Protein AF-0000000067804866 (afdb_homodimer)

Organism: Spodoptera frugiperda (NCBI:txid7108)

Structure (mmCIF, N/CA/C/O backbone):
data_AF-0000000067804866-model_v1
#
loop_
_entity.id
_entity.type
_entity.pdbx_description
1 polymer UDP-glucuronosyltransferase
#
loop_
_atom_site.group_PDB
_atom_site.id
_atom_site.type_symbol
_atom_site.label_atom_id
_atom_site.label_alt_id
_atom_site.label_comp_id
_atom_site.label_asym_id
_atom_site.label_entity_id
_atom_site.label_seq_id
_atom_site.pdbx_PDB_ins_code
_atom_site.Cartn_x
_atom_site.Cartn_y
_atom_site.Cartn_z
_atom_site.occupancy
_atom_site.B_iso_or_equiv
_atom_site.auth_seq_id
_atom_site.auth_comp_id
_atom_site.auth_asym_id
_atom_site.auth_atom_id
_atom_site.pdbx_PDB_model_num
ATOM 1 N N . MET A 1 1 ? -26.297 20.875 -35.125 1 50.03 1 MET A N 1
ATOM 2 C CA . MET A 1 1 ? -25.672 21.422 -33.938 1 50.03 1 MET A CA 1
ATOM 3 C C . MET A 1 1 ? -25.562 20.344 -32.844 1 50.03 1 MET A C 1
ATOM 5 O O . MET A 1 1 ? -24.578 20.297 -32.094 1 50.03 1 MET A O 1
ATOM 9 N N . ASP A 1 2 ? -26.469 19.391 -32.906 1 53.97 2 ASP A N 1
ATOM 10 C CA . ASP A 1 2 ? -26.484 18.359 -31.875 1 53.97 2 ASP A CA 1
ATOM 11 C C . ASP A 1 2 ? -25.516 17.219 -32.219 1 53.97 2 ASP A C 1
ATOM 13 O O . ASP A 1 2 ? -24.859 16.656 -31.344 1 53.97 2 ASP A O 1
ATOM 17 N N . ALA A 1 3 ? -25.375 16.906 -33.5 1 57.53 3 ALA A N 1
ATOM 18 C CA . ALA A 1 3 ? -24.438 15.867 -33.906 1 57.53 3 ALA A CA 1
ATOM 19 C C . ALA A 1 3 ? -23 16.281 -33.656 1 57.53 3 ALA A C 1
ATOM 21 O O . ALA A 1 3 ? -22.172 15.469 -33.219 1 57.53 3 ALA A O 1
ATOM 22 N N . LEU A 1 4 ? -22.75 17.578 -33.656 1 51.56 4 LEU A N 1
ATOM 23 C CA . LEU A 1 4 ? -21.406 18.078 -33.406 1 51.56 4 LEU A CA 1
ATOM 24 C C . LEU A 1 4 ? -21.078 18.031 -31.938 1 51.56 4 LEU A C 1
ATOM 26 O O . LEU A 1 4 ? -19.953 17.703 -31.547 1 51.56 4 LEU A O 1
ATOM 30 N N . LYS A 1 5 ? -22.047 18.234 -31.062 1 51.12 5 LYS A N 1
ATOM 31 C CA . LYS A 1 5 ? -21.812 18.141 -29.625 1 51.12 5 LYS A CA 1
ATOM 32 C C . LYS A 1 5 ? -21.578 16.688 -29.203 1 51.12 5 LYS A C 1
ATOM 34 O O . LYS A 1 5 ? -20.719 16.438 -28.344 1 51.12 5 LYS A O 1
ATOM 39 N N . ILE A 1 6 ? -22.312 15.828 -29.938 1 52.06 6 ILE A N 1
ATOM 40 C CA . ILE A 1 6 ? -22.109 14.422 -29.641 1 52.06 6 ILE A CA 1
ATOM 41 C C . ILE A 1 6 ? -20.719 13.992 -30.125 1 52.06 6 ILE A C 1
ATOM 43 O O . ILE A 1 6 ? -20 13.297 -29.406 1 52.06 6 ILE A O 1
ATOM 47 N N . ILE A 1 7 ? -20.328 14.508 -31.297 1 51.59 7 ILE A N 1
ATOM 48 C CA . ILE A 1 7 ? -19 14.172 -31.797 1 51.59 7 ILE A CA 1
ATOM 49 C C . ILE A 1 7 ? -17.938 14.836 -30.922 1 51.59 7 ILE A C 1
ATOM 51 O O . ILE A 1 7 ? -16.953 14.203 -30.562 1 51.59 7 ILE A O 1
ATOM 55 N N . LEU A 1 8 ? -18.25 16.062 -30.469 1 48.75 8 LEU A N 1
ATOM 56 C CA . LEU A 1 8 ? -17.297 16.75 -29.609 1 48.75 8 LEU A CA 1
ATOM 57 C C . LEU A 1 8 ? -17.281 16.141 -28.219 1 48.75 8 LEU A C 1
ATOM 59 O O . LEU A 1 8 ? -16.234 16.031 -27.578 1 48.75 8 LEU A O 1
ATOM 63 N N . SER A 1 9 ? -18.469 15.719 -27.719 1 47.56 9 SER A N 1
ATOM 64 C CA . SER A 1 9 ? -18.5 15 -26.453 1 47.56 9 SER A CA 1
ATOM 65 C C . SER A 1 9 ? -17.828 13.633 -26.578 1 47.56 9 SER A C 1
ATOM 67 O O . SER A 1 9 ? -17.188 13.164 -25.625 1 47.56 9 SER A O 1
ATOM 69 N N . PHE A 1 10 ? -18.062 12.953 -27.688 1 46.62 10 PHE A N 1
ATOM 70 C CA . PHE A 1 10 ? -17.328 11.719 -27.938 1 46.62 10 PHE A CA 1
ATOM 71 C C . PHE A 1 10 ? -15.836 12 -28.047 1 46.62 10 PHE A C 1
ATOM 73 O O . PHE A 1 10 ? -15.008 11.188 -27.625 1 46.62 10 PHE A O 1
ATOM 80 N N . LEU A 1 11 ? -15.477 13.102 -28.688 1 43.47 11 LEU A N 1
ATOM 81 C CA . LEU A 1 11 ? -14.055 13.438 -28.75 1 43.47 11 LEU A CA 1
ATOM 82 C C . LEU A 1 11 ? -13.523 13.797 -27.375 1 43.47 11 LEU A C 1
ATOM 84 O O . LEU A 1 11 ? -12.352 13.539 -27.062 1 43.47 11 LEU A O 1
ATOM 88 N N . ALA A 1 12 ? -14.266 14.453 -26.516 1 43.38 12 ALA A N 1
ATOM 89 C CA . ALA A 1 12 ? -13.805 14.859 -25.203 1 43.38 12 ALA A CA 1
ATOM 90 C C . ALA A 1 12 ? -13.625 13.656 -24.281 1 43.38 12 ALA A C 1
ATOM 92 O O . ALA A 1 12 ? -12.781 13.672 -23.391 1 43.38 12 ALA A O 1
ATOM 93 N N . LEU A 1 13 ? -14.539 12.734 -24.297 1 41.59 13 LEU A N 1
ATOM 94 C CA . LEU A 1 13 ? -14.383 11.57 -23.438 1 41.59 13 LEU A CA 1
ATOM 95 C C . LEU A 1 13 ? -13.242 10.68 -23.938 1 41.59 13 LEU A C 1
ATOM 97 O O . LEU A 1 13 ? -12.984 9.617 -23.359 1 41.59 13 LEU A O 1
ATOM 101 N N . PHE A 1 14 ? -12.914 10.758 -25.234 1 40.66 14 PHE A N 1
ATOM 102 C CA . PHE A 1 14 ? -11.688 10.039 -25.562 1 40.66 14 PHE A CA 1
ATOM 103 C C . PHE A 1 14 ? -10.516 10.586 -24.766 1 40.66 14 PHE A C 1
ATOM 105 O O . PHE A 1 14 ? -10.016 11.672 -25.047 1 40.66 14 PHE A O 1
ATOM 112 N N . GLN A 1 15 ? -10.484 10.516 -23.578 1 45.09 15 GLN A N 1
ATOM 113 C CA . GLN A 1 15 ? -9.148 10.617 -23.016 1 45.09 15 GLN A CA 1
ATOM 114 C C . GLN A 1 15 ? -8.086 10.172 -24.016 1 45.09 15 GLN A C 1
ATOM 116 O O . GLN A 1 15 ? -8.023 8.992 -24.375 1 45.09 15 GLN A O 1
ATOM 121 N N . CYS A 1 16 ? -7.852 10.859 -25.062 1 46.59 16 CYS A N 1
ATOM 122 C CA . CYS A 1 16 ? -6.785 10.648 -26.031 1 46.59 16 CYS A CA 1
ATOM 123 C C . CYS A 1 16 ? -5.582 9.977 -25.391 1 46.59 16 CYS A C 1
ATOM 125 O O . CYS A 1 16 ? -4.789 10.625 -24.703 1 46.59 16 CYS A O 1
ATOM 127 N N . CYS A 1 17 ? -5.797 8.906 -24.844 1 57.88 17 CYS A N 1
ATOM 128 C CA . CYS A 1 17 ? -4.578 8.18 -24.484 1 57.88 17 CYS A CA 1
ATOM 129 C C . CYS A 1 17 ? -3.574 8.203 -25.641 1 57.88 17 CYS A C 1
ATOM 131 O O . CYS A 1 17 ? -3.902 7.828 -26.766 1 57.88 17 CYS A O 1
ATOM 133 N N . GLU A 1 18 ? -2.676 9.102 -25.656 1 72.81 18 GLU A N 1
ATOM 134 C CA . GLU A 1 18 ? -1.567 9.086 -26.594 1 72.81 18 GLU A CA 1
ATOM 135 C C . GLU A 1 18 ? -1.063 7.668 -26.844 1 72.81 18 GLU A C 1
ATOM 137 O O . GLU A 1 18 ? -0.822 6.918 -25.891 1 72.81 18 GLU A O 1
ATOM 142 N N . SER A 1 19 ? -1.268 7.145 -27.969 1 92.31 19 SER A N 1
ATOM 143 C CA . SER A 1 19 ? -0.822 5.828 -28.406 1 92.31 19 SER A CA 1
ATOM 144 C C . SER A 1 19 ? 0.674 5.645 -28.172 1 92.31 19 SER A C 1
ATOM 146 O O . SER A 1 19 ? 1.481 6.465 -28.625 1 92.31 19 SER A O 1
ATOM 148 N N . ALA A 1 20 ? 1.005 4.75 -27.312 1 98 20 ALA A N 1
ATOM 149 C CA . ALA A 1 20 ? 2.404 4.449 -27.016 1 98 20 ALA A CA 1
ATOM 150 C C . ALA A 1 20 ? 2.861 3.195 -27.766 1 98 20 ALA A C 1
ATOM 152 O O . ALA A 1 20 ? 2.045 2.348 -28.125 1 98 20 ALA A O 1
ATOM 153 N N . ASN A 1 21 ? 4.152 3.129 -28.125 1 98.56 21 ASN A N 1
ATOM 154 C CA . ASN A 1 21 ? 4.793 1.896 -28.578 1 98.56 21 ASN A CA 1
ATOM 155 C C . ASN A 1 21 ? 5.301 1.073 -27.391 1 98.56 21 ASN A C 1
ATOM 157 O O . ASN A 1 21 ? 6.215 1.495 -26.688 1 98.56 21 ASN A O 1
ATOM 161 N N . ILE A 1 22 ? 4.723 -0.1 -27.203 1 98.88 22 ILE A N 1
ATOM 162 C CA . ILE A 1 22 ? 5.004 -0.895 -26.016 1 98.88 22 ILE A CA 1
ATOM 163 C C . ILE A 1 22 ? 5.633 -2.227 -26.422 1 98.88 22 ILE A C 1
ATOM 165 O O . ILE A 1 22 ? 5.133 -2.906 -27.312 1 98.88 22 ILE A O 1
ATOM 169 N N . LEU A 1 23 ? 6.781 -2.574 -25.875 1 98.88 23 LEU A N 1
ATOM 170 C CA . LEU A 1 23 ? 7.332 -3.92 -25.969 1 98.88 23 LEU A CA 1
ATOM 171 C C . LEU A 1 23 ? 6.852 -4.797 -24.828 1 98.88 23 LEU A C 1
ATOM 173 O O . LEU A 1 23 ? 7.121 -4.5 -23.656 1 98.88 23 LEU A O 1
ATOM 177 N N . TYR A 1 24 ? 6.074 -5.781 -25.109 1 98.81 24 TYR A N 1
ATOM 178 C CA . TYR A 1 24 ? 5.504 -6.707 -24.141 1 98.81 24 TYR A CA 1
ATOM 179 C C . TYR A 1 24 ? 6.219 -8.055 -24.203 1 98.81 24 TYR A C 1
ATOM 181 O O . TYR A 1 24 ? 6.059 -8.812 -25.156 1 98.81 24 TYR A O 1
ATOM 189 N N . VAL A 1 25 ? 7.023 -8.383 -23.125 1 98.75 25 VAL A N 1
ATOM 190 C CA . VAL A 1 25 ? 7.949 -9.508 -23.156 1 98.75 25 VAL A CA 1
ATOM 191 C C . VAL A 1 25 ? 7.434 -10.633 -22.266 1 98.75 25 VAL A C 1
ATOM 193 O O . VAL A 1 25 ? 7.754 -10.672 -21.078 1 98.75 25 VAL A O 1
ATOM 196 N N . VAL A 1 26 ? 6.754 -11.594 -22.828 1 97.69 26 VAL A N 1
ATOM 197 C CA . VAL A 1 26 ? 6.191 -12.727 -22.094 1 97.69 26 VAL A CA 1
ATOM 198 C C . VAL A 1 26 ? 6.523 -14.031 -22.812 1 97.69 26 VAL A C 1
ATOM 200 O O . VAL A 1 26 ? 5.625 -14.773 -23.203 1 97.69 26 VAL A O 1
ATOM 203 N N . PRO A 1 27 ? 7.797 -14.422 -22.812 1 95.19 27 PRO A N 1
ATOM 204 C CA . PRO A 1 27 ? 8.258 -15.516 -23.688 1 95.19 27 PRO A CA 1
ATOM 205 C C . PRO A 1 27 ? 7.984 -16.891 -23.078 1 95.19 27 PRO A C 1
ATOM 207 O O . PRO A 1 27 ? 8.031 -17.891 -23.797 1 95.19 27 PRO A O 1
ATOM 210 N N . PHE A 1 28 ? 7.766 -17 -21.766 1 90.88 28 PHE A N 1
ATOM 211 C CA . PHE A 1 28 ? 7.648 -18.297 -21.125 1 90.88 28 PHE A CA 1
ATOM 212 C C . PHE A 1 28 ? 6.434 -19.047 -21.641 1 90.88 28 PHE A C 1
ATOM 214 O O . PHE A 1 28 ? 5.363 -18.469 -21.828 1 90.88 28 PHE A O 1
ATOM 221 N N . THR A 1 29 ? 6.551 -20.328 -21.891 1 85.5 29 THR A N 1
ATOM 222 C CA . THR A 1 29 ? 5.57 -21.047 -22.703 1 85.5 29 THR A CA 1
ATOM 223 C C . THR A 1 29 ? 4.559 -21.766 -21.812 1 85.5 29 THR A C 1
ATOM 225 O O . THR A 1 29 ? 3.658 -22.438 -22.312 1 85.5 29 THR A O 1
ATOM 228 N N . SER A 1 30 ? 4.688 -21.641 -20.531 1 86 30 SER A N 1
ATOM 229 C CA . SER A 1 30 ? 3.646 -22.234 -19.703 1 86 30 SER A CA 1
ATOM 230 C C . SER A 1 30 ? 2.285 -21.609 -19.984 1 86 30 SER A C 1
ATOM 232 O O . SER A 1 30 ? 2.139 -20.391 -19.938 1 86 30 SER A O 1
ATOM 234 N N . LYS A 1 31 ? 1.347 -22.453 -20.234 1 86.56 31 LYS A N 1
ATOM 235 C CA . LYS A 1 31 ? 0.019 -21.984 -20.625 1 86.56 31 LYS A CA 1
ATOM 236 C C . LYS A 1 31 ? -0.627 -21.156 -19.516 1 86.56 31 LYS A C 1
ATOM 238 O O . LYS A 1 31 ? -1.309 -20.172 -19.781 1 86.56 31 LYS A O 1
ATOM 243 N N . SER A 1 32 ? -0.448 -21.609 -18.297 1 88.69 32 SER A N 1
ATOM 244 C CA . SER A 1 32 ? -1.047 -20.906 -17.172 1 88.69 32 SER A CA 1
ATOM 245 C C . SER A 1 32 ? -0.534 -19.469 -17.094 1 88.69 32 SER A C 1
ATOM 247 O O . SER A 1 32 ? -1.306 -18.531 -16.828 1 88.69 32 SER A O 1
ATOM 249 N N . HIS A 1 33 ? 0.78 -19.266 -17.344 1 92.75 33 HIS A N 1
ATOM 250 C CA . HIS A 1 33 ? 1.334 -17.906 -17.359 1 92.75 33 HIS A CA 1
ATOM 251 C C . HIS A 1 33 ? 0.7 -17.062 -18.453 1 92.75 33 HIS A C 1
ATOM 253 O O . HIS A 1 33 ? 0.312 -15.922 -18.219 1 92.75 33 HIS A O 1
ATOM 259 N N . TYR A 1 34 ? 0.607 -17.75 -19.578 1 92.69 34 TYR A N 1
ATOM 260 C CA . TYR A 1 34 ? 0.095 -17.031 -20.734 1 92.69 34 TYR A CA 1
ATOM 261 C C . TYR A 1 34 ? -1.355 -16.625 -20.531 1 92.69 34 TYR A C 1
ATOM 263 O O . TYR A 1 34 ? -1.754 -15.516 -20.906 1 92.69 34 TYR A O 1
ATOM 271 N N . ILE A 1 35 ? -2.154 -17.5 -19.922 1 92.12 35 ILE A N 1
ATOM 272 C CA . ILE A 1 35 ? -3.559 -17.203 -19.656 1 92.12 35 ILE A CA 1
ATOM 273 C C . ILE A 1 35 ? -3.67 -15.914 -18.844 1 92.12 35 ILE A C 1
ATOM 275 O O . ILE A 1 35 ? -4.527 -15.07 -19.109 1 92.12 35 ILE A O 1
ATOM 279 N N . MET A 1 36 ? -2.846 -15.75 -17.938 1 94.62 36 MET A N 1
ATOM 280 C CA . MET A 1 36 ? -2.871 -14.586 -17.047 1 94.62 36 MET A CA 1
ATOM 281 C C . MET A 1 36 ? -2.342 -13.352 -17.766 1 94.62 36 MET A C 1
ATOM 283 O O . MET A 1 36 ? -2.859 -12.25 -17.562 1 94.62 36 MET A O 1
ATOM 287 N N . LEU A 1 37 ? -1.343 -13.461 -18.594 1 97.19 37 LEU A N 1
ATOM 288 C CA . LEU A 1 37 ? -0.61 -12.344 -19.172 1 97.19 37 LEU A CA 1
ATOM 289 C C . LEU A 1 37 ? -1.307 -11.836 -20.438 1 97.19 37 LEU A C 1
ATOM 291 O O . LEU A 1 37 ? -1.255 -10.641 -20.734 1 97.19 37 LEU A O 1
ATOM 295 N N . LYS A 1 38 ? -1.968 -12.703 -21.109 1 96.31 38 LYS A N 1
ATOM 296 C CA . LYS A 1 38 ? -2.545 -12.438 -22.422 1 96.31 38 LYS A CA 1
ATOM 297 C C . LYS A 1 38 ? -3.482 -11.234 -22.375 1 96.31 38 LYS A C 1
ATOM 299 O O . LYS A 1 38 ? -3.379 -10.328 -23.203 1 96.31 38 LYS A O 1
ATOM 304 N N . PRO A 1 39 ? -4.367 -11.125 -21.391 1 96.44 39 PRO A N 1
ATOM 305 C CA . PRO A 1 39 ? -5.316 -10.016 -21.391 1 96.44 39 PRO A CA 1
ATOM 306 C C . PRO A 1 39 ? -4.633 -8.656 -21.297 1 96.44 39 PRO A C 1
ATOM 308 O O . PRO A 1 39 ? -5.141 -7.664 -21.828 1 96.44 39 PRO A O 1
ATOM 311 N N . ILE A 1 40 ? -3.494 -8.531 -20.688 1 98.12 40 ILE A N 1
ATOM 312 C CA . ILE A 1 40 ? -2.799 -7.262 -20.516 1 98.12 40 ILE A CA 1
ATOM 313 C C . ILE A 1 40 ? -2.354 -6.723 -21.859 1 98.12 40 ILE A C 1
ATOM 315 O O . ILE A 1 40 ? -2.674 -5.586 -22.219 1 98.12 40 ILE A O 1
ATOM 319 N N . GLY A 1 41 ? -1.673 -7.562 -22.641 1 98.25 41 GLY A N 1
ATOM 320 C CA . GLY A 1 41 ? -1.209 -7.133 -23.953 1 98.25 41 GLY A CA 1
ATOM 321 C C . GLY A 1 41 ? -2.342 -6.785 -24.891 1 98.25 41 GLY A C 1
ATOM 322 O O . GLY A 1 41 ? -2.287 -5.77 -25.594 1 98.25 41 GLY A O 1
ATOM 323 N N . LEU A 1 42 ? -3.332 -7.617 -24.891 1 97.19 42 LEU A N 1
ATOM 324 C CA . LEU A 1 42 ? -4.445 -7.418 -25.812 1 97.19 42 LEU A CA 1
ATOM 325 C C . LEU A 1 42 ? -5.227 -6.16 -25.453 1 97.19 42 LEU A C 1
ATOM 327 O O . LEU A 1 42 ? -5.648 -5.41 -26.344 1 97.19 42 LEU A O 1
ATOM 331 N N . GLU A 1 43 ? -5.449 -5.934 -24.141 1 97.06 43 GLU A N 1
ATOM 332 C CA . GLU A 1 43 ? -6.191 -4.742 -23.734 1 97.06 43 GLU A CA 1
ATOM 333 C C . GLU A 1 43 ? -5.414 -3.471 -24.062 1 97.06 43 GLU A C 1
ATOM 335 O O . GLU A 1 43 ? -6.004 -2.453 -24.422 1 97.06 43 GLU A O 1
ATOM 340 N N . LEU A 1 44 ? -4.094 -3.488 -23.906 1 98.38 44 LEU A N 1
ATOM 341 C CA . LEU A 1 44 ? -3.277 -2.348 -24.312 1 98.38 44 LEU A CA 1
ATOM 342 C C . LEU A 1 44 ? -3.461 -2.033 -25.781 1 98.38 44 LEU A C 1
ATOM 344 O O . LEU A 1 44 ? -3.592 -0.868 -26.172 1 98.38 44 LEU A O 1
ATOM 348 N N . ALA A 1 45 ? -3.488 -3.086 -26.609 1 98.25 45 ALA A N 1
ATOM 349 C CA . ALA A 1 45 ? -3.707 -2.898 -28.031 1 98.25 45 ALA A CA 1
ATOM 350 C C . ALA A 1 45 ? -5.102 -2.34 -28.312 1 98.25 45 ALA A C 1
ATOM 352 O O . ALA A 1 45 ? -5.266 -1.442 -29.141 1 98.25 45 ALA A O 1
ATOM 353 N N . ARG A 1 46 ? -6.086 -2.861 -27.641 1 96.94 46 ARG A N 1
ATOM 354 C CA . ARG A 1 46 ? -7.461 -2.4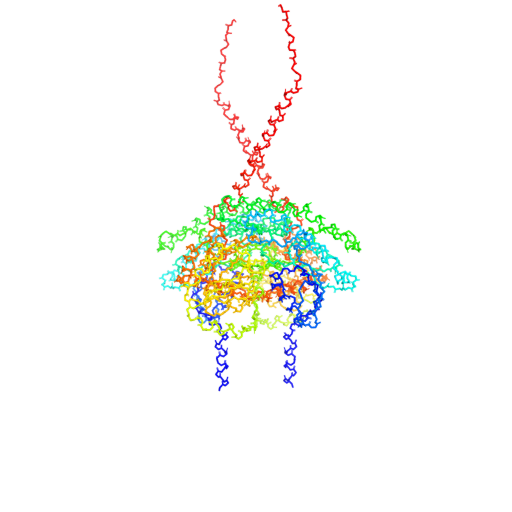16 -27.828 1 96.94 46 ARG A CA 1
ATOM 355 C C . ARG A 1 46 ? -7.621 -0.947 -27.453 1 96.94 46 ARG A C 1
ATOM 357 O O . ARG A 1 46 ? -8.445 -0.238 -28.031 1 96.94 46 ARG A O 1
ATOM 364 N N . ARG A 1 47 ? -6.84 -0.498 -26.547 1 96.88 47 ARG A N 1
ATOM 365 C CA . ARG A 1 47 ? -6.887 0.888 -26.094 1 96.88 47 ARG A CA 1
ATOM 366 C C . ARG A 1 47 ? -6.125 1.804 -27.047 1 96.88 47 ARG A C 1
ATOM 368 O O . ARG A 1 47 ? -5.98 3 -26.781 1 96.88 47 ARG A O 1
ATOM 375 N N . GLY A 1 48 ? -5.523 1.222 -28.062 1 97.44 48 GLY A N 1
ATOM 376 C CA . GLY A 1 48 ? -4.953 2.041 -29.109 1 97.44 48 GLY A CA 1
ATOM 377 C C . GLY A 1 48 ? -3.436 2.045 -29.109 1 97.44 48 GLY A C 1
ATOM 378 O O . GLY A 1 48 ? -2.811 2.645 -29.984 1 97.44 48 GLY A O 1
ATOM 379 N N . HIS A 1 49 ? -2.787 1.357 -28.203 1 98.5 49 HIS A N 1
ATOM 380 C CA . HIS A 1 49 ? -1.33 1.288 -28.188 1 98.5 49 HIS A CA 1
ATOM 381 C C . HIS A 1 49 ? -0.805 0.329 -29.25 1 98.5 49 HIS A C 1
ATOM 383 O O . HIS A 1 49 ? -1.523 -0.572 -29.688 1 98.5 49 HIS A O 1
ATOM 389 N N . ASN A 1 50 ? 0.39 0.602 -29.734 1 98.44 50 ASN A N 1
ATOM 390 C CA . ASN A 1 50 ? 1.123 -0.357 -30.562 1 98.44 50 ASN A CA 1
ATOM 391 C C . ASN A 1 50 ? 1.903 -1.348 -29.703 1 98.44 50 ASN A C 1
ATOM 393 O O . ASN A 1 50 ? 2.879 -0.974 -29.047 1 98.44 50 ASN A O 1
ATOM 397 N N . VAL A 1 51 ? 1.466 -2.555 -29.719 1 98.75 51 VAL A N 1
ATOM 398 C CA . VAL A 1 51 ? 2.053 -3.541 -28.828 1 98.75 51 VAL A CA 1
ATOM 399 C C . VAL A 1 51 ? 2.863 -4.559 -29.625 1 98.75 51 VAL A C 1
ATOM 401 O O . VAL A 1 51 ? 2.318 -5.262 -30.484 1 98.75 51 VAL A O 1
ATOM 404 N N . THR A 1 52 ? 4.137 -4.555 -29.469 1 98.75 52 THR A N 1
ATOM 405 C CA . THR A 1 52 ? 5.016 -5.609 -29.953 1 98.75 52 THR A CA 1
ATOM 406 C C . THR A 1 52 ? 5.254 -6.66 -28.859 1 98.75 52 THR A C 1
ATOM 408 O O . THR A 1 52 ? 5.797 -6.348 -27.797 1 98.75 52 THR A O 1
ATOM 411 N N . VAL A 1 53 ? 4.887 -7.906 -29.156 1 98.62 53 VAL A N 1
ATOM 412 C CA . VAL A 1 53 ? 4.879 -8.898 -28.094 1 98.62 53 VAL A CA 1
ATOM 413 C C . VAL A 1 53 ? 5.832 -10.039 -28.438 1 98.62 53 VAL A C 1
ATOM 415 O O . VAL A 1 53 ? 5.816 -10.555 -29.562 1 98.62 53 VAL A O 1
ATOM 418 N N . ILE A 1 54 ? 6.762 -10.344 -27.531 1 98.38 54 ILE A N 1
ATOM 419 C CA . ILE A 1 54 ? 7.543 -11.578 -27.562 1 98.38 54 ILE A CA 1
ATOM 420 C C . ILE A 1 54 ? 6.805 -12.672 -26.781 1 98.38 54 ILE A C 1
ATOM 422 O O . ILE A 1 54 ? 6.574 -12.539 -25.578 1 98.38 54 ILE A O 1
ATOM 426 N N . THR A 1 55 ? 6.414 -13.766 -27.422 1 96.94 55 THR A N 1
ATOM 427 C CA . THR A 1 55 ? 5.559 -14.734 -26.75 1 96.94 55 THR A CA 1
ATOM 428 C C . THR A 1 55 ? 5.773 -16.125 -27.328 1 96.94 55 THR A C 1
ATOM 430 O O . THR A 1 55 ? 6.324 -16.281 -28.422 1 96.94 55 THR A O 1
ATOM 433 N N . GLY A 1 56 ? 5.48 -17.094 -26.484 1 93.44 56 GLY A N 1
ATOM 434 C CA . GLY A 1 56 ? 5.496 -18.469 -26.938 1 93.44 56 GLY A CA 1
ATOM 435 C C . GLY A 1 56 ? 4.141 -18.969 -27.406 1 93.44 56 GLY A C 1
ATOM 436 O O . GLY A 1 56 ? 4.023 -20.078 -27.922 1 93.44 56 GLY A O 1
ATOM 437 N N . HIS A 1 57 ? 3.096 -18.188 -27.266 1 93.56 57 HIS A N 1
ATOM 438 C CA . HIS A 1 57 ? 1.735 -18.562 -27.641 1 93.56 57 HIS A CA 1
ATOM 439 C C . HIS A 1 57 ? 1.142 -17.531 -28.609 1 93.56 57 HIS A C 1
ATOM 441 O O . HIS A 1 57 ? 1.126 -16.328 -28.312 1 93.56 57 HIS A O 1
ATOM 447 N N . ARG A 1 58 ? 0.633 -18 -29.703 1 94.5 58 ARG A N 1
ATOM 448 C CA . ARG A 1 58 ? 0.073 -17.109 -30.719 1 94.5 58 ARG A CA 1
ATOM 449 C C . ARG A 1 58 ? -1.404 -16.844 -30.453 1 94.5 58 ARG A C 1
ATOM 451 O O . ARG A 1 58 ? -2.158 -17.766 -30.109 1 94.5 58 ARG A O 1
ATOM 458 N N . VAL A 1 59 ? -1.786 -15.609 -30.453 1 94.75 59 VAL A N 1
ATOM 459 C CA . VAL A 1 59 ? -3.191 -15.219 -30.438 1 94.75 59 VAL A CA 1
ATOM 460 C C . VAL A 1 59 ? -3.734 -15.172 -31.859 1 94.75 59 VAL A C 1
ATOM 462 O O . VAL A 1 59 ? -3.125 -14.562 -32.75 1 94.75 59 VAL A O 1
ATOM 465 N N . GLU A 1 60 ? -4.91 -15.812 -31.984 1 93.19 60 GLU A N 1
ATOM 466 C CA . GLU A 1 60 ? -5.562 -15.766 -33.281 1 93.19 60 GLU A CA 1
ATOM 467 C C . GLU A 1 60 ? -6.379 -14.492 -33.469 1 93.19 60 GLU A C 1
ATOM 469 O O . GLU A 1 60 ? -7.105 -14.094 -32.531 1 93.19 60 GLU A O 1
ATOM 474 N N . ASN A 1 61 ? -6.25 -13.766 -34.469 1 93.44 61 ASN A N 1
ATOM 475 C CA . ASN A 1 61 ? -6.992 -12.562 -34.812 1 93.44 61 ASN A CA 1
ATOM 476 C C . ASN A 1 61 ? -6.793 -11.445 -33.812 1 93.44 61 ASN A C 1
ATOM 478 O O . ASN A 1 61 ? -7.762 -10.922 -33.25 1 93.44 61 ASN A O 1
ATOM 482 N N . PRO A 1 62 ? -5.629 -11.141 -33.531 1 96.06 62 PRO A N 1
ATOM 483 C CA . PRO A 1 62 ? -5.367 -10.031 -32.625 1 96.06 62 PRO A CA 1
ATOM 484 C C . PRO A 1 62 ? -5.715 -8.672 -33.219 1 96.06 62 PRO A C 1
ATOM 486 O O . PRO A 1 62 ? -5.938 -8.57 -34.438 1 96.06 62 PRO A O 1
ATOM 489 N N . PRO A 1 63 ? -5.879 -7.629 -32.344 1 96.88 63 PRO A N 1
ATOM 490 C CA . PRO A 1 63 ? -5.953 -6.285 -32.906 1 96.88 63 PRO A CA 1
ATOM 491 C C . PRO A 1 63 ? -4.801 -5.984 -33.875 1 96.88 63 PRO A C 1
ATOM 493 O O . PRO A 1 63 ? -3.703 -6.527 -33.688 1 96.88 63 PRO A O 1
ATOM 496 N N . PRO A 1 64 ? -4.992 -5.164 -34.938 1 97.38 64 PRO A N 1
ATOM 497 C CA . PRO A 1 64 ? -3.971 -4.914 -35.938 1 97.38 64 PRO A CA 1
ATOM 498 C C . PRO A 1 64 ? -2.686 -4.332 -35.375 1 97.38 64 PRO A C 1
ATOM 500 O O . PRO A 1 64 ? -1.604 -4.52 -35.938 1 97.38 64 PRO A O 1
ATOM 503 N N . ASN A 1 65 ? -2.85 -3.633 -34.25 1 98.12 65 ASN A N 1
ATOM 504 C CA . ASN A 1 65 ? -1.683 -3.004 -33.625 1 98.12 65 ASN A CA 1
ATOM 505 C C . ASN A 1 65 ? -1.038 -3.914 -32.594 1 98.12 65 ASN A C 1
ATOM 507 O O . ASN A 1 65 ? -0.312 -3.441 -31.719 1 98.12 65 ASN A O 1
ATOM 511 N N . TYR A 1 66 ? -1.355 -5.195 -32.562 1 98.38 66 TYR A N 1
ATOM 512 C CA . TYR A 1 66 ? -0.737 -6.223 -31.75 1 98.38 66 TYR A CA 1
ATOM 513 C C . TYR A 1 66 ? 0.182 -7.113 -32.562 1 98.38 66 TYR A C 1
ATOM 515 O O . TYR A 1 66 ? -0.279 -8.047 -33.219 1 98.38 66 TYR A O 1
ATOM 523 N N . HIS A 1 67 ? 1.507 -6.891 -32.5 1 98.06 67 HIS A N 1
ATOM 524 C CA . HIS A 1 67 ? 2.498 -7.555 -33.344 1 98.06 67 HIS A CA 1
ATOM 525 C C . HIS A 1 67 ? 3.219 -8.656 -32.562 1 98.06 67 HIS A C 1
ATOM 527 O O . HIS A 1 67 ? 3.984 -8.383 -31.656 1 98.06 67 HIS A O 1
ATOM 533 N N . GLN A 1 68 ? 3.062 -9.883 -33.062 1 98.06 68 GLN A N 1
ATOM 534 C CA . GLN A 1 68 ? 3.564 -11.023 -32.281 1 98.06 68 GLN A CA 1
ATOM 535 C C . GLN A 1 68 ? 4.871 -11.547 -32.875 1 98.06 68 GLN A C 1
ATOM 537 O O . GLN A 1 68 ? 4.953 -11.805 -34.094 1 98.06 68 GLN A O 1
ATOM 542 N N . TYR A 1 69 ? 5.914 -11.547 -32.094 1 97.94 69 TYR A N 1
ATOM 543 C CA . TYR A 1 69 ? 7.176 -12.227 -32.375 1 97.94 69 TYR A CA 1
ATOM 544 C C . TYR A 1 69 ? 7.285 -13.516 -31.562 1 97.94 69 TYR A C 1
ATOM 546 O O . TYR A 1 69 ? 7.363 -13.484 -30.328 1 97.94 69 TYR A O 1
ATOM 554 N N . MET A 1 70 ? 7.387 -14.664 -32.219 1 97.06 70 MET A N 1
ATOM 555 C CA . MET A 1 70 ? 7.215 -15.961 -31.578 1 97.06 70 MET A CA 1
ATOM 556 C C . MET A 1 70 ? 8.555 -16.531 -31.125 1 97.06 70 MET A C 1
ATOM 558 O O . MET A 1 70 ? 9.531 -16.5 -31.891 1 97.06 70 MET A O 1
ATOM 562 N N . VAL A 1 71 ? 8.586 -16.984 -29.891 1 95.56 71 VAL A N 1
ATOM 563 C CA . VAL A 1 71 ? 9.695 -17.812 -29.422 1 95.56 71 VAL A CA 1
ATOM 564 C C . VAL A 1 71 ? 9.609 -19.188 -30.078 1 95.56 71 VAL A C 1
ATOM 566 O O . VAL A 1 71 ? 8.516 -19.734 -30.234 1 95.56 71 VAL A O 1
ATOM 569 N N . ASP A 1 72 ? 10.781 -19.734 -30.328 1 91.06 72 ASP A N 1
ATOM 570 C CA . ASP A 1 72 ? 10.797 -21.062 -30.938 1 91.06 72 ASP A CA 1
ATOM 571 C C . ASP A 1 72 ? 10.109 -22.078 -30.031 1 91.06 72 ASP A C 1
ATOM 573 O O . ASP A 1 72 ? 10.266 -22.031 -28.797 1 91.06 72 ASP A O 1
ATOM 577 N N . GLU A 1 73 ? 9.289 -22.859 -30.625 1 83.25 73 GLU A N 1
ATOM 578 C CA . GLU A 1 73 ? 8.477 -23.812 -29.875 1 83.25 73 GLU A CA 1
ATOM 579 C C . GLU A 1 73 ? 9.336 -24.938 -29.281 1 83.25 73 GLU A C 1
ATOM 581 O O . GLU A 1 73 ? 9.828 -25.797 -30.016 1 83.25 73 GLU A O 1
ATOM 586 N N . LYS A 1 74 ? 9.641 -24.781 -27.984 1 78.31 74 LYS A N 1
ATOM 587 C CA . LYS A 1 74 ? 10.297 -25.859 -27.234 1 78.31 74 LYS A CA 1
ATOM 588 C C . LYS A 1 74 ? 9.734 -25.953 -25.812 1 78.31 74 LYS A C 1
ATOM 590 O O . LYS A 1 74 ? 9.398 -24.938 -25.203 1 78.31 74 LYS A O 1
ATOM 595 N N . GLU A 1 75 ? 9.461 -27.172 -25.453 1 71.06 75 GLU A N 1
ATOM 596 C CA . GLU A 1 75 ? 9.023 -27.344 -24.078 1 71.06 75 GLU A CA 1
ATOM 597 C C . GLU A 1 75 ? 10.203 -27.219 -23.109 1 71.06 75 GLU A C 1
ATOM 599 O O . GLU A 1 75 ? 11.344 -27.5 -23.469 1 71.06 75 GLU A O 1
ATOM 604 N N . ILE A 1 76 ? 9.898 -26.781 -21.922 1 69.62 76 ILE A N 1
ATOM 605 C CA . ILE A 1 76 ? 10.938 -26.547 -20.922 1 69.62 76 ILE A CA 1
ATOM 606 C C . ILE A 1 76 ? 11.742 -27.828 -20.719 1 69.62 76 ILE A C 1
ATOM 608 O O . ILE A 1 76 ? 12.969 -27.781 -20.594 1 69.62 76 ILE A O 1
ATOM 612 N N . TRP A 1 77 ? 11.047 -28.922 -20.688 1 75.56 77 TRP A N 1
ATOM 613 C CA . TRP A 1 77 ? 11.711 -30.188 -20.391 1 75.56 77 TRP A CA 1
ATOM 614 C C . TRP A 1 77 ? 12.695 -30.562 -21.5 1 75.56 77 TRP A C 1
ATOM 616 O O . TRP A 1 77 ? 13.742 -31.156 -21.234 1 75.56 77 TRP A O 1
ATOM 626 N N . ASP A 1 78 ? 12.328 -30.078 -22.641 1 75.69 78 ASP A N 1
ATOM 627 C CA . ASP A 1 78 ? 13.219 -30.328 -23.781 1 75.69 78 ASP A CA 1
ATOM 628 C C . ASP A 1 78 ? 14.484 -29.469 -23.672 1 75.69 78 ASP A C 1
ATOM 630 O O . ASP A 1 78 ? 15.57 -29.938 -24.016 1 75.69 78 ASP A O 1
ATOM 634 N N . VAL A 1 79 ? 14.273 -28.406 -23.125 1 76.62 79 VAL A N 1
ATOM 635 C CA . VAL A 1 79 ? 15.367 -27.438 -23.125 1 76.62 79 VAL A CA 1
ATOM 636 C C . VAL A 1 79 ? 16.359 -27.781 -22.016 1 76.62 79 VAL A C 1
ATOM 638 O O . VAL A 1 79 ? 17.562 -27.547 -22.141 1 76.62 79 VAL A O 1
ATOM 641 N N . ILE A 1 80 ? 15.805 -28.422 -20.984 1 76.12 80 ILE A N 1
ATOM 642 C CA . ILE A 1 80 ? 16.719 -28.703 -19.891 1 76.12 80 ILE A CA 1
ATOM 643 C C . ILE A 1 80 ? 17.25 -30.141 -20.016 1 76.12 80 ILE A C 1
ATOM 645 O O . ILE A 1 80 ? 17.859 -30.656 -19.078 1 76.12 80 ILE A O 1
ATOM 649 N N . GLY A 1 81 ? 17.094 -30.797 -21.141 1 69.19 81 GLY A N 1
ATOM 650 C CA . GLY A 1 81 ? 17.734 -32.062 -21.5 1 69.19 81 GLY A CA 1
ATOM 651 C C . GLY A 1 81 ? 17.016 -33.281 -20.953 1 69.19 81 GLY A C 1
ATOM 652 O O . GLY A 1 81 ? 17.609 -34.344 -20.828 1 69.19 81 GLY A O 1
ATOM 653 N N . GLY A 1 82 ? 15.859 -33.094 -20.578 1 68.62 82 GLY A N 1
ATOM 654 C CA . GLY A 1 82 ? 15.18 -34.281 -20.078 1 68.62 82 GLY A CA 1
ATOM 655 C C . GLY A 1 82 ? 13.781 -34.438 -20.641 1 68.62 82 GLY A C 1
ATOM 656 O O . GLY A 1 82 ? 13.375 -33.688 -21.531 1 68.62 82 GLY A O 1
ATOM 657 N N . SER A 1 83 ? 13.297 -35.656 -20.391 1 75.81 83 SER A N 1
ATOM 658 C CA . SER A 1 83 ? 11.898 -35.906 -20.734 1 75.81 83 SER A CA 1
ATOM 659 C C . SER A 1 83 ? 10.961 -35.406 -19.641 1 75.81 83 SER A C 1
ATOM 661 O O . SER A 1 83 ? 11.375 -35.219 -18.5 1 75.81 83 SER A O 1
ATOM 663 N N . ARG A 1 84 ? 9.844 -35.094 -20.094 1 79.38 84 ARG A N 1
ATOM 664 C CA . ARG A 1 84 ? 8.828 -34.656 -19.125 1 79.38 84 ARG A CA 1
ATOM 665 C C . ARG A 1 84 ? 8.656 -35.688 -18.016 1 79.38 84 ARG A C 1
ATOM 667 O O . ARG A 1 84 ? 8.383 -36.844 -18.266 1 79.38 84 ARG A O 1
ATOM 674 N N . PRO A 1 85 ? 8.891 -35.219 -16.844 1 82.12 85 PRO A N 1
ATOM 675 C CA . PRO A 1 85 ? 8.672 -36.156 -15.734 1 82.12 85 PRO A CA 1
ATOM 676 C C . PRO A 1 85 ? 7.199 -36.281 -15.352 1 82.12 85 PRO A C 1
ATOM 678 O O . PRO A 1 85 ? 6.367 -35.5 -15.797 1 82.12 85 PRO A O 1
ATOM 681 N N . ASN A 1 86 ? 6.949 -37.438 -14.656 1 88.62 86 ASN A N 1
ATOM 682 C CA . ASN A 1 86 ? 5.672 -37.469 -13.953 1 88.62 86 ASN A CA 1
ATOM 683 C C . ASN A 1 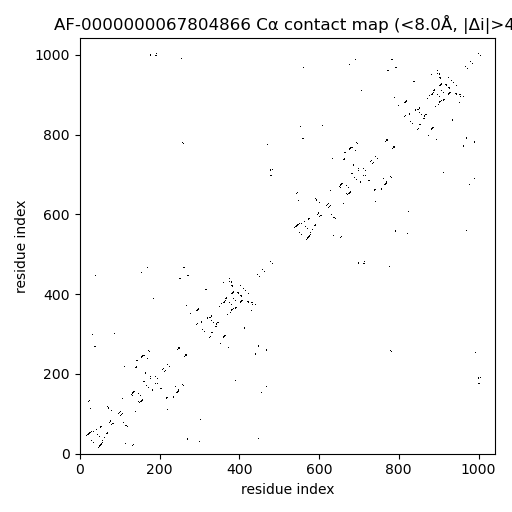86 ? 5.594 -36.406 -12.867 1 88.62 86 ASN A C 1
ATOM 685 O O . ASN A 1 86 ? 6.238 -36.531 -11.828 1 88.62 86 ASN A O 1
ATOM 689 N N . VAL A 1 87 ? 4.785 -35.406 -13.086 1 88.5 87 VAL A N 1
ATOM 690 C CA . VAL A 1 87 ? 4.762 -34.219 -12.25 1 88.5 87 VAL A CA 1
ATOM 691 C C . VAL A 1 87 ? 4.25 -34.562 -10.859 1 88.5 87 VAL A C 1
ATOM 693 O O . VAL A 1 87 ? 4.559 -33.875 -9.883 1 88.5 87 VAL A O 1
ATOM 696 N N . PHE A 1 88 ? 3.52 -35.688 -10.719 1 91.94 88 PHE A N 1
ATOM 697 C CA . PHE A 1 88 ? 3.045 -36.125 -9.398 1 91.94 88 PHE A CA 1
ATOM 698 C C . PHE A 1 88 ? 4.215 -36.5 -8.5 1 91.94 88 PHE A C 1
ATOM 700 O O . PHE A 1 88 ? 4.121 -36.406 -7.277 1 91.94 88 PHE A O 1
ATOM 707 N N . GLN A 1 89 ? 5.293 -36.844 -9.117 1 90 89 GLN A N 1
ATOM 708 C CA . GLN A 1 89 ? 6.465 -37.281 -8.359 1 90 89 GLN A CA 1
ATOM 709 C C . GLN A 1 89 ? 7.172 -36.094 -7.727 1 90 89 GLN A C 1
ATOM 711 O O . GLN A 1 89 ? 8 -36.25 -6.828 1 90 89 GLN A O 1
ATOM 716 N N . MET A 1 90 ? 6.848 -34.969 -8.141 1 90.12 90 MET A N 1
ATOM 717 C CA . MET A 1 90 ? 7.488 -33.75 -7.633 1 90.12 90 MET A CA 1
ATOM 718 C C . MET A 1 90 ? 7.055 -33.469 -6.199 1 90.12 90 MET A C 1
ATOM 720 O O . MET A 1 90 ? 7.668 -32.656 -5.512 1 90.12 90 MET A O 1
ATOM 724 N N . VAL A 1 91 ? 6.047 -34.156 -5.75 1 92.12 91 VAL A N 1
ATOM 725 C CA . VAL A 1 91 ? 5.586 -34 -4.375 1 92.12 91 VAL A CA 1
ATOM 726 C C . VAL A 1 91 ? 6.723 -34.344 -3.408 1 92.12 91 VAL A C 1
ATOM 728 O O . VAL A 1 91 ? 6.746 -33.844 -2.277 1 92.12 91 VAL A O 1
ATOM 731 N N . GLU A 1 92 ? 7.68 -35.094 -3.949 1 90.75 92 GLU A N 1
ATOM 732 C CA . GLU A 1 92 ? 8.766 -35.562 -3.104 1 90.75 92 GLU A CA 1
ATOM 733 C C . GLU A 1 92 ? 9.945 -34.594 -3.113 1 90.75 92 GLU A C 1
ATOM 735 O O . GLU A 1 92 ? 10.883 -34.75 -2.324 1 90.75 92 GLU A O 1
ATOM 740 N N . ILE A 1 93 ? 9.867 -33.594 -3.893 1 91.62 93 ILE A N 1
ATOM 741 C CA . ILE A 1 93 ? 11.023 -32.75 -4.09 1 91.62 93 ILE A CA 1
ATOM 742 C C . ILE A 1 93 ? 10.945 -31.547 -3.146 1 91.62 93 ILE A C 1
ATOM 744 O O . ILE A 1 93 ? 9.875 -30.953 -2.973 1 91.62 93 ILE A O 1
ATOM 748 N N . SER A 1 94 ? 12.039 -31.234 -2.486 1 93.31 94 SER A N 1
ATOM 749 C CA . SER A 1 9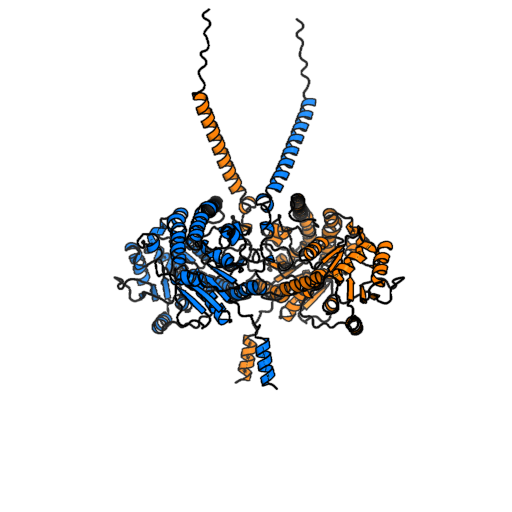4 ? 12.094 -30.062 -1.631 1 93.31 94 SER A CA 1
ATOM 750 C C . SER A 1 94 ? 12.023 -28.781 -2.455 1 93.31 94 SER A C 1
ATOM 752 O O . SER A 1 94 ? 12.234 -28.797 -3.668 1 93.31 94 SER A O 1
ATOM 754 N N . ALA A 1 95 ? 11.734 -27.672 -1.814 1 94.69 95 ALA A N 1
ATOM 755 C CA . ALA A 1 95 ? 11.672 -26.375 -2.492 1 94.69 95 ALA A CA 1
ATOM 756 C C . ALA A 1 95 ? 13.023 -26.016 -3.109 1 94.69 95 ALA A C 1
ATOM 758 O O . ALA A 1 95 ? 13.086 -25.484 -4.223 1 94.69 95 ALA A O 1
ATOM 759 N N . GLU A 1 96 ? 14.133 -26.328 -2.434 1 96 96 GLU A N 1
ATOM 760 C CA . GLU A 1 96 ? 15.477 -26.047 -2.922 1 96 96 GLU A CA 1
ATOM 761 C C . GLU A 1 96 ? 15.789 -26.844 -4.18 1 96 96 GLU A C 1
ATOM 763 O O . GLU A 1 96 ? 16.328 -26.312 -5.145 1 96 96 GLU A O 1
ATOM 768 N N . LYS A 1 97 ? 15.414 -28.094 -4.109 1 94.56 97 LYS A N 1
ATOM 769 C CA . LYS A 1 97 ? 15.664 -28.953 -5.262 1 94.56 97 LYS A CA 1
ATOM 770 C C . LYS A 1 97 ? 14.797 -28.547 -6.449 1 94.56 97 LYS A C 1
ATOM 772 O O . LYS A 1 97 ? 15.219 -28.656 -7.602 1 94.56 97 LYS A O 1
ATOM 777 N N . PHE A 1 98 ? 13.609 -28.188 -6.176 1 93 98 PHE A N 1
ATOM 778 C CA . PHE A 1 98 ? 12.742 -27.656 -7.227 1 93 98 PHE A CA 1
ATOM 779 C C . PHE A 1 98 ? 13.367 -26.422 -7.875 1 93 98 PHE A C 1
ATOM 781 O O . PHE A 1 98 ? 13.367 -26.297 -9.102 1 93 98 PHE A O 1
ATOM 788 N N . HIS A 1 99 ? 13.914 -25.484 -7.062 1 94.31 99 HIS A N 1
ATOM 789 C CA . HIS A 1 99 ? 14.578 -24.297 -7.578 1 94.31 99 HIS A CA 1
ATOM 790 C C . HIS A 1 99 ? 15.773 -24.672 -8.453 1 94.31 99 HIS A C 1
ATOM 792 O O . HIS A 1 99 ? 15.914 -24.172 -9.57 1 94.31 99 HIS A O 1
ATOM 798 N N . GLU A 1 100 ? 16.531 -25.578 -7.977 1 92.75 100 GLU A N 1
ATOM 799 C CA . GLU A 1 100 ? 17.75 -25.969 -8.664 1 92.75 100 GLU A CA 1
ATOM 800 C C . GLU A 1 100 ? 17.438 -26.641 -10 1 92.75 100 GLU A C 1
ATOM 802 O O . GLU A 1 100 ? 18 -26.281 -11.031 1 92.75 100 GLU A O 1
ATOM 807 N N . ASN A 1 101 ? 16.484 -27.594 -9.922 1 88.19 101 ASN A N 1
ATOM 808 C CA . ASN A 1 101 ? 16.281 -28.484 -11.062 1 88.19 101 ASN A CA 1
ATOM 809 C C . ASN A 1 101 ? 15.32 -27.859 -12.078 1 88.19 101 ASN A C 1
ATOM 811 O O . ASN A 1 101 ? 15.383 -28.172 -13.273 1 88.19 101 ASN A O 1
ATOM 815 N N . VAL A 1 102 ? 14.5 -26.969 -11.602 1 89.12 102 VAL A N 1
ATOM 816 C CA . VAL A 1 102 ? 13.445 -26.5 -12.492 1 89.12 102 VAL A CA 1
ATOM 817 C C . VAL A 1 102 ? 13.586 -25 -12.727 1 89.12 102 VAL A C 1
ATOM 819 O O . VAL A 1 102 ? 13.75 -24.562 -13.867 1 89.12 102 VAL A O 1
ATOM 822 N N . LEU A 1 103 ? 13.664 -24.234 -11.703 1 92.94 103 LEU A N 1
ATOM 823 C CA . LEU A 1 103 ? 13.555 -22.797 -11.859 1 92.94 103 LEU A CA 1
ATOM 824 C C . LEU A 1 103 ? 14.867 -22.188 -12.352 1 92.94 103 LEU A C 1
ATOM 826 O O . LEU A 1 103 ? 14.891 -21.453 -13.336 1 92.94 103 LEU A O 1
ATOM 830 N N . TRP A 1 104 ? 15.977 -22.562 -11.688 1 95 104 TRP A N 1
ATOM 831 C CA . TRP A 1 104 ? 17.266 -22 -12.086 1 95 104 TRP A CA 1
ATOM 832 C C . TRP A 1 104 ? 17.688 -22.531 -13.453 1 95 104 TRP A C 1
ATOM 834 O O . TRP A 1 104 ? 17.938 -21.75 -14.375 1 95 104 TRP A O 1
ATOM 844 N N . LYS A 1 105 ? 17.703 -23.828 -13.594 1 92.75 105 LYS A N 1
ATOM 845 C CA . LYS A 1 105 ? 18.125 -24.453 -14.852 1 92.75 105 LYS A CA 1
ATOM 846 C C . LYS A 1 105 ? 17.141 -24.125 -15.977 1 92.75 105 LYS A C 1
ATOM 848 O O . LYS A 1 105 ? 17.547 -23.797 -17.094 1 92.75 105 LYS A O 1
ATOM 853 N N . GLY A 1 106 ? 15.875 -24.266 -15.641 1 91.62 106 GLY A N 1
ATOM 854 C CA . GLY A 1 106 ? 14.859 -23.953 -16.625 1 91.62 106 GLY A CA 1
ATOM 855 C C . GLY A 1 106 ? 14.859 -22.5 -17.047 1 91.62 106 GLY A C 1
ATOM 856 O O . GLY A 1 106 ? 14.672 -22.188 -18.234 1 91.62 106 GLY A O 1
ATOM 857 N N . GLY A 1 107 ? 15.078 -21.594 -16.078 1 94.44 107 GLY A N 1
ATOM 858 C CA . GLY A 1 107 ? 15.148 -20.172 -16.375 1 94.44 107 GLY A CA 1
ATOM 859 C C . GLY A 1 107 ? 16.281 -19.812 -17.328 1 94.44 107 GLY A C 1
ATOM 860 O O . GLY A 1 107 ? 16.078 -19.062 -18.281 1 94.44 107 GLY A O 1
ATOM 861 N N . LEU A 1 108 ? 17.438 -20.375 -17.094 1 95.75 108 LEU A N 1
ATOM 862 C CA . LEU A 1 108 ? 18.578 -20.125 -17.953 1 95.75 108 LEU A CA 1
ATOM 863 C C . LEU A 1 108 ? 18.344 -20.688 -19.344 1 95.75 108 LEU A C 1
ATOM 865 O O . LEU A 1 108 ? 18.609 -20 -20.344 1 95.75 108 LEU A O 1
ATOM 869 N N . ALA A 1 109 ? 17.844 -21.891 -19.391 1 93.75 109 ALA A N 1
ATOM 870 C CA . ALA A 1 109 ? 17.625 -22.562 -20.672 1 93.75 109 ALA A CA 1
ATOM 871 C C . ALA A 1 109 ? 16.594 -21.812 -21.5 1 93.75 109 ALA A C 1
ATOM 873 O O . ALA A 1 109 ? 16.781 -21.625 -22.703 1 93.75 109 ALA A O 1
ATOM 874 N N . PHE A 1 110 ? 15.578 -21.422 -20.875 1 93.31 110 PHE A N 1
ATOM 875 C CA . PHE A 1 110 ? 14.508 -20.766 -21.609 1 93.31 110 PHE A CA 1
ATOM 876 C C . PHE A 1 110 ? 14.93 -19.359 -22.031 1 93.31 110 PHE A C 1
ATOM 878 O O . PHE A 1 110 ? 14.508 -18.859 -23.078 1 93.31 110 PHE A O 1
ATOM 885 N N . THR A 1 111 ? 15.695 -18.656 -21.172 1 96.5 111 THR A N 1
ATOM 886 C CA . THR A 1 111 ? 16.25 -17.375 -21.547 1 96.5 111 THR A CA 1
ATOM 887 C C . THR A 1 111 ? 17.094 -17.484 -22.828 1 96.5 111 THR A C 1
ATOM 889 O O . THR A 1 111 ? 16.938 -16.672 -23.734 1 96.5 111 THR A O 1
ATOM 892 N N . GLU A 1 112 ? 17.906 -18.5 -22.828 1 95.94 112 GLU A N 1
ATOM 893 C CA . GLU A 1 112 ? 18.75 -18.703 -24 1 95.94 112 GLU A CA 1
ATOM 894 C C . GLU A 1 112 ? 17.906 -19.047 -25.234 1 95.94 112 GLU A C 1
ATOM 896 O O . GLU A 1 112 ? 18.156 -18.531 -26.328 1 95.94 112 GLU A O 1
ATOM 901 N N . LEU A 1 113 ? 16.922 -19.891 -25.016 1 95.31 113 LEU A N 1
ATOM 902 C CA . LEU A 1 113 ? 16.016 -20.219 -26.094 1 95.31 113 LEU A CA 1
ATOM 903 C C . LEU A 1 113 ? 15.367 -18.953 -26.672 1 95.31 113 LEU A C 1
ATOM 905 O O . LEU A 1 113 ? 15.32 -18.781 -27.891 1 95.31 113 LEU A O 1
ATOM 909 N N . THR A 1 114 ? 14.914 -18.078 -25.812 1 96.75 114 THR A N 1
ATOM 910 C CA . THR A 1 114 ? 14.234 -16.844 -26.219 1 96.75 114 THR A CA 1
ATOM 911 C C . THR A 1 114 ? 15.18 -15.945 -27.016 1 96.75 114 THR A C 1
ATOM 913 O O . THR A 1 114 ? 14.859 -15.523 -28.125 1 96.75 114 THR A O 1
ATOM 916 N N . LEU A 1 115 ? 16.375 -15.688 -26.484 1 97.19 115 LEU A N 1
ATOM 917 C CA . LEU A 1 115 ? 17.328 -14.773 -27.094 1 97.19 115 LEU A CA 1
ATOM 918 C C . LEU A 1 115 ? 17.859 -15.336 -28.406 1 97.19 115 LEU A C 1
ATOM 920 O O . LEU A 1 115 ? 18.234 -14.578 -29.312 1 97.19 115 LEU A O 1
ATOM 924 N N . ASN A 1 116 ? 17.812 -16.641 -28.516 1 95.75 116 ASN A N 1
ATOM 925 C CA . ASN A 1 116 ? 18.359 -17.297 -29.703 1 95.75 116 ASN A CA 1
ATOM 926 C C . ASN A 1 116 ? 17.266 -17.531 -30.734 1 95.75 116 ASN A C 1
ATOM 928 O O . ASN A 1 116 ? 17.562 -18 -31.844 1 95.75 116 ASN A O 1
ATOM 932 N N . SER A 1 117 ? 16.047 -17.328 -30.453 1 96.75 117 SER A N 1
ATOM 933 C CA . SER A 1 117 ? 14.945 -17.562 -31.375 1 96.75 117 SER A CA 1
ATOM 934 C C . SER A 1 117 ? 15.039 -16.625 -32.594 1 96.75 117 SER A C 1
ATOM 936 O O . SER A 1 117 ? 15.383 -15.453 -32.438 1 96.75 117 SER A O 1
ATOM 938 N N . THR A 1 118 ? 14.68 -17.094 -33.75 1 96.5 118 THR A N 1
ATOM 939 C CA . THR A 1 118 ? 14.867 -16.438 -35.031 1 96.5 118 THR A CA 1
ATOM 940 C C . THR A 1 118 ? 14.117 -15.102 -35.062 1 96.5 118 THR A C 1
ATOM 942 O O . THR A 1 118 ? 14.703 -14.062 -35.406 1 96.5 118 THR A O 1
ATOM 945 N N . GLN A 1 119 ? 12.875 -15.109 -34.688 1 97.38 119 GLN A N 1
ATOM 946 C CA . GLN A 1 119 ? 12.07 -13.898 -34.781 1 97.38 119 GLN A CA 1
ATOM 947 C C . GLN A 1 119 ? 12.523 -12.859 -33.75 1 97.38 119 GLN A C 1
ATOM 949 O O . GLN A 1 119 ? 12.438 -11.656 -34 1 97.38 119 GLN A O 1
ATOM 954 N N . ILE A 1 120 ? 13 -13.32 -32.656 1 97.81 120 ILE A N 1
ATOM 955 C CA . ILE A 1 120 ? 13.445 -12.406 -31.594 1 97.81 120 ILE A CA 1
ATOM 956 C C . ILE A 1 120 ? 14.758 -11.742 -32 1 97.81 120 ILE A C 1
ATOM 958 O O . ILE A 1 120 ? 14.938 -10.539 -31.828 1 97.81 120 ILE A O 1
ATOM 962 N N . ARG A 1 121 ? 15.648 -12.539 -32.594 1 96.88 121 ARG A N 1
ATOM 963 C CA . ARG A 1 121 ? 16.891 -11.961 -33.125 1 96.88 121 ARG A CA 1
ATOM 964 C C . ARG A 1 121 ? 16.594 -10.891 -34.156 1 96.88 121 ARG A C 1
ATOM 966 O O . ARG A 1 121 ? 17.25 -9.852 -34.188 1 96.88 121 ARG A O 1
ATOM 973 N N . ARG A 1 122 ? 15.664 -11.164 -34.938 1 96.69 122 ARG A N 1
ATOM 974 C CA . ARG A 1 122 ? 15.273 -10.188 -35.969 1 96.69 122 ARG A CA 1
ATOM 975 C C . ARG A 1 122 ? 14.75 -8.906 -35.312 1 96.69 122 ARG A C 1
ATOM 977 O O . ARG A 1 122 ? 15.133 -7.805 -35.719 1 96.69 122 ARG A O 1
ATOM 984 N N . LEU A 1 123 ? 13.844 -9.07 -34.344 1 97.25 123 LEU A N 1
ATOM 985 C CA . LEU A 1 123 ? 13.273 -7.934 -33.625 1 97.25 123 LEU A CA 1
ATOM 986 C C . LEU A 1 123 ? 14.375 -7.082 -33 1 97.25 123 LEU A C 1
ATOM 988 O O . LEU A 1 123 ? 14.336 -5.852 -33.094 1 97.25 123 LEU A O 1
ATOM 992 N N . LEU A 1 124 ? 15.367 -7.73 -32.438 1 96 124 LEU A N 1
ATOM 993 C CA . LEU A 1 124 ? 16.422 -7.047 -31.672 1 96 124 LEU A CA 1
ATOM 994 C C . LEU A 1 124 ? 17.344 -6.293 -32.625 1 96 124 LEU A C 1
ATOM 996 O O . LEU A 1 124 ? 18.078 -5.398 -32.188 1 96 124 LEU A O 1
ATOM 1000 N N . GLN A 1 125 ? 17.312 -6.645 -33.906 1 94.44 125 GLN A N 1
ATOM 1001 C CA . GLN A 1 125 ? 18.156 -5.969 -34.906 1 94.44 125 GLN A CA 1
ATOM 1002 C C . GLN A 1 125 ? 17.422 -4.77 -35.5 1 94.44 125 GLN A C 1
ATOM 1004 O O . GLN A 1 125 ? 18.047 -3.898 -36.094 1 94.44 125 GLN A O 1
ATOM 1009 N N . GLU A 1 126 ? 16.156 -4.773 -35.25 1 93.19 126 GLU A N 1
ATOM 1010 C CA . GLU A 1 126 ? 15.375 -3.664 -35.781 1 93.19 126 GLU A CA 1
ATOM 1011 C C . GLU A 1 126 ? 15.578 -2.396 -34.969 1 93.19 126 GLU A C 1
ATOM 1013 O O . GLU A 1 126 ? 15.836 -2.467 -33.75 1 93.19 126 GLU A O 1
ATOM 1018 N N . ASP A 1 127 ? 15.516 -1.305 -35.656 1 88.69 127 ASP A N 1
ATOM 1019 C CA . ASP A 1 127 ? 15.594 -0.016 -34.969 1 88.69 127 ASP A CA 1
ATOM 1020 C C . ASP A 1 127 ? 14.203 0.472 -34.562 1 88.69 127 ASP A C 1
ATOM 1022 O O . ASP A 1 127 ? 13.586 1.275 -35.281 1 88.69 127 ASP A O 1
ATOM 1026 N N . THR A 1 128 ? 13.727 -0.031 -33.594 1 92.69 128 THR A N 1
ATOM 1027 C CA . THR A 1 128 ? 12.406 0.325 -33.094 1 92.69 128 THR A CA 1
ATOM 1028 C C . THR A 1 128 ? 12.516 1.1 -31.781 1 92.69 128 THR A C 1
ATOM 1030 O O . THR A 1 128 ? 13.438 0.878 -31 1 92.69 128 THR A O 1
ATOM 1033 N N . LYS A 1 129 ? 11.664 2.037 -31.672 1 96 129 LYS A N 1
ATOM 1034 C CA . LYS A 1 129 ? 11.586 2.805 -30.438 1 96 129 LYS A CA 1
ATOM 1035 C C . LYS A 1 129 ? 10.375 2.395 -29.609 1 96 129 LYS A C 1
ATOM 1037 O O . LYS A 1 129 ? 9.281 2.201 -30.141 1 96 129 LYS A O 1
ATOM 1042 N N . PHE A 1 130 ? 10.633 2.191 -28.344 1 98.31 130 PHE A N 1
ATOM 1043 C CA . PHE A 1 130 ? 9.547 1.851 -27.438 1 98.31 130 PHE A CA 1
ATOM 1044 C C . PHE A 1 130 ? 9.43 2.889 -26.328 1 98.31 130 PHE A C 1
ATOM 1046 O O . PHE A 1 130 ? 10.438 3.41 -25.844 1 98.31 130 PHE A O 1
ATOM 1053 N N . ASP A 1 131 ? 8.18 3.152 -25.922 1 98.38 131 ASP A N 1
ATOM 1054 C CA . ASP A 1 131 ? 7.891 4.082 -24.828 1 98.38 131 ASP A CA 1
ATOM 1055 C C . ASP A 1 131 ? 7.848 3.357 -23.484 1 98.38 131 ASP A C 1
ATOM 1057 O O . ASP A 1 131 ? 7.91 3.992 -22.438 1 98.38 131 ASP A O 1
ATOM 1061 N N . LEU A 1 132 ? 7.742 2.059 -23.562 1 98.75 132 LEU A N 1
ATOM 1062 C CA . LEU A 1 132 ? 7.613 1.225 -22.375 1 98.75 132 LEU A CA 1
ATOM 1063 C C . LEU A 1 132 ? 7.992 -0.221 -22.672 1 98.75 132 LEU A C 1
ATOM 1065 O O . LEU A 1 132 ? 7.699 -0.726 -23.766 1 98.75 132 LEU A O 1
ATOM 1069 N N . VAL A 1 133 ? 8.656 -0.857 -21.75 1 98.88 133 VAL A N 1
ATOM 1070 C CA . VAL A 1 133 ? 8.93 -2.291 -21.797 1 98.88 133 VAL A CA 1
ATOM 1071 C C . VAL A 1 133 ? 8.25 -2.984 -20.609 1 98.88 133 VAL A C 1
ATOM 1073 O O . VAL A 1 133 ? 8.438 -2.582 -19.453 1 98.88 133 VAL A O 1
ATOM 1076 N N . ILE A 1 134 ? 7.422 -3.967 -20.875 1 98.94 134 ILE A N 1
ATOM 1077 C CA . ILE A 1 134 ? 6.785 -4.781 -19.844 1 98.94 134 ILE A CA 1
ATOM 1078 C C . ILE A 1 134 ? 7.344 -6.203 -19.891 1 98.94 134 ILE A C 1
ATOM 1080 O O . ILE A 1 134 ? 7.273 -6.871 -20.922 1 98.94 134 ILE A O 1
ATOM 1084 N N . ASN A 1 135 ? 7.879 -6.637 -18.781 1 98.75 135 ASN A N 1
ATOM 1085 C CA . ASN A 1 135 ? 8.469 -7.969 -18.703 1 98.75 135 ASN A CA 1
ATOM 1086 C C . ASN A 1 135 ? 7.738 -8.844 -17.688 1 98.75 135 ASN A C 1
ATOM 1088 O O . ASN A 1 135 ? 7.348 -8.367 -16.625 1 98.75 135 ASN A O 1
ATOM 1092 N N . GLU A 1 136 ? 7.516 -10.094 -18.062 1 98.12 136 GLU A N 1
ATOM 1093 C CA . GLU A 1 136 ? 7.148 -11.07 -17.031 1 98.12 136 GLU A CA 1
ATOM 1094 C C . GLU A 1 136 ? 8.258 -11.234 -16.016 1 98.12 136 GLU A C 1
ATOM 1096 O O . GLU A 1 136 ? 9.43 -11.414 -16.375 1 98.12 136 GLU A O 1
ATOM 1101 N N . GLN A 1 137 ? 7.953 -10.984 -14.75 1 96.81 137 GLN A N 1
ATOM 1102 C CA . GLN A 1 137 ? 8.867 -11.281 -13.656 1 96.81 137 GLN A CA 1
ATOM 1103 C C . GLN A 1 137 ? 8.797 -12.758 -13.266 1 96.81 137 GLN A C 1
ATOM 1105 O O . GLN A 1 137 ? 8 -13.141 -12.406 1 96.81 137 GLN A O 1
ATOM 1110 N N . PHE A 1 138 ? 9.711 -13.422 -13.781 1 93.88 138 PHE A N 1
ATOM 1111 C CA . PHE A 1 138 ? 9.875 -14.844 -13.484 1 93.88 138 PHE A CA 1
ATOM 1112 C C . PHE A 1 138 ? 11.344 -15.234 -13.523 1 93.88 138 PHE A C 1
ATOM 1114 O O . PHE A 1 138 ? 12.188 -14.57 -12.922 1 93.88 138 PHE A O 1
ATOM 1121 N N . TYR A 1 139 ? 11.922 -16.016 -14.047 1 95.19 139 TYR A N 1
ATOM 1122 C CA . TYR A 1 139 ? 13.305 -16.469 -14.07 1 95.19 139 TYR A CA 1
ATOM 1123 C C . TYR A 1 139 ? 13.93 -16.281 -15.445 1 95.19 139 TYR A C 1
ATOM 1125 O O . TYR A 1 139 ? 14.555 -17.188 -15.984 1 95.19 139 TYR A O 1
ATOM 1133 N N . GLN A 1 140 ? 13.688 -15.047 -15.969 1 96.75 140 GLN A N 1
ATOM 1134 C CA . GLN A 1 140 ? 14.273 -14.617 -17.234 1 96.75 140 GLN A CA 1
ATOM 1135 C C . GLN A 1 140 ? 14.789 -13.18 -17.141 1 96.75 140 GLN A C 1
ATOM 1137 O O . GLN A 1 140 ? 14.469 -12.344 -17.984 1 96.75 140 GLN A O 1
ATOM 1142 N N . GLU A 1 141 ? 15.633 -12.906 -16.203 1 98.12 141 GLU A N 1
ATOM 1143 C CA . GLU A 1 141 ? 16.047 -11.555 -15.844 1 98.12 141 GLU A CA 1
ATOM 1144 C C . GLU A 1 141 ? 16.828 -10.898 -16.984 1 98.12 141 GLU A C 1
ATOM 1146 O O . GLU A 1 141 ? 16.875 -9.664 -17.078 1 98.12 141 GLU A O 1
ATOM 1151 N N . ALA A 1 142 ? 17.422 -11.719 -17.875 1 98.62 142 ALA A N 1
ATOM 1152 C CA . ALA A 1 142 ? 18.156 -11.156 -19.016 1 98.62 142 ALA A CA 1
ATOM 1153 C C . ALA A 1 142 ? 17.25 -10.258 -19.844 1 98.62 142 ALA A C 1
ATOM 1155 O O . ALA A 1 142 ? 17.719 -9.281 -20.453 1 98.62 142 ALA A O 1
ATOM 1156 N N . MET A 1 143 ? 15.977 -10.547 -19.875 1 98.5 143 MET A N 1
ATOM 1157 C CA . MET A 1 143 ? 15.023 -9.781 -20.672 1 98.5 143 MET A CA 1
ATOM 1158 C C . MET A 1 143 ? 14.891 -8.359 -20.141 1 98.5 143 MET A C 1
ATOM 1160 O O . MET A 1 143 ? 14.469 -7.453 -20.859 1 98.5 143 MET A O 1
ATOM 1164 N N . ASN A 1 144 ? 15.25 -8.094 -18.859 1 98.56 144 ASN A N 1
ATOM 1165 C CA . ASN A 1 144 ? 15.156 -6.762 -18.266 1 98.56 144 ASN A CA 1
ATOM 1166 C C . ASN A 1 144 ? 16.094 -5.777 -18.969 1 98.56 144 ASN A C 1
ATOM 1168 O O . ASN A 1 144 ? 15.875 -4.566 -18.906 1 98.56 144 ASN A O 1
ATOM 1172 N N . VAL A 1 145 ? 17.125 -6.293 -19.672 1 98.5 145 VAL A N 1
ATOM 1173 C CA . VAL A 1 145 ? 18.125 -5.438 -20.328 1 98.5 145 VAL A CA 1
ATOM 1174 C C . VAL A 1 145 ? 17.469 -4.691 -21.484 1 98.5 145 VAL A C 1
ATOM 1176 O O . VAL A 1 145 ? 17.984 -3.66 -21.938 1 98.5 145 VAL A O 1
ATOM 1179 N N . LEU A 1 146 ? 16.328 -5.176 -21.938 1 98.44 146 LEU A N 1
ATOM 1180 C CA . LEU A 1 146 ? 15.641 -4.555 -23.078 1 98.44 146 LEU A CA 1
ATOM 1181 C C . LEU A 1 146 ? 15.156 -3.158 -22.703 1 98.44 146 LEU A C 1
ATOM 1183 O O . LEU A 1 146 ? 15.062 -2.283 -23.578 1 98.44 146 LEU A O 1
ATOM 1187 N N . ALA A 1 147 ? 14.836 -2.947 -21.453 1 98.44 147 ALA A N 1
ATOM 1188 C CA . ALA A 1 147 ? 14.5 -1.595 -21.016 1 98.44 147 ALA A CA 1
ATOM 1189 C C . ALA A 1 147 ? 15.672 -0.64 -21.234 1 98.44 147 ALA A C 1
ATOM 1191 O O . ALA A 1 147 ? 15.477 0.521 -21.594 1 98.44 147 ALA A O 1
ATOM 1192 N N . TYR A 1 148 ? 16.859 -1.145 -20.953 1 98.06 148 TYR A N 1
ATOM 1193 C CA . TYR A 1 148 ? 18.078 -0.365 -21.188 1 98.06 148 TYR A CA 1
ATOM 1194 C C . TYR A 1 148 ? 18.328 -0.195 -22.672 1 98.06 148 TYR A C 1
ATOM 1196 O O . TYR A 1 148 ? 18.609 0.914 -23.141 1 98.06 148 TYR A O 1
ATOM 1204 N N . LYS A 1 149 ? 18.234 -1.307 -23.453 1 97.75 149 LYS A N 1
ATOM 1205 C CA . LYS A 1 149 ? 18.469 -1.263 -24.891 1 97.75 149 LYS A CA 1
ATOM 1206 C C . LYS A 1 149 ? 17.625 -0.184 -25.547 1 97.75 149 LYS A C 1
ATOM 1208 O O . LYS A 1 149 ? 18.094 0.545 -26.422 1 97.75 149 LYS A O 1
ATOM 1213 N N . TYR A 1 150 ? 16.422 -0.066 -25.141 1 97.56 150 TYR A N 1
ATOM 1214 C CA . TYR A 1 150 ? 15.484 0.812 -25.828 1 97.56 150 TYR A CA 1
ATOM 1215 C C . TYR A 1 150 ? 15.273 2.105 -25.047 1 97.56 150 TYR A C 1
ATOM 1217 O O . TYR A 1 150 ? 14.422 2.922 -25.422 1 97.56 150 TYR A O 1
ATOM 1225 N N . ASN A 1 151 ? 15.969 2.305 -23.953 1 97.19 151 ASN A N 1
ATOM 1226 C CA . ASN A 1 151 ? 15.891 3.502 -23.125 1 97.19 151 ASN A CA 1
ATOM 1227 C C . ASN A 1 151 ? 14.453 3.83 -22.734 1 97.19 151 ASN A C 1
ATOM 1229 O O . ASN A 1 151 ? 13.977 4.941 -22.984 1 97.19 151 ASN A O 1
ATOM 1233 N N . ALA A 1 152 ? 13.805 2.838 -22.172 1 98.19 152 ALA A N 1
ATOM 1234 C CA . ALA A 1 152 ? 12.398 2.959 -21.812 1 98.19 152 ALA A CA 1
ATOM 1235 C C . ALA A 1 152 ? 12.164 2.496 -20.375 1 98.19 152 ALA A C 1
ATOM 1237 O O . ALA A 1 152 ? 12.898 1.646 -19.859 1 98.19 152 ALA A O 1
ATOM 1238 N N . PRO A 1 153 ? 11.109 3.102 -19.656 1 98.5 153 PRO A N 1
ATOM 1239 C CA . PRO A 1 153 ? 10.75 2.568 -18.344 1 98.5 153 PRO A CA 1
ATOM 1240 C C . PRO A 1 153 ? 10.344 1.099 -18.391 1 98.5 153 PRO A C 1
ATOM 1242 O O . PRO A 1 153 ? 9.906 0.611 -19.438 1 98.5 153 PRO A O 1
ATOM 1245 N N . MET A 1 154 ? 10.523 0.44 -17.297 1 98.75 154 MET A N 1
ATOM 1246 C CA . MET A 1 154 ? 10.242 -0.993 -17.234 1 98.75 154 MET A CA 1
ATOM 1247 C C . MET A 1 154 ? 9.125 -1.29 -16.25 1 98.75 154 MET A C 1
ATOM 1249 O O . MET A 1 154 ? 9.078 -0.717 -15.156 1 98.75 154 MET A O 1
ATOM 1253 N N . VAL A 1 155 ? 8.195 -2.072 -16.641 1 98.88 155 VAL A N 1
ATOM 1254 C CA . VAL A 1 155 ? 7.152 -2.641 -15.797 1 98.88 155 VAL A CA 1
ATOM 1255 C C . VAL A 1 155 ? 7.344 -4.152 -15.688 1 98.88 155 VAL A C 1
ATOM 1257 O O . VAL A 1 155 ? 7.633 -4.82 -16.688 1 98.88 155 VAL A O 1
ATOM 1260 N N . LEU A 1 156 ? 7.293 -4.652 -14.5 1 98.75 156 LEU A N 1
ATOM 1261 C CA . LEU A 1 156 ? 7.367 -6.09 -14.258 1 98.75 156 LEU A CA 1
ATOM 1262 C C . LEU A 1 156 ? 6.004 -6.645 -13.859 1 98.75 156 LEU A C 1
ATOM 1264 O O . LEU A 1 156 ? 5.254 -5.996 -13.125 1 98.75 156 LEU A O 1
ATOM 1268 N N . VAL A 1 157 ? 5.664 -7.816 -14.352 1 98.69 157 VAL A N 1
ATOM 1269 C CA . VAL A 1 157 ? 4.418 -8.492 -14 1 98.69 157 VAL A CA 1
ATOM 1270 C C . VAL A 1 157 ? 4.715 -9.898 -13.484 1 98.69 157 VAL A C 1
ATOM 1272 O O . VAL A 1 157 ? 5.32 -10.711 -14.188 1 98.69 157 VAL A O 1
ATOM 1275 N N . THR A 1 158 ? 4.305 -10.172 -12.273 1 97.69 158 THR A N 1
ATOM 1276 C CA . THR A 1 158 ? 4.504 -11.523 -11.75 1 97.69 158 THR A CA 1
ATOM 1277 C C . THR A 1 158 ? 3.355 -12.438 -12.172 1 97.69 158 THR A C 1
ATOM 1279 O O . THR A 1 158 ? 2.205 -12 -12.25 1 97.69 158 THR A O 1
ATOM 1282 N N . THR A 1 159 ? 3.652 -13.695 -12.32 1 96.19 159 THR A N 1
ATOM 1283 C CA . THR A 1 159 ? 2.633 -14.695 -12.617 1 96.19 159 THR A CA 1
ATOM 1284 C C . THR A 1 159 ? 2.395 -15.602 -11.414 1 96.19 159 THR A C 1
ATOM 1286 O O . THR A 1 159 ? 1.6 -16.547 -11.484 1 96.19 159 THR A O 1
ATOM 1289 N N . PHE A 1 160 ? 3.051 -15.461 -10.227 1 93.19 160 PHE A N 1
ATOM 1290 C CA . PHE A 1 160 ? 2.953 -16.297 -9.039 1 93.19 160 PHE A CA 1
ATOM 1291 C C . PHE A 1 160 ? 2.615 -15.469 -7.812 1 93.19 160 PHE A C 1
ATOM 1293 O O . PHE A 1 160 ? 2.686 -15.961 -6.684 1 93.19 160 PHE A O 1
ATOM 1300 N N . GLY A 1 161 ? 2.377 -14.289 -7.797 1 91.69 161 GLY A N 1
ATOM 1301 C CA . GLY A 1 161 ? 2.062 -13.422 -6.672 1 91.69 161 GLY A CA 1
ATOM 1302 C C . GLY A 1 161 ? 3.227 -12.547 -6.246 1 91.69 161 GLY A C 1
ATOM 1303 O O . GLY A 1 161 ? 3.9 -11.953 -7.082 1 91.69 161 GLY A O 1
ATOM 1304 N N . ASN A 1 162 ? 3.455 -12.453 -4.914 1 93.81 162 ASN A N 1
ATOM 1305 C CA . ASN A 1 162 ? 4.539 -11.633 -4.379 1 93.81 162 ASN A CA 1
ATOM 1306 C C . ASN A 1 162 ? 5.906 -12.195 -4.754 1 93.81 162 ASN A C 1
ATOM 1308 O O . ASN A 1 162 ? 6.094 -13.414 -4.773 1 93.81 162 ASN A O 1
ATOM 1312 N N . CYS A 1 163 ? 6.816 -11.383 -5.07 1 96.12 163 CYS A N 1
ATOM 1313 C CA . CYS A 1 163 ? 8.195 -11.742 -5.379 1 96.12 163 CYS A CA 1
ATOM 1314 C C . CYS A 1 163 ? 9.148 -11.195 -4.316 1 96.12 163 CYS A C 1
ATOM 1316 O O . CYS A 1 163 ? 9.523 -10.023 -4.355 1 96.12 163 CYS A O 1
ATOM 1318 N N . MET A 1 164 ? 9.602 -12.078 -3.434 1 96.81 164 MET A N 1
ATOM 1319 C CA . MET A 1 164 ? 10.445 -11.672 -2.318 1 96.81 164 MET A CA 1
ATOM 1320 C C . MET A 1 164 ? 11.758 -11.078 -2.82 1 96.81 164 MET A C 1
ATOM 1322 O O . MET A 1 164 ? 12.273 -10.117 -2.248 1 96.81 164 MET A O 1
ATOM 1326 N N . ARG A 1 165 ? 12.312 -11.602 -3.895 1 95.81 165 ARG A N 1
ATOM 1327 C CA . ARG A 1 165 ? 13.539 -11.07 -4.469 1 95.81 165 ARG A CA 1
ATOM 1328 C C . ARG A 1 165 ? 13.359 -9.609 -4.883 1 95.81 165 ARG A C 1
ATOM 1330 O O . ARG A 1 165 ? 14.25 -8.789 -4.668 1 95.81 165 ARG A O 1
ATOM 1337 N N . HIS A 1 166 ? 12.219 -9.367 -5.508 1 96 166 HIS A N 1
ATOM 1338 C CA . HIS A 1 166 ? 11.969 -7.984 -5.902 1 96 166 HIS A CA 1
ATOM 1339 C C . HIS A 1 166 ? 11.789 -7.09 -4.684 1 96 166 HIS A C 1
ATOM 1341 O O . HIS A 1 166 ? 12.203 -5.926 -4.695 1 96 166 HIS A O 1
ATOM 1347 N N . ASN A 1 167 ? 11.109 -7.59 -3.625 1 97.69 167 ASN A N 1
ATOM 1348 C CA . ASN A 1 167 ? 10.984 -6.816 -2.395 1 97.69 167 ASN A CA 1
ATOM 1349 C C . ASN A 1 167 ? 12.352 -6.41 -1.851 1 97.69 167 ASN A C 1
ATOM 1351 O O . ASN A 1 167 ? 12.547 -5.273 -1.421 1 97.69 167 ASN A O 1
ATOM 1355 N N . ILE A 1 168 ? 13.234 -7.355 -1.907 1 97.44 168 ILE A N 1
ATOM 1356 C CA . ILE A 1 168 ? 14.586 -7.078 -1.416 1 97.44 168 ILE A CA 1
ATOM 1357 C C . ILE A 1 168 ? 15.227 -5.988 -2.268 1 97.44 168 ILE A C 1
ATOM 1359 O O . ILE A 1 168 ? 15.734 -4.996 -1.738 1 97.44 168 ILE A O 1
ATOM 1363 N N . VAL A 1 169 ? 15.133 -6.16 -3.602 1 97 169 VAL A N 1
ATOM 1364 C CA . VAL A 1 169 ? 15.828 -5.277 -4.535 1 97 169 VAL A CA 1
ATOM 1365 C C . VAL A 1 169 ? 15.211 -3.885 -4.488 1 97 169 VAL A C 1
ATOM 1367 O O . VAL A 1 169 ? 15.922 -2.879 -4.527 1 97 169 VAL A O 1
ATOM 1370 N N . ALA A 1 170 ? 13.93 -3.781 -4.352 1 96.88 170 ALA A N 1
ATOM 1371 C CA . ALA A 1 170 ? 13.195 -2.516 -4.359 1 96.88 170 ALA A CA 1
ATOM 1372 C C . ALA A 1 170 ? 13.141 -1.906 -2.961 1 96.88 170 ALA A C 1
ATOM 1374 O O . ALA A 1 170 ? 12.633 -0.799 -2.781 1 96.88 170 ALA A O 1
ATOM 1375 N N . ARG A 1 171 ? 13.641 -2.645 -1.992 1 97.44 171 ARG A N 1
ATOM 1376 C CA . ARG A 1 171 ? 13.617 -2.248 -0.587 1 97.44 171 ARG A CA 1
ATOM 1377 C C . ARG A 1 171 ? 12.188 -2.045 -0.095 1 97.44 171 ARG A C 1
ATOM 1379 O O . ARG A 1 171 ? 11.898 -1.064 0.591 1 97.44 171 ARG A O 1
ATOM 1386 N N . ASN A 1 172 ? 11.289 -2.836 -0.604 1 97.88 172 ASN A N 1
ATOM 1387 C CA . ASN A 1 172 ? 9.984 -3.016 0.025 1 97.88 172 ASN A CA 1
ATOM 1388 C C . ASN A 1 172 ? 10.086 -3.812 1.321 1 97.88 172 ASN A C 1
ATOM 1390 O O . ASN A 1 172 ? 10.836 -4.793 1.393 1 97.88 172 ASN A O 1
ATOM 1394 N N . PRO A 1 173 ? 9.375 -3.398 2.377 1 97.12 173 PRO A N 1
ATOM 1395 C CA . PRO A 1 173 ? 9.445 -4.203 3.6 1 97.12 173 PRO A CA 1
ATOM 1396 C C . PRO A 1 173 ? 9.148 -5.68 3.354 1 97.12 173 PRO A C 1
ATOM 1398 O O . PRO A 1 173 ? 8.195 -6.008 2.639 1 97.12 173 PRO A O 1
ATOM 1401 N N . LEU A 1 174 ? 9.922 -6.547 3.947 1 97.25 174 LEU A N 1
ATOM 1402 C CA . LEU A 1 174 ? 9.844 -7.969 3.621 1 97.25 174 LEU A CA 1
ATOM 1403 C C . LEU A 1 174 ? 8.703 -8.641 4.383 1 97.25 174 LEU A C 1
ATOM 1405 O O . LEU A 1 174 ? 8.039 -9.531 3.857 1 97.25 174 LEU A O 1
ATOM 1409 N N . GLN A 1 175 ? 8.508 -8.258 5.688 1 97.25 175 GLN A N 1
ATOM 1410 C CA . GLN A 1 175 ? 7.422 -8.773 6.508 1 97.25 175 GLN A CA 1
ATOM 1411 C C . GLN A 1 175 ? 7.488 -10.289 6.617 1 97.25 175 GLN A C 1
ATOM 1413 O O . GLN A 1 175 ? 6.484 -10.977 6.414 1 97.25 175 GLN A O 1
ATOM 1418 N N . LEU A 1 176 ? 8.625 -10.805 6.98 1 96.94 176 LEU A N 1
ATOM 1419 C CA . LEU A 1 176 ? 8.938 -12.227 6.902 1 96.94 176 LEU A CA 1
ATOM 1420 C C . LEU A 1 176 ? 8.133 -13.016 7.934 1 96.94 176 LEU A C 1
ATOM 1422 O O . LEU A 1 176 ? 8.039 -14.242 7.848 1 96.94 176 LEU A O 1
ATOM 1426 N N . ALA A 1 177 ? 7.551 -12.312 8.898 1 97.19 177 ALA A N 1
ATOM 1427 C CA . ALA A 1 177 ? 6.754 -13.008 9.906 1 97.19 177 ALA A CA 1
ATOM 1428 C C . ALA A 1 177 ? 5.469 -13.562 9.305 1 97.19 177 ALA A C 1
ATOM 1430 O O . ALA A 1 177 ? 4.922 -14.555 9.797 1 97.19 177 ALA A O 1
ATOM 1431 N N . THR A 1 178 ? 5.023 -12.906 8.219 1 95.94 178 THR A N 1
ATOM 1432 C CA . THR A 1 178 ? 3.703 -13.297 7.738 1 95.94 178 THR A CA 1
ATOM 1433 C C . THR A 1 178 ? 3.713 -13.469 6.223 1 95.94 178 THR A C 1
ATOM 1435 O O . THR A 1 178 ? 2.807 -14.086 5.656 1 95.94 178 THR A O 1
ATOM 1438 N N . VAL A 1 179 ? 4.648 -12.898 5.52 1 96.12 179 VAL A N 1
ATOM 1439 C CA . VAL A 1 179 ? 4.734 -13 4.066 1 96.12 179 VAL A CA 1
ATOM 1440 C C . VAL A 1 179 ? 5.742 -14.086 3.688 1 96.12 179 VAL A C 1
ATOM 1442 O O . VAL A 1 179 ? 6.914 -14.016 4.059 1 96.12 179 VAL A O 1
ATOM 1445 N N . LEU A 1 180 ? 5.293 -15.008 2.957 1 95.25 180 LEU A N 1
ATOM 1446 C CA . LEU A 1 180 ? 6.117 -16.156 2.613 1 95.25 180 LEU A CA 1
ATOM 1447 C C . LEU A 1 180 ? 6.836 -15.945 1.287 1 95.25 180 LEU A C 1
ATOM 1449 O O . LEU A 1 180 ? 6.309 -15.273 0.394 1 95.25 180 LEU A O 1
ATOM 1453 N N . SER A 1 181 ? 8.031 -16.516 1.258 1 94.56 181 SER A N 1
ATOM 1454 C CA . SER A 1 181 ? 8.75 -16.547 -0.013 1 94.56 181 SER A CA 1
ATOM 1455 C C . SER A 1 181 ? 7.969 -17.297 -1.077 1 94.56 181 SER A C 1
ATOM 1457 O O . SER A 1 181 ? 7.281 -18.281 -0.769 1 94.56 181 SER A O 1
ATOM 1459 N N . GLU A 1 182 ? 8.219 -16.828 -2.266 1 90.88 182 GLU A N 1
ATOM 1460 C CA . GLU A 1 182 ? 7.516 -17.484 -3.369 1 90.88 182 GLU A CA 1
ATOM 1461 C C . GLU A 1 182 ? 7.941 -18.938 -3.512 1 90.88 182 GLU A C 1
ATOM 1463 O O . GLU A 1 182 ? 9.102 -19.281 -3.277 1 90.88 182 GLU A O 1
ATOM 1468 N N . PHE A 1 183 ? 7.102 -19.859 -3.689 1 92.12 183 PHE A N 1
ATOM 1469 C CA . PHE A 1 183 ? 7.285 -21.266 -4.02 1 92.12 183 PHE A CA 1
ATOM 1470 C C . PHE A 1 183 ? 7.75 -22.047 -2.797 1 92.12 183 PHE A C 1
ATOM 1472 O O . PHE A 1 183 ? 8.328 -23.125 -2.928 1 92.12 183 PHE A O 1
ATOM 1479 N N . LEU A 1 184 ? 7.652 -21.438 -1.599 1 94.12 184 LEU A N 1
ATOM 1480 C CA . LEU A 1 184 ? 7.973 -22.156 -0.37 1 94.12 184 LEU A CA 1
ATOM 1481 C C . LEU A 1 184 ? 6.707 -22.641 0.32 1 94.12 184 LEU A C 1
ATOM 1483 O O . LEU A 1 184 ? 5.953 -21.844 0.888 1 94.12 184 LEU A O 1
ATOM 1487 N N . PRO A 1 185 ? 6.5 -23.906 0.217 1 92.38 185 PRO A N 1
ATOM 1488 C CA . PRO A 1 185 ? 5.383 -24.422 1.016 1 92.38 185 PRO A CA 1
ATOM 1489 C C . PRO A 1 185 ? 5.684 -24.438 2.512 1 92.38 185 PRO A C 1
ATOM 1491 O O . PRO A 1 185 ? 6.738 -24.938 2.928 1 92.38 185 PRO A O 1
ATOM 1494 N N . VAL A 1 186 ? 4.867 -23.812 3.279 1 90.31 186 VAL A N 1
ATOM 1495 C CA . VAL A 1 186 ? 5.062 -23.766 4.727 1 90.31 186 VAL A CA 1
ATOM 1496 C C . VAL A 1 186 ? 3.77 -24.156 5.434 1 90.31 186 VAL A C 1
ATOM 1498 O O . VAL A 1 186 ? 2.713 -23.578 5.188 1 90.31 186 VAL A O 1
ATOM 1501 N N . ARG A 1 187 ? 3.961 -25.156 6.254 1 87.88 187 ARG A N 1
ATOM 1502 C CA . ARG A 1 187 ? 2.846 -25.562 7.105 1 87.88 187 ARG A CA 1
ATOM 1503 C C . ARG A 1 187 ? 2.773 -24.703 8.359 1 87.88 187 ARG A C 1
ATOM 1505 O O . ARG A 1 187 ? 3.807 -24.344 8.93 1 87.88 187 ARG A O 1
ATOM 1512 N N . ASN A 1 188 ? 1.646 -24.281 8.93 1 88.25 188 ASN A N 1
ATOM 1513 C CA . ASN A 1 188 ? 1.414 -23.484 10.133 1 88.25 188 ASN A CA 1
ATOM 1514 C C . ASN A 1 188 ? 2.236 -22.203 10.125 1 88.25 188 ASN A C 1
ATOM 1516 O O . ASN A 1 188 ? 3.092 -22 10.984 1 88.25 188 ASN A O 1
ATOM 1520 N N . PRO A 1 189 ? 1.803 -21.484 9.25 1 87.38 189 PRO A N 1
ATOM 1521 C CA . PRO A 1 189 ? 2.605 -20.281 9.094 1 87.38 189 PRO A CA 1
ATOM 1522 C C . PRO A 1 189 ? 2.635 -19.422 10.359 1 87.38 189 PRO A C 1
ATOM 1524 O O . PRO A 1 189 ? 1.748 -19.547 11.203 1 87.38 189 PRO A O 1
ATOM 1527 N N . THR A 1 190 ? 3.498 -18.953 10.969 1 88.12 190 THR A N 1
ATOM 1528 C CA . THR A 1 190 ? 3.715 -17.969 12.023 1 88.12 190 THR A CA 1
ATOM 1529 C C . THR A 1 190 ? 4.434 -18.609 13.211 1 88.12 190 THR A C 1
ATOM 1531 O O . THR A 1 190 ? 4.82 -17.906 14.148 1 88.12 190 THR A O 1
ATOM 1534 N N . THR A 1 191 ? 4.453 -20.062 13.203 1 94.88 191 THR A N 1
ATOM 1535 C CA . THR A 1 191 ? 5.262 -20.703 14.234 1 94.88 191 THR A CA 1
ATOM 1536 C C . THR A 1 191 ? 6.73 -20.297 14.094 1 94.88 191 THR A C 1
ATOM 1538 O O . THR A 1 191 ? 7.148 -19.812 13.039 1 94.88 191 THR A O 1
ATOM 1541 N N . PHE A 1 192 ? 7.477 -20.578 15.164 1 96.62 192 PHE A N 1
ATOM 1542 C CA . PHE A 1 192 ? 8.891 -20.219 15.156 1 96.62 192 PHE A CA 1
ATOM 1543 C C . PHE A 1 192 ? 9.617 -20.938 14.023 1 96.62 192 PHE A C 1
ATOM 1545 O O . PHE A 1 192 ? 10.359 -20.312 13.258 1 96.62 192 PHE A O 1
ATOM 1552 N N . TRP A 1 193 ? 9.352 -22.188 13.828 1 96.44 193 TRP A N 1
ATOM 1553 C CA . TRP A 1 193 ? 10.062 -22.984 12.844 1 96.44 193 TRP A CA 1
ATOM 1554 C C . TRP A 1 193 ? 9.656 -22.609 11.422 1 96.44 193 TRP A C 1
ATOM 1556 O O . TRP A 1 193 ? 10.477 -22.656 10.5 1 96.44 193 TRP A O 1
ATOM 1566 N N . ALA A 1 194 ? 8.391 -22.266 11.25 1 96.31 194 ALA A N 1
ATOM 1567 C CA . ALA A 1 194 ? 7.926 -21.828 9.945 1 96.31 194 ALA A CA 1
ATOM 1568 C C . ALA A 1 194 ? 8.57 -20.5 9.555 1 96.31 194 ALA A C 1
ATOM 1570 O O . ALA A 1 194 ? 8.992 -20.312 8.414 1 96.31 194 ALA A O 1
ATOM 1571 N N . ARG A 1 195 ? 8.633 -19.562 10.547 1 97.31 195 ARG A N 1
ATOM 1572 C CA . ARG A 1 195 ? 9.266 -18.281 10.305 1 97.31 195 ARG A CA 1
ATOM 1573 C C . ARG A 1 195 ? 10.758 -18.438 10.031 1 97.31 195 ARG A C 1
ATOM 1575 O O . ARG A 1 195 ? 11.312 -17.766 9.156 1 97.31 195 ARG A O 1
ATOM 1582 N N . MET A 1 196 ? 11.352 -19.391 10.758 1 96.88 196 MET A N 1
ATOM 1583 C CA . MET A 1 196 ? 12.766 -19.703 10.531 1 96.88 196 MET A CA 1
ATOM 1584 C C . MET A 1 196 ? 12.977 -20.266 9.125 1 96.88 196 MET A C 1
ATOM 1586 O O . MET A 1 196 ? 13.906 -19.859 8.43 1 96.88 196 MET A O 1
ATOM 1590 N N . ARG A 1 197 ? 12.109 -21.188 8.727 1 96.88 197 ARG A N 1
ATOM 1591 C CA . ARG A 1 197 ? 12.188 -21.781 7.391 1 96.88 197 ARG A CA 1
ATOM 1592 C C . ARG A 1 197 ? 12.008 -20.719 6.309 1 96.88 197 ARG A C 1
ATOM 1594 O O . ARG A 1 197 ? 12.719 -20.734 5.305 1 96.88 197 ARG A O 1
ATOM 1601 N N . ASN A 1 198 ? 11.078 -19.859 6.547 1 97.12 198 ASN A N 1
ATOM 1602 C CA . ASN A 1 198 ? 10.836 -18.75 5.621 1 97.12 198 ASN A CA 1
ATOM 1603 C C . ASN A 1 198 ? 12.047 -17.844 5.5 1 97.12 198 ASN A C 1
ATOM 1605 O O . ASN A 1 198 ? 12.438 -17.453 4.395 1 97.12 198 ASN A O 1
ATOM 1609 N N . TRP A 1 199 ? 12.625 -17.484 6.629 1 97.25 199 TRP A N 1
ATOM 1610 C CA . TRP A 1 199 ? 13.82 -16.656 6.652 1 97.25 199 TRP A CA 1
ATOM 1611 C C . TRP A 1 199 ? 14.969 -17.328 5.914 1 97.25 199 TRP A C 1
ATOM 1613 O O . TRP A 1 199 ? 15.617 -16.703 5.062 1 97.25 199 TRP A O 1
ATOM 1623 N N . TYR A 1 200 ? 15.227 -18.594 6.242 1 97.19 200 TYR A N 1
ATOM 1624 C CA . TYR A 1 200 ? 16.297 -19.359 5.613 1 97.19 200 TYR A CA 1
ATOM 1625 C C . TYR A 1 200 ? 16.141 -19.391 4.098 1 97.19 200 TYR A C 1
ATOM 1627 O O . TYR A 1 200 ? 17.078 -19.094 3.359 1 97.19 200 TYR A O 1
ATOM 1635 N N . PHE A 1 201 ? 14.922 -19.766 3.656 1 97.62 201 PHE A N 1
ATOM 1636 C CA . PHE A 1 201 ? 14.688 -19.938 2.227 1 97.62 201 PHE A CA 1
ATOM 1637 C C . PHE A 1 201 ? 14.828 -18.594 1.498 1 97.62 201 PHE A C 1
ATOM 1639 O O . PHE A 1 201 ? 15.328 -18.547 0.375 1 97.62 201 PHE A O 1
ATOM 1646 N N . THR A 1 202 ? 14.367 -17.531 2.145 1 97.5 202 THR A N 1
ATOM 1647 C CA . THR A 1 202 ? 14.5 -16.188 1.569 1 97.5 202 THR A CA 1
ATOM 1648 C C . THR A 1 202 ? 15.961 -15.836 1.34 1 97.5 202 THR A C 1
ATOM 1650 O O . THR A 1 202 ? 16.328 -15.344 0.27 1 97.5 202 THR A O 1
ATOM 1653 N N . ILE A 1 203 ? 16.781 -16.109 2.295 1 96.81 203 ILE A N 1
ATOM 1654 C CA . ILE A 1 203 ? 18.203 -15.82 2.197 1 96.81 203 ILE A CA 1
ATOM 1655 C C . ILE A 1 203 ? 18.859 -16.719 1.148 1 96.81 203 ILE A C 1
ATOM 1657 O O . ILE A 1 203 ? 19.625 -16.25 0.307 1 96.81 203 ILE A O 1
ATOM 1661 N N . TYR A 1 204 ? 18.5 -17.984 1.226 1 97.19 204 TYR A N 1
ATOM 1662 C CA . TYR A 1 204 ? 19.016 -18.938 0.259 1 97.19 204 TYR A CA 1
ATOM 1663 C C . TYR A 1 204 ? 18.719 -18.5 -1.167 1 97.19 204 TYR A C 1
ATOM 1665 O O . TYR A 1 204 ? 19.625 -18.406 -1.999 1 97.19 204 TYR A O 1
ATOM 1673 N N . GLU A 1 205 ? 17.469 -18.25 -1.413 1 97.56 205 GLU A N 1
ATOM 1674 C CA . GLU A 1 205 ? 17.062 -17.875 -2.764 1 97.56 205 GLU A CA 1
ATOM 1675 C C . GLU A 1 205 ? 17.75 -16.594 -3.205 1 97.56 205 GLU A C 1
ATOM 1677 O O . GLU A 1 205 ? 18.219 -16.484 -4.336 1 97.56 205 GLU A O 1
ATOM 1682 N N . TYR A 1 206 ? 17.812 -15.617 -2.297 1 97.12 206 TYR A N 1
ATOM 1683 C CA . TYR A 1 206 ? 18.406 -14.336 -2.641 1 97.12 206 TYR A CA 1
ATOM 1684 C C . TYR A 1 206 ? 19.875 -14.492 -2.996 1 97.12 206 TYR A C 1
ATOM 1686 O O . TYR A 1 206 ? 20.359 -13.922 -3.982 1 97.12 206 TYR A O 1
ATOM 1694 N N . VAL A 1 207 ? 20.578 -15.234 -2.25 1 97.5 207 VAL A N 1
ATOM 1695 C CA . VAL A 1 207 ? 22.016 -15.391 -2.438 1 97.5 207 VAL A CA 1
ATOM 1696 C C . VAL A 1 207 ? 22.281 -16.109 -3.758 1 97.5 207 VAL A C 1
ATOM 1698 O O . VAL A 1 207 ? 23.125 -15.672 -4.547 1 97.5 207 VAL A O 1
ATOM 1701 N N . TYR A 1 208 ? 21.562 -17.172 -3.996 1 97.69 208 TYR A N 1
ATOM 1702 C CA . TYR A 1 208 ? 21.734 -17.922 -5.238 1 97.69 208 TYR A CA 1
ATOM 1703 C C . TYR A 1 208 ? 21.359 -17.062 -6.445 1 97.69 208 TYR A C 1
ATOM 1705 O O . TYR A 1 208 ? 22.047 -17.062 -7.461 1 97.69 208 TYR A O 1
ATOM 1713 N N . TRP A 1 209 ? 20.266 -16.344 -6.297 1 98 209 TRP A N 1
ATOM 1714 C CA . TRP A 1 209 ? 19.75 -15.484 -7.363 1 98 209 TRP A CA 1
ATOM 1715 C C . TRP A 1 209 ? 20.734 -14.359 -7.664 1 98 209 TRP A C 1
ATOM 1717 O O . TRP A 1 209 ? 21.094 -14.141 -8.82 1 98 209 TRP A O 1
ATOM 1727 N N . ARG A 1 210 ? 21.266 -13.656 -6.641 1 97.75 210 ARG A N 1
ATOM 1728 C CA . ARG A 1 210 ? 22.078 -12.453 -6.762 1 97.75 210 ARG A CA 1
ATOM 1729 C C . ARG A 1 210 ? 23.484 -12.773 -7.262 1 97.75 210 ARG A C 1
ATOM 1731 O O . ARG A 1 210 ? 24.031 -12.055 -8.094 1 97.75 210 ARG A O 1
ATOM 1738 N N . PHE A 1 211 ? 24.062 -13.891 -6.812 1 97.56 211 PHE A N 1
ATOM 1739 C CA . PHE A 1 211 ? 25.5 -14.039 -6.992 1 97.56 211 PHE A CA 1
ATOM 1740 C C . PHE A 1 211 ? 25.812 -15.148 -7.988 1 97.56 211 PHE A C 1
ATOM 1742 O O . PHE A 1 211 ? 26.953 -15.289 -8.438 1 97.56 211 PHE A O 1
ATOM 1749 N N . TRP A 1 212 ? 24.844 -15.898 -8.297 1 98.12 212 TRP A N 1
ATOM 1750 C CA . TRP A 1 212 ? 25.094 -16.906 -9.328 1 98.12 212 TRP A CA 1
ATOM 1751 C C . TRP A 1 212 ? 24.125 -16.719 -10.5 1 98.12 212 TRP A C 1
ATOM 1753 O O . TRP A 1 212 ? 24.562 -16.578 -11.648 1 98.12 212 TRP A O 1
ATOM 1763 N N . PHE A 1 213 ? 22.844 -16.781 -10.305 1 98.38 213 PHE A N 1
ATOM 1764 C CA . PHE A 1 213 ? 21.828 -16.797 -11.359 1 98.38 213 PHE A CA 1
ATOM 1765 C C . PHE A 1 213 ? 21.922 -15.547 -12.211 1 98.38 213 PHE A C 1
ATOM 1767 O O . PHE A 1 213 ? 21.875 -15.617 -13.438 1 98.38 213 PHE A O 1
ATOM 1774 N N . LEU A 1 214 ? 21.953 -14.32 -11.562 1 98.5 214 LEU A N 1
ATOM 1775 C CA . LEU A 1 214 ? 22.062 -13.07 -12.312 1 98.5 214 LEU A CA 1
ATOM 1776 C C . LEU A 1 214 ? 23.344 -13.023 -13.133 1 98.5 214 LEU A C 1
ATOM 1778 O O . LEU A 1 214 ? 23.359 -12.477 -14.234 1 98.5 214 LEU A O 1
ATOM 1782 N N . GLU A 1 215 ? 24.406 -13.57 -12.609 1 98.31 215 GLU A N 1
ATOM 1783 C CA . GLU A 1 215 ? 25.656 -13.633 -13.367 1 98.31 215 GLU A CA 1
ATOM 1784 C C . GLU A 1 215 ? 25.5 -14.477 -14.633 1 98.31 215 GLU A C 1
ATOM 1786 O O . GLU A 1 215 ? 25.984 -14.094 -15.703 1 98.31 215 GLU A O 1
ATOM 1791 N N . GLU A 1 216 ? 24.875 -15.625 -14.445 1 98.62 216 GLU A N 1
ATOM 1792 C CA . GLU A 1 216 ? 24.641 -16.484 -15.594 1 98.62 216 GLU A CA 1
ATOM 1793 C C . GLU A 1 216 ? 23.734 -15.805 -16.625 1 98.62 216 GLU A C 1
ATOM 1795 O O . GLU A 1 216 ? 23.938 -15.945 -17.828 1 98.62 216 GLU A O 1
ATOM 1800 N N . GLN A 1 217 ? 22.75 -15.086 -16.188 1 98.69 217 GLN A N 1
ATOM 1801 C CA . GLN A 1 217 ? 21.859 -14.328 -17.062 1 98.69 217 GLN A CA 1
ATOM 1802 C C . GLN A 1 217 ? 22.641 -13.227 -17.797 1 98.69 217 GLN A C 1
ATOM 1804 O O . GLN A 1 217 ? 22.375 -12.953 -18.969 1 98.69 217 GLN A O 1
ATOM 1809 N N . GLU A 1 218 ? 23.516 -12.57 -17.125 1 98.56 218 GLU A N 1
ATOM 1810 C CA . GLU A 1 218 ? 24.312 -11.508 -17.719 1 98.56 218 GLU A CA 1
ATOM 1811 C C . GLU A 1 218 ? 25.25 -12.055 -18.797 1 98.56 218 GLU A C 1
ATOM 1813 O O . GLU A 1 218 ? 25.516 -11.383 -19.797 1 98.56 218 GLU A O 1
ATOM 1818 N N . LYS A 1 219 ? 25.766 -13.305 -18.609 1 98.5 219 LYS A N 1
ATOM 1819 C CA . LYS A 1 219 ? 26.547 -13.953 -19.656 1 98.5 219 LYS A CA 1
ATOM 1820 C C . LYS A 1 219 ? 25.734 -14.109 -20.938 1 98.5 219 LYS A C 1
ATOM 1822 O O . LYS A 1 219 ? 26.25 -13.914 -22.031 1 98.5 219 LYS A O 1
ATOM 1827 N N . LEU A 1 220 ? 24.453 -14.5 -20.75 1 98.5 220 LEU A N 1
ATOM 1828 C CA . LEU A 1 220 ? 23.562 -14.625 -21.906 1 98.5 220 LEU A CA 1
ATOM 1829 C C . LEU A 1 220 ? 23.359 -13.273 -22.578 1 98.5 220 LEU A C 1
ATOM 1831 O O . LEU A 1 220 ? 23.297 -13.195 -23.812 1 98.5 220 LEU A O 1
ATOM 1835 N N . VAL A 1 221 ? 23.234 -12.195 -21.766 1 98.5 221 VAL A N 1
ATOM 1836 C CA . VAL A 1 221 ? 23.094 -10.844 -22.328 1 98.5 221 VAL A CA 1
ATOM 1837 C C . VAL A 1 221 ? 24.312 -10.508 -23.172 1 98.5 221 VAL A C 1
ATOM 1839 O O . VAL A 1 221 ? 24.188 -10.023 -24.297 1 98.5 221 VAL A O 1
ATOM 1842 N N . ARG A 1 222 ? 25.5 -10.797 -22.672 1 98 222 ARG A N 1
ATOM 1843 C CA . ARG A 1 222 ? 26.734 -10.516 -23.391 1 98 222 ARG A CA 1
ATOM 1844 C C . ARG A 1 222 ? 26.828 -11.328 -24.672 1 98 222 ARG A C 1
ATOM 1846 O O . ARG A 1 222 ? 27.297 -10.836 -25.703 1 98 222 ARG A O 1
ATOM 1853 N N . LYS A 1 223 ? 26.375 -12.484 -24.578 1 98 223 LYS A N 1
ATOM 1854 C CA . LYS A 1 223 ? 26.453 -13.398 -25.719 1 98 223 LYS A CA 1
ATOM 1855 C C . LYS A 1 223 ? 25.516 -12.969 -26.828 1 98 223 LYS A C 1
ATOM 1857 O O . LYS A 1 223 ? 25.891 -12.984 -28 1 98 223 LYS A O 1
ATOM 1862 N N . TYR A 1 224 ? 24.297 -12.57 -26.5 1 97.19 224 TYR A N 1
ATOM 1863 C CA . TYR A 1 224 ? 23.266 -12.43 -27.516 1 97.19 224 TYR A CA 1
ATOM 1864 C C . TYR A 1 224 ? 23 -10.961 -27.844 1 97.19 224 TYR A C 1
ATOM 1866 O O . TYR A 1 224 ? 22.391 -10.641 -28.859 1 97.19 224 TYR A O 1
ATOM 1874 N N . LEU A 1 225 ? 23.406 -10.055 -26.953 1 96.94 225 LEU A N 1
ATOM 1875 C CA . LEU A 1 225 ? 23.281 -8.617 -27.172 1 96.94 225 LEU A CA 1
ATOM 1876 C C . LEU A 1 225 ? 24.625 -7.926 -26.969 1 96.94 225 LEU A C 1
ATOM 1878 O O . LEU A 1 225 ? 24.734 -7.016 -26.141 1 96.94 225 LEU A O 1
ATOM 1882 N N . PRO A 1 226 ? 25.578 -8.25 -27.781 1 95.31 226 PRO A N 1
ATOM 1883 C CA . PRO A 1 226 ? 26.938 -7.715 -27.594 1 95.31 226 PRO A CA 1
ATOM 1884 C C . PRO A 1 226 ? 27.031 -6.227 -27.922 1 95.31 226 PRO A C 1
ATOM 1886 O O . PRO A 1 226 ? 27.953 -5.547 -27.453 1 95.31 226 PRO A O 1
ATOM 1889 N N . ASP A 1 227 ? 26.109 -5.629 -28.594 1 94.44 227 ASP A N 1
ATOM 1890 C CA . ASP A 1 227 ? 26.234 -4.273 -29.125 1 94.44 227 ASP A CA 1
ATOM 1891 C C . ASP A 1 227 ? 25.547 -3.262 -28.203 1 94.44 227 ASP A C 1
ATOM 1893 O O . ASP A 1 227 ? 25.359 -2.105 -28.594 1 94.44 227 ASP A O 1
ATOM 1897 N N . LEU A 1 228 ? 25.156 -3.631 -27.031 1 96.12 228 LEU A N 1
ATOM 1898 C CA . LEU A 1 228 ? 24.547 -2.688 -26.109 1 96.12 228 LEU A CA 1
ATOM 1899 C C . LEU A 1 228 ? 25.531 -1.569 -25.75 1 96.12 228 LEU A C 1
ATOM 1901 O O . LEU A 1 228 ? 26.719 -1.81 -25.609 1 96.12 228 LEU A O 1
ATOM 1905 N N . PRO A 1 229 ? 25 -0.34 -25.609 1 94 229 PRO A N 1
ATOM 1906 C CA . PRO A 1 229 ? 25.875 0.736 -25.156 1 94 229 PRO A CA 1
ATOM 1907 C C . PRO A 1 229 ? 26.5 0.444 -23.797 1 94 229 PRO A C 1
ATOM 1909 O O . PRO A 1 229 ? 25.828 -0.017 -22.875 1 94 229 PRO A O 1
ATOM 1912 N N . LYS A 1 230 ? 27.812 0.729 -23.734 1 94.56 230 LYS A N 1
ATOM 1913 C CA . LYS A 1 230 ? 28.531 0.444 -22.5 1 94.56 230 LYS A CA 1
ATOM 1914 C C . LYS A 1 230 ? 28.703 1.705 -21.656 1 94.56 230 LYS A C 1
ATOM 1916 O O . LYS A 1 230 ? 28.812 2.807 -22.203 1 94.56 230 LYS A O 1
ATOM 1921 N N . PRO A 1 231 ? 28.75 1.666 -20.328 1 96 231 PRO A N 1
ATOM 1922 C CA . PRO A 1 231 ? 28.656 0.443 -19.516 1 96 231 PRO A CA 1
ATOM 1923 C C . PRO A 1 231 ? 27.234 -0.05 -19.359 1 96 231 PRO A C 1
ATOM 1925 O O . PRO A 1 231 ? 26.328 0.741 -19.047 1 96 231 PRO A O 1
ATOM 1928 N N . VAL A 1 232 ? 27.031 -1.383 -19.516 1 97.19 232 VAL A N 1
ATOM 1929 C CA . VAL A 1 232 ? 25.719 -1.995 -19.344 1 97.19 232 VAL A CA 1
ATOM 1930 C C . VAL A 1 232 ? 25.406 -2.131 -17.859 1 97.19 232 VAL A C 1
ATOM 1932 O O . VAL A 1 232 ? 26.203 -2.699 -17.094 1 97.19 232 VAL A O 1
ATOM 1935 N N . PRO A 1 233 ? 24.281 -1.572 -17.391 1 97.81 233 PRO A N 1
ATOM 1936 C CA . PRO A 1 233 ? 23.938 -1.771 -15.977 1 97.81 233 PRO A CA 1
ATOM 1937 C C . PRO A 1 233 ? 23.75 -3.242 -15.617 1 97.81 233 PRO A C 1
ATOM 1939 O O . PRO A 1 233 ? 23.406 -4.055 -16.484 1 97.81 233 PRO A O 1
ATOM 1942 N N . SER A 1 234 ? 24.047 -3.553 -14.344 1 98.12 234 SER A N 1
ATOM 1943 C CA . SER A 1 234 ? 23.781 -4.914 -13.891 1 98.12 234 SER A CA 1
ATOM 1944 C C . SER A 1 234 ? 22.281 -5.219 -13.93 1 98.12 234 SER A C 1
ATOM 1946 O O . SER A 1 234 ? 21.453 -4.309 -13.867 1 98.12 234 SER A O 1
ATOM 1948 N N . LEU A 1 235 ? 21.984 -6.473 -14.102 1 98.44 235 LEU A N 1
ATOM 1949 C CA . LEU A 1 235 ? 20.578 -6.875 -14.07 1 98.44 235 LEU A CA 1
ATOM 1950 C C . LEU A 1 235 ? 19.953 -6.539 -12.719 1 98.44 235 LEU A C 1
ATOM 1952 O O . LEU A 1 235 ? 18.766 -6.219 -12.641 1 98.44 235 LEU A O 1
ATOM 1956 N N . TYR A 1 236 ? 20.75 -6.594 -11.664 1 97.94 236 TYR A N 1
ATOM 1957 C CA . TYR A 1 236 ? 20.297 -6.188 -10.336 1 97.94 236 TYR A CA 1
ATOM 1958 C C . TYR A 1 236 ? 19.875 -4.727 -10.328 1 97.94 236 TYR A C 1
ATOM 1960 O O . TYR A 1 236 ? 18.797 -4.395 -9.82 1 97.94 236 TYR A O 1
ATOM 1968 N N . ASP A 1 237 ? 20.703 -3.867 -10.914 1 97.38 237 ASP A N 1
ATOM 1969 C CA . ASP A 1 237 ? 20.406 -2.439 -10.953 1 97.38 237 ASP A CA 1
ATOM 1970 C C . ASP A 1 237 ? 19.188 -2.152 -11.828 1 97.38 237 ASP A C 1
ATOM 1972 O O . ASP A 1 237 ? 18.406 -1.248 -11.531 1 97.38 237 ASP A O 1
ATOM 1976 N N . LEU A 1 238 ? 19.047 -2.92 -12.875 1 97.94 238 LEU A N 1
ATOM 1977 C CA . LEU A 1 238 ? 17.891 -2.742 -13.75 1 97.94 238 LEU A CA 1
ATOM 1978 C C . LEU A 1 238 ? 16.609 -3.082 -13.016 1 97.94 238 LEU A C 1
ATOM 1980 O O . LEU A 1 238 ? 15.609 -2.359 -13.133 1 97.94 238 LEU A O 1
ATOM 1984 N N . GLN A 1 239 ? 16.594 -4.195 -12.32 1 97.31 239 GLN A N 1
ATOM 1985 C CA . GLN A 1 239 ? 15.391 -4.566 -11.578 1 97.31 239 GLN A CA 1
ATOM 1986 C C . GLN A 1 239 ? 15.102 -3.559 -10.469 1 97.31 239 GLN A C 1
ATOM 1988 O O . GLN A 1 239 ? 13.938 -3.254 -10.195 1 97.31 239 GLN A O 1
ATOM 1993 N N . LYS A 1 240 ? 16.156 -3.096 -9.852 1 96.31 240 LYS A N 1
ATOM 1994 C CA . LYS A 1 240 ? 16.062 -2.07 -8.812 1 96.31 240 LYS A CA 1
ATOM 1995 C C . LYS A 1 240 ? 15.352 -0.826 -9.344 1 96.31 240 LYS A C 1
ATOM 1997 O O . LYS A 1 240 ? 14.617 -0.16 -8.609 1 96.31 240 LYS A O 1
ATOM 2002 N N . ASN A 1 241 ? 15.477 -0.574 -10.57 1 95.19 241 ASN A N 1
ATOM 2003 C CA . ASN A 1 241 ? 14.977 0.66 -11.172 1 95.19 241 ASN A CA 1
ATOM 2004 C C . ASN A 1 241 ? 13.641 0.448 -11.867 1 95.19 241 ASN A C 1
ATOM 2006 O O . ASN A 1 241 ? 13.18 1.312 -12.609 1 95.19 241 ASN A O 1
ATOM 2010 N N . ALA A 1 242 ? 13.023 -0.696 -11.656 1 98.25 242 ALA A N 1
ATOM 2011 C CA . ALA A 1 242 ? 11.711 -0.922 -12.25 1 98.25 242 ALA A CA 1
ATOM 2012 C C . ALA A 1 242 ? 10.719 0.151 -11.805 1 98.25 242 ALA A C 1
ATOM 2014 O O . ALA A 1 242 ? 10.703 0.548 -10.641 1 98.25 242 ALA A O 1
ATOM 2015 N N . SER A 1 243 ? 9.891 0.636 -12.75 1 98.62 243 SER A N 1
ATOM 2016 C CA . SER A 1 243 ? 8.93 1.704 -12.492 1 98.62 243 SER A CA 1
ATOM 2017 C C . SER A 1 243 ? 7.699 1.176 -11.773 1 98.62 243 SER A C 1
ATOM 2019 O O . SER A 1 243 ? 7.055 1.906 -11.016 1 98.62 243 SER A O 1
ATOM 2021 N N . LEU A 1 244 ? 7.371 -0.019 -12.055 1 98.62 244 LEU A N 1
ATOM 2022 C CA . LEU A 1 244 ? 6.121 -0.612 -11.586 1 98.62 244 LEU A CA 1
ATOM 2023 C C . LEU A 1 244 ? 6.227 -2.133 -11.539 1 98.62 244 LEU A C 1
ATOM 2025 O O . LEU A 1 244 ? 6.836 -2.746 -12.422 1 98.62 244 LEU A O 1
ATOM 2029 N N . ILE A 1 245 ? 5.73 -2.672 -10.523 1 98.38 245 ILE A N 1
ATOM 2030 C CA . ILE A 1 245 ? 5.551 -4.117 -10.453 1 98.38 245 ILE A CA 1
ATOM 2031 C C . ILE A 1 245 ? 4.07 -4.445 -10.266 1 98.38 245 ILE A C 1
ATOM 2033 O O . ILE A 1 245 ? 3.43 -3.945 -9.336 1 98.38 245 ILE A O 1
ATOM 2037 N N . LEU A 1 246 ? 3.557 -5.211 -11.133 1 98.69 246 LEU A N 1
ATOM 2038 C CA . LEU A 1 246 ? 2.197 -5.73 -11.047 1 98.69 246 LEU A CA 1
ATOM 2039 C C . LEU A 1 246 ? 2.195 -7.148 -10.484 1 98.69 246 LEU A C 1
ATOM 2041 O O . LEU A 1 246 ? 2.764 -8.062 -11.094 1 98.69 246 LEU A O 1
ATOM 2045 N N . LEU A 1 247 ? 1.535 -7.309 -9.344 1 98.06 247 LEU A N 1
ATOM 2046 C CA . LEU A 1 247 ? 1.553 -8.586 -8.648 1 98.06 247 LEU A CA 1
ATOM 2047 C C . LEU A 1 247 ? 0.279 -9.383 -8.93 1 98.06 247 LEU A C 1
ATOM 2049 O O . LEU A 1 247 ? -0.827 -8.852 -8.781 1 98.06 247 LEU A O 1
ATOM 2053 N N . ASN A 1 248 ? 0.486 -10.617 -9.289 1 97.69 248 ASN A N 1
ATOM 2054 C CA . ASN A 1 248 ? -0.661 -11.508 -9.453 1 97.69 248 ASN A CA 1
ATOM 2055 C C . ASN A 1 248 ? -1.208 -11.977 -8.109 1 97.69 248 ASN A C 1
ATOM 2057 O O . ASN A 1 248 ? -1.153 -13.164 -7.793 1 97.69 248 ASN A O 1
ATOM 2061 N N . GLY A 1 249 ? -1.765 -11.125 -7.383 1 96.81 249 GLY A N 1
ATOM 2062 C CA . GLY A 1 249 ? -2.367 -11.336 -6.074 1 96.81 249 GLY A CA 1
ATOM 2063 C C . GLY A 1 249 ? -3.258 -10.195 -5.637 1 96.81 249 GLY A C 1
ATOM 2064 O O . GLY A 1 249 ? -3.344 -9.172 -6.316 1 96.81 249 GLY A O 1
ATOM 2065 N N . HIS A 1 250 ? -3.967 -10.391 -4.629 1 97.62 250 HIS A N 1
ATOM 2066 C CA . HIS A 1 250 ? -4.828 -9.367 -4.043 1 97.62 250 HIS A CA 1
ATOM 2067 C C . HIS A 1 250 ? -5.113 -9.664 -2.576 1 97.62 250 HIS A C 1
ATOM 2069 O O . HIS A 1 250 ? -5.32 -10.82 -2.199 1 97.62 250 HIS A O 1
ATOM 2075 N N . PHE A 1 251 ? -5.238 -8.664 -1.805 1 97.31 251 PHE A N 1
ATOM 2076 C CA . PHE A 1 251 ? -5.344 -8.82 -0.359 1 97.31 251 PHE A CA 1
ATOM 2077 C C . PHE A 1 251 ? -6.656 -9.492 0.018 1 97.31 251 PHE A C 1
ATOM 2079 O O . PHE A 1 251 ? -6.805 -10 1.132 1 97.31 251 PHE A O 1
ATOM 2086 N N . SER A 1 252 ? -7.652 -9.508 -0.879 1 95.94 252 SER A N 1
ATOM 2087 C CA . SER A 1 252 ? -8.953 -10.086 -0.576 1 95.94 252 SER A CA 1
ATOM 2088 C C . SER A 1 252 ? -8.852 -11.594 -0.358 1 95.94 252 SER A C 1
ATOM 2090 O O . SER A 1 252 ? -9.758 -12.203 0.217 1 95.94 252 SER A O 1
ATOM 2092 N N . PHE A 1 253 ? -7.797 -12.172 -0.826 1 94.81 253 PHE A N 1
ATOM 2093 C CA . PHE A 1 253 ? -7.613 -13.609 -0.617 1 94.81 253 PHE A CA 1
ATOM 2094 C C . PHE A 1 253 ? -6.199 -13.906 -0.139 1 94.81 253 PHE A C 1
ATOM 2096 O O . PHE A 1 253 ? -5.996 -14.781 0.71 1 94.81 253 PHE A O 1
ATOM 2103 N N . ASP A 1 254 ? -5.223 -13.148 -0.603 1 95.38 254 ASP A N 1
ATOM 2104 C CA . ASP A 1 254 ? -3.836 -13.336 -0.189 1 95.38 254 ASP A CA 1
ATOM 2105 C C . ASP A 1 254 ? -3.574 -12.688 1.168 1 95.38 254 ASP A C 1
ATOM 2107 O O . ASP A 1 254 ? -4.359 -11.859 1.627 1 95.38 254 ASP A O 1
ATOM 2111 N N . THR A 1 255 ? -2.482 -13.133 1.782 1 94.38 255 THR A N 1
ATOM 2112 C CA . THR A 1 255 ? -2.057 -12.477 3.016 1 94.38 255 THR A CA 1
ATOM 2113 C C . THR A 1 255 ? -1.836 -10.984 2.787 1 94.38 255 THR A C 1
ATOM 2115 O O . THR A 1 255 ? -1.07 -10.594 1.904 1 94.38 255 THR A O 1
ATOM 2118 N N . PRO A 1 256 ? -2.574 -10.203 3.576 1 96.94 256 PRO A N 1
ATOM 2119 C CA . PRO A 1 256 ? -2.357 -8.766 3.4 1 96.94 256 PRO A CA 1
ATOM 2120 C C . PRO A 1 256 ? -0.923 -8.344 3.709 1 96.94 256 PRO A C 1
ATOM 2122 O O . PRO A 1 256 ? -0.323 -8.836 4.668 1 96.94 256 PRO A O 1
ATOM 2125 N N . ALA A 1 257 ? -0.378 -7.531 2.881 1 97.12 257 ALA A N 1
ATOM 2126 C CA . ALA A 1 257 ? 0.996 -7.055 3.014 1 97.12 257 ALA A CA 1
ATOM 2127 C C . ALA A 1 257 ? 1.101 -5.574 2.664 1 97.12 257 ALA A C 1
ATOM 2129 O O . ALA A 1 257 ? 0.253 -5.039 1.945 1 97.12 257 ALA A O 1
ATOM 2130 N N . ALA A 1 258 ? 2.088 -4.93 3.254 1 98.25 258 ALA A N 1
ATOM 2131 C CA . ALA A 1 258 ? 2.365 -3.535 2.926 1 98.25 258 ALA A CA 1
ATOM 2132 C C . ALA A 1 258 ? 3.225 -3.43 1.668 1 98.25 258 ALA A C 1
ATOM 2134 O O . ALA A 1 258 ? 4.277 -4.066 1.57 1 98.25 258 ALA A O 1
ATOM 2135 N N . TYR A 1 259 ? 2.723 -2.623 0.72 1 98.19 259 TYR A N 1
ATOM 2136 C CA . TYR A 1 259 ? 3.457 -2.447 -0.528 1 98.19 259 TYR A CA 1
ATOM 2137 C C . TYR A 1 259 ? 3.699 -0.97 -0.815 1 98.19 259 TYR A C 1
ATOM 2139 O O . TYR A 1 259 ? 2.902 -0.116 -0.42 1 98.19 259 TYR A O 1
ATOM 2147 N N . LEU A 1 260 ? 4.82 -0.734 -1.451 1 98.25 260 LEU A N 1
ATOM 2148 C CA . LEU A 1 260 ? 5.098 0.589 -2 1 98.25 260 LEU A CA 1
ATOM 2149 C C . LEU A 1 260 ? 4.082 0.955 -3.078 1 98.25 260 LEU A C 1
ATOM 2151 O O . LEU A 1 260 ? 3.42 0.077 -3.635 1 98.25 260 LEU A O 1
ATOM 2155 N N . PRO A 1 261 ? 3.984 2.262 -3.383 1 97.69 261 PRO A N 1
ATOM 2156 C CA . PRO A 1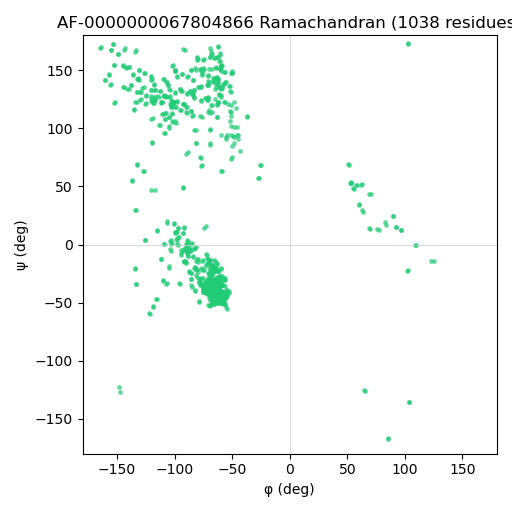 261 ? 2.98 2.689 -4.363 1 97.69 261 PRO A CA 1
ATOM 2157 C C . PRO A 1 261 ? 3.188 2.053 -5.734 1 97.69 261 PRO A C 1
ATOM 2159 O O . PRO A 1 261 ? 2.23 1.894 -6.496 1 97.69 261 PRO A O 1
ATOM 2162 N N . ASN A 1 262 ? 4.43 1.698 -6.066 1 98.25 262 ASN A N 1
ATOM 2163 C CA . ASN A 1 262 ? 4.684 1.158 -7.398 1 98.25 262 ASN A CA 1
ATOM 2164 C C . ASN A 1 262 ? 4.605 -0.365 -7.41 1 98.25 262 ASN A C 1
ATOM 2166 O O . ASN A 1 262 ? 5.094 -1.01 -8.336 1 98.25 262 ASN A O 1
ATOM 2170 N N . VAL A 1 263 ? 4.141 -0.993 -6.344 1 98.25 263 VAL A N 1
ATOM 2171 C CA . VAL A 1 263 ? 3.789 -2.408 -6.281 1 98.25 263 VAL A CA 1
ATOM 2172 C C . VAL A 1 263 ? 2.271 -2.562 -6.211 1 98.25 263 VAL A C 1
ATOM 2174 O O . VAL A 1 263 ? 1.659 -2.279 -5.18 1 98.25 263 VAL A O 1
ATOM 2177 N N . VAL A 1 264 ? 1.679 -3.02 -7.309 1 98.38 264 VAL A N 1
ATOM 2178 C CA . VAL A 1 264 ? 0.227 -2.975 -7.441 1 98.38 264 VAL A CA 1
ATOM 2179 C C . VAL A 1 264 ? -0.319 -4.387 -7.633 1 98.38 264 VAL A C 1
ATOM 2181 O O . VAL A 1 264 ? 0.198 -5.156 -8.445 1 98.38 264 VAL A O 1
ATOM 2184 N N . GLU A 1 265 ? -1.354 -4.672 -6.879 1 98.19 265 GLU A N 1
ATOM 2185 C CA . GLU A 1 265 ? -1.98 -5.992 -6.945 1 98.19 265 GLU A CA 1
ATOM 2186 C C . GLU A 1 265 ? -2.998 -6.059 -8.078 1 98.19 265 GLU A C 1
ATOM 2188 O O . GLU A 1 265 ? -3.895 -5.219 -8.172 1 98.19 265 GLU A O 1
ATOM 2193 N N . ILE A 1 266 ? -2.867 -7.105 -8.906 1 98.19 266 ILE A N 1
ATOM 2194 C CA . ILE A 1 266 ? -3.789 -7.227 -10.031 1 98.19 266 ILE A CA 1
ATOM 2195 C C . ILE A 1 266 ? -4.309 -8.656 -10.125 1 98.19 266 ILE A C 1
ATOM 2197 O O . ILE A 1 266 ? -4.555 -9.172 -11.219 1 98.19 266 ILE A O 1
ATOM 2201 N N . GLY A 1 267 ? -4.387 -9.312 -8.93 1 97.44 267 GLY A N 1
ATOM 2202 C CA . GLY A 1 267 ? -4.941 -10.656 -8.922 1 97.44 267 GLY A CA 1
ATOM 2203 C C . GLY A 1 267 ? -6.285 -10.758 -9.617 1 97.44 267 GLY A C 1
ATOM 2204 O O . GLY A 1 267 ? -7.168 -9.922 -9.391 1 97.44 267 GLY A O 1
ATOM 2205 N N . GLY A 1 268 ? -6.438 -11.781 -10.539 1 96.56 268 GLY A N 1
ATOM 2206 C CA . GLY A 1 268 ? -7.684 -11.969 -11.266 1 96.56 268 GLY A CA 1
ATOM 2207 C C . GLY A 1 268 ? -7.711 -11.25 -12.602 1 96.56 268 GLY A C 1
ATOM 2208 O O . GLY A 1 268 ? -8.766 -11.117 -13.219 1 96.56 268 GLY A O 1
ATOM 2209 N N . VAL A 1 269 ? -6.57 -10.82 -13.086 1 96.25 269 VAL A N 1
ATOM 2210 C CA . VAL A 1 269 ? -6.488 -10.039 -14.32 1 96.25 269 VAL A CA 1
ATOM 2211 C C . VAL A 1 269 ? -7.004 -10.867 -15.492 1 96.25 269 VAL A C 1
ATOM 2213 O O . VAL A 1 269 ? -7.531 -10.32 -16.469 1 96.25 269 VAL A O 1
ATOM 2216 N N . HIS A 1 270 ? -6.973 -12.203 -15.344 1 94.44 270 HIS A N 1
ATOM 2217 C CA . HIS A 1 270 ? -7.438 -13.094 -16.406 1 94.44 270 HIS A CA 1
ATOM 2218 C C . HIS A 1 270 ? -8.953 -13.281 -16.344 1 94.44 270 HIS A C 1
ATOM 2220 O O . HIS A 1 270 ? -9.547 -13.867 -17.25 1 94.44 270 HIS A O 1
ATOM 2226 N N . LEU A 1 271 ? -9.602 -12.797 -15.227 1 92.19 271 LEU A N 1
ATOM 2227 C CA . LEU A 1 271 ? -11.031 -13.008 -15.008 1 92.19 271 LEU A CA 1
ATOM 2228 C C . LEU A 1 271 ? -11.844 -11.836 -15.555 1 92.19 271 LEU A C 1
ATOM 2230 O O . LEU A 1 271 ? -12.227 -10.945 -14.797 1 92.19 271 LEU A O 1
ATOM 2234 N N . THR A 1 272 ? -11.555 -11.484 -16.75 1 72.31 272 THR A N 1
ATOM 2235 C CA . THR A 1 272 ? -12.312 -10.422 -17.406 1 72.31 272 THR A CA 1
ATOM 2236 C C . THR A 1 272 ? -13.664 -10.945 -17.875 1 72.31 272 THR A C 1
ATOM 2238 O O . THR A 1 272 ? -13.875 -12.156 -17.984 1 72.31 272 THR A O 1
ATOM 2241 N N . LYS A 1 273 ? -14.594 -10.023 -17.875 1 59.62 273 LYS A N 1
ATOM 2242 C CA . LYS A 1 273 ? -15.93 -10.398 -18.328 1 59.62 273 LYS A CA 1
ATOM 2243 C C . LYS A 1 273 ? -15.867 -11.109 -19.672 1 59.62 273 LYS A C 1
ATOM 2245 O O . LYS A 1 273 ? -15.312 -10.586 -20.641 1 59.62 273 LYS A O 1
ATOM 2250 N N . SER A 1 274 ? -15.453 -12.32 -19.594 1 58.25 274 SER A N 1
ATOM 2251 C CA . SER A 1 274 ? -15.43 -13.031 -20.875 1 58.25 274 SER A CA 1
ATOM 2252 C C . SER A 1 274 ? -16.844 -13.344 -21.359 1 58.25 274 SER A C 1
ATOM 2254 O O . SER A 1 274 ? -17.719 -13.656 -20.562 1 58.25 274 SER A O 1
ATOM 2256 N N . ASP A 1 275 ? -17.062 -12.93 -22.562 1 57.56 275 ASP A N 1
ATOM 2257 C CA . ASP A 1 275 ? -18.297 -13.242 -23.266 1 57.56 275 ASP A CA 1
ATOM 2258 C C . ASP A 1 275 ? -18.312 -14.703 -23.719 1 57.56 275 ASP A C 1
ATOM 2260 O O . ASP A 1 275 ? -19.172 -15.109 -24.5 1 57.56 275 ASP A O 1
ATOM 2264 N N . THR A 1 276 ? -17.328 -15.445 -23.109 1 68.06 276 THR A N 1
ATOM 2265 C CA . THR A 1 276 ? -17.297 -16.781 -23.688 1 68.06 276 THR A CA 1
ATOM 2266 C C . THR A 1 276 ? -18.344 -17.688 -23.047 1 68.06 276 THR A C 1
ATOM 2268 O O . THR A 1 276 ? -18.609 -17.594 -21.844 1 68.06 276 THR A O 1
ATOM 2271 N N . LYS A 1 277 ? -19.047 -18.375 -23.969 1 80.94 277 LYS A N 1
ATOM 2272 C CA . LYS A 1 277 ? -20.094 -19.312 -23.562 1 80.94 277 LYS A CA 1
ATOM 2273 C C . LYS A 1 277 ? -19.562 -20.75 -23.547 1 80.94 277 LYS A C 1
ATOM 2275 O O . LYS A 1 277 ? -18.625 -21.078 -24.281 1 80.94 277 LYS A O 1
ATOM 2280 N N . LEU A 1 278 ? -20.031 -21.547 -22.609 1 90.94 278 LEU A N 1
ATOM 2281 C CA . LEU A 1 278 ? -19.75 -22.969 -22.609 1 90.94 278 LEU A CA 1
ATOM 2282 C C . LEU A 1 278 ? -20.188 -23.625 -23.922 1 90.94 278 LEU A C 1
ATOM 2284 O O . LEU A 1 278 ? -21.219 -23.25 -24.484 1 90.94 278 LEU A O 1
ATOM 2288 N N . PRO A 1 279 ? -19.328 -24.547 -24.375 1 92.19 279 PRO A N 1
ATOM 2289 C CA . PRO A 1 279 ? -19.875 -25.359 -25.469 1 92.19 279 PRO A CA 1
ATOM 2290 C C . PRO A 1 279 ? -21.25 -25.938 -25.156 1 92.19 279 PRO A C 1
ATOM 2292 O O . PRO A 1 279 ? -21.531 -26.297 -24 1 92.19 279 PRO A O 1
ATOM 2295 N N . GLU A 1 280 ? -22.062 -26.109 -26.188 1 94.56 280 GLU A N 1
ATOM 2296 C CA . GLU A 1 280 ? -23.469 -26.484 -26.016 1 94.56 280 GLU A CA 1
ATOM 2297 C C . GLU A 1 280 ? -23.594 -27.797 -25.266 1 94.56 280 GLU A C 1
ATOM 2299 O O . GLU A 1 280 ? -24.484 -27.953 -24.406 1 94.56 280 GLU A O 1
ATOM 2304 N N . ASP A 1 281 ? -22.812 -28.703 -25.562 1 95.81 281 ASP A N 1
ATOM 2305 C CA . ASP A 1 281 ? -22.891 -30.016 -24.938 1 95.81 281 ASP A CA 1
ATOM 2306 C C . ASP A 1 281 ? -22.547 -29.922 -23.453 1 95.81 281 ASP A C 1
ATOM 2308 O O . ASP A 1 281 ? -23.25 -30.516 -22.609 1 95.81 281 ASP A O 1
ATOM 2312 N N . LEU A 1 282 ? -21.531 -29.172 -23.109 1 96.62 282 LEU A N 1
ATOM 2313 C CA . LEU A 1 282 ? -21.156 -29 -21.703 1 96.62 282 LEU A CA 1
ATOM 2314 C C . LEU A 1 282 ? -22.203 -28.203 -20.953 1 96.62 282 LEU A C 1
ATOM 2316 O O . LEU A 1 282 ? -22.469 -28.469 -19.766 1 96.62 282 LEU A O 1
ATOM 2320 N N . GLN A 1 283 ? -22.781 -27.219 -21.656 1 96.62 283 GLN A N 1
ATOM 2321 C CA . GLN A 1 283 ? -23.875 -26.469 -21.062 1 96.62 283 GLN A CA 1
ATOM 2322 C C . GLN A 1 283 ? -25.031 -27.391 -20.672 1 96.62 283 GLN A C 1
ATOM 2324 O O . GLN A 1 283 ? -25.562 -27.312 -19.562 1 96.62 283 GLN A O 1
ATOM 2329 N N . LYS A 1 284 ? -25.375 -28.25 -21.625 1 97.12 284 LYS A N 1
ATOM 2330 C CA . LYS A 1 284 ? -26.469 -29.172 -21.375 1 97.12 284 LYS A CA 1
ATOM 2331 C C . LYS A 1 284 ? -26.156 -30.125 -20.234 1 97.12 284 LYS A C 1
ATOM 2333 O O . LYS A 1 284 ? -27.016 -30.391 -19.391 1 97.12 284 LYS A O 1
ATOM 2338 N N . ILE A 1 285 ? -24.953 -30.562 -20.219 1 97.62 285 ILE A N 1
ATOM 2339 C CA . ILE A 1 285 ? -24.5 -31.5 -19.188 1 97.62 285 ILE A CA 1
ATOM 2340 C C . ILE A 1 285 ? -24.625 -30.828 -17.812 1 97.62 285 ILE A C 1
ATOM 2342 O O . ILE A 1 285 ? -25.188 -31.422 -16.891 1 97.62 285 ILE A O 1
ATOM 2346 N N . LEU A 1 286 ? -24.203 -29.641 -17.703 1 98.06 286 LEU A N 1
ATOM 2347 C CA . LEU A 1 286 ? -24.172 -28.953 -16.422 1 98.06 286 LEU A CA 1
ATOM 2348 C C . LEU A 1 286 ? -25.562 -28.484 -16.016 1 98.06 286 LEU A C 1
ATOM 2350 O O . LEU A 1 286 ? -25.922 -28.5 -14.836 1 98.06 286 LEU A O 1
ATOM 2354 N N . ASP A 1 287 ? -26.344 -28.094 -17.047 1 97.56 287 ASP A N 1
ATOM 2355 C CA . ASP A 1 287 ? -27.734 -27.734 -16.766 1 97.56 287 ASP A CA 1
ATOM 2356 C C . ASP A 1 287 ? -28.5 -28.906 -16.172 1 97.56 287 ASP A C 1
ATOM 2358 O O . ASP A 1 287 ? -29.391 -28.719 -15.328 1 97.56 287 ASP A O 1
ATOM 2362 N N . ASN A 1 288 ? -28.172 -30.047 -16.641 1 97.19 288 ASN A N 1
ATOM 2363 C CA . ASN A 1 288 ? -28.906 -31.25 -16.234 1 97.19 288 ASN A CA 1
ATOM 2364 C C . ASN A 1 288 ? -28.312 -31.859 -14.969 1 97.19 288 ASN A C 1
ATOM 2366 O O . ASN A 1 288 ? -28.844 -32.844 -14.461 1 97.19 288 ASN A O 1
ATOM 2370 N N . ALA A 1 289 ? -27.219 -31.297 -14.477 1 97.81 289 ALA A N 1
ATOM 2371 C CA . ALA A 1 289 ? -26.641 -31.766 -13.227 1 97.81 289 ALA A CA 1
ATOM 2372 C C . ALA A 1 289 ? -27.422 -31.25 -12.023 1 97.81 289 ALA A C 1
ATOM 2374 O O . ALA A 1 289 ? -26.906 -30.438 -11.242 1 97.81 289 ALA A O 1
ATOM 2375 N N . LYS A 1 290 ? -28.547 -31.797 -11.766 1 95.81 290 LYS A N 1
ATOM 2376 C CA . LYS A 1 290 ? -29.5 -31.281 -10.789 1 95.81 290 LYS A CA 1
ATOM 2377 C C . LYS A 1 290 ? -28.969 -31.469 -9.367 1 95.81 290 LYS A C 1
ATOM 2379 O O . LYS A 1 290 ? -29.266 -30.656 -8.484 1 95.81 290 LYS A O 1
ATOM 2384 N N . ASP A 1 291 ? -28.219 -32.531 -9.172 1 96.62 291 ASP A N 1
ATOM 2385 C CA . ASP A 1 291 ? -27.625 -32.781 -7.859 1 96.62 291 ASP A CA 1
ATOM 2386 C C . ASP A 1 291 ? -26.297 -32.031 -7.719 1 96.62 291 ASP A C 1
ATOM 2388 O O . ASP A 1 291 ? -25.609 -32.156 -6.695 1 96.62 291 ASP A O 1
ATOM 2392 N N . GLY A 1 292 ? -25.953 -31.328 -8.766 1 97.75 292 GLY A N 1
ATOM 2393 C CA . GLY A 1 292 ? -24.703 -30.594 -8.766 1 97.75 292 GLY A CA 1
ATOM 2394 C C . GLY A 1 292 ? -23.609 -31.297 -9.57 1 97.75 292 GLY A C 1
ATOM 2395 O O . GLY A 1 292 ? -23.812 -32.406 -10.078 1 97.75 292 GLY A O 1
ATOM 2396 N N . ALA A 1 293 ? -22.516 -30.594 -9.711 1 98.69 293 ALA A N 1
ATOM 2397 C CA . ALA A 1 293 ? -21.375 -31.125 -10.469 1 98.69 293 ALA A CA 1
ATOM 2398 C C . ALA A 1 293 ? -20.078 -30.953 -9.695 1 98.69 293 ALA A C 1
ATOM 2400 O O . ALA A 1 293 ? -19.906 -29.984 -8.961 1 98.69 293 ALA A O 1
ATOM 2401 N N . VAL A 1 294 ? -19.234 -31.922 -9.812 1 98.81 294 VAL A N 1
ATOM 2402 C CA . VAL A 1 294 ? -17.859 -31.891 -9.32 1 98.81 294 VAL A CA 1
ATOM 2403 C C . VAL A 1 294 ? -16.891 -31.781 -10.492 1 98.81 294 VAL A C 1
ATOM 2405 O O . VAL A 1 294 ? -16.984 -32.531 -11.469 1 98.81 294 VAL A O 1
ATOM 2408 N N . TYR A 1 295 ? -16.031 -30.812 -10.43 1 98.75 295 TYR A N 1
ATOM 2409 C CA . TYR A 1 295 ? -15.062 -30.578 -11.5 1 98.75 295 TYR A CA 1
ATOM 2410 C C . TYR A 1 295 ? -13.648 -30.875 -11.023 1 98.75 295 TYR A C 1
ATOM 2412 O O . TYR A 1 295 ? -13.18 -30.297 -10.039 1 98.75 295 TYR A O 1
ATOM 2420 N N . MET A 1 296 ? -12.969 -31.781 -11.703 1 98.5 296 MET A N 1
ATOM 2421 C CA . MET A 1 296 ? -11.602 -32.125 -11.352 1 98.5 296 MET A CA 1
ATOM 2422 C C . MET A 1 296 ? -10.648 -31.828 -12.5 1 98.5 296 MET A C 1
ATOM 2424 O O . MET A 1 296 ? -10.828 -32.312 -13.609 1 98.5 296 MET A O 1
ATOM 2428 N N . ASN A 1 297 ? -9.672 -31 -12.242 1 97.31 297 ASN A N 1
ATOM 2429 C CA . ASN A 1 297 ? -8.664 -30.578 -13.203 1 97.31 297 ASN A CA 1
ATOM 2430 C C . ASN A 1 297 ? -7.348 -30.219 -12.516 1 97.31 297 ASN A C 1
ATOM 2432 O O . ASN A 1 297 ? -7.316 -29.328 -11.656 1 97.31 297 ASN A O 1
ATOM 2436 N N . PHE A 1 298 ? -6.262 -30.844 -12.875 1 93.81 298 PHE A N 1
ATOM 2437 C CA . PHE A 1 298 ? -4.969 -30.609 -12.242 1 93.81 298 PHE A CA 1
ATOM 2438 C C . PHE A 1 298 ? -4.105 -29.688 -13.094 1 93.81 298 PHE A C 1
ATOM 2440 O O . PHE A 1 298 ? -2.879 -29.719 -13.008 1 93.81 298 PHE A O 1
ATOM 2447 N N . GLY A 1 299 ? -4.742 -28.984 -14.023 1 87.19 299 GLY A N 1
ATOM 2448 C CA . GLY A 1 299 ? -4.035 -27.984 -14.805 1 87.19 299 GLY A CA 1
ATOM 2449 C C . GLY A 1 299 ? -3.332 -28.562 -16.016 1 87.19 299 GLY A C 1
ATOM 2450 O O . GLY A 1 299 ? -3.584 -29.703 -16.391 1 87.19 299 GLY A O 1
ATOM 2451 N N . SER A 1 300 ? -2.426 -27.766 -16.656 1 78.56 300 SER A N 1
ATOM 2452 C CA . SER A 1 300 ? -1.797 -28.141 -17.922 1 78.56 300 SER A CA 1
ATOM 2453 C C . SER A 1 300 ? -0.542 -28.969 -17.703 1 78.56 300 SER A C 1
ATOM 2455 O O . SER A 1 300 ? -0.169 -29.797 -18.547 1 78.56 300 SER A O 1
ATOM 2457 N N . ASN A 1 301 ? 0.011 -28.812 -16.516 1 80.69 301 ASN A N 1
ATOM 2458 C CA . ASN A 1 301 ? 1.301 -29.453 -16.297 1 80.69 301 ASN A CA 1
ATOM 2459 C C . ASN A 1 301 ? 1.141 -30.812 -15.617 1 80.69 301 ASN A C 1
ATOM 2461 O O . ASN A 1 301 ? 1.895 -31.75 -15.898 1 80.69 301 ASN A O 1
ATOM 2465 N N . VAL A 1 302 ? 0.153 -30.906 -14.773 1 86.19 302 VAL A N 1
ATOM 2466 C CA . VAL A 1 302 ? -0.126 -32.156 -14.086 1 86.19 302 VAL A CA 1
ATOM 2467 C C . VAL A 1 302 ? -1.144 -32.969 -14.883 1 86.19 302 VAL A C 1
ATOM 2469 O O . VAL A 1 302 ? -2.281 -32.531 -15.078 1 86.19 302 VAL A O 1
ATOM 2472 N N . ARG A 1 303 ? -0.713 -34.156 -15.25 1 90.94 303 ARG A N 1
ATOM 2473 C CA . ARG A 1 303 ? -1.583 -35 -16.062 1 90.94 303 ARG A CA 1
ATOM 2474 C C . ARG A 1 303 ? -2.271 -36.062 -15.203 1 90.94 303 ARG A C 1
ATOM 2476 O O . ARG A 1 303 ? -1.608 -36.906 -14.609 1 90.94 303 ARG A O 1
ATOM 2483 N N . SER A 1 304 ? -3.535 -36.031 -15.266 1 94.38 304 SER A N 1
ATOM 2484 C CA . SER A 1 304 ? -4.32 -36.969 -14.484 1 94.38 304 SER A CA 1
ATOM 2485 C C . SER A 1 304 ? -4.039 -38.406 -14.914 1 94.38 304 SER A C 1
ATOM 2487 O O . SER A 1 304 ? -4.074 -39.312 -14.094 1 94.38 304 SER A O 1
ATOM 2489 N N . SER A 1 305 ? -3.689 -38.562 -16.141 1 93.75 305 SER A N 1
ATOM 2490 C CA . SER A 1 305 ? -3.451 -39.906 -16.688 1 93.75 305 SER A CA 1
ATOM 2491 C C . SER A 1 305 ? -2.197 -40.531 -16.094 1 93.75 305 SER A C 1
ATOM 2493 O O . SER A 1 305 ? -1.975 -41.719 -16.219 1 93.75 305 SER A O 1
ATOM 2495 N N . GLU A 1 306 ? -1.43 -39.656 -15.43 1 93.94 306 GLU A N 1
ATOM 2496 C CA . GLU A 1 306 ? -0.188 -40.156 -14.844 1 93.94 306 GLU A CA 1
ATOM 2497 C C . GLU A 1 306 ? -0.375 -40.5 -13.367 1 93.94 306 GLU A C 1
ATOM 2499 O O . GLU A 1 306 ? 0.575 -40.906 -12.695 1 93.94 306 GLU A O 1
ATOM 2504 N N . LEU A 1 307 ? -1.572 -40.438 -12.867 1 94.5 307 LEU A N 1
ATOM 2505 C CA . LEU A 1 307 ? -1.876 -40.844 -11.492 1 94.5 307 LEU A CA 1
ATOM 2506 C C . LEU A 1 307 ? -1.581 -42.312 -11.281 1 94.5 307 LEU A C 1
ATOM 2508 O O . LEU A 1 307 ? -1.895 -43.156 -12.141 1 94.5 307 LEU A O 1
ATOM 2512 N N . PRO A 1 308 ? -1.04 -42.594 -10.156 1 94.69 308 PRO A N 1
ATOM 2513 C CA . PRO A 1 308 ? -0.927 -44.031 -9.836 1 94.69 308 PRO A CA 1
ATOM 2514 C C . PRO A 1 308 ? -2.273 -44.75 -9.852 1 94.69 308 PRO A C 1
ATOM 2516 O O . PRO A 1 308 ? -3.291 -44.188 -9.453 1 94.69 308 PRO A O 1
ATOM 2519 N N . GLU A 1 309 ? -2.225 -45.969 -10.203 1 94.88 309 GLU A N 1
ATOM 2520 C CA . GLU A 1 309 ? -3.434 -46.781 -10.383 1 94.88 309 GLU A CA 1
ATOM 2521 C C . GLU A 1 309 ? -4.289 -46.781 -9.117 1 94.88 309 GLU A C 1
ATOM 2523 O O . GLU A 1 309 ? -5.512 -46.656 -9.188 1 94.88 309 GLU A O 1
ATOM 2528 N N . GLU A 1 310 ? -3.625 -46.938 -7.988 1 96.06 310 GLU A N 1
ATOM 2529 C CA . GLU A 1 310 ? -4.348 -47 -6.719 1 96.06 310 GLU A CA 1
ATOM 2530 C C . GLU A 1 310 ? -5.117 -45.719 -6.449 1 96.06 310 GLU A C 1
ATOM 2532 O O . GLU A 1 310 ? -6.258 -45.75 -5.98 1 96.06 310 GLU A O 1
ATOM 2537 N N . LYS A 1 311 ? -4.539 -44.625 -6.754 1 97 311 LYS A N 1
ATOM 2538 C CA . LYS A 1 311 ? -5.191 -43.344 -6.512 1 97 311 LYS A CA 1
ATOM 2539 C C . LYS A 1 311 ? -6.297 -43.062 -7.531 1 97 311 LYS A C 1
ATOM 2541 O O . LYS A 1 311 ? -7.344 -42.531 -7.195 1 97 311 LYS A O 1
ATOM 2546 N N . ARG A 1 312 ? -6.031 -43.438 -8.781 1 96.69 312 ARG A N 1
ATOM 2547 C CA . ARG A 1 312 ? -7.059 -43.344 -9.812 1 96.69 312 ARG A CA 1
ATOM 2548 C C . ARG A 1 312 ? -8.297 -44.125 -9.43 1 96.69 312 ARG A C 1
ATOM 2550 O O . ARG A 1 312 ? -9.422 -43.656 -9.555 1 96.69 312 ARG A O 1
ATOM 2557 N N . ARG A 1 313 ? -8.039 -45.344 -8.977 1 97.19 313 ARG A N 1
ATOM 2558 C CA . ARG A 1 313 ? -9.133 -46.219 -8.562 1 97.19 313 ARG A CA 1
ATOM 2559 C C . ARG A 1 313 ? -9.914 -45.594 -7.398 1 97.19 313 ARG A C 1
ATOM 2561 O O . ARG A 1 313 ? -11.141 -45.688 -7.348 1 97.19 313 ARG A O 1
ATOM 2568 N N . ALA A 1 314 ? -9.195 -45 -6.477 1 97.88 314 ALA A N 1
ATOM 2569 C CA . ALA A 1 314 ? -9.844 -44.375 -5.34 1 97.88 314 ALA A CA 1
ATOM 2570 C C . ALA A 1 314 ? -10.812 -43.281 -5.801 1 97.88 314 ALA A C 1
ATOM 2572 O O . ALA A 1 314 ? -11.953 -43.219 -5.336 1 97.88 314 ALA A O 1
ATOM 2573 N N . PHE A 1 315 ? -10.375 -42.438 -6.738 1 98.31 315 PHE A N 1
ATOM 2574 C CA . PHE A 1 315 ? -11.219 -41.375 -7.262 1 98.31 315 PHE A CA 1
ATOM 2575 C C . PHE A 1 315 ? -12.445 -41.938 -7.961 1 98.31 315 PHE A C 1
ATOM 2577 O O . PHE A 1 315 ? -13.57 -41.5 -7.703 1 98.31 315 PHE A O 1
ATOM 2584 N N . LEU A 1 316 ? -12.211 -42.969 -8.789 1 98.25 316 LEU A N 1
ATOM 2585 C CA . LEU A 1 316 ? -13.289 -43.562 -9.57 1 98.25 316 LEU A CA 1
ATOM 2586 C C . LEU A 1 316 ? -14.328 -44.219 -8.656 1 98.25 316 LEU A C 1
ATOM 2588 O O . LEU A 1 316 ? -15.531 -44.125 -8.906 1 98.25 316 LEU A O 1
ATOM 2592 N N . ASN A 1 317 ? -13.836 -44.906 -7.641 1 98.31 317 ASN A N 1
ATOM 2593 C CA . ASN A 1 317 ? -14.742 -45.562 -6.699 1 98.31 317 ASN A CA 1
ATOM 2594 C C . ASN A 1 317 ? -15.625 -44.531 -5.98 1 98.31 317 ASN A C 1
ATOM 2596 O O . ASN A 1 317 ? -16.812 -44.781 -5.773 1 98.31 317 ASN A O 1
ATOM 2600 N N . VAL A 1 318 ? -15.047 -43.438 -5.625 1 98.69 318 VAL A N 1
ATOM 2601 C CA . VAL A 1 318 ? -15.805 -42.406 -4.926 1 98.69 318 VAL A CA 1
ATOM 2602 C C . VAL A 1 318 ? -16.781 -41.75 -5.887 1 98.69 318 VAL A C 1
ATOM 2604 O O . VAL A 1 318 ? -17.953 -41.531 -5.547 1 98.69 318 VAL A O 1
ATOM 2607 N N . PHE A 1 319 ? -16.375 -41.469 -7.129 1 98.56 319 PHE A N 1
ATOM 2608 C CA . PHE A 1 319 ? -17.219 -40.812 -8.117 1 98.56 319 PHE A CA 1
ATOM 2609 C C . PHE A 1 319 ? -18.422 -41.688 -8.461 1 98.56 319 PHE A C 1
ATOM 2611 O O . PHE A 1 319 ? -19.531 -41.156 -8.656 1 98.56 319 PHE A O 1
ATOM 2618 N N . ARG A 1 320 ? -18.219 -42.938 -8.469 1 97.88 320 ARG A N 1
ATOM 2619 C CA . ARG A 1 320 ? -19.266 -43.906 -8.828 1 97.88 320 ARG A CA 1
ATOM 2620 C C . ARG A 1 320 ? -20.438 -43.812 -7.844 1 97.88 320 ARG A C 1
ATOM 2622 O O . ARG A 1 320 ? -21.578 -44.094 -8.219 1 97.88 320 ARG A O 1
ATOM 2629 N N . LYS A 1 321 ? -20.172 -43.438 -6.668 1 97.56 321 LYS A N 1
ATOM 2630 C CA . LYS A 1 321 ? -21.172 -43.406 -5.605 1 97.56 321 LYS A CA 1
ATOM 2631 C C . LYS A 1 321 ? -21.891 -42.062 -5.539 1 97.56 321 LYS A C 1
ATOM 2633 O O . LYS A 1 321 ? -22.859 -41.906 -4.789 1 97.56 321 LYS A O 1
ATOM 2638 N N . LEU A 1 322 ? -21.5 -41.125 -6.375 1 97.75 322 LEU A N 1
ATOM 2639 C CA . LEU A 1 322 ? -22.047 -39.781 -6.312 1 97.75 322 LEU A CA 1
ATOM 2640 C C . LEU A 1 322 ? -23.312 -39.688 -7.168 1 97.75 322 LEU A C 1
ATOM 2642 O O . LEU A 1 322 ? -23.391 -40.281 -8.242 1 97.75 322 LEU A O 1
ATOM 2646 N N . LYS A 1 323 ? -24.219 -38.906 -6.695 1 97.06 323 LYS A N 1
ATOM 2647 C CA . LYS A 1 323 ? -25.344 -38.5 -7.527 1 97.06 323 LYS A CA 1
ATOM 2648 C C . LYS A 1 323 ? -24.953 -37.344 -8.453 1 97.06 323 LYS A C 1
ATOM 2650 O O . LYS A 1 323 ? -25.594 -37.156 -9.492 1 97.06 323 LYS A O 1
ATOM 2655 N N . GLN A 1 324 ? -23.938 -36.656 -8.078 1 98.12 324 GLN A N 1
ATOM 2656 C CA . GLN A 1 324 ? -23.453 -35.5 -8.844 1 98.12 324 GLN A CA 1
ATOM 2657 C C . GLN A 1 324 ? -22.812 -35.969 -10.164 1 98.12 324 GLN A C 1
ATOM 2659 O O . GLN A 1 324 ? -22.281 -37.062 -10.242 1 98.12 324 GLN A O 1
ATOM 2664 N N . THR A 1 325 ? -22.906 -35.094 -11.125 1 98.56 325 THR A N 1
ATOM 2665 C CA . THR A 1 325 ? -22.125 -35.25 -12.344 1 98.56 325 THR A CA 1
ATOM 2666 C C . THR A 1 325 ? -20.672 -34.844 -12.102 1 98.56 325 THR A C 1
ATOM 2668 O O . THR A 1 325 ? -20.391 -33.875 -11.422 1 98.56 325 THR A O 1
ATOM 2671 N N . VAL A 1 326 ? -19.781 -35.688 -12.617 1 98.69 326 VAL A N 1
ATOM 2672 C CA . VAL A 1 326 ? -18.359 -35.375 -12.43 1 98.69 326 VAL A CA 1
ATOM 2673 C C . VAL A 1 326 ? -17.719 -35.062 -13.781 1 98.69 326 VAL A C 1
ATOM 2675 O O . VAL A 1 326 ? -17.906 -35.812 -14.75 1 98.69 326 VAL A O 1
ATOM 2678 N N . LEU A 1 327 ? -17.062 -33.938 -13.883 1 98.56 327 LEU A N 1
ATOM 2679 C CA . LEU A 1 327 ? -16.203 -33.594 -15.008 1 98.56 327 LEU A CA 1
ATOM 2680 C C . LEU A 1 327 ? -14.734 -33.719 -14.617 1 98.56 327 LEU A C 1
ATOM 2682 O O . LEU A 1 327 ? -14.312 -33.188 -13.586 1 98.56 327 LEU A O 1
ATOM 2686 N N . TRP A 1 328 ? -13.961 -34.469 -15.398 1 98.19 328 TRP A N 1
ATOM 2687 C CA . TRP A 1 328 ? -12.555 -34.719 -15.086 1 98.19 328 TRP A CA 1
ATOM 2688 C C . TRP A 1 328 ? -11.695 -34.562 -16.344 1 98.19 328 TRP A C 1
ATOM 2690 O O . TRP A 1 328 ? -11.875 -35.281 -17.328 1 98.19 328 TRP A O 1
ATOM 2700 N N . LYS A 1 329 ? -10.781 -33.562 -16.344 1 97.06 329 LYS A N 1
ATOM 2701 C CA . LYS A 1 329 ? -9.812 -33.469 -17.438 1 97.06 329 LYS A CA 1
ATOM 2702 C C . LYS A 1 329 ? -8.898 -34.688 -17.469 1 97.06 329 LYS A C 1
ATOM 2704 O O . LYS A 1 329 ? -8.203 -35 -16.5 1 97.06 329 LYS A O 1
ATOM 2709 N N . TRP A 1 330 ? -8.914 -35.406 -18.547 1 95.5 330 TRP A N 1
ATOM 2710 C CA . TRP A 1 330 ? -8.195 -36.656 -18.734 1 95.5 330 TRP A CA 1
ATOM 2711 C C . TRP A 1 330 ? -7.453 -36.656 -20.062 1 95.5 330 TRP A C 1
ATOM 2713 O O . TRP A 1 330 ? -8.07 -36.5 -21.125 1 95.5 330 TRP A O 1
ATOM 2723 N N . GLU A 1 331 ? -6.133 -36.844 -20.016 1 92.75 331 GLU A N 1
ATOM 2724 C CA . GLU A 1 331 ? -5.297 -36.625 -21.188 1 92.75 331 GLU A CA 1
ATOM 2725 C C . GLU A 1 331 ? -5.289 -37.812 -22.109 1 92.75 331 GLU A C 1
ATOM 2727 O O . GLU A 1 331 ? -5.012 -37.688 -23.312 1 92.75 331 GLU A O 1
ATOM 2732 N N . ASP A 1 332 ? -5.645 -39 -21.625 1 92.25 332 ASP A N 1
ATOM 2733 C CA . ASP A 1 332 ? -5.605 -40.188 -22.453 1 92.25 332 ASP A CA 1
ATOM 2734 C C . ASP A 1 332 ? -6.949 -40.438 -23.125 1 92.25 332 ASP A C 1
ATOM 2736 O O . ASP A 1 332 ? -7.957 -39.844 -22.766 1 92.25 332 ASP A O 1
ATOM 2740 N N . ASP A 1 333 ? -6.953 -41.344 -24.078 1 90.38 333 ASP A N 1
ATOM 2741 C CA . ASP A 1 333 ? -8.148 -41.625 -24.859 1 90.38 333 ASP A CA 1
ATOM 2742 C C . ASP A 1 333 ? -9.125 -42.5 -24.094 1 90.38 333 ASP A C 1
ATOM 2744 O O . ASP A 1 333 ? -10.336 -42.438 -24.312 1 90.38 333 ASP A O 1
ATOM 2748 N N . ASN A 1 334 ? -8.547 -43.281 -23.266 1 88.88 334 ASN A N 1
ATOM 2749 C CA . ASN A 1 334 ? -9.391 -44.25 -22.562 1 88.88 334 ASN A CA 1
ATOM 2750 C C . ASN A 1 334 ? -9.195 -44.156 -21.062 1 88.88 334 ASN A C 1
ATOM 2752 O O . ASN A 1 334 ? -8.078 -43.938 -20.578 1 88.88 334 ASN A O 1
ATOM 2756 N N . LEU A 1 335 ? -10.289 -44.188 -20.391 1 94.25 335 LEU A N 1
ATOM 2757 C CA . LEU A 1 335 ? -10.297 -44.344 -18.953 1 94.25 335 LEU A CA 1
ATOM 2758 C C . LEU A 1 335 ? -11.062 -45.594 -18.547 1 94.25 335 LEU A C 1
ATOM 2760 O O . LEU A 1 335 ? -12.297 -45.625 -18.641 1 94.25 335 LEU A O 1
ATOM 2764 N N . GLU A 1 336 ? -10.336 -46.531 -18.125 1 91.38 336 GLU A N 1
ATOM 2765 C CA . GLU A 1 336 ? -10.938 -47.812 -17.781 1 91.38 336 GLU A CA 1
ATOM 2766 C C . GLU A 1 336 ? -11.852 -47.688 -16.562 1 91.38 336 GLU A C 1
ATOM 2768 O O . GLU A 1 336 ? -11.539 -46.969 -15.625 1 91.38 336 GLU A O 1
ATOM 2773 N N . ASN A 1 337 ? -13 -48.438 -16.562 1 93.5 337 ASN A N 1
ATOM 2774 C CA . ASN A 1 337 ? -13.938 -48.531 -15.445 1 93.5 337 ASN A CA 1
ATOM 2775 C C . ASN A 1 337 ? -14.562 -47.188 -15.117 1 93.5 337 ASN A C 1
ATOM 2777 O O . ASN A 1 337 ? -14.781 -46.875 -13.945 1 93.5 337 ASN A O 1
ATOM 2781 N N . LYS A 1 338 ? -14.664 -46.438 -16.125 1 95.75 338 LYS A N 1
ATOM 2782 C CA . LYS A 1 338 ? -15.258 -45.094 -15.961 1 95.75 338 LYS A CA 1
ATOM 2783 C C . LYS A 1 338 ? -16.734 -45.219 -15.562 1 95.75 338 LYS A C 1
ATOM 2785 O O . LYS A 1 338 ? -17.516 -45.875 -16.25 1 95.75 338 LYS A O 1
ATOM 2790 N N . PRO A 1 339 ? -17.156 -44.625 -14.477 1 96.94 339 PRO A N 1
ATOM 2791 C CA . PRO A 1 339 ? -18.578 -44.656 -14.109 1 96.94 339 PRO A CA 1
ATOM 2792 C C . PRO A 1 339 ? -19.453 -43.844 -15.039 1 96.94 339 PRO A C 1
ATOM 2794 O O . PRO A 1 339 ? -18.938 -42.969 -15.75 1 96.94 339 PRO A O 1
ATOM 2797 N N . ASP A 1 340 ? -20.781 -43.906 -15.016 1 95.94 340 ASP A N 1
ATOM 2798 C CA . ASP A 1 340 ? -21.719 -43.312 -15.945 1 95.94 340 ASP A CA 1
ATOM 2799 C C . ASP A 1 340 ? -21.844 -41.812 -15.711 1 95.94 340 ASP A C 1
ATOM 2801 O O . ASP A 1 340 ? -22.094 -41.031 -16.641 1 95.94 340 ASP A O 1
ATOM 2805 N N . ASN A 1 341 ? -21.625 -41.469 -14.508 1 97.69 341 ASN A N 1
ATOM 2806 C CA . ASN A 1 341 ? -21.812 -40.031 -14.172 1 97.69 341 ASN A CA 1
ATOM 2807 C C . ASN A 1 341 ? -20.531 -39.25 -14.391 1 97.69 341 ASN A C 1
ATOM 2809 O O . ASN A 1 341 ? -20.484 -38.062 -14.039 1 97.69 341 ASN A O 1
ATOM 2813 N N . LEU A 1 342 ? -19.484 -39.875 -14.906 1 98.19 342 LEU A N 1
ATOM 2814 C CA . LEU A 1 342 ? -18.188 -39.219 -15.117 1 98.19 342 LEU A CA 1
ATOM 2815 C C . LEU A 1 342 ? -18 -38.875 -16.594 1 98.19 342 LEU A C 1
ATOM 2817 O O . LEU A 1 342 ? -18.094 -39.75 -17.453 1 98.19 342 LEU A O 1
ATOM 2821 N N . ILE A 1 343 ? -17.75 -37.594 -16.844 1 97.06 343 ILE A N 1
ATOM 2822 C CA . ILE A 1 343 ? -17.422 -37.125 -18.172 1 97.06 343 ILE A CA 1
ATOM 2823 C C . ILE A 1 343 ? -15.945 -36.719 -18.219 1 97.06 343 ILE A C 1
ATOM 2825 O O . ILE A 1 343 ? -15.492 -35.906 -17.391 1 97.06 343 ILE A O 1
ATOM 2829 N N . VAL A 1 344 ? -15.164 -37.219 -19.188 1 96.94 344 VAL A N 1
ATOM 2830 C CA . VAL A 1 344 ? -13.742 -36.906 -19.312 1 96.94 344 VAL A CA 1
ATOM 2831 C C . VAL A 1 344 ? -13.484 -36.25 -20.672 1 96.94 344 VAL A C 1
ATOM 2833 O O . VAL A 1 344 ? -14.125 -36.625 -21.672 1 96.94 344 VAL A O 1
ATOM 2836 N N . ARG A 1 345 ? -12.609 -35.281 -20.625 1 95.19 345 ARG A N 1
ATOM 2837 C CA . ARG A 1 345 ? -12.125 -34.656 -21.844 1 95.19 345 ARG A CA 1
ATOM 2838 C C . ARG A 1 345 ? -10.664 -34.25 -21.719 1 95.19 345 ARG A C 1
ATOM 2840 O O . ARG A 1 345 ? -10.172 -34.031 -20.609 1 95.19 345 ARG A O 1
ATOM 2847 N N . LYS A 1 346 ? -10.031 -34.188 -22.875 1 93.94 346 LYS A N 1
ATOM 2848 C CA . LYS A 1 346 ? -8.625 -33.812 -22.891 1 93.94 346 LYS A CA 1
ATOM 2849 C C . LYS A 1 346 ? -8.461 -32.344 -22.547 1 93.94 346 LYS A C 1
ATOM 2851 O O . LYS A 1 346 ? -7.426 -31.922 -22.016 1 93.94 346 LYS A O 1
ATOM 2856 N N . TRP A 1 347 ? -9.461 -31.594 -22.922 1 91.31 347 TRP A N 1
ATOM 2857 C CA . TRP A 1 347 ? -9.484 -30.172 -22.578 1 91.31 347 TRP A CA 1
ATOM 2858 C C . TRP A 1 347 ? -10.883 -29.75 -22.141 1 91.31 347 TRP A C 1
ATOM 2860 O O . TRP A 1 347 ? -11.883 -30.188 -22.703 1 91.31 347 TRP A O 1
ATOM 2870 N N . LEU A 1 348 ? -10.945 -28.953 -21.078 1 94.44 348 LEU A N 1
ATOM 2871 C CA . LEU A 1 348 ? -12.188 -28.406 -20.531 1 94.44 348 LEU A CA 1
ATOM 2872 C C . LEU A 1 348 ? -12.047 -26.906 -20.266 1 94.44 348 LEU A C 1
ATOM 2874 O O . LEU A 1 348 ? -11.031 -26.469 -19.734 1 94.44 348 LEU A O 1
ATOM 2878 N N . PRO A 1 349 ? -13.016 -26.094 -20.734 1 92.81 349 PRO A N 1
ATOM 2879 C CA . PRO A 1 349 ? -12.984 -24.672 -20.438 1 92.81 349 PRO A CA 1
ATOM 2880 C C . PRO A 1 349 ? -13.258 -24.359 -18.969 1 92.81 349 PRO A C 1
ATOM 2882 O O . PRO A 1 349 ? -14.383 -24.016 -18.609 1 92.81 349 PRO A O 1
ATOM 2885 N N . GLN A 1 350 ? -12.25 -24.375 -18.203 1 93.69 350 GLN A N 1
ATOM 2886 C CA . GLN A 1 350 ? -12.328 -24.344 -16.734 1 93.69 350 GLN A CA 1
ATOM 2887 C C . GLN A 1 350 ? -13.086 -23.094 -16.266 1 93.69 350 GLN A C 1
ATOM 2889 O O . GLN A 1 350 ? -13.984 -23.203 -15.43 1 93.69 350 GLN A O 1
ATOM 2894 N N . LYS A 1 351 ? -12.688 -21.922 -16.75 1 90.75 351 LYS A N 1
ATOM 2895 C CA . LYS A 1 351 ? -13.297 -20.672 -16.312 1 90.75 351 LYS A CA 1
ATOM 2896 C C . LYS A 1 351 ? -14.812 -20.703 -16.5 1 90.75 351 LYS A C 1
ATOM 2898 O O . LYS A 1 351 ? -15.562 -20.328 -15.602 1 90.75 351 LYS A O 1
ATOM 2903 N N . GLU A 1 352 ? -15.258 -21.203 -17.672 1 92.75 352 GLU A N 1
ATOM 2904 C CA . GLU A 1 352 ? -16.672 -21.281 -17.984 1 92.75 352 GLU A CA 1
ATOM 2905 C C . GLU A 1 352 ? -17.391 -22.344 -17.156 1 92.75 352 GLU A C 1
ATOM 2907 O O . GLU A 1 352 ? -18.531 -22.156 -16.734 1 92.75 352 GLU A O 1
ATOM 2912 N N . ILE A 1 353 ? -16.703 -23.422 -16.953 1 96.25 353 ILE A N 1
ATOM 2913 C CA . ILE A 1 353 ? -17.281 -24.484 -16.156 1 96.25 353 ILE A CA 1
ATOM 2914 C C . ILE A 1 353 ? -17.5 -24 -14.719 1 96.25 353 ILE A C 1
ATOM 2916 O O . ILE A 1 353 ? -18.594 -24.156 -14.164 1 96.25 353 ILE A O 1
ATOM 2920 N N . LEU A 1 354 ? -16.531 -23.328 -14.172 1 96.19 354 LEU A N 1
ATOM 2921 C CA . LEU A 1 354 ? -16.594 -22.875 -12.781 1 96.19 354 LEU A CA 1
ATOM 2922 C C . LEU A 1 354 ? -17.641 -21.781 -12.625 1 96.19 354 LEU A C 1
ATOM 2924 O O . LEU A 1 354 ? -18.125 -21.516 -11.516 1 96.19 354 LEU A O 1
ATOM 2928 N N . SER A 1 355 ? -18 -21.141 -13.719 1 93.69 355 SER A N 1
ATOM 2929 C CA . SER A 1 355 ? -18.984 -20.062 -13.648 1 93.69 355 SER A CA 1
ATOM 2930 C C . SER A 1 355 ? -20.406 -20.609 -13.609 1 93.69 355 SER A C 1
ATOM 2932 O O . SER A 1 355 ? -21.359 -19.891 -13.305 1 93.69 355 SER A O 1
ATOM 2934 N N . HIS A 1 356 ? -20.594 -21.906 -13.93 1 96 356 HIS A N 1
ATOM 2935 C CA . HIS A 1 356 ? -21.922 -22.484 -13.938 1 96 356 HIS A CA 1
ATOM 2936 C C . HIS A 1 356 ? -22.469 -22.656 -12.523 1 96 356 HIS A C 1
ATOM 2938 O O . HIS A 1 356 ? -21.75 -23.141 -11.641 1 96 356 HIS A O 1
ATOM 2944 N N . PRO A 1 357 ? -23.672 -22.359 -12.266 1 95.44 357 PRO A N 1
ATOM 2945 C CA . PRO A 1 357 ? -24.219 -22.359 -10.906 1 95.44 357 PRO A CA 1
ATOM 2946 C C . PRO A 1 357 ? -24.312 -23.75 -10.297 1 95.44 357 PRO A C 1
ATOM 2948 O O . PRO A 1 357 ? -24.375 -23.891 -9.078 1 95.44 357 PRO A O 1
ATOM 2951 N N . ASN A 1 358 ? -24.266 -24.797 -11.133 1 97.75 358 ASN A N 1
ATOM 2952 C CA . ASN A 1 358 ? -24.438 -26.141 -10.617 1 97.75 358 ASN A CA 1
ATOM 2953 C C . ASN A 1 358 ? -23.094 -26.75 -10.188 1 97.75 358 ASN A C 1
ATOM 2955 O O . ASN A 1 358 ? -23.062 -27.844 -9.609 1 97.75 358 ASN A O 1
ATOM 2959 N N . VAL A 1 359 ? -21.984 -26.094 -10.453 1 98.25 359 VAL A N 1
ATOM 2960 C CA . VAL A 1 359 ? -20.688 -26.609 -9.992 1 98.25 359 VAL A CA 1
ATOM 2961 C C . VAL A 1 359 ? -20.562 -26.391 -8.484 1 98.25 359 VAL A C 1
ATOM 2963 O O . VAL A 1 359 ? -20.672 -25.266 -7.992 1 98.25 359 VAL A O 1
ATOM 2966 N N . ARG A 1 360 ? -20.281 -27.516 -7.801 1 98.12 360 ARG A N 1
ATOM 2967 C CA . ARG A 1 360 ? -20.328 -27.469 -6.344 1 98.12 360 ARG A CA 1
ATOM 2968 C C . ARG A 1 360 ? -18.938 -27.578 -5.742 1 98.12 360 ARG A C 1
ATOM 2970 O O . ARG A 1 360 ? -18.688 -27.062 -4.645 1 98.12 360 ARG A O 1
ATOM 2977 N N . VAL A 1 361 ? -18.078 -28.266 -6.402 1 98.75 361 VAL A N 1
ATOM 2978 C CA . VAL A 1 361 ? -16.734 -28.484 -5.879 1 98.75 361 VAL A CA 1
ATOM 2979 C C . VAL A 1 361 ? -15.727 -28.5 -7.027 1 98.75 361 VAL A C 1
ATOM 2981 O O . VAL A 1 361 ? -15.992 -29.047 -8.094 1 98.75 361 VAL A O 1
ATOM 2984 N N . PHE A 1 362 ? -14.625 -27.828 -6.859 1 98.81 362 PHE A N 1
ATOM 2985 C CA . PHE A 1 362 ? -13.477 -27.844 -7.758 1 98.81 362 PHE A CA 1
ATOM 2986 C C . PHE A 1 362 ? -12.32 -28.609 -7.137 1 98.81 362 PHE A C 1
ATOM 2988 O O . PHE A 1 362 ? -11.781 -28.219 -6.102 1 98.81 362 PHE A O 1
ATOM 2995 N N . ILE A 1 363 ? -11.961 -29.719 -7.68 1 98.75 363 ILE A N 1
ATOM 2996 C CA . ILE A 1 363 ? -10.797 -30.484 -7.258 1 98.75 363 ILE A CA 1
ATOM 2997 C C . ILE A 1 363 ? -9.594 -30.109 -8.117 1 98.75 363 ILE A C 1
ATOM 2999 O O . ILE A 1 363 ? -9.602 -30.312 -9.336 1 98.75 363 ILE A O 1
ATOM 3003 N N . SER A 1 364 ? -8.586 -29.531 -7.508 1 97.44 364 SER A N 1
ATOM 3004 C CA . SER A 1 364 ? -7.465 -28.969 -8.258 1 97.44 364 SER A CA 1
ATOM 3005 C C . SER A 1 364 ? -6.148 -29.172 -7.516 1 97.44 364 SER A C 1
ATOM 3007 O O . SER A 1 364 ? -6.141 -29.609 -6.363 1 97.44 364 SER A O 1
ATOM 3009 N N . HIS A 1 365 ? -5.059 -28.938 -8.188 1 96.81 365 HIS A N 1
ATOM 3010 C CA . HIS A 1 365 ? -3.756 -29.016 -7.531 1 96.81 365 HIS A CA 1
ATOM 3011 C C . HIS A 1 365 ? -3.422 -27.719 -6.809 1 96.81 365 HIS A C 1
ATOM 3013 O O . HIS A 1 365 ? -2.355 -27.594 -6.203 1 96.81 365 HIS A O 1
ATOM 3019 N N . GLY A 1 366 ? -4.273 -26.703 -6.938 1 96.19 366 GLY A N 1
ATOM 3020 C CA . GLY A 1 366 ? -4.098 -25.484 -6.16 1 96.19 366 GLY A CA 1
ATOM 3021 C C . GLY A 1 366 ? -3.227 -24.453 -6.855 1 96.19 366 GLY A C 1
ATOM 3022 O O . GLY A 1 366 ? -2.607 -23.609 -6.199 1 96.19 366 GLY A O 1
ATOM 3023 N N . GLY A 1 367 ? -3.145 -24.5 -8.195 1 95.56 367 GLY A N 1
ATOM 3024 C CA . GLY A 1 367 ? -2.486 -23.422 -8.914 1 95.56 367 GLY A CA 1
ATOM 3025 C C . GLY A 1 367 ? -3.135 -22.062 -8.688 1 95.56 367 GLY A C 1
ATOM 3026 O O . GLY A 1 367 ? -4.336 -21.984 -8.43 1 95.56 367 GLY A O 1
ATOM 3027 N N . LEU A 1 368 ? -2.389 -21.031 -8.828 1 95.5 368 LEU A N 1
ATOM 3028 C CA . LEU A 1 368 ? -2.863 -19.688 -8.5 1 95.5 368 LEU A CA 1
ATOM 3029 C C . LEU A 1 368 ? -4.02 -19.281 -9.406 1 95.5 368 LEU A C 1
ATOM 3031 O O . LEU A 1 368 ? -5.051 -18.812 -8.93 1 95.5 368 LEU A O 1
ATOM 3035 N N . ILE A 1 369 ? -3.939 -19.5 -10.703 1 94.81 369 ILE A N 1
ATOM 3036 C CA . ILE A 1 369 ? -4.941 -19.062 -11.672 1 94.81 369 ILE A CA 1
ATOM 3037 C C . ILE A 1 369 ? -6.246 -19.828 -11.438 1 94.81 369 ILE A C 1
ATOM 3039 O O . ILE A 1 369 ? -7.32 -19.219 -11.391 1 94.81 369 ILE A O 1
ATOM 3043 N N . GLY A 1 370 ? -6.125 -21.156 -11.297 1 95.56 370 GLY A N 1
ATOM 3044 C CA . GLY A 1 370 ? -7.309 -21.953 -11.016 1 95.56 370 GLY A CA 1
ATOM 3045 C C . GLY A 1 370 ? -7.965 -21.594 -9.695 1 95.56 370 GLY A C 1
ATOM 3046 O O . GLY A 1 370 ? -9.195 -21.562 -9.594 1 95.56 370 GLY A O 1
ATOM 3047 N N . THR A 1 371 ? -7.16 -21.344 -8.703 1 97 371 THR A N 1
ATOM 3048 C CA . THR A 1 371 ? -7.684 -20.953 -7.395 1 97 371 THR A CA 1
ATOM 3049 C C . THR A 1 371 ? -8.414 -19.625 -7.488 1 97 371 THR A C 1
ATOM 3051 O O . THR A 1 371 ? -9.484 -19.453 -6.906 1 97 371 THR A O 1
ATOM 3054 N N . GLN A 1 372 ? -7.859 -18.672 -8.219 1 97.12 372 GLN A N 1
ATOM 3055 C CA . GLN A 1 372 ? -8.508 -17.375 -8.414 1 97.12 372 GLN A CA 1
ATOM 3056 C C . GLN A 1 372 ? -9.828 -17.531 -9.156 1 97.12 372 GLN A C 1
ATOM 3058 O O . GLN A 1 372 ? -10.797 -16.828 -8.883 1 97.12 372 GLN A O 1
ATOM 3063 N N . GLU A 1 373 ? -9.875 -18.469 -10.117 1 96.31 373 GLU A N 1
ATOM 3064 C CA . GLU A 1 373 ? -11.117 -18.75 -10.828 1 96.31 373 GLU A CA 1
ATOM 3065 C C . GLU A 1 373 ? -12.188 -19.297 -9.891 1 96.31 373 GLU A C 1
ATOM 3067 O O . GLU A 1 373 ? -13.344 -18.891 -9.953 1 96.31 373 GLU A O 1
ATOM 3072 N N . ALA A 1 374 ? -11.75 -20.203 -9.055 1 97.5 374 ALA A N 1
ATOM 3073 C CA . ALA A 1 374 ? -12.672 -20.75 -8.062 1 97.5 374 ALA A CA 1
ATOM 3074 C C . ALA A 1 374 ? -13.195 -19.656 -7.137 1 97.5 374 ALA A C 1
ATOM 3076 O O . ALA A 1 374 ? -14.391 -19.594 -6.855 1 97.5 374 ALA A O 1
ATOM 3077 N N . ILE A 1 375 ? -12.32 -18.766 -6.688 1 97.62 375 ILE A N 1
ATOM 3078 C CA . ILE A 1 375 ? -12.688 -17.656 -5.809 1 97.62 375 ILE A CA 1
ATOM 3079 C C . ILE A 1 375 ? -13.664 -16.719 -6.531 1 97.62 375 ILE A C 1
ATOM 3081 O O . ILE A 1 375 ? -14.711 -16.375 -5.988 1 97.62 375 ILE A O 1
ATOM 3085 N N . TYR A 1 376 ? -13.312 -16.375 -7.711 1 96.62 376 TYR A N 1
ATOM 3086 C CA . TYR A 1 376 ? -14.109 -15.422 -8.484 1 96.62 376 TYR A CA 1
ATOM 3087 C C . TYR A 1 376 ? -15.539 -15.93 -8.656 1 96.62 376 TYR A C 1
ATOM 3089 O O . TYR A 1 376 ? -16.484 -15.141 -8.602 1 96.62 376 TYR A O 1
ATOM 3097 N N . HIS A 1 377 ? -15.695 -17.219 -8.789 1 96.12 377 HIS A N 1
ATOM 3098 C CA . HIS A 1 377 ? -17.016 -17.766 -9.078 1 96.12 377 HIS A CA 1
ATOM 3099 C C . HIS A 1 377 ? -17.641 -18.375 -7.824 1 96.12 377 HIS A C 1
ATOM 3101 O O . HIS A 1 377 ? -18.75 -18.906 -7.879 1 96.12 377 HIS A O 1
ATOM 3107 N N . GLY A 1 378 ? -16.953 -18.328 -6.668 1 97.44 378 GLY A N 1
ATOM 3108 C CA . GLY A 1 378 ? -17.5 -18.766 -5.395 1 97.44 378 GLY A CA 1
ATOM 3109 C C . GLY A 1 378 ? -17.672 -20.266 -5.312 1 97.44 378 GLY A C 1
ATOM 3110 O O . GLY A 1 378 ? -18.703 -20.766 -4.859 1 97.44 378 GLY A O 1
ATOM 3111 N N . VAL A 1 379 ? -16.656 -21 -5.777 1 98.5 379 VAL A N 1
ATOM 3112 C CA . VAL A 1 379 ? -16.719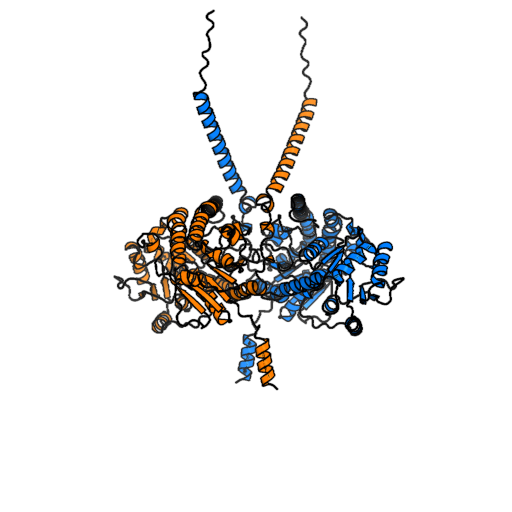 -22.469 -5.781 1 98.5 379 VAL A CA 1
ATOM 3113 C C . VAL A 1 379 ? -15.766 -23.031 -4.738 1 98.5 379 VAL A C 1
ATOM 3115 O O . VAL A 1 379 ? -14.578 -22.688 -4.73 1 98.5 379 VAL A O 1
ATOM 3118 N N . PRO A 1 380 ? -16.203 -23.906 -3.834 1 98.75 380 PRO A N 1
ATOM 3119 C CA . PRO A 1 380 ? -15.312 -24.562 -2.881 1 98.75 380 PRO A CA 1
ATOM 3120 C C . PRO A 1 380 ? -14.242 -25.422 -3.564 1 98.75 380 PRO A C 1
ATOM 3122 O O . PRO A 1 380 ? -14.461 -25.906 -4.672 1 98.75 380 PRO A O 1
ATOM 3125 N N . ILE A 1 381 ? -13.125 -25.672 -2.826 1 98.69 381 ILE A N 1
ATOM 3126 C CA . ILE A 1 381 ? -11.992 -26.344 -3.441 1 98.69 381 ILE A CA 1
ATOM 3127 C C . ILE A 1 381 ? -11.555 -27.516 -2.564 1 98.69 381 ILE A C 1
ATOM 3129 O O . ILE A 1 381 ? -11.531 -27.406 -1.337 1 98.69 381 ILE A O 1
ATOM 3133 N N . ILE A 1 382 ? -11.383 -28.625 -3.145 1 98.81 382 ILE A N 1
ATOM 3134 C CA . ILE A 1 382 ? -10.523 -29.672 -2.596 1 98.81 382 ILE A CA 1
ATOM 3135 C C . ILE A 1 382 ? -9.188 -29.688 -3.336 1 98.81 382 ILE A C 1
ATOM 3137 O O . ILE A 1 382 ? -9.141 -29.984 -4.535 1 98.81 382 ILE A O 1
ATOM 3141 N N . GLY A 1 383 ? -8.172 -29.328 -2.641 1 98.38 383 GLY A N 1
ATOM 3142 C CA . GLY A 1 383 ? -6.883 -29.125 -3.279 1 98.38 383 GLY A CA 1
ATOM 3143 C C . GLY A 1 383 ? -5.895 -30.234 -2.986 1 98.38 383 GLY A C 1
ATOM 3144 O O . GLY A 1 383 ? -5.801 -30.719 -1.852 1 98.38 383 GLY A O 1
ATOM 3145 N N . ILE A 1 384 ? -5.188 -30.656 -3.99 1 98 384 ILE A N 1
ATOM 3146 C CA . ILE A 1 384 ? -4.113 -31.625 -3.902 1 98 384 ILE A CA 1
ATOM 3147 C C . ILE A 1 384 ? -2.803 -31 -4.379 1 98 384 ILE A C 1
ATOM 3149 O O . ILE A 1 384 ? -2.43 -31.141 -5.547 1 98 384 ILE A O 1
ATOM 3153 N N . PRO A 1 385 ? -2.086 -30.359 -3.455 1 96.62 385 PRO A N 1
ATOM 3154 C CA . PRO A 1 385 ? -0.86 -29.672 -3.879 1 96.62 385 PRO A CA 1
ATOM 3155 C C . PRO A 1 385 ? 0.253 -30.656 -4.258 1 96.62 385 PRO A C 1
ATOM 3157 O O . PRO A 1 385 ? 0.414 -31.688 -3.613 1 96.62 385 PRO A O 1
ATOM 3160 N N . ILE A 1 386 ? 0.949 -30.281 -5.293 1 94.62 386 ILE A N 1
ATOM 3161 C CA . ILE A 1 386 ? 2.006 -31.156 -5.797 1 94.62 386 ILE A CA 1
ATOM 3162 C C . ILE A 1 386 ? 3.359 -30.469 -5.645 1 94.62 386 ILE A C 1
ATOM 3164 O O . ILE A 1 386 ? 4.316 -31.062 -5.156 1 94.62 386 ILE A O 1
ATOM 3168 N N . TYR A 1 387 ? 3.484 -29.188 -6.039 1 90.31 387 TYR A N 1
ATOM 3169 C CA . TYR A 1 387 ? 4.766 -28.5 -5.953 1 90.31 387 TYR A CA 1
ATOM 3170 C C . TYR A 1 387 ? 4.566 -26.984 -5.863 1 90.31 387 TYR A C 1
ATOM 3172 O O . TYR A 1 387 ? 3.449 -26.5 -6.023 1 90.31 387 TYR A O 1
ATOM 3180 N N . ALA A 1 388 ? 5.574 -26.219 -5.523 1 91.19 388 ALA A N 1
ATOM 3181 C CA . ALA A 1 388 ? 5.699 -24.766 -5.613 1 91.19 388 ALA A CA 1
ATOM 3182 C C . ALA A 1 388 ? 4.703 -24.078 -4.691 1 91.19 388 ALA A C 1
ATOM 3184 O O . ALA A 1 388 ? 4.645 -24.359 -3.496 1 91.19 388 ALA A O 1
ATOM 3185 N N . ASP A 1 389 ? 3.889 -23.156 -5.281 1 91.88 389 ASP A N 1
ATOM 3186 C CA . ASP A 1 389 ? 3.057 -22.281 -4.465 1 91.88 389 ASP A CA 1
ATOM 3187 C C . ASP A 1 389 ? 1.696 -22.906 -4.184 1 91.88 389 ASP A C 1
ATOM 3189 O O . ASP A 1 389 ? 0.875 -22.344 -3.463 1 91.88 389 ASP A O 1
ATOM 3193 N N . GLN A 1 390 ? 1.458 -24.109 -4.656 1 95.75 390 GLN A N 1
ATOM 3194 C CA . GLN A 1 390 ? 0.142 -24.734 -4.629 1 95.75 390 GLN A CA 1
ATOM 3195 C C . GLN A 1 390 ? -0.342 -24.938 -3.193 1 95.75 390 GLN A C 1
ATOM 3197 O O . GLN A 1 390 ? -1.484 -24.609 -2.867 1 95.75 390 GLN A O 1
ATOM 3202 N N . TYR A 1 391 ? 0.564 -25.406 -2.395 1 95.81 391 TYR A N 1
ATOM 3203 C CA . TYR A 1 391 ? 0.178 -25.656 -1.011 1 95.81 391 TYR A CA 1
ATOM 3204 C C . TYR A 1 391 ? -0.254 -24.359 -0.327 1 95.81 391 TYR A C 1
ATOM 3206 O O . TYR A 1 391 ? -1.266 -24.328 0.378 1 95.81 391 TYR A O 1
ATOM 3214 N N . ASN A 1 392 ? 0.503 -23.297 -0.526 1 95 392 ASN A N 1
ATOM 3215 C CA . ASN A 1 392 ? 0.199 -22.031 0.12 1 95 392 ASN A CA 1
ATOM 3216 C C . ASN A 1 392 ? -1.145 -21.469 -0.344 1 95 392 ASN A C 1
ATOM 3218 O O . ASN A 1 392 ? -1.896 -20.906 0.452 1 95 392 ASN A O 1
ATOM 3222 N N . ASN A 1 393 ? -1.449 -21.578 -1.615 1 96.19 393 ASN A N 1
ATOM 3223 C CA . ASN A 1 393 ? -2.742 -21.156 -2.137 1 96.19 393 ASN A CA 1
ATOM 3224 C C . ASN A 1 393 ? -3.893 -21.891 -1.468 1 96.19 393 ASN A C 1
ATOM 3226 O O . ASN A 1 393 ? -4.887 -21.281 -1.074 1 96.19 393 ASN A O 1
ATOM 3230 N N . LEU A 1 394 ? -3.676 -23.203 -1.338 1 97.44 394 LEU A N 1
ATOM 3231 C CA . LEU A 1 394 ? -4.727 -24.047 -0.779 1 97.44 394 LEU A CA 1
ATOM 3232 C C . LEU A 1 394 ? -4.855 -23.828 0.725 1 97.44 394 LEU A C 1
ATOM 3234 O O . LEU A 1 394 ? -5.953 -23.922 1.28 1 97.44 394 LEU A O 1
ATOM 3238 N N . LEU A 1 395 ? -3.73 -23.547 1.323 1 96.19 395 LEU A N 1
ATOM 3239 C CA . LEU A 1 395 ? -3.77 -23.234 2.748 1 96.19 395 LEU A CA 1
ATOM 3240 C C . LEU A 1 395 ? -4.629 -22.016 3.012 1 96.19 395 LEU A C 1
ATOM 3242 O O . LEU A 1 395 ? -5.344 -21.953 4.016 1 96.19 395 LEU A O 1
ATOM 3246 N N . GLN A 1 396 ? -4.562 -21.031 2.178 1 94.75 396 GLN A N 1
ATOM 3247 C CA . GLN A 1 396 ? -5.41 -19.844 2.295 1 94.75 396 GLN A CA 1
ATOM 3248 C C . GLN A 1 396 ? -6.883 -20.203 2.139 1 94.75 396 GLN A C 1
ATOM 3250 O O . GLN A 1 396 ? -7.73 -19.719 2.893 1 94.75 396 GLN A O 1
ATOM 3255 N N . ALA A 1 397 ? -7.137 -21.062 1.168 1 97.19 397 ALA A N 1
ATOM 3256 C CA . ALA A 1 397 ? -8.516 -21.516 0.955 1 97.19 397 ALA A CA 1
ATOM 3257 C C . ALA A 1 397 ? -9.055 -22.219 2.195 1 97.19 397 ALA A C 1
ATOM 3259 O O . ALA A 1 397 ? -10.203 -21.984 2.594 1 97.19 397 ALA A O 1
ATOM 3260 N N . GLU A 1 398 ? -8.234 -23.031 2.734 1 97.38 398 GLU A N 1
ATOM 3261 C CA . GLU A 1 398 ? -8.648 -23.75 3.939 1 97.38 398 GLU A CA 1
ATOM 3262 C C . GLU A 1 398 ? -8.82 -22.781 5.117 1 97.38 398 GLU A C 1
ATOM 3264 O O . GLU A 1 398 ? -9.781 -22.906 5.883 1 97.38 398 GLU A O 1
ATOM 3269 N N . SER A 1 399 ? -7.965 -21.844 5.219 1 95 399 SER A N 1
ATOM 3270 C CA . SER A 1 399 ? -8.016 -20.891 6.316 1 95 399 SER A CA 1
ATOM 3271 C C . SER A 1 399 ? -9.281 -20.031 6.254 1 95 399 SER A C 1
ATOM 3273 O O . SER A 1 399 ? -9.836 -19.656 7.285 1 95 399 SER A O 1
ATOM 3275 N N . TYR A 1 400 ? -9.75 -19.75 5.062 1 96.12 400 TYR A N 1
ATOM 3276 C CA . TYR A 1 400 ? -10.945 -18.922 4.902 1 96.12 400 TYR A CA 1
ATOM 3277 C C . TYR A 1 400 ? -12.203 -19.781 4.926 1 96.12 400 TYR A C 1
ATOM 3279 O O . TYR A 1 400 ? -13.32 -19.266 4.91 1 96.12 400 TYR A O 1
ATOM 3287 N N . GLY A 1 401 ? -12.039 -21.078 4.875 1 97.38 401 GLY A N 1
ATOM 3288 C CA . GLY A 1 401 ? -13.148 -21.984 5.141 1 97.38 401 GLY A CA 1
ATOM 3289 C C . GLY A 1 401 ? -13.844 -22.469 3.883 1 97.38 401 GLY A C 1
ATOM 3290 O O . GLY A 1 401 ? -14.914 -23.078 3.953 1 97.38 401 GLY A O 1
ATOM 3291 N N . PHE A 1 402 ? -13.211 -22.234 2.705 1 97.44 402 PHE A N 1
ATOM 3292 C CA . PHE A 1 402 ? -13.906 -22.672 1.505 1 97.44 402 PHE A CA 1
ATOM 3293 C C . PHE A 1 402 ? -13.125 -23.781 0.803 1 97.44 402 PHE A C 1
ATOM 3295 O O . PHE A 1 402 ? -13.414 -24.125 -0.344 1 97.44 402 PHE A O 1
ATOM 3302 N N . GLY A 1 403 ? -12.125 -24.328 1.455 1 97.75 403 GLY A N 1
ATOM 3303 C CA . GLY A 1 403 ? -11.352 -25.406 0.846 1 97.75 403 GLY A CA 1
ATOM 3304 C C . GLY A 1 403 ? -10.797 -26.375 1.858 1 97.75 403 GLY A C 1
ATOM 3305 O O . GLY A 1 403 ? -10.812 -26.125 3.062 1 97.75 403 GLY A O 1
ATOM 3306 N N . LYS A 1 404 ? -10.391 -27.5 1.354 1 98.19 404 LYS A N 1
ATOM 3307 C CA . LYS A 1 404 ? -9.695 -28.531 2.113 1 98.19 404 LYS A CA 1
ATOM 3308 C C . LYS A 1 404 ? -8.508 -29.094 1.332 1 98.19 404 LYS A C 1
ATOM 3310 O O . LYS A 1 404 ? -8.562 -29.203 0.105 1 98.19 404 LYS A O 1
ATOM 3315 N N . ILE A 1 405 ? -7.504 -29.438 2.08 1 98.25 405 ILE A N 1
ATOM 3316 C CA . ILE A 1 405 ? -6.309 -29.984 1.443 1 98.25 405 ILE A CA 1
ATOM 3317 C C . ILE A 1 405 ? -6.285 -31.5 1.591 1 98.25 405 ILE A C 1
ATOM 3319 O O . ILE A 1 405 ? -6.402 -32.031 2.701 1 98.25 405 ILE A O 1
ATOM 3323 N N . LEU A 1 406 ? -6.242 -32.156 0.518 1 98.31 406 LEU A N 1
ATOM 3324 C CA . LEU A 1 406 ? -5.969 -33.594 0.456 1 98.31 406 LEU A CA 1
ATOM 3325 C C . LEU A 1 406 ? -4.527 -33.844 0.031 1 98.31 406 LEU A C 1
ATOM 3327 O O . LEU A 1 406 ? -4.195 -33.719 -1.15 1 98.31 406 LEU A O 1
ATOM 3331 N N . GLU A 1 407 ? -3.725 -34.25 1.006 1 96.88 407 GLU A N 1
ATOM 3332 C CA . GLU A 1 407 ? -2.328 -34.531 0.683 1 96.88 407 GLU A CA 1
ATOM 3333 C C . GLU A 1 407 ? -2.207 -35.688 -0.295 1 96.88 407 GLU A C 1
ATOM 3335 O O . GLU A 1 407 ? -2.947 -36.656 -0.193 1 96.88 407 GLU A O 1
ATOM 3340 N N . TYR A 1 408 ? -1.277 -35.562 -1.141 1 96.94 408 TYR A N 1
ATOM 3341 C CA . TYR A 1 408 ? -1.086 -36.562 -2.201 1 96.94 408 TYR A CA 1
ATOM 3342 C C . TYR A 1 408 ? -0.943 -37.969 -1.625 1 96.94 408 TYR A C 1
ATOM 3344 O O . TYR A 1 408 ? -1.554 -38.906 -2.125 1 96.94 408 TYR A O 1
ATOM 3352 N N . HIS A 1 409 ? -0.27 -38.094 -0.552 1 96.62 409 HIS A N 1
ATOM 3353 C CA . HIS A 1 409 ? 0.027 -39.406 0.025 1 96.62 409 HIS A CA 1
ATOM 3354 C C . HIS A 1 409 ? -1.165 -39.938 0.809 1 96.62 409 HIS A C 1
ATOM 3356 O O . HIS A 1 409 ? -1.206 -41.125 1.147 1 96.62 409 HIS A O 1
ATOM 3362 N N . ASP A 1 410 ? -2.115 -39.094 1.049 1 97.38 410 ASP A N 1
ATOM 3363 C CA . ASP A 1 410 ? -3.275 -39.5 1.834 1 97.38 410 ASP A CA 1
ATOM 3364 C C . ASP A 1 410 ? -4.445 -39.875 0.929 1 97.38 410 ASP A C 1
ATOM 3366 O O . ASP A 1 410 ? -5.52 -40.25 1.413 1 97.38 410 ASP A O 1
ATOM 3370 N N . ILE A 1 411 ? -4.258 -39.875 -0.363 1 97.88 411 ILE A N 1
ATOM 3371 C CA . ILE A 1 411 ? -5.336 -40.156 -1.301 1 97.88 411 ILE A CA 1
ATOM 3372 C C . ILE A 1 411 ? -5.699 -41.656 -1.22 1 97.88 411 ILE A C 1
ATOM 3374 O O . ILE A 1 411 ? -4.871 -42.5 -1.517 1 97.88 411 ILE A O 1
ATOM 3378 N N . ASN A 1 412 ? -6.781 -41.906 -0.798 1 98.12 412 ASN A N 1
ATOM 3379 C CA . ASN A 1 412 ? -7.453 -43.188 -0.846 1 98.12 412 ASN A CA 1
ATOM 3380 C C . ASN A 1 412 ? -8.969 -43.031 -0.84 1 98.12 412 ASN A C 1
ATOM 3382 O O . ASN A 1 412 ? -9.484 -41.938 -0.702 1 98.12 412 ASN A O 1
ATOM 3386 N N . GLU A 1 413 ? -9.641 -44.156 -1.043 1 98.19 413 GLU A N 1
ATOM 3387 C CA . GLU A 1 413 ? -11.086 -44.094 -1.2 1 98.19 413 GLU A CA 1
ATOM 3388 C C . GLU A 1 413 ? -11.758 -43.469 0.03 1 98.19 413 GLU A C 1
ATOM 3390 O O . GLU A 1 413 ? -12.641 -42.625 -0.093 1 98.19 413 GLU A O 1
ATOM 3395 N N . ALA A 1 414 ? -11.328 -43.812 1.218 1 98.31 414 ALA A N 1
ATOM 3396 C CA . ALA A 1 414 ? -11.953 -43.375 2.465 1 98.31 414 ALA A CA 1
ATOM 3397 C C . ALA A 1 414 ? -11.734 -41.875 2.695 1 98.31 414 ALA A C 1
ATOM 3399 O O . ALA A 1 414 ? -12.688 -41.156 2.957 1 98.31 414 ALA A O 1
ATOM 3400 N N . THR A 1 415 ? -10.508 -41.469 2.621 1 98.31 415 THR A N 1
ATOM 3401 C CA . THR A 1 415 ? -10.172 -40.062 2.898 1 98.31 415 THR A CA 1
ATOM 3402 C C . THR A 1 415 ? -10.82 -39.125 1.874 1 98.31 415 THR A C 1
ATOM 3404 O O . THR A 1 415 ? -11.352 -38.094 2.23 1 98.31 415 THR A O 1
ATOM 3407 N N . PHE A 1 416 ? -10.742 -39.594 0.662 1 98.5 416 PHE A N 1
ATOM 3408 C CA . PHE A 1 416 ? -11.328 -38.781 -0.39 1 98.5 416 PHE A CA 1
ATOM 3409 C C . PHE A 1 416 ? -12.844 -38.719 -0.266 1 98.5 416 PHE A C 1
ATOM 3411 O O . PHE A 1 416 ? -13.453 -37.656 -0.403 1 98.5 416 PHE A O 1
ATOM 3418 N N . SER A 1 417 ? -13.398 -39.844 -0.028 1 98.44 417 SER A N 1
ATOM 3419 C CA . SER A 1 417 ? -14.852 -39.906 0.131 1 98.44 417 SER A CA 1
ATOM 3420 C C . SER A 1 417 ? -15.328 -39 1.259 1 98.44 417 SER A C 1
ATOM 3422 O O . SER A 1 417 ? -16.281 -38.25 1.085 1 98.44 417 SER A O 1
ATOM 3424 N N . ASP A 1 418 ? -14.672 -39.094 2.365 1 98.31 418 ASP A N 1
ATOM 3425 C CA . ASP A 1 418 ? -15.039 -38.281 3.531 1 98.31 418 ASP A CA 1
ATOM 3426 C C . ASP A 1 418 ? -14.922 -36.812 3.234 1 98.31 418 ASP A C 1
ATOM 3428 O O . ASP A 1 418 ? -15.82 -36.031 3.564 1 98.31 418 ASP A O 1
ATOM 3432 N N . MET A 1 419 ? -13.852 -36.438 2.611 1 98.25 419 MET A N 1
ATOM 3433 C CA . MET A 1 419 ? -13.594 -35.031 2.328 1 98.25 419 MET A CA 1
ATOM 3434 C C . MET A 1 419 ? -14.594 -34.469 1.313 1 98.25 419 MET A C 1
ATOM 3436 O O . MET A 1 419 ? -15.141 -33.375 1.493 1 98.25 419 MET A O 1
ATOM 3440 N N . LEU A 1 420 ? -14.789 -35.219 0.231 1 98.62 420 LEU A N 1
ATOM 3441 C CA . LEU A 1 420 ? -15.719 -34.781 -0.803 1 98.62 420 LEU A CA 1
ATOM 3442 C C . LEU A 1 420 ? -17.141 -34.688 -0.253 1 98.62 420 LEU A C 1
ATOM 3444 O O . LEU A 1 420 ? -17.859 -33.75 -0.542 1 98.62 420 LEU A O 1
ATOM 3448 N N . HIS A 1 421 ? -17.547 -35.656 0.545 1 98.06 421 HIS A N 1
ATOM 3449 C CA . HIS A 1 421 ? -18.875 -35.625 1.163 1 98.06 421 HIS A CA 1
ATOM 3450 C C . HIS A 1 421 ? -19.047 -34.406 2.064 1 98.06 421 HIS A C 1
ATOM 3452 O O . HIS A 1 421 ? -20.094 -33.781 2.045 1 98.06 421 HIS A O 1
ATOM 3458 N N . GLU A 1 422 ? -18.031 -34.125 2.82 1 98.19 422 GLU A N 1
ATOM 3459 C CA . GLU A 1 422 ? -18.078 -32.969 3.713 1 98.19 422 GLU A CA 1
ATOM 3460 C C . GLU A 1 422 ? -18.281 -31.672 2.93 1 98.19 422 GLU A C 1
ATOM 3462 O O . GLU A 1 422 ? -19.172 -30.875 3.246 1 98.19 422 GLU A O 1
ATOM 3467 N N . VAL A 1 423 ? -17.484 -31.453 1.896 1 98.38 423 VAL A N 1
ATOM 3468 C CA . VAL A 1 423 ? -17.516 -30.203 1.148 1 98.38 423 VAL A CA 1
ATOM 3469 C C . VAL A 1 423 ? -18.828 -30.094 0.388 1 98.38 423 VAL A C 1
ATOM 3471 O O . VAL A 1 423 ? -19.375 -29 0.239 1 98.38 423 VAL A O 1
ATOM 3474 N N . LEU A 1 424 ? -19.422 -31.25 -0.032 1 97.88 424 LEU A N 1
ATOM 3475 C CA . LEU A 1 424 ? -20.656 -31.266 -0.806 1 97.88 424 LEU A CA 1
ATOM 3476 C C . LEU A 1 424 ? -21.859 -31 0.093 1 97.88 424 LEU A C 1
ATOM 3478 O O . LEU A 1 424 ? -22.859 -30.438 -0.346 1 97.88 424 LEU A O 1
ATOM 3482 N N . THR A 1 425 ? -21.75 -31.375 1.376 1 97.06 425 THR A N 1
ATOM 3483 C CA . THR A 1 425 ? -22.953 -31.375 2.207 1 97.06 425 THR A CA 1
ATOM 3484 C C . THR A 1 425 ? -22.922 -30.219 3.201 1 97.06 425 THR A C 1
ATOM 3486 O O . THR A 1 425 ? -23.969 -29.75 3.631 1 97.06 425 THR A O 1
ATOM 3489 N N . ASN A 1 426 ? -21.75 -29.859 3.676 1 97.81 426 ASN A N 1
ATOM 3490 C CA . ASN A 1 426 ? -21.625 -28.734 4.598 1 97.81 426 ASN A CA 1
ATOM 3491 C C . ASN A 1 426 ? -21.734 -27.391 3.869 1 97.81 426 ASN A C 1
ATOM 3493 O O . ASN A 1 426 ? -20.766 -26.969 3.225 1 97.81 426 ASN A O 1
ATOM 3497 N N . GLU A 1 427 ? -22.75 -26.719 4.066 1 96.88 427 GLU A N 1
ATOM 3498 C CA . GLU A 1 427 ? -23.078 -25.5 3.34 1 96.88 427 GLU A CA 1
ATOM 3499 C C . GLU A 1 427 ? -22.094 -24.375 3.666 1 96.88 427 GLU A C 1
ATOM 3501 O O . GLU A 1 427 ? -21.984 -23.406 2.922 1 96.88 427 GLU A O 1
ATOM 3506 N N . SER A 1 428 ? -21.375 -24.531 4.746 1 98.12 428 SER A N 1
ATOM 3507 C CA . SER A 1 428 ? -20.453 -23.484 5.164 1 98.12 428 SER A CA 1
ATOM 3508 C C . SER A 1 428 ? -19.391 -23.234 4.109 1 98.12 428 SER A C 1
ATOM 3510 O O . SER A 1 428 ? -18.953 -22.094 3.924 1 98.12 428 SER A O 1
ATOM 3512 N N . TYR A 1 429 ? -18.984 -24.266 3.393 1 98.38 429 TYR A N 1
ATOM 3513 C CA . TYR A 1 429 ? -17.953 -24.109 2.363 1 98.38 429 TYR A CA 1
ATOM 3514 C C . TYR A 1 429 ? -18.469 -23.219 1.229 1 98.38 429 TYR A C 1
ATOM 3516 O O . TYR A 1 429 ? -17.75 -22.328 0.765 1 98.38 429 TYR A O 1
ATOM 3524 N N . ARG A 1 430 ? -19.641 -23.469 0.829 1 97.75 430 ARG A N 1
ATOM 3525 C CA . ARG A 1 430 ? -20.234 -22.688 -0.251 1 97.75 430 ARG A CA 1
ATOM 3526 C C . ARG A 1 430 ? -20.469 -21.25 0.182 1 97.75 430 ARG A C 1
ATOM 3528 O O . ARG A 1 430 ? -20.219 -20.312 -0.587 1 97.75 430 ARG A O 1
ATOM 3535 N N . VAL A 1 431 ? -20.969 -21.078 1.378 1 98 431 VAL A N 1
ATOM 3536 C CA . VAL A 1 431 ? -21.234 -19.75 1.915 1 98 431 VAL A CA 1
ATOM 3537 C C . VAL A 1 431 ? -19.938 -18.938 1.972 1 98 431 VAL A C 1
ATOM 3539 O O . VAL A 1 431 ? -19.906 -17.797 1.53 1 98 431 VAL A O 1
ATOM 3542 N N . LYS A 1 432 ? -18.859 -19.547 2.441 1 98.06 432 LYS A N 1
ATOM 3543 C CA . LYS A 1 432 ? -17.578 -18.875 2.551 1 98.06 432 LYS A CA 1
ATOM 3544 C C . LYS A 1 432 ? -16.984 -18.594 1.173 1 98.06 432 LYS A C 1
ATOM 3546 O O . LYS A 1 432 ? -16.359 -17.547 0.961 1 98.06 432 LYS A O 1
ATOM 3551 N N . ALA A 1 433 ? -17.156 -19.516 0.252 1 98.44 433 ALA A N 1
ATOM 3552 C CA . ALA A 1 433 ? -16.688 -19.297 -1.112 1 98.44 433 ALA A CA 1
ATOM 3553 C C . ALA A 1 433 ? -17.359 -18.078 -1.738 1 98.44 433 ALA A C 1
ATOM 3555 O O . ALA A 1 433 ? -16.719 -17.25 -2.387 1 98.44 433 ALA A O 1
ATOM 3556 N N . LYS A 1 434 ? -18.625 -17.969 -1.535 1 97.75 434 LYS A N 1
ATOM 3557 C CA . LYS A 1 434 ? -19.375 -16.844 -2.084 1 97.75 434 LYS A CA 1
ATOM 3558 C C . LYS A 1 434 ? -18.953 -15.523 -1.426 1 97.75 434 LYS A C 1
ATOM 3560 O O . LYS A 1 434 ? -18.891 -14.484 -2.088 1 97.75 434 LYS A O 1
ATOM 3565 N N . GLU A 1 435 ? -18.766 -15.617 -0.149 1 96.88 435 GLU A N 1
ATOM 3566 C CA . GLU A 1 435 ? -18.281 -14.438 0.563 1 96.88 435 GLU A CA 1
ATOM 3567 C C . GLU A 1 435 ? -16.938 -13.961 -0.014 1 96.88 435 GLU A C 1
ATOM 3569 O O . GLU A 1 435 ? -16.75 -12.766 -0.23 1 96.88 435 GLU A O 1
ATOM 3574 N N . LEU A 1 436 ? -16.047 -14.914 -0.286 1 97.31 436 LEU A N 1
ATOM 3575 C CA . LEU A 1 436 ? -14.742 -14.562 -0.842 1 97.31 436 LEU A CA 1
ATOM 3576 C C . LEU A 1 436 ? -14.891 -14.023 -2.262 1 97.31 436 LEU A C 1
ATOM 3578 O O . LEU A 1 436 ? -14.125 -13.148 -2.68 1 97.31 436 LEU A O 1
ATOM 3582 N N . SER A 1 437 ? -15.789 -14.625 -2.99 1 97 437 SER A N 1
ATOM 3583 C CA . SER A 1 437 ? -16.062 -14.148 -4.344 1 97 437 SER A CA 1
ATOM 3584 C C . SER A 1 437 ? -16.484 -12.68 -4.336 1 97 437 SER A C 1
ATOM 3586 O O . SER A 1 437 ? -15.961 -11.875 -5.109 1 97 437 SER A O 1
ATOM 3588 N N . THR A 1 438 ? -17.375 -12.336 -3.457 1 96.62 438 THR A N 1
ATOM 3589 C CA . THR A 1 438 ? -17.859 -10.969 -3.328 1 96.62 438 THR A CA 1
ATOM 3590 C C . THR A 1 438 ? -16.719 -10.023 -2.949 1 96.62 438 THR A C 1
ATOM 3592 O O . THR A 1 438 ? -16.578 -8.953 -3.539 1 96.62 438 THR A O 1
ATOM 3595 N N . ARG A 1 439 ? -15.977 -10.43 -2.018 1 95.88 439 ARG A N 1
ATOM 3596 C CA . ARG A 1 439 ? -14.828 -9.648 -1.558 1 95.88 439 ARG A CA 1
ATOM 3597 C C . ARG A 1 439 ? -13.82 -9.438 -2.684 1 95.88 439 ARG A C 1
ATOM 3599 O O . ARG A 1 439 ? -13.289 -8.336 -2.848 1 95.88 439 ARG A O 1
ATOM 3606 N N . PHE A 1 440 ? -13.57 -10.508 -3.42 1 96.69 440 PHE A N 1
ATOM 3607 C CA . PHE A 1 440 ? -12.586 -10.5 -4.492 1 96.69 440 PHE A CA 1
ATOM 3608 C C . PHE A 1 440 ? -13 -9.539 -5.598 1 96.69 440 PHE A C 1
ATOM 3610 O O . PHE A 1 440 ? -12.148 -8.891 -6.215 1 96.69 440 PHE A O 1
ATOM 3617 N N . LYS A 1 441 ? -14.242 -9.367 -5.801 1 95.88 441 LYS A N 1
ATOM 3618 C CA . LYS A 1 441 ? -14.781 -8.539 -6.883 1 95.88 441 LYS A CA 1
ATOM 3619 C C . LYS A 1 441 ? -15.016 -7.109 -6.414 1 95.88 441 LYS A C 1
ATOM 3621 O O . LYS A 1 441 ? -15.195 -6.203 -7.23 1 95.88 441 LYS A O 1
ATOM 3626 N N . ASP A 1 442 ? -14.992 -6.922 -5.074 1 96.75 442 ASP A N 1
ATOM 3627 C CA . ASP A 1 442 ? -15.227 -5.602 -4.504 1 96.75 442 ASP A CA 1
ATOM 3628 C C . ASP A 1 442 ? -13.969 -4.746 -4.543 1 96.75 442 ASP A C 1
ATOM 3630 O O . ASP A 1 442 ? -13.219 -4.691 -3.564 1 96.75 442 ASP A O 1
ATOM 3634 N N . ARG A 1 443 ? -13.742 -4.074 -5.59 1 95.31 443 ARG A N 1
ATOM 3635 C CA . ARG A 1 443 ? -12.562 -3.256 -5.844 1 95.31 443 ARG A CA 1
ATOM 3636 C C . ARG A 1 443 ? -12.93 -1.982 -6.598 1 95.31 443 ARG A C 1
ATOM 3638 O O . ARG A 1 443 ? -13.945 -1.938 -7.297 1 95.31 443 ARG A O 1
ATOM 3645 N N . PRO A 1 444 ? -12.125 -0.897 -6.406 1 95.06 444 PRO A N 1
ATOM 3646 C CA . PRO A 1 444 ? -12.422 0.337 -7.137 1 95.06 444 PRO A CA 1
ATOM 3647 C C . PRO A 1 444 ? -12.445 0.135 -8.648 1 95.06 444 PRO A C 1
ATOM 3649 O O . PRO A 1 444 ? -13.281 0.719 -9.344 1 95.06 444 PRO A O 1
ATOM 3652 N N . MET A 1 445 ? -11.469 -0.608 -9.141 1 95.5 445 MET A N 1
ATOM 3653 C CA . MET A 1 445 ? -11.344 -1.035 -10.531 1 95.5 445 MET A CA 1
ATOM 3654 C C . MET A 1 445 ? -11.07 -2.531 -10.617 1 95.5 445 MET A C 1
ATOM 3656 O O . MET A 1 445 ? -10.367 -3.088 -9.773 1 95.5 445 MET A O 1
ATOM 3660 N N . ASP A 1 446 ? -11.68 -3.148 -11.617 1 95 446 ASP A N 1
ATOM 3661 C CA . ASP A 1 446 ? -11.344 -4.562 -11.742 1 95 446 ASP A CA 1
ATOM 3662 C C . ASP A 1 446 ? -9.852 -4.75 -12.031 1 95 446 ASP A C 1
ATOM 3664 O O . ASP A 1 446 ? -9.133 -3.777 -12.242 1 95 446 ASP A O 1
ATOM 3668 N N . ALA A 1 447 ? -9.391 -5.918 -11.984 1 97.19 447 ALA A N 1
ATOM 3669 C CA . ALA A 1 447 ? -7.957 -6.219 -12.031 1 97.19 447 ALA A CA 1
ATOM 3670 C C . ALA A 1 447 ? -7.332 -5.727 -13.328 1 97.19 447 ALA A C 1
ATOM 3672 O O . ALA A 1 447 ? -6.258 -5.121 -13.32 1 97.19 447 ALA A O 1
ATOM 3673 N N . LEU A 1 448 ? -7.977 -5.98 -14.453 1 97.44 448 LEU A N 1
ATOM 3674 C CA . LEU A 1 448 ? -7.426 -5.578 -15.742 1 97.44 448 LEU A CA 1
ATOM 3675 C C . LEU A 1 448 ? -7.395 -4.059 -15.867 1 97.44 448 LEU A C 1
ATOM 3677 O O . LEU A 1 448 ? -6.398 -3.49 -16.328 1 97.44 448 LEU A O 1
ATOM 3681 N N . GLU A 1 449 ? -8.484 -3.396 -15.477 1 97.19 449 GLU A N 1
ATOM 3682 C CA . GLU A 1 449 ? -8.516 -1.937 -15.492 1 97.19 449 GLU A CA 1
ATOM 3683 C C . GLU A 1 449 ? -7.438 -1.35 -14.586 1 97.19 449 GLU A C 1
ATOM 3685 O O . GLU A 1 449 ? -6.855 -0.31 -14.898 1 97.19 449 GLU A O 1
ATOM 3690 N N . THR A 1 450 ? -7.242 -1.989 -13.461 1 98.12 450 THR A N 1
ATOM 3691 C CA . THR A 1 450 ? -6.184 -1.555 -12.555 1 98.12 450 THR A CA 1
ATOM 3692 C C . THR A 1 450 ? -4.824 -1.633 -13.242 1 98.12 450 THR A C 1
ATOM 3694 O O . THR A 1 450 ? -4.035 -0.686 -13.188 1 98.12 450 THR A O 1
ATOM 3697 N N . ALA A 1 451 ? -4.566 -2.742 -13.891 1 98.56 451 ALA A N 1
ATOM 3698 C CA . ALA A 1 451 ? -3.312 -2.891 -14.633 1 98.56 451 ALA A CA 1
ATOM 3699 C C . ALA A 1 451 ? -3.17 -1.802 -15.688 1 98.56 451 ALA A C 1
ATOM 3701 O O . ALA A 1 451 ? -2.113 -1.175 -15.805 1 98.56 451 ALA A O 1
ATOM 3702 N N . MET A 1 452 ? -4.273 -1.562 -16.453 1 98.25 452 MET A N 1
ATOM 3703 C CA . MET A 1 452 ? -4.242 -0.57 -17.516 1 98.25 452 MET A CA 1
ATOM 3704 C C . MET A 1 452 ? -3.945 0.819 -16.969 1 98.25 452 MET A C 1
ATOM 3706 O O . MET A 1 452 ? -3.1 1.537 -17.5 1 98.25 452 MET A O 1
ATOM 3710 N N . PHE A 1 453 ? -4.613 1.18 -15.906 1 98.44 453 PHE A N 1
ATOM 3711 C CA . PHE A 1 453 ? -4.426 2.512 -15.344 1 98.44 453 PHE A CA 1
ATOM 3712 C C . PHE A 1 453 ? -2.967 2.744 -14.977 1 98.44 453 PHE A C 1
ATOM 3714 O O . PHE A 1 453 ? -2.385 3.768 -15.336 1 98.44 453 PHE A O 1
ATOM 3721 N N . TRP A 1 454 ? -2.377 1.825 -14.289 1 98.69 454 TRP A N 1
ATOM 3722 C CA . TRP A 1 454 ? -1.048 2.055 -13.734 1 98.69 454 TRP A CA 1
ATOM 3723 C C . TRP A 1 454 ? 0.023 1.918 -14.812 1 98.69 454 TRP A C 1
ATOM 3725 O O . TRP A 1 454 ? 1.047 2.605 -14.766 1 98.69 454 TRP A O 1
ATOM 3735 N N . ILE A 1 455 ? -0.182 0.982 -15.781 1 98.81 455 ILE A N 1
ATOM 3736 C CA . ILE A 1 455 ? 0.733 0.927 -16.922 1 98.81 455 ILE A CA 1
ATOM 3737 C C . ILE A 1 455 ? 0.728 2.266 -17.656 1 98.81 455 ILE A C 1
ATOM 3739 O O . ILE A 1 455 ? 1.786 2.84 -17.922 1 98.81 455 ILE A O 1
ATOM 3743 N N . GLU A 1 456 ? -0.426 2.766 -17.953 1 98.5 456 GLU A N 1
ATOM 3744 C CA . GLU A 1 456 ? -0.549 4.051 -18.641 1 98.5 456 GLU A CA 1
ATOM 3745 C C . GLU A 1 456 ? -0.044 5.191 -17.766 1 98.5 456 GLU A C 1
ATOM 3747 O O . GLU A 1 456 ? 0.481 6.184 -18.266 1 98.5 456 GLU A O 1
ATOM 3752 N N . TYR A 1 457 ? -0.228 5.062 -16.438 1 98.19 457 TYR A N 1
ATOM 3753 C CA . TYR A 1 457 ? 0.319 6.027 -15.492 1 98.19 457 TYR A CA 1
ATOM 3754 C C . TYR A 1 457 ? 1.826 6.168 -15.664 1 98.19 457 TYR A C 1
ATOM 3756 O O . TYR A 1 457 ? 2.354 7.285 -15.664 1 98.19 457 TYR A O 1
ATOM 3764 N N . VAL A 1 458 ? 2.539 5.031 -15.797 1 98.38 458 VAL A N 1
ATOM 3765 C CA . VAL A 1 458 ? 3.986 5.027 -15.992 1 98.38 458 VAL A CA 1
ATOM 3766 C C . VAL A 1 458 ? 4.328 5.727 -17.312 1 98.38 458 VAL A C 1
ATOM 3768 O O . VAL A 1 458 ? 5.297 6.492 -17.375 1 98.38 458 VAL A O 1
ATOM 3771 N N . ILE A 1 459 ? 3.504 5.484 -18.328 1 97.75 459 ILE A N 1
ATOM 3772 C CA . ILE A 1 459 ? 3.74 6.09 -19.641 1 97.75 459 ILE A CA 1
ATOM 3773 C C . ILE A 1 459 ? 3.543 7.602 -19.547 1 97.75 459 ILE A C 1
ATOM 3775 O O . ILE A 1 459 ? 4.441 8.375 -19.891 1 97.75 459 ILE A O 1
ATOM 3779 N N . ARG A 1 460 ? 2.428 8.047 -18.984 1 95.25 460 ARG A N 1
ATOM 3780 C CA . ARG A 1 460 ? 2.078 9.461 -19.016 1 95.25 460 ARG A CA 1
ATOM 3781 C C . ARG A 1 460 ? 2.932 10.258 -18.031 1 95.25 460 ARG A C 1
ATOM 3783 O O . ARG A 1 460 ? 3.1 11.469 -18.172 1 95.25 460 ARG A O 1
ATOM 3790 N N . ASN A 1 461 ? 3.482 9.555 -17.016 1 96.06 461 ASN A N 1
ATOM 3791 C CA . ASN A 1 461 ? 4.328 10.234 -16.047 1 96.06 461 ASN A CA 1
ATOM 3792 C C . ASN A 1 461 ? 5.801 9.883 -16.234 1 96.06 461 ASN A C 1
ATOM 3794 O O . ASN A 1 461 ? 6.598 9.992 -15.305 1 96.06 461 ASN A O 1
ATOM 3798 N N . LYS A 1 462 ? 6.184 9.383 -17.422 1 94.62 462 LYS A N 1
ATOM 3799 C CA . LYS A 1 462 ? 7.559 9.203 -17.875 1 94.62 462 LYS A CA 1
ATOM 3800 C C . LYS A 1 462 ? 8.359 8.359 -16.875 1 94.62 462 LYS A C 1
ATOM 3802 O O . LYS A 1 462 ? 9.438 8.758 -16.453 1 94.62 462 LYS A O 1
ATOM 3807 N N . GLY A 1 463 ? 7.793 7.273 -16.484 1 97.19 463 GLY A N 1
ATOM 3808 C CA . GLY A 1 463 ? 8.484 6.32 -15.625 1 97.19 463 GLY A CA 1
ATOM 3809 C C . GLY A 1 463 ? 8.055 6.398 -14.172 1 97.19 463 GLY A C 1
ATOM 3810 O O . GLY A 1 463 ? 8.289 5.469 -13.398 1 97.19 463 GLY A O 1
ATOM 3811 N N . ALA A 1 464 ? 7.492 7.605 -13.742 1 97.06 464 ALA A N 1
ATOM 3812 C CA . ALA A 1 464 ? 6.949 7.816 -12.406 1 97.06 464 ALA A CA 1
ATOM 3813 C C . ALA A 1 464 ? 7.969 7.445 -11.328 1 97.06 464 ALA A C 1
ATOM 3815 O O . ALA A 1 464 ? 7.66 6.691 -10.406 1 97.06 464 ALA A O 1
ATOM 3816 N N . HIS A 1 465 ? 9.188 7.961 -11.359 1 95.69 465 HIS A N 1
ATOM 3817 C CA . HIS A 1 465 ? 10.297 7.578 -10.484 1 95.69 465 HIS A CA 1
ATOM 3818 C C . HIS A 1 465 ? 9.992 7.93 -9.031 1 95.69 465 HIS A C 1
ATOM 3820 O O . HIS A 1 465 ? 10.539 7.309 -8.117 1 95.69 465 HIS A O 1
ATOM 3826 N N . TYR A 1 466 ? 9.055 8.891 -8.805 1 95.44 466 TYR A N 1
ATOM 3827 C CA . TYR A 1 466 ? 8.727 9.383 -7.469 1 95.44 466 TYR A CA 1
ATOM 3828 C C . TYR A 1 466 ? 7.949 8.344 -6.676 1 95.44 466 TYR A C 1
ATOM 3830 O O . TYR A 1 466 ? 7.777 8.477 -5.461 1 95.44 466 TYR A O 1
ATOM 3838 N N . MET A 1 467 ? 7.512 7.23 -7.332 1 97.31 467 MET A N 1
ATOM 3839 C CA . MET A 1 467 ? 6.781 6.168 -6.641 1 97.31 467 MET A CA 1
ATOM 3840 C C . MET A 1 467 ? 7.738 5.223 -5.93 1 97.31 467 MET A C 1
ATOM 3842 O O . MET A 1 467 ? 7.324 4.445 -5.066 1 97.31 467 MET A O 1
ATOM 3846 N N . LYS A 1 468 ? 9 5.223 -6.355 1 97.06 468 LYS A N 1
ATOM 3847 C CA . LYS A 1 468 ? 9.977 4.266 -5.852 1 97.06 468 LYS A CA 1
ATOM 3848 C C . LYS A 1 468 ? 10.422 4.625 -4.434 1 97.06 468 LYS A C 1
ATOM 3850 O O . LYS A 1 468 ? 10.25 5.77 -3.998 1 97.06 468 LYS A O 1
ATOM 3855 N N . ASN A 1 469 ? 10.953 3.678 -3.725 1 95.88 469 ASN A N 1
ATOM 3856 C CA . ASN A 1 469 ? 11.445 3.873 -2.367 1 95.88 469 ASN A CA 1
ATOM 3857 C C . ASN A 1 469 ? 12.68 4.77 -2.344 1 95.88 469 ASN A C 1
ATOM 3859 O O . ASN A 1 469 ? 13.719 4.426 -2.918 1 95.88 469 ASN A O 1
ATOM 3863 N N . PRO A 1 470 ? 12.617 5.875 -1.667 1 94.56 470 PRO A N 1
ATOM 3864 C CA . PRO A 1 470 ? 13.812 6.727 -1.597 1 94.56 470 PRO A CA 1
ATOM 3865 C C . PRO A 1 470 ? 14.984 6.043 -0.902 1 94.56 470 PRO A C 1
ATOM 3867 O O . PRO A 1 470 ? 16.141 6.453 -1.077 1 94.56 470 PRO A O 1
ATOM 3870 N N . ALA A 1 471 ? 14.711 4.988 -0.198 1 96.19 471 ALA A N 1
ATOM 3871 C CA . ALA A 1 471 ? 15.766 4.246 0.49 1 96.19 471 ALA A CA 1
ATOM 3872 C C . ALA A 1 471 ? 16.719 3.604 -0.507 1 96.19 471 ALA A C 1
ATOM 3874 O O . ALA A 1 471 ? 17.812 3.17 -0.136 1 96.19 471 ALA A O 1
ATOM 3875 N N . LEU A 1 472 ? 16.344 3.557 -1.743 1 96.44 472 LEU A N 1
ATOM 3876 C CA . LEU A 1 472 ? 17.203 2.996 -2.781 1 96.44 472 LEU A CA 1
ATOM 3877 C C . LEU A 1 472 ? 18.5 3.795 -2.906 1 96.44 472 LEU A C 1
ATOM 3879 O O . LEU A 1 472 ? 19.5 3.275 -3.387 1 96.44 472 LEU A O 1
ATOM 3883 N N . ASP A 1 473 ? 18.453 5.043 -2.465 1 94 473 ASP A N 1
ATOM 3884 C CA . ASP A 1 473 ? 19.625 5.906 -2.553 1 94 473 ASP A CA 1
ATOM 3885 C C . ASP A 1 473 ? 20.516 5.758 -1.318 1 94 473 ASP A C 1
ATOM 3887 O O . ASP A 1 473 ? 21.578 6.387 -1.226 1 94 473 ASP A O 1
ATOM 3891 N N . LEU A 1 474 ? 20.125 4.949 -0.406 1 96.62 474 LEU A N 1
ATOM 3892 C CA . LEU A 1 474 ? 20.875 4.73 0.825 1 96.62 474 LEU A CA 1
ATOM 3893 C C . LEU A 1 474 ? 21.656 3.428 0.759 1 96.62 474 LEU A C 1
ATOM 3895 O O . LEU A 1 474 ? 21.297 2.512 0.019 1 96.62 474 LEU A O 1
ATOM 3899 N N . SER A 1 475 ? 22.734 3.4 1.543 1 95.88 475 SER A N 1
ATOM 3900 C CA . SER A 1 475 ? 23.406 2.121 1.723 1 95.88 475 SER A CA 1
ATOM 3901 C C . SER A 1 475 ? 22.531 1.122 2.455 1 95.88 475 SER A C 1
ATOM 3903 O O . SER A 1 475 ? 21.531 1.507 3.086 1 95.88 475 SER A O 1
ATOM 3905 N N . TRP A 1 476 ? 22.875 -0.1 2.305 1 93.12 476 TRP A N 1
ATOM 3906 C CA . TRP A 1 476 ? 22.094 -1.136 2.988 1 93.12 476 TRP A CA 1
ATOM 3907 C C . TRP A 1 476 ? 22.109 -0.916 4.496 1 93.12 476 TRP A C 1
ATOM 3909 O O . TRP A 1 476 ? 21.094 -1.117 5.168 1 93.12 476 TRP A O 1
ATOM 3919 N N . PHE A 1 477 ? 23.188 -0.427 5.09 1 93.94 477 PHE A N 1
ATOM 3920 C CA . PHE A 1 477 ? 23.328 -0.168 6.52 1 93.94 477 PHE A CA 1
ATOM 3921 C C . PHE A 1 477 ? 22.406 0.96 6.957 1 93.94 477 PHE A C 1
ATOM 3923 O O . PHE A 1 477 ? 21.781 0.882 8.016 1 93.94 477 PHE A O 1
ATOM 3930 N N . ALA A 1 478 ? 22.328 1.926 6.094 1 96.31 478 ALA A N 1
ATOM 3931 C CA . ALA A 1 478 ? 21.516 3.094 6.434 1 96.31 478 ALA A CA 1
ATOM 3932 C C . ALA A 1 478 ? 20.031 2.783 6.324 1 96.31 478 ALA A C 1
ATOM 3934 O O . ALA A 1 478 ? 19.25 3.127 7.215 1 96.31 478 ALA A O 1
ATOM 3935 N N . TYR A 1 479 ? 19.719 2.035 5.258 1 95.56 479 TYR A N 1
ATOM 3936 C CA . TYR A 1 479 ? 18.297 1.781 5.008 1 95.56 479 TYR A CA 1
ATOM 3937 C C . TYR A 1 479 ? 17.719 0.836 6.055 1 95.56 479 TYR A C 1
ATOM 3939 O O . TYR A 1 479 ? 16.562 0.968 6.441 1 95.56 479 TYR A O 1
ATOM 3947 N N . THR A 1 480 ? 18.516 -0.065 6.617 1 94.56 480 THR A N 1
ATOM 3948 C CA . THR A 1 480 ? 18.062 -1.017 7.625 1 94.56 480 THR A CA 1
ATOM 3949 C C . THR A 1 480 ? 18.203 -0.431 9.023 1 94.56 480 THR A C 1
ATOM 3951 O O . THR A 1 480 ? 17.797 -1.057 10.008 1 94.56 480 THR A O 1
ATOM 3954 N N . MET A 1 481 ? 18.781 0.722 9.18 1 96.5 481 MET A N 1
ATOM 3955 C CA . MET A 1 481 ? 18.969 1.442 10.438 1 96.5 481 MET A CA 1
ATOM 3956 C C . MET A 1 481 ? 19.969 0.727 11.336 1 96.5 481 MET A C 1
ATOM 3958 O O . MET A 1 481 ? 20.031 0.988 12.539 1 96.5 481 MET A O 1
ATOM 3962 N N . ILE A 1 482 ? 20.703 -0.203 10.805 1 95.06 482 ILE A N 1
ATOM 3963 C CA . ILE A 1 482 ? 21.625 -0.993 11.617 1 95.06 482 ILE A CA 1
ATOM 3964 C C . ILE A 1 482 ? 22.703 -0.085 12.211 1 95.06 482 ILE A C 1
ATOM 3966 O O . ILE A 1 482 ? 23.141 -0.299 13.344 1 95.06 482 ILE A O 1
ATOM 3970 N N . ASP A 1 483 ? 23.141 0.917 11.391 1 96.62 483 ASP A N 1
ATOM 3971 C CA . ASP A 1 483 ? 24.125 1.86 11.914 1 96.62 483 ASP A CA 1
ATOM 3972 C C . ASP A 1 483 ? 23.578 2.596 13.141 1 96.62 483 ASP A C 1
ATOM 3974 O O . ASP A 1 483 ? 24.281 2.73 14.148 1 96.62 483 ASP A O 1
ATOM 3978 N N . VAL A 1 484 ? 22.266 2.992 13.109 1 97.31 484 VAL A N 1
ATOM 3979 C CA . VAL A 1 484 ? 21.641 3.695 14.219 1 97.31 484 VAL A CA 1
ATOM 3980 C C . VAL A 1 484 ? 21.484 2.752 15.406 1 97.31 484 VAL A C 1
ATOM 3982 O O . VAL A 1 484 ? 21.828 3.104 16.547 1 97.31 484 VAL A O 1
ATOM 3985 N N . TYR A 1 485 ? 21.047 1.535 15.195 1 95.5 485 TYR A N 1
ATOM 3986 C CA . TYR A 1 485 ? 20.859 0.564 16.266 1 95.5 485 TYR A CA 1
ATOM 3987 C C . TYR A 1 485 ? 22.188 0.207 16.922 1 95.5 485 TYR A C 1
ATOM 3989 O O . TYR A 1 485 ? 22.266 0.084 18.156 1 95.5 485 TYR A O 1
ATOM 3997 N N . ALA A 1 486 ? 23.156 0.007 16.125 1 95.19 486 ALA A N 1
ATOM 3998 C CA . ALA A 1 486 ? 24.484 -0.311 16.656 1 95.19 486 ALA A CA 1
ATOM 3999 C C . ALA A 1 486 ? 25 0.817 17.531 1 95.19 486 ALA A C 1
ATOM 4001 O O . ALA A 1 486 ? 25.562 0.566 18.609 1 95.19 486 ALA A O 1
ATOM 4002 N N . PHE A 1 487 ? 24.859 2.02 17.047 1 96.75 487 PHE A N 1
ATOM 4003 C CA . PHE A 1 487 ? 25.312 3.184 17.812 1 96.75 487 PHE A CA 1
ATOM 4004 C C . PHE A 1 487 ? 24.594 3.252 19.156 1 96.75 487 PHE A C 1
ATOM 4006 O O . PHE A 1 487 ? 25.219 3.457 20.188 1 96.75 487 PHE A O 1
ATOM 4013 N N . VAL A 1 488 ? 23.281 3.078 19.141 1 96.12 488 VAL A N 1
ATOM 4014 C CA . VAL A 1 488 ? 22.484 3.117 20.359 1 96.12 488 VAL A CA 1
ATOM 4015 C C . VAL A 1 488 ? 22.922 1.992 21.297 1 96.12 488 VAL A C 1
ATOM 4017 O O . VAL A 1 488 ? 23.031 2.191 22.516 1 96.12 488 VAL A O 1
ATOM 4020 N N . LEU A 1 489 ? 23.156 0.813 20.734 1 94.31 489 LEU A N 1
ATOM 4021 C CA . LEU A 1 489 ? 23.594 -0.324 21.531 1 94.31 489 LEU A CA 1
ATOM 4022 C C . LEU A 1 489 ? 24.922 -0.026 22.203 1 94.31 489 LEU A C 1
ATOM 4024 O O . LEU A 1 489 ? 25.125 -0.339 23.375 1 94.31 489 LEU A O 1
ATOM 4028 N N . ILE A 1 490 ? 25.844 0.547 21.5 1 95.81 490 ILE A N 1
ATOM 4029 C CA . ILE A 1 490 ? 27.156 0.907 22.031 1 95.81 490 ILE A CA 1
ATOM 4030 C C . ILE A 1 490 ? 26.984 1.909 23.172 1 95.81 490 ILE A C 1
ATOM 4032 O O . ILE A 1 490 ? 27.641 1.791 24.203 1 95.81 490 ILE A O 1
ATOM 4036 N N . LEU A 1 491 ? 26.094 2.859 22.938 1 95.5 491 LEU A N 1
ATOM 4037 C CA . LEU A 1 491 ? 25.844 3.857 23.969 1 95.5 491 LEU A CA 1
ATOM 4038 C C . LEU A 1 491 ? 25.25 3.209 25.219 1 95.5 491 LEU A C 1
ATOM 4040 O O . LEU A 1 491 ? 25.641 3.553 26.344 1 95.5 491 LEU A O 1
ATOM 4044 N N . VAL A 1 492 ? 24.359 2.307 25 1 94.88 492 VAL A N 1
ATOM 4045 C CA . VAL A 1 492 ? 23.719 1.633 26.125 1 94.88 492 VAL A CA 1
ATOM 4046 C C . VAL A 1 492 ? 24.734 0.758 26.859 1 94.88 492 VAL A C 1
ATOM 4048 O O . VAL A 1 492 ? 24.844 0.807 28.078 1 94.88 492 VAL A O 1
ATOM 4051 N N . LEU A 1 493 ? 25.484 0.003 26.172 1 94.88 493 LEU A N 1
ATOM 4052 C CA . LEU A 1 493 ? 26.484 -0.864 26.781 1 94.88 493 LEU A CA 1
ATOM 4053 C C . LEU A 1 493 ? 27.562 -0.042 27.469 1 94.88 493 LEU A C 1
ATOM 4055 O O . LEU A 1 493 ? 28.047 -0.418 28.547 1 94.88 493 LEU A O 1
ATOM 4059 N N . GLY A 1 494 ? 27.984 0.99 26.828 1 95.56 494 GLY A N 1
ATOM 4060 C CA . GLY A 1 494 ? 28.953 1.892 27.453 1 95.56 494 GLY A CA 1
ATOM 4061 C C . GLY A 1 494 ? 28.453 2.486 28.75 1 95.56 494 GLY A C 1
ATOM 4062 O O . GLY A 1 494 ? 29.188 2.541 29.75 1 95.56 494 GLY A O 1
ATOM 4063 N N . SER A 1 495 ? 27.234 2.91 28.75 1 95.88 495 SER A N 1
ATOM 4064 C CA . SER A 1 495 ? 26.625 3.463 29.953 1 95.88 495 SER A CA 1
ATOM 4065 C C . SER A 1 495 ? 26.547 2.416 31.062 1 95.88 495 SER A C 1
ATOM 4067 O O . SER A 1 495 ? 26.812 2.713 32.219 1 95.88 495 SER A O 1
ATOM 4069 N N . LEU A 1 496 ? 26.141 1.274 30.688 1 95.25 496 LEU A N 1
ATOM 4070 C CA . LEU A 1 496 ? 26.062 0.187 31.656 1 95.25 496 LEU A CA 1
ATOM 4071 C C . LEU A 1 496 ? 27.453 -0.136 32.219 1 95.25 496 LEU A C 1
ATOM 4073 O O . LEU A 1 496 ? 27.594 -0.406 33.406 1 95.25 496 LEU A O 1
ATOM 4077 N N . TYR A 1 497 ? 28.391 -0.153 31.375 1 95.12 497 TYR A N 1
ATOM 4078 C CA . TYR A 1 497 ? 29.766 -0.387 31.797 1 95.12 497 TYR A CA 1
ATOM 4079 C C . TYR A 1 497 ? 30.219 0.658 32.812 1 95.12 497 TYR A C 1
ATOM 4081 O O . TYR A 1 497 ? 30.797 0.32 33.844 1 95.12 497 TYR A O 1
ATOM 4089 N N . VAL A 1 498 ? 29.938 1.872 32.562 1 95.75 498 VAL A N 1
ATOM 4090 C CA . VAL A 1 498 ? 30.312 2.973 33.438 1 95.75 498 VAL A CA 1
ATOM 4091 C C . VAL A 1 498 ? 29.578 2.844 34.75 1 95.75 498 VAL A C 1
ATOM 4093 O O . VAL A 1 498 ? 30.172 3.025 35.812 1 95.75 498 VAL A O 1
ATOM 4096 N N . ILE A 1 499 ? 28.344 2.525 34.656 1 95.69 499 ILE A N 1
ATOM 4097 C CA . ILE A 1 499 ? 27.531 2.363 35.844 1 95.69 499 ILE A CA 1
ATOM 4098 C C . ILE A 1 499 ? 28.094 1.231 36.719 1 95.69 499 ILE A C 1
ATOM 4100 O O . ILE A 1 499 ? 28.234 1.371 37.938 1 95.69 499 ILE A O 1
ATOM 4104 N N . THR A 1 500 ? 28.422 0.169 36.125 1 95 500 THR A N 1
ATOM 4105 C CA . THR A 1 500 ? 28.969 -0.971 36.844 1 95 500 THR A CA 1
ATOM 4106 C C . THR A 1 500 ? 30.312 -0.61 37.469 1 95 500 THR A C 1
ATOM 4108 O O . THR A 1 500 ? 30.609 -1.022 38.594 1 95 500 THR A O 1
ATOM 4111 N N . LYS A 1 501 ? 31.094 0.114 36.781 1 94.19 501 LYS A N 1
ATOM 4112 C CA . LYS A 1 501 ? 32.375 0.552 37.281 1 94.19 501 LYS A CA 1
ATOM 4113 C C . LYS A 1 501 ? 32.219 1.492 38.5 1 94.19 501 LYS A C 1
ATOM 4115 O O . LYS A 1 501 ? 32.969 1.416 39.469 1 94.19 501 LYS A O 1
ATOM 4120 N N . ILE A 1 502 ? 31.266 2.314 38.406 1 95 502 ILE A N 1
ATOM 4121 C CA . ILE A 1 502 ? 30.984 3.248 39.469 1 95 502 ILE A CA 1
ATOM 4122 C C . ILE A 1 502 ? 30.5 2.48 40.719 1 95 502 ILE A C 1
ATOM 4124 O O . ILE A 1 502 ? 30.938 2.748 41.812 1 95 502 ILE A O 1
ATOM 4128 N N . PHE A 1 503 ? 29.734 1.618 40.438 1 94.06 503 PHE A N 1
ATOM 4129 C CA . PHE A 1 503 ? 29.219 0.799 41.531 1 94.06 503 PHE A CA 1
ATOM 4130 C C . PHE A 1 503 ? 30.344 0.007 42.188 1 94.06 503 PHE A C 1
ATOM 4132 O O . PHE A 1 503 ? 30.375 -0.135 43.406 1 94.06 503 PHE A O 1
ATOM 4139 N N . LYS A 1 504 ? 31.172 -0.545 41.406 1 93.31 504 LYS A N 1
ATOM 4140 C CA . LYS A 1 504 ? 32.312 -1.279 41.938 1 93.31 504 LYS A CA 1
ATOM 4141 C C . LYS A 1 504 ? 33.219 -0.36 42.75 1 93.31 504 LYS A C 1
ATOM 4143 O O . LYS A 1 504 ? 33.75 -0.751 43.781 1 93.31 504 LYS A O 1
ATOM 4148 N N . LEU A 1 505 ? 33.375 0.78 42.219 1 93 505 LEU A N 1
ATOM 4149 C CA . LEU A 1 505 ? 34.188 1.766 42.906 1 93 505 LEU A CA 1
ATOM 4150 C C . LEU A 1 505 ? 33.562 2.15 44.25 1 93 505 LEU A C 1
ATOM 4152 O O . LEU A 1 505 ? 34.25 2.229 45.281 1 93 505 LEU A O 1
ATOM 4156 N N . ILE A 1 506 ? 32.312 2.262 44.344 1 93.81 506 ILE A N 1
ATOM 4157 C CA . ILE A 1 506 ? 31.609 2.637 45.562 1 93.81 506 ILE A CA 1
ATOM 4158 C C . ILE A 1 506 ? 31.625 1.479 46.531 1 93.81 506 ILE A C 1
ATOM 4160 O O . ILE A 1 506 ? 31.859 1.684 47.75 1 93.81 506 ILE A O 1
ATOM 4164 N N . SER A 1 507 ? 31.469 0.344 46.031 1 92.75 507 SER A N 1
ATOM 4165 C CA . SER A 1 507 ? 31.484 -0.839 46.875 1 92.75 507 SER A CA 1
ATOM 4166 C C . SER A 1 507 ? 32.875 -1.059 47.5 1 92.75 507 SER A C 1
ATOM 4168 O O . SER A 1 507 ? 32.969 -1.506 48.625 1 92.75 507 SER A O 1
ATOM 4170 N N . SER A 1 508 ? 33.875 -0.762 46.781 1 91 508 SER A N 1
ATOM 4171 C CA . SER A 1 508 ? 35.25 -0.93 47.25 1 91 508 SER A CA 1
ATOM 4172 C C . SER A 1 508 ? 35.562 0.075 48.344 1 91 508 SER A C 1
ATOM 4174 O O . SER A 1 508 ? 36.406 -0.181 49.219 1 91 508 SER A O 1
ATOM 4176 N N . LEU A 1 509 ? 34.844 1.11 48.375 1 88.88 509 LEU A N 1
ATOM 4177 C CA . LEU A 1 509 ? 35.062 2.131 49.375 1 88.88 509 LEU A CA 1
ATOM 4178 C C . LEU A 1 509 ? 34.469 1.7 50.719 1 88.88 509 LEU A C 1
ATOM 4180 O O . LEU A 1 509 ? 34.906 2.143 51.781 1 88.88 509 LEU A O 1
ATOM 4184 N N . PHE A 1 510 ? 33.531 0.762 50.719 1 87.69 510 PHE A N 1
ATOM 4185 C CA . PHE A 1 510 ? 32.875 0.321 51.938 1 87.69 510 PHE A CA 1
ATOM 4186 C C . PHE A 1 510 ? 33.406 -1.021 52.406 1 87.69 510 PHE A C 1
ATOM 4188 O O . PHE A 1 510 ? 32.969 -1.574 53.406 1 87.69 510 PHE A O 1
ATOM 4195 N N . GLU A 1 511 ? 34.219 -1.632 51.688 1 78.25 511 GLU A N 1
ATOM 4196 C CA . GLU A 1 511 ? 34.906 -2.834 52.188 1 78.25 511 GLU A CA 1
ATOM 4197 C C . GLU A 1 511 ? 35.875 -2.504 53.312 1 78.25 511 GLU A C 1
ATOM 4199 O O . GLU A 1 511 ? 36.625 -1.539 53.219 1 78.25 511 GLU A O 1
ATOM 4204 N N . PRO A 1 512 ? 35.625 -2.975 54.531 1 69.88 512 PRO A N 1
ATOM 4205 C CA . PRO A 1 512 ? 36.562 -2.727 55.625 1 69.88 512 PRO A CA 1
ATOM 4206 C C . PRO A 1 512 ? 38 -3 55.25 1 69.88 512 PRO A C 1
ATOM 4208 O O . PRO A 1 512 ? 38.281 -3.967 54.531 1 69.88 512 PRO A O 1
ATOM 4211 N N . LYS A 1 513 ? 38.812 -2.012 55.281 1 61.53 513 LYS A N 1
ATOM 4212 C CA . LYS A 1 513 ? 40.25 -2.223 55.125 1 61.53 513 LYS A CA 1
ATOM 4213 C C . LYS A 1 513 ? 40.75 -3.344 56.031 1 61.53 513 LYS A C 1
ATOM 4215 O O . LYS A 1 513 ? 40.5 -3.316 57.25 1 61.53 513 LYS A O 1
ATOM 4220 N N . SER A 1 514 ? 40.781 -4.473 55.562 1 54.88 514 SER A N 1
ATOM 4221 C CA . SER A 1 514 ? 41.406 -5.477 56.406 1 54.88 514 SER A CA 1
ATOM 4222 C C . SER A 1 514 ? 42.719 -4.965 57 1 54.88 514 SER A C 1
ATOM 4224 O O . SER A 1 514 ? 43.562 -4.453 56.281 1 54.88 514 SER A O 1
ATOM 4226 N N . THR A 1 515 ? 42.625 -4.574 58.25 1 53.69 515 THR A N 1
ATOM 4227 C CA . THR A 1 515 ? 43.844 -4.414 59.031 1 53.69 515 THR A CA 1
ATOM 4228 C C . THR A 1 515 ? 44.781 -5.594 58.812 1 53.69 515 THR A C 1
ATOM 4230 O O . THR A 1 515 ? 44.438 -6.734 59.156 1 53.69 515 THR A O 1
ATOM 4233 N N . LYS A 1 516 ? 45.625 -5.516 57.906 1 45.72 516 LYS A N 1
ATOM 4234 C CA . LYS A 1 516 ? 46.781 -6.402 58 1 45.72 516 LYS A CA 1
ATOM 4235 C C . LYS A 1 516 ? 47.469 -6.297 59.344 1 45.72 516 LYS A C 1
ATOM 4237 O O . LYS A 1 516 ? 47.875 -5.211 59.75 1 45.72 516 LYS A O 1
ATOM 4242 N N . LYS A 1 517 ? 47.188 -7.434 60.125 1 48.12 517 LYS A N 1
ATOM 4243 C CA . LYS A 1 517 ? 48.031 -7.711 61.281 1 48.12 517 LYS A CA 1
ATOM 4244 C C . LYS A 1 517 ? 49.5 -7.801 60.906 1 48.12 517 LYS A C 1
ATOM 4246 O O . LYS A 1 517 ? 49.875 -8.617 60.062 1 48.12 517 LYS A O 1
ATOM 4251 N N . GLN A 1 518 ? 50.25 -6.793 60.969 1 40.75 518 GLN A N 1
ATOM 4252 C CA . GLN A 1 518 ? 51.688 -6.926 61.094 1 40.75 518 GLN A CA 1
ATOM 4253 C C . GLN A 1 518 ? 52.062 -7.895 62.219 1 40.75 518 GLN A C 1
ATOM 4255 O O . GLN A 1 518 ? 51.688 -7.688 63.375 1 40.75 518 GLN A O 1
ATOM 4260 N N . LYS A 1 519 ? 52.25 -9.125 61.812 1 38.06 519 LYS A N 1
ATOM 4261 C CA . LYS A 1 519 ? 53.062 -9.914 62.688 1 38.06 519 LYS A CA 1
ATOM 4262 C C . LYS A 1 519 ? 54.406 -9.234 62.938 1 38.06 519 LYS A C 1
ATOM 4264 O O . LYS A 1 519 ? 55.156 -8.945 62 1 38.06 519 LYS A O 1
ATOM 4269 N N . LYS A 1 520 ? 54.406 -8.484 63.938 1 36.81 520 LYS A N 1
ATOM 4270 C CA . LYS A 1 520 ? 55.656 -8.203 64.688 1 36.81 520 LYS A CA 1
ATOM 4271 C C . LYS A 1 520 ? 56.469 -9.469 64.875 1 36.81 520 LYS A C 1
ATOM 4273 O O . LYS A 1 520 ? 56.031 -10.422 65.5 1 36.81 520 LYS A O 1
ATOM 4278 N N . HIS A 1 521 ? 57.281 -9.906 63.781 1 29.86 521 HIS A N 1
ATOM 4279 C CA . HIS A 1 521 ? 58.531 -10.523 64.25 1 29.86 521 HIS A CA 1
ATOM 4280 C C . HIS A 1 521 ? 59.469 -9.5 64.875 1 29.86 521 HIS A C 1
ATOM 4282 O O . HIS A 1 521 ? 59.531 -8.359 64.375 1 29.86 521 HIS A O 1
ATOM 4288 N N . MET B 1 1 ? -43.375 1.467 -22.062 1 50.09 1 MET B N 1
ATOM 4289 C CA . MET B 1 1 ? -42.344 0.422 -22 1 50.09 1 MET B CA 1
ATOM 4290 C C . MET B 1 1 ? -40.938 1.027 -21.859 1 50.09 1 MET B C 1
ATOM 4292 O O . MET B 1 1 ? -40.094 0.495 -21.141 1 50.09 1 MET B O 1
ATOM 4296 N N . ASP B 1 2 ? -40.781 2.219 -22.391 1 51.97 2 ASP B N 1
ATOM 4297 C CA . ASP B 1 2 ? -39.469 2.848 -22.375 1 51.97 2 ASP B CA 1
ATOM 4298 C C . ASP B 1 2 ? -39.219 3.596 -21.062 1 51.97 2 ASP B C 1
ATOM 4300 O O . ASP B 1 2 ? -38.125 3.598 -20.531 1 51.97 2 ASP B O 1
ATOM 4304 N N . ALA B 1 3 ? -40.25 4.207 -20.531 1 57.06 3 ALA B N 1
ATOM 4305 C CA . ALA B 1 3 ? -40.094 4.918 -19.266 1 57.06 3 ALA B CA 1
ATOM 4306 C C . ALA B 1 3 ? -39.812 3.949 -18.109 1 57.06 3 ALA B C 1
ATOM 4308 O O . ALA B 1 3 ? -39 4.238 -17.219 1 57.06 3 ALA B O 1
ATOM 4309 N N . LEU B 1 4 ? -40.312 2.779 -18.234 1 51.22 4 LEU B N 1
ATOM 4310 C CA . LEU B 1 4 ? -40.094 1.768 -17.203 1 51.22 4 LEU B CA 1
ATOM 4311 C C . LEU B 1 4 ? -38.656 1.231 -17.281 1 51.22 4 LEU B C 1
ATOM 4313 O O . LEU B 1 4 ? -38.031 0.986 -16.266 1 51.22 4 LEU B O 1
ATOM 4317 N N . LYS B 1 5 ? -38.094 1.162 -18.453 1 51.78 5 LYS B N 1
ATOM 4318 C CA . LYS B 1 5 ? -36.719 0.728 -18.594 1 51.78 5 LYS B CA 1
ATOM 4319 C C . LYS B 1 5 ? -35.75 1.785 -18.078 1 51.78 5 LYS B C 1
ATOM 4321 O O . LYS B 1 5 ? -34.75 1.454 -17.438 1 51.78 5 LYS B O 1
ATOM 4326 N N . ILE B 1 6 ? -36.219 3.041 -18.328 1 52.41 6 ILE B N 1
ATOM 4327 C CA . ILE B 1 6 ? -35.406 4.125 -17.812 1 52.41 6 ILE B CA 1
ATOM 4328 C C . ILE B 1 6 ? -35.469 4.145 -16.281 1 52.41 6 ILE B C 1
ATOM 4330 O O . ILE B 1 6 ? -34.469 4.277 -15.602 1 52.41 6 ILE B O 1
ATOM 4334 N N . ILE B 1 7 ? -36.719 3.92 -15.758 1 52 7 ILE B N 1
ATOM 4335 C CA . ILE B 1 7 ? -36.844 3.883 -14.305 1 52 7 ILE B CA 1
ATOM 4336 C C . ILE B 1 7 ? -36.125 2.65 -13.75 1 52 7 ILE B C 1
ATOM 4338 O O . ILE B 1 7 ? -35.406 2.738 -12.75 1 52 7 ILE B O 1
ATOM 4342 N N . LEU B 1 8 ? -36.219 1.546 -14.508 1 49.34 8 LEU B N 1
ATOM 4343 C CA . LEU B 1 8 ? -35.562 0.338 -14.047 1 49.34 8 LEU B CA 1
ATOM 4344 C C . LEU B 1 8 ? -34.031 0.451 -14.234 1 49.34 8 LEU B C 1
ATOM 4346 O O . LEU B 1 8 ? -33.281 -0.03 -13.398 1 49.34 8 LEU B O 1
ATOM 4350 N N . SER B 1 9 ? -33.594 1.107 -15.328 1 48.28 9 SER B N 1
ATOM 4351 C CA . SER B 1 9 ? -32.188 1.368 -15.484 1 48.28 9 SER B CA 1
ATOM 4352 C C . SER B 1 9 ? -31.688 2.369 -14.445 1 48.28 9 SER B C 1
ATOM 4354 O O . SER B 1 9 ? -30.562 2.262 -13.961 1 48.28 9 SER B O 1
ATOM 4356 N N . PHE B 1 10 ? -32.469 3.396 -14.172 1 46.88 10 PHE B N 1
ATOM 4357 C CA . PHE B 1 10 ? -32.125 4.289 -13.07 1 46.88 10 PHE B CA 1
ATOM 4358 C C . PHE B 1 10 ? -32.125 3.541 -11.742 1 46.88 10 PHE B C 1
ATOM 4360 O O . PHE B 1 10 ? -31.328 3.844 -10.852 1 46.88 10 PHE B O 1
ATOM 4367 N N . LEU B 1 11 ? -33.094 2.627 -11.562 1 43.75 11 LEU B N 1
ATOM 4368 C CA . LEU B 1 11 ? -33.062 1.845 -10.328 1 43.75 11 LEU B CA 1
ATOM 4369 C C . LEU B 1 11 ? -31.844 0.914 -10.297 1 43.75 11 LEU B C 1
ATOM 4371 O O . LEU B 1 11 ? -31.312 0.622 -9.227 1 43.75 11 LEU B O 1
ATOM 4375 N N . ALA B 1 12 ? -31.406 0.349 -11.391 1 43.53 12 ALA B N 1
ATOM 4376 C CA . ALA B 1 12 ? -30.281 -0.576 -11.438 1 43.53 12 ALA B CA 1
ATOM 4377 C C . ALA B 1 12 ? -28.969 0.15 -11.164 1 43.53 12 ALA B C 1
ATOM 4379 O O . ALA B 1 12 ? -28.031 -0.44 -10.633 1 43.53 12 ALA B O 1
ATOM 4380 N N . LEU B 1 13 ? -28.766 1.306 -11.703 1 41.78 13 LEU B N 1
ATOM 4381 C CA . LEU B 1 13 ? -27.531 2.021 -11.445 1 41.78 13 LEU B CA 1
ATOM 4382 C C . LEU B 1 13 ? -27.484 2.545 -10.016 1 41.78 13 LEU B C 1
ATOM 4384 O O . LEU B 1 13 ? -26.531 3.215 -9.617 1 41.78 13 LEU B O 1
ATOM 4388 N N . PHE B 1 14 ? -28.672 2.752 -9.398 1 40.66 14 PHE B N 1
ATOM 4389 C CA . PHE B 1 14 ? -28.531 3.029 -7.969 1 40.66 14 PHE B CA 1
ATOM 4390 C C . PHE B 1 14 ? -27.828 1.88 -7.258 1 40.66 14 PHE B C 1
ATOM 4392 O O . PHE B 1 14 ? -28.422 0.82 -7.043 1 40.66 14 PHE B O 1
ATOM 4399 N N . GLN B 1 15 ? -26.719 1.582 -7.516 1 45.06 15 GLN B N 1
ATOM 4400 C CA . GLN B 1 15 ? -26.047 0.828 -6.465 1 45.06 15 GLN B CA 1
ATOM 4401 C C . GLN B 1 15 ? -26.656 1.113 -5.098 1 45.06 15 GLN B C 1
ATOM 4403 O O . GLN B 1 15 ? -26.562 2.232 -4.59 1 45.06 15 GLN B O 1
ATOM 4408 N N . CYS B 1 16 ? -27.844 0.723 -4.816 1 46.47 16 CYS B N 1
ATOM 4409 C CA . CYS B 1 16 ? -28.516 0.785 -3.521 1 46.47 16 CYS B CA 1
ATOM 4410 C C . CYS B 1 16 ? -27.516 0.757 -2.381 1 46.47 16 CYS B C 1
ATOM 4412 O O . CYS B 1 16 ? -27 -0.305 -2.029 1 46.47 16 CYS B O 1
ATOM 4414 N N . CYS B 1 17 ? -26.672 1.632 -2.4 1 57.56 17 CYS B N 1
ATOM 4415 C CA . CYS B 1 17 ? -25.906 1.715 -1.154 1 57.56 17 CYS B CA 1
ATOM 4416 C C . CYS B 1 17 ? -26.844 1.658 0.052 1 57.56 17 CYS B C 1
ATOM 4418 O O . CYS B 1 17 ? -27.781 2.445 0.15 1 57.56 17 CYS B O 1
ATOM 4420 N N . GLU B 1 18 ? -27.078 0.543 0.607 1 72.56 18 GLU B N 1
ATOM 4421 C CA . GLU B 1 18 ? -27.797 0.422 1.868 1 72.56 18 GLU B CA 1
ATOM 4422 C C . GLU B 1 18 ? -27.438 1.551 2.826 1 72.56 18 GLU B C 1
ATOM 4424 O O . GLU B 1 18 ? -26.25 1.831 3.041 1 72.56 18 GLU B O 1
ATOM 4429 N N . SER B 1 19 ? -28.281 2.428 3.08 1 92.19 19 SER B N 1
ATOM 4430 C CA . SER B 1 19 ? -28.141 3.551 4.004 1 92.19 19 SER B CA 1
ATOM 4431 C C . SER B 1 19 ? -27.672 3.082 5.375 1 92.19 19 SER B C 1
ATOM 4433 O O . SER B 1 19 ? -28.297 2.203 5.98 1 92.19 19 SER B O 1
ATOM 4435 N N . ALA B 1 20 ? -26.5 3.482 5.727 1 97.94 20 ALA B N 1
ATOM 4436 C CA . ALA B 1 20 ? -25.953 3.133 7.031 1 97.94 20 ALA B CA 1
ATOM 4437 C C . ALA B 1 20 ? -26.109 4.285 8.023 1 97.94 20 ALA B C 1
ATOM 4439 O O . ALA B 1 20 ? -26.234 5.445 7.617 1 97.94 20 ALA B O 1
ATOM 4440 N N . ASN B 1 21 ? -26.25 3.967 9.32 1 98.56 21 ASN B N 1
ATOM 4441 C CA . ASN B 1 21 ? -26.125 4.941 10.398 1 98.56 21 ASN B CA 1
ATOM 4442 C C . ASN B 1 21 ? -24.672 5.109 10.828 1 98.56 21 ASN B C 1
ATOM 4444 O O . ASN B 1 21 ? -24.062 4.18 11.359 1 98.56 21 ASN B O 1
ATOM 4448 N N . ILE B 1 22 ? -24.125 6.293 10.609 1 98.88 22 ILE B N 1
ATOM 4449 C CA . ILE B 1 22 ? -22.703 6.52 10.82 1 98.88 22 ILE B CA 1
ATOM 4450 C C . ILE B 1 22 ? -22.5 7.57 11.906 1 98.88 22 ILE B C 1
ATOM 4452 O O . ILE B 1 22 ? -23.125 8.633 11.875 1 98.88 22 ILE B O 1
ATOM 4456 N N . LEU B 1 23 ? -21.719 7.277 12.93 1 98.88 23 LEU B N 1
ATOM 4457 C CA . LEU B 1 23 ? -21.25 8.281 13.875 1 98.88 23 LEU B CA 1
ATOM 4458 C C . LEU B 1 23 ? -19.922 8.875 13.422 1 98.88 23 LEU B C 1
ATOM 4460 O O . LEU B 1 23 ? -18.922 8.156 13.289 1 98.88 23 LEU B O 1
ATOM 4464 N N . TYR B 1 24 ? -19.906 10.109 13.086 1 98.81 24 TYR B N 1
ATOM 4465 C CA . TYR B 1 24 ? -18.734 10.836 12.609 1 98.81 24 TYR B CA 1
ATOM 4466 C C . TYR B 1 24 ? -18.188 11.766 13.688 1 98.81 24 TYR B C 1
ATOM 4468 O O . TYR B 1 24 ? -18.812 12.773 14.016 1 98.81 24 TYR B O 1
ATOM 4476 N N . VAL B 1 25 ? -17 11.43 14.258 1 98.75 25 VAL B N 1
ATOM 4477 C CA . VAL B 1 25 ? -16.5 12.078 15.469 1 98.75 25 VAL B CA 1
ATOM 4478 C C . VAL B 1 25 ? -15.305 12.977 15.117 1 98.75 25 VAL B C 1
ATOM 4480 O O . VAL B 1 25 ? -14.156 12.531 15.133 1 98.75 25 VAL B O 1
ATOM 4483 N N . VAL B 1 26 ? -15.547 14.242 14.922 1 97.69 26 VAL B N 1
ATOM 4484 C CA . VAL B 1 26 ? -14.516 15.211 14.57 1 97.69 26 VAL B CA 1
ATOM 4485 C C . VAL B 1 26 ? -14.648 16.453 15.461 1 97.69 26 VAL B C 1
ATOM 4487 O O . VAL B 1 26 ? -14.836 17.562 14.953 1 97.69 26 VAL B O 1
ATOM 4490 N N . PRO B 1 27 ? -14.359 16.328 16.75 1 95.12 27 PRO B N 1
ATOM 4491 C CA . PRO B 1 27 ? -14.688 17.375 17.719 1 95.12 27 PRO B CA 1
ATOM 4492 C C . PRO B 1 27 ? -13.656 18.5 17.734 1 95.12 27 PRO B C 1
ATOM 4494 O O . PRO B 1 27 ? -13.93 19.578 18.266 1 95.12 27 PRO B O 1
ATOM 4497 N N . PHE B 1 28 ? -12.422 18.25 17.25 1 90.75 28 PHE B N 1
ATOM 4498 C CA . PHE B 1 28 ? -11.359 19.234 17.375 1 90.75 28 PHE B CA 1
ATOM 4499 C C . PHE B 1 28 ? -11.711 20.516 16.625 1 90.75 28 PHE B C 1
ATOM 4501 O O . PHE B 1 28 ? -12.227 20.469 15.508 1 90.75 28 PHE B O 1
ATOM 4508 N N . THR B 1 29 ? -11.438 21.672 17.188 1 85.31 29 THR B N 1
ATOM 4509 C CA . THR B 1 29 ? -12.031 22.906 16.703 1 85.31 29 THR B CA 1
ATOM 4510 C C . THR B 1 29 ? -11.078 23.641 15.766 1 85.31 29 THR B C 1
ATOM 4512 O O . THR B 1 29 ? -11.406 24.703 15.242 1 85.31 29 THR B O 1
ATOM 4515 N N . SER B 1 30 ? -9.914 23.094 15.539 1 85.88 30 SER B N 1
ATOM 4516 C CA . SER B 1 30 ? -9.055 23.75 14.555 1 85.88 30 SER B CA 1
ATOM 4517 C C . SER B 1 30 ? -9.719 23.812 13.188 1 85.88 30 SER B C 1
ATOM 4519 O O . SER B 1 30 ? -10.148 22.781 12.656 1 85.88 30 SER B O 1
ATOM 4521 N N . LYS B 1 31 ? -9.75 24.969 12.641 1 86.44 31 LYS B N 1
ATOM 4522 C CA . LYS B 1 31 ? -10.445 25.188 11.375 1 86.44 31 LYS B CA 1
ATOM 4523 C C . LYS B 1 31 ? -9.812 24.359 10.258 1 86.44 31 LYS B C 1
ATOM 4525 O O . LYS B 1 31 ? -10.516 23.844 9.391 1 86.44 31 LYS B O 1
ATOM 4530 N N . SER B 1 32 ? -8.508 24.312 10.258 1 88.56 32 SER B N 1
ATOM 4531 C CA . SER B 1 32 ? -7.812 23.578 9.211 1 88.56 32 SER B CA 1
ATOM 4532 C C . SER B 1 32 ? -8.211 22.109 9.219 1 88.56 32 SER B C 1
ATOM 4534 O O . SER B 1 32 ? -8.414 21.5 8.156 1 88.56 32 SER B O 1
ATOM 4536 N N . HIS B 1 33 ? -8.352 21.516 10.43 1 92.75 33 HIS B N 1
ATOM 4537 C CA . HIS B 1 33 ? -8.805 20.125 10.523 1 92.75 33 HIS B CA 1
ATOM 4538 C C . HIS B 1 33 ? -10.211 19.969 9.953 1 92.75 33 HIS B C 1
ATOM 4540 O O . HIS B 1 33 ? -10.469 19.031 9.188 1 92.75 33 HIS B O 1
ATOM 4546 N N . TYR B 1 34 ? -11 20.938 10.359 1 92.62 34 TYR B N 1
ATOM 4547 C CA . TYR B 1 34 ? -12.398 20.859 9.953 1 92.62 34 TYR B CA 1
ATOM 4548 C C . TYR B 1 34 ? -12.539 20.984 8.445 1 92.62 34 TYR B C 1
ATOM 4550 O O . TYR B 1 34 ? -13.352 20.281 7.832 1 92.62 34 TYR B O 1
ATOM 4558 N N . ILE B 1 35 ? -11.758 21.859 7.828 1 92.19 35 ILE B N 1
ATOM 4559 C CA . ILE B 1 35 ? -11.789 22.047 6.383 1 92.19 35 ILE B CA 1
ATOM 4560 C C . ILE B 1 35 ? -11.539 20.719 5.68 1 92.19 35 ILE B C 1
ATOM 4562 O O . ILE B 1 35 ? -12.211 20.375 4.703 1 92.19 35 ILE B O 1
ATOM 4566 N N . MET B 1 36 ? -10.664 19.969 6.156 1 94.62 36 MET B N 1
ATOM 4567 C CA . MET B 1 36 ? -10.297 18.688 5.559 1 94.62 36 MET B CA 1
ATOM 4568 C C . MET B 1 36 ? -11.352 17.625 5.84 1 94.62 36 MET B C 1
ATOM 4570 O O . MET B 1 36 ? -11.648 16.797 4.98 1 94.62 36 MET B O 1
ATOM 4574 N N . LEU B 1 37 ? -11.945 17.609 7 1 97.25 37 LEU B N 1
ATOM 4575 C CA . LEU B 1 37 ? -12.812 16.531 7.473 1 97.25 37 LEU B CA 1
ATOM 4576 C C . LEU B 1 37 ? -14.242 16.75 6.988 1 97.25 37 LEU B C 1
ATOM 4578 O O . LEU B 1 37 ? -14.969 15.773 6.75 1 97.25 37 LEU B O 1
ATOM 4582 N N . LYS B 1 38 ? -14.625 17.969 6.816 1 96.31 38 LYS B N 1
ATOM 4583 C CA . LYS B 1 38 ? -16 18.344 6.527 1 96.31 38 LYS B CA 1
ATOM 4584 C C . LYS B 1 38 ? -16.531 17.641 5.285 1 96.31 38 LYS B C 1
ATOM 4586 O O . LYS B 1 38 ? -17.609 17.047 5.309 1 96.31 38 LYS B O 1
ATOM 4591 N N . PRO B 1 39 ? -15.766 17.562 4.195 1 96.5 39 PRO B N 1
ATOM 4592 C CA . PRO B 1 39 ? -16.297 16.953 2.98 1 96.5 39 PRO B CA 1
ATOM 4593 C C . PRO B 1 39 ? -16.641 15.469 3.17 1 96.5 39 PRO B C 1
ATOM 4595 O O . PRO B 1 39 ? -17.562 14.961 2.533 1 96.5 39 PRO B O 1
ATOM 4598 N N . ILE B 1 40 ? -15.984 14.75 4.027 1 98.12 40 ILE B N 1
ATOM 4599 C CA . ILE B 1 40 ? -16.219 13.32 4.23 1 98.12 40 ILE B CA 1
ATOM 4600 C C . ILE B 1 40 ? -17.609 13.102 4.809 1 98.12 40 ILE B C 1
ATOM 4602 O O . ILE B 1 40 ? -18.406 12.336 4.254 1 98.12 40 ILE B O 1
ATOM 4606 N N . GLY B 1 41 ? -17.922 13.82 5.891 1 98.25 41 GLY B N 1
ATOM 4607 C CA . GLY B 1 41 ? -19.234 13.672 6.508 1 98.25 41 GLY B CA 1
ATOM 4608 C C . GLY B 1 41 ? -20.375 14.086 5.594 1 98.25 41 GLY B C 1
ATOM 4609 O O . GLY B 1 41 ? -21.375 13.391 5.5 1 98.25 41 GLY B O 1
ATOM 4610 N N . LEU B 1 42 ? -20.172 15.188 4.938 1 97.19 42 LEU B N 1
ATOM 4611 C CA . LEU B 1 42 ? -21.234 15.711 4.078 1 97.19 42 LEU B CA 1
ATOM 4612 C C . LEU B 1 42 ? -21.469 14.789 2.887 1 97.19 42 LEU B C 1
ATOM 4614 O O . LEU B 1 42 ? -22.609 14.562 2.488 1 97.19 42 LEU B O 1
ATOM 4618 N N . GLU B 1 43 ? -20.375 14.266 2.285 1 97.06 43 GLU B N 1
ATOM 4619 C CA . GLU B 1 43 ? -20.531 13.375 1.14 1 97.06 43 GLU B CA 1
ATOM 4620 C C . GLU B 1 43 ? -21.219 12.07 1.543 1 97.06 43 GLU B C 1
ATOM 4622 O O . GLU B 1 43 ? -22 11.516 0.779 1 97.06 43 GLU B O 1
ATOM 4627 N N . LEU B 1 44 ? -20.906 11.562 2.729 1 98.38 44 LEU B N 1
ATOM 4628 C CA . LEU B 1 44 ? -21.609 10.383 3.229 1 98.38 44 LEU B CA 1
ATOM 4629 C C . LEU B 1 44 ? -23.109 10.625 3.328 1 98.38 44 LEU B C 1
ATOM 4631 O O . LEU B 1 44 ? -23.906 9.773 2.943 1 98.38 44 LEU B O 1
ATOM 4635 N N . ALA B 1 45 ? -23.469 11.805 3.824 1 98.25 45 ALA B N 1
ATOM 4636 C CA . ALA B 1 45 ? -24.875 12.164 3.92 1 98.25 45 ALA B CA 1
ATOM 4637 C C . ALA B 1 45 ? -25.516 12.281 2.535 1 98.25 45 ALA B C 1
ATOM 4639 O O . ALA B 1 45 ? -26.625 11.812 2.312 1 98.25 45 ALA B O 1
ATOM 4640 N N . ARG B 1 46 ? -24.828 12.906 1.633 1 96.94 46 ARG B N 1
ATOM 4641 C CA . ARG B 1 46 ? -25.328 13.086 0.277 1 96.94 46 ARG B CA 1
ATOM 4642 C C . ARG B 1 46 ? -25.547 11.75 -0.411 1 96.94 46 ARG B C 1
ATOM 4644 O O . ARG B 1 46 ? -26.453 11.609 -1.246 1 96.94 46 ARG B O 1
ATOM 4651 N N . ARG B 1 47 ? -24.797 10.773 -0.056 1 96.88 47 ARG B N 1
ATOM 4652 C CA . ARG B 1 47 ? -24.906 9.438 -0.64 1 96.88 47 ARG B CA 1
ATOM 4653 C C . ARG B 1 47 ? -26.031 8.641 0.015 1 96.88 47 ARG B C 1
ATOM 4655 O O . ARG B 1 47 ? -26.219 7.461 -0.289 1 96.88 47 ARG B O 1
ATOM 4662 N N . GLY B 1 48 ? -26.656 9.242 0.999 1 97.44 48 GLY B N 1
ATOM 4663 C CA . GLY B 1 48 ? -27.875 8.633 1.533 1 97.44 48 GLY B CA 1
ATOM 4664 C C . GLY B 1 48 ? -27.688 8.062 2.926 1 97.44 48 GLY B C 1
ATOM 4665 O O . GLY B 1 48 ? -28.641 7.566 3.531 1 97.44 48 GLY B O 1
ATOM 4666 N N . HIS B 1 49 ? -26.516 8.148 3.512 1 98.5 49 HIS B N 1
ATOM 4667 C CA . HIS B 1 49 ? -26.297 7.652 4.867 1 98.5 49 HIS B CA 1
ATOM 4668 C C . HIS B 1 49 ? -26.844 8.617 5.906 1 98.5 49 HIS B C 1
ATOM 4670 O O . HIS B 1 49 ? -27 9.812 5.629 1 98.5 49 HIS B O 1
ATOM 4676 N N . ASN B 1 50 ? -27.25 8.094 7.043 1 98.44 50 ASN B N 1
ATOM 4677 C CA . ASN B 1 50 ? -27.547 8.906 8.219 1 98.44 50 ASN B CA 1
ATOM 4678 C C . ASN B 1 50 ? -26.281 9.219 9.023 1 98.44 50 ASN B C 1
ATOM 4680 O O . ASN B 1 50 ? -25.703 8.328 9.641 1 98.44 50 ASN B O 1
ATOM 4684 N N . VAL B 1 51 ? -25.922 10.438 9 1 98.75 51 VAL B N 1
ATOM 4685 C CA . VAL B 1 51 ? -24.641 10.805 9.617 1 98.75 51 VAL B CA 1
ATOM 4686 C C . VAL B 1 51 ? -24.906 11.641 10.875 1 98.75 51 VAL B C 1
ATOM 4688 O O . VAL B 1 51 ? -25.484 12.727 10.797 1 98.75 51 VAL B O 1
ATOM 4691 N N . THR B 1 52 ? -24.609 11.109 12 1 98.75 52 THR B N 1
ATOM 4692 C CA . THR B 1 52 ? -24.547 11.852 13.25 1 98.75 52 THR B CA 1
ATOM 4693 C C . THR B 1 52 ? -23.125 12.344 13.523 1 98.75 52 THR B C 1
ATOM 4695 O O . THR B 1 52 ? -22.203 11.547 13.664 1 98.75 52 THR B O 1
ATOM 4698 N N . VAL B 1 53 ? -22.984 13.664 13.641 1 98.62 53 VAL B N 1
ATOM 4699 C CA . VAL B 1 53 ? -21.625 14.203 13.68 1 98.62 53 VAL B CA 1
ATOM 4700 C C . VAL B 1 53 ? -21.406 14.953 14.992 1 98.62 53 VAL B C 1
ATOM 4702 O O . VAL B 1 53 ? -22.25 15.75 15.406 1 98.62 53 VAL B O 1
ATOM 4705 N N . ILE B 1 54 ? -20.328 14.602 15.711 1 98.31 54 ILE B N 1
ATOM 4706 C CA . ILE B 1 54 ? -19.797 15.391 16.812 1 98.31 54 ILE B CA 1
ATOM 4707 C C . ILE B 1 54 ? -18.766 16.391 16.281 1 98.31 54 ILE B C 1
ATOM 4709 O O . ILE B 1 54 ? -17.734 15.992 15.734 1 98.31 54 ILE B O 1
ATOM 4713 N N . THR B 1 55 ? -18.984 17.672 16.422 1 96.88 55 THR B N 1
ATOM 4714 C CA . THR B 1 55 ? -18.109 18.641 15.758 1 96.88 55 THR B CA 1
ATOM 4715 C C . THR B 1 55 ? -18.094 19.953 16.531 1 96.88 55 THR B C 1
ATOM 4717 O O . THR B 1 55 ? -18.969 20.203 17.359 1 96.88 55 THR B O 1
ATOM 4720 N N . GLY B 1 56 ? -17 20.656 16.344 1 93.38 56 GLY B N 1
ATOM 4721 C CA . GLY B 1 56 ? -16.891 22 16.906 1 93.38 56 GLY B CA 1
ATOM 4722 C C . GLY B 1 56 ? -17.297 23.078 15.922 1 93.38 56 GLY B C 1
ATOM 4723 O O . GLY B 1 56 ? -17.375 24.25 16.281 1 93.38 56 GLY B O 1
ATOM 4724 N N . HIS B 1 57 ? -17.594 22.75 14.688 1 93.5 57 HIS B N 1
ATOM 4725 C CA . HIS B 1 57 ? -17.969 23.688 13.648 1 93.5 57 HIS B CA 1
ATOM 4726 C C . HIS B 1 57 ? -19.312 23.312 13.023 1 93.5 57 HIS B C 1
ATOM 4728 O O . HIS B 1 57 ? -19.484 22.172 12.57 1 93.5 57 HIS B O 1
ATOM 4734 N N . ARG B 1 58 ? -20.203 24.25 12.969 1 94.38 58 ARG B N 1
ATOM 4735 C CA . ARG B 1 58 ? -21.531 23.984 12.43 1 94.38 58 ARG B CA 1
ATOM 4736 C C . ARG B 1 58 ? -21.578 24.219 10.922 1 94.38 58 ARG B C 1
ATOM 4738 O O . ARG B 1 58 ? -21.016 25.203 10.43 1 94.38 58 ARG B O 1
ATOM 4745 N N . VAL B 1 59 ? -22.094 23.297 10.203 1 94.81 59 VAL B N 1
ATOM 4746 C CA . VAL B 1 59 ? -22.391 23.469 8.789 1 94.81 59 VAL B CA 1
ATOM 4747 C C . VAL B 1 59 ? -23.781 24.078 8.625 1 94.81 59 VAL B C 1
ATOM 4749 O O . VAL B 1 59 ? -24.75 23.594 9.219 1 94.81 59 VAL B O 1
ATOM 4752 N N . GLU B 1 60 ? -23.797 25.109 7.762 1 93.19 60 GLU B N 1
ATOM 4753 C CA . GLU B 1 60 ? -25.094 25.719 7.473 1 93.19 60 GLU B CA 1
ATOM 4754 C C . GLU B 1 60 ? -25.828 24.953 6.375 1 93.19 60 GLU B C 1
ATOM 4756 O O . GLU B 1 60 ? -25.219 24.594 5.363 1 93.19 60 GLU B O 1
ATOM 4761 N N . ASN B 1 61 ? -27.016 24.594 6.523 1 93.38 61 ASN B N 1
ATOM 4762 C CA . ASN B 1 61 ? -27.891 23.938 5.566 1 93.38 61 ASN B CA 1
ATOM 4763 C C . ASN B 1 61 ? -27.359 22.562 5.152 1 93.38 61 ASN B C 1
ATOM 4765 O O . ASN B 1 61 ? -27.172 22.297 3.963 1 93.38 61 ASN B O 1
ATOM 4769 N N . PRO B 1 62 ? -27.062 21.781 6.059 1 96 62 PRO B N 1
ATOM 4770 C CA . PRO B 1 62 ? -26.609 20.422 5.723 1 96 62 PRO B CA 1
ATOM 4771 C C . PRO B 1 62 ? -27.719 19.547 5.141 1 96 62 PRO B C 1
ATOM 4773 O O . PRO B 1 62 ? -28.891 19.922 5.203 1 96 62 PRO B O 1
ATOM 4776 N N . PRO B 1 63 ? -27.312 18.438 4.457 1 96.88 63 PRO B N 1
ATOM 4777 C CA . PRO B 1 63 ? -28.359 17.469 4.121 1 96.88 63 PRO B CA 1
ATOM 4778 C C . PRO B 1 63 ? -29.203 17.062 5.324 1 96.88 63 PRO B C 1
ATOM 4780 O O . PRO B 1 63 ? -28.719 17.078 6.457 1 96.88 63 PRO B O 1
ATOM 4783 N N . PRO B 1 64 ? -30.516 16.75 5.16 1 97.31 64 PRO B N 1
ATOM 4784 C CA . PRO B 1 64 ? -31.422 16.453 6.273 1 97.31 64 PRO B CA 1
ATOM 4785 C C . PRO B 1 64 ? -30.938 15.289 7.129 1 97.31 64 PRO B C 1
ATOM 4787 O O . PRO B 1 64 ? -31.266 15.219 8.32 1 97.31 64 PRO B O 1
ATOM 4790 N N . ASN B 1 65 ? -30.203 14.391 6.488 1 98.06 65 ASN B N 1
ATOM 4791 C CA . ASN B 1 65 ? -29.734 13.219 7.219 1 98.06 65 ASN B CA 1
ATOM 4792 C C . ASN B 1 65 ? -28.359 13.453 7.828 1 98.06 65 ASN B C 1
ATOM 4794 O O . ASN B 1 65 ? -27.641 12.492 8.125 1 98.06 65 ASN B O 1
ATOM 4798 N N . TYR B 1 66 ? -27.891 14.68 7.918 1 98.38 66 TYR B N 1
ATOM 4799 C CA . TYR B 1 66 ? -26.672 15.094 8.594 1 98.38 66 TYR B CA 1
ATOM 4800 C C . TYR B 1 66 ? -27 15.781 9.922 1 98.38 66 TYR B C 1
ATOM 4802 O O . TYR B 1 66 ? -27.312 16.969 9.945 1 98.38 66 TYR B O 1
ATOM 4810 N N . HIS B 1 67 ? -26.844 15.07 11.055 1 98.06 67 HIS B N 1
ATOM 4811 C CA . HIS B 1 67 ? -27.234 15.539 12.383 1 98.06 67 HIS B CA 1
ATOM 4812 C C . HIS B 1 67 ? -26.031 16 13.188 1 98.06 67 HIS B C 1
ATOM 4814 O O . HIS B 1 67 ? -25.188 15.18 13.578 1 98.06 67 HIS B O 1
ATOM 4820 N N . GLN B 1 68 ? -26.031 17.266 13.547 1 98.06 68 GLN B N 1
ATOM 4821 C CA . GLN B 1 68 ? -24.844 17.844 14.164 1 98.06 68 GLN B CA 1
ATOM 4822 C C . GLN B 1 68 ? -25.031 17.984 15.672 1 98.06 68 GLN B C 1
ATOM 4824 O O . GLN B 1 68 ? -26.031 18.547 16.125 1 98.06 68 GLN B O 1
ATOM 4829 N N . TYR B 1 69 ? -24.188 17.375 16.438 1 97.88 69 TYR B N 1
ATOM 4830 C CA . TYR B 1 69 ? -24.016 17.578 17.875 1 97.88 69 TYR B CA 1
ATOM 4831 C C . TYR B 1 69 ? -22.781 18.406 18.156 1 97.88 69 TYR B C 1
ATOM 4833 O O . TYR B 1 69 ? -21.656 17.969 17.906 1 97.88 69 TYR B O 1
ATOM 4841 N N . MET B 1 70 ? -22.953 19.578 18.781 1 97 70 MET B N 1
ATOM 4842 C CA . MET B 1 70 ? -21.891 20.578 18.859 1 97 70 MET B CA 1
ATOM 4843 C C . MET B 1 70 ? -21.094 20.438 20.156 1 97 70 MET B C 1
ATOM 4845 O O . MET B 1 70 ? -21.688 20.281 21.234 1 97 70 MET B O 1
ATOM 4849 N N . VAL B 1 71 ? -19.797 20.438 20.016 1 95.44 71 VAL B N 1
ATOM 4850 C CA . VAL B 1 71 ? -18.922 20.609 21.172 1 95.44 71 VAL B CA 1
ATOM 4851 C C . VAL B 1 71 ? -19 22.047 21.688 1 95.44 71 VAL B C 1
ATOM 4853 O O . VAL B 1 71 ? -19.094 22.984 20.891 1 95.44 71 VAL B O 1
ATOM 4856 N N . ASP B 1 72 ? -18.906 22.156 23 1 90.94 72 ASP B N 1
ATOM 4857 C CA . ASP B 1 72 ? -18.953 23.5 23.562 1 90.94 72 ASP B CA 1
ATOM 4858 C C . ASP B 1 72 ? -17.828 24.375 23.031 1 90.94 72 ASP B C 1
ATOM 4860 O O . ASP B 1 72 ? -16.703 23.891 22.859 1 90.94 72 ASP B O 1
ATOM 4864 N N . GLU B 1 73 ? -18.188 25.547 22.656 1 83.25 73 GLU B N 1
ATOM 4865 C CA . GLU B 1 73 ? -17.234 26.453 22.016 1 83.25 73 GLU B CA 1
ATOM 4866 C C . GLU B 1 73 ? -16.172 26.938 23 1 83.25 73 GLU B C 1
ATOM 4868 O O . GLU B 1 73 ? -16.453 27.734 23.891 1 83.25 73 GLU B O 1
ATOM 4873 N N . LYS B 1 74 ? -15 26.281 22.938 1 78 74 LYS B N 1
ATOM 4874 C CA . LYS B 1 74 ? -13.828 26.75 23.672 1 78 74 LYS B CA 1
ATOM 4875 C C . LYS B 1 74 ? -12.555 26.609 22.844 1 78 74 LYS B C 1
ATOM 4877 O O . LYS B 1 74 ? -12.414 25.656 22.062 1 78 74 LYS B O 1
ATOM 4882 N N . GLU B 1 75 ? -11.812 27.656 22.875 1 70.38 75 GLU B N 1
ATOM 4883 C CA . GLU B 1 75 ? -10.539 27.547 22.172 1 70.38 75 GLU B CA 1
ATOM 4884 C C . GLU B 1 75 ? -9.547 26.703 22.984 1 70.38 75 GLU B C 1
ATOM 4886 O O . GLU B 1 75 ? -9.633 26.625 24.203 1 70.38 75 GLU B O 1
ATOM 4891 N N . ILE B 1 76 ? -8.664 26.078 22.281 1 69.31 76 ILE B N 1
ATOM 4892 C CA . ILE B 1 76 ? -7.703 25.172 22.906 1 69.31 76 ILE B CA 1
ATOM 4893 C C . ILE B 1 76 ? -6.934 25.938 23.984 1 69.31 76 ILE B C 1
ATOM 4895 O O . ILE B 1 76 ? -6.676 25.391 25.062 1 69.31 76 ILE B O 1
ATOM 4899 N N . TRP B 1 77 ? -6.578 27.141 23.672 1 75 77 TRP B N 1
ATOM 4900 C CA . TRP B 1 77 ? -5.758 27.922 24.594 1 75 77 TRP B CA 1
ATOM 4901 C C . TRP B 1 77 ? -6.512 28.203 25.891 1 75 77 TRP B C 1
ATOM 4903 O O . TRP B 1 77 ? -5.914 28.25 26.969 1 75 77 TRP B O 1
ATOM 4913 N N . ASP B 1 78 ? -7.801 28.266 25.688 1 75.31 78 ASP B N 1
ATOM 4914 C CA . ASP B 1 78 ? -8.641 28.484 26.859 1 75.31 78 ASP B CA 1
ATOM 4915 C C . ASP B 1 78 ? -8.695 27.25 27.734 1 75.31 78 ASP B C 1
ATOM 4917 O O . ASP B 1 78 ? -8.688 27.344 28.969 1 75.31 78 ASP B O 1
ATOM 4921 N N . VAL B 1 79 ? -8.609 26.219 27.078 1 76.25 79 VAL B N 1
ATOM 4922 C CA . VAL B 1 79 ? -8.828 24.953 27.797 1 76.25 79 VAL B CA 1
ATOM 4923 C C . VAL B 1 79 ? -7.547 24.547 28.516 1 76.25 79 VAL B C 1
ATOM 4925 O O . VAL B 1 79 ? -7.602 23.922 29.594 1 76.25 79 VAL B O 1
ATOM 4928 N N . ILE B 1 80 ? -6.445 25.016 27.953 1 75.69 80 ILE B N 1
ATOM 4929 C CA . ILE B 1 80 ? -5.203 24.594 28.609 1 75.69 80 ILE B CA 1
ATOM 4930 C C . ILE B 1 80 ? -4.723 25.688 29.562 1 75.69 80 ILE B C 1
ATOM 4932 O O . ILE B 1 80 ? -3.596 25.625 30.062 1 75.69 80 ILE B O 1
ATOM 4936 N N . GLY B 1 81 ? -5.531 26.656 29.891 1 69.06 81 GLY B N 1
ATOM 4937 C CA . GLY B 1 81 ? -5.316 27.625 30.953 1 69.06 81 GLY B CA 1
ATOM 4938 C C . GLY B 1 81 ? -4.43 28.781 30.531 1 69.06 81 GLY B C 1
ATOM 4939 O O . GLY B 1 81 ? -3.824 29.453 31.375 1 69.06 81 GLY B O 1
ATOM 4940 N N . GLY B 1 82 ? -4.32 28.953 29.312 1 68.5 82 GLY B N 1
ATOM 4941 C CA . GLY B 1 82 ? -3.498 30.078 28.922 1 68.5 82 GLY B CA 1
ATOM 4942 C C . GLY B 1 82 ? -4.129 30.922 27.828 1 68.5 82 GLY B C 1
ATOM 4943 O O . GLY B 1 82 ? -5.277 30.703 27.453 1 68.5 82 GLY B O 1
ATOM 4944 N N . SER B 1 83 ? -3.51 32.094 27.703 1 75.25 83 SER B N 1
ATOM 4945 C CA . SER B 1 83 ? -3.895 32.969 26.594 1 75.25 83 SER B CA 1
ATOM 4946 C C . SER B 1 83 ? -3.193 32.531 25.312 1 75.25 83 SER B C 1
ATOM 4948 O O . SER B 1 83 ? -2.16 31.859 25.344 1 75.25 83 SER B O 1
ATOM 4950 N N . ARG B 1 84 ? -3.852 32.781 24.297 1 79.12 84 ARG B N 1
ATOM 4951 C CA . ARG B 1 84 ? -3.258 32.5 22.984 1 79.12 84 ARG B CA 1
ATOM 4952 C C . ARG B 1 84 ? -1.87 33.125 22.875 1 79.12 84 ARG B C 1
ATOM 4954 O O . ARG B 1 84 ? -1.707 34.312 23.031 1 79.12 84 ARG B O 1
ATOM 4961 N N . PRO B 1 85 ? -0.942 32.281 22.656 1 81.62 85 PRO B N 1
ATOM 4962 C CA . PRO B 1 85 ? 0.397 32.844 22.469 1 81.62 85 PRO B CA 1
ATOM 4963 C C . PRO B 1 85 ? 0.617 33.375 21.062 1 81.62 85 PRO B C 1
ATOM 4965 O O . PRO B 1 85 ? -0.191 33.125 20.156 1 81.62 85 PRO B O 1
ATOM 4968 N N . ASN B 1 86 ? 1.646 34.281 21.016 1 88.31 86 ASN B N 1
ATOM 4969 C CA . ASN B 1 86 ? 2.152 34.562 19.672 1 88.31 86 ASN B CA 1
ATOM 4970 C C . ASN B 1 86 ? 2.744 33.344 19.016 1 88.31 86 ASN B C 1
ATOM 4972 O O . ASN B 1 86 ? 3.828 32.875 19.391 1 88.31 86 ASN B O 1
ATOM 4976 N N . VAL B 1 87 ? 2.074 32.844 18.016 1 88.38 87 VAL B N 1
ATOM 4977 C CA . VAL B 1 87 ? 2.395 31.547 17.422 1 88.38 87 VAL B CA 1
ATOM 4978 C C . VAL B 1 87 ? 3.748 31.609 16.719 1 88.38 87 VAL B C 1
ATOM 4980 O O . VAL B 1 87 ? 4.426 30.594 16.547 1 88.38 87 VAL B O 1
ATOM 4983 N N . PHE B 1 88 ? 4.211 32.844 16.359 1 91.69 88 PHE B N 1
ATOM 4984 C CA . PHE B 1 88 ? 5.52 32.969 15.734 1 91.69 88 PHE B CA 1
ATOM 4985 C C . PHE B 1 88 ? 6.633 32.594 16.703 1 91.69 88 PHE B C 1
ATOM 4987 O O . PHE B 1 88 ? 7.711 32.188 16.281 1 91.69 88 PHE B O 1
ATOM 4994 N N . GLN B 1 89 ? 6.324 32.688 17.969 1 89.69 89 GLN B N 1
ATOM 4995 C CA . GLN B 1 89 ? 7.32 32.375 18.984 1 89.69 89 GLN B CA 1
ATOM 4996 C C . GLN B 1 89 ? 7.539 30.891 19.109 1 89.69 89 GLN B C 1
ATOM 4998 O O . GLN B 1 89 ? 8.531 30.438 19.688 1 89.69 89 GLN B O 1
ATOM 5003 N N . MET B 1 90 ? 6.703 30.141 18.562 1 89.94 90 MET B N 1
ATOM 5004 C CA . MET B 1 90 ? 6.797 28.688 18.641 1 89.94 90 MET B CA 1
ATOM 5005 C C . MET B 1 90 ? 7.953 28.172 17.797 1 89.94 90 MET B C 1
ATOM 5007 O O . MET B 1 90 ? 8.359 27.016 17.938 1 89.94 90 MET B O 1
ATOM 5011 N N . VAL B 1 91 ? 8.508 29.031 16.984 1 92.06 91 VAL B N 1
ATOM 5012 C CA . VAL B 1 91 ? 9.656 28.641 16.172 1 92.06 91 VAL B CA 1
ATOM 5013 C C . VAL B 1 91 ? 10.805 28.203 17.078 1 92.06 91 VAL B C 1
ATOM 5015 O O . VAL B 1 91 ? 11.664 27.422 16.656 1 92.06 91 VAL B O 1
ATOM 5018 N N . GLU B 1 92 ? 10.711 28.672 18.312 1 90.69 92 GLU B N 1
ATOM 5019 C CA . GLU B 1 92 ? 11.805 28.422 19.25 1 90.69 92 GLU B CA 1
ATOM 5020 C C . GLU B 1 92 ? 11.578 27.141 20.047 1 90.69 92 GLU B C 1
ATOM 5022 O O . GLU B 1 92 ? 12.469 26.688 20.766 1 90.69 92 GLU B O 1
ATOM 5027 N N . ILE B 1 93 ? 10.477 26.531 19.859 1 91.62 93 ILE B N 1
ATOM 5028 C CA . ILE B 1 93 ? 10.117 25.391 20.703 1 91.62 93 ILE B CA 1
ATOM 5029 C C . ILE B 1 93 ? 10.523 24.094 20.031 1 91.62 93 ILE B C 1
ATOM 5031 O O . ILE B 1 93 ? 10.328 23.922 18.828 1 91.62 93 ILE B O 1
ATOM 5035 N N . SER B 1 94 ? 11.148 23.203 20.781 1 93.25 94 SER B N 1
ATOM 5036 C CA . SER B 1 94 ? 11.492 21.891 20.25 1 93.25 94 SER B CA 1
ATOM 5037 C C . SER B 1 94 ? 10.25 21.047 19.984 1 93.25 94 SER B C 1
ATOM 5039 O O . SER B 1 94 ? 9.172 21.359 20.5 1 93.25 94 SER B O 1
ATOM 5041 N N . ALA B 1 95 ? 10.391 19.984 19.219 1 94.69 95 ALA B N 1
ATOM 5042 C CA . ALA B 1 95 ? 9.273 19.094 18.938 1 94.69 95 ALA B CA 1
ATOM 5043 C C . ALA B 1 95 ? 8.742 18.453 20.234 1 94.69 95 ALA B C 1
ATOM 5045 O O . ALA B 1 95 ? 7.527 18.312 20.391 1 94.69 95 ALA B O 1
ATOM 5046 N N . GLU B 1 96 ? 9.602 18.109 21.172 1 96 96 GLU B N 1
ATOM 5047 C CA . GLU B 1 96 ? 9.211 17.516 22.438 1 96 96 GLU B CA 1
ATOM 5048 C C . GLU B 1 96 ? 8.398 18.484 23.297 1 96 96 GLU B C 1
ATOM 5050 O O . GLU B 1 96 ? 7.379 18.109 23.875 1 96 96 GLU B O 1
ATOM 5055 N N . LYS B 1 97 ? 8.891 19.688 23.312 1 94.5 97 LYS B N 1
ATOM 5056 C CA . LYS B 1 97 ? 8.188 20.703 24.094 1 94.5 97 LYS B CA 1
ATOM 5057 C C . LYS B 1 97 ? 6.836 21.047 23.469 1 94.5 97 LYS B C 1
ATOM 5059 O O . LYS B 1 97 ? 5.871 21.328 24.172 1 94.5 97 LYS B O 1
ATOM 5064 N N . PHE B 1 98 ? 6.801 21.094 22.203 1 93.06 98 PHE B N 1
ATOM 5065 C CA . PHE B 1 98 ? 5.531 21.266 21.516 1 93.06 98 PHE B CA 1
ATOM 5066 C C . PHE B 1 98 ? 4.551 20.156 21.875 1 93.06 98 PHE B C 1
ATOM 5068 O O . PHE B 1 98 ? 3.379 20.422 22.141 1 93.06 98 PHE B O 1
ATOM 5075 N N . HIS B 1 99 ? 5.016 18.891 21.875 1 94.31 99 HIS B N 1
ATOM 5076 C CA . HIS B 1 99 ? 4.184 17.75 22.25 1 94.31 99 HIS B CA 1
ATOM 5077 C C . HIS B 1 99 ? 3.668 17.906 23.688 1 94.31 99 HIS B C 1
ATOM 5079 O O . HIS B 1 99 ? 2.469 17.766 23.938 1 94.31 99 HIS B O 1
ATOM 5085 N N . GLU B 1 100 ? 4.535 18.266 24.531 1 92.69 100 GLU B N 1
ATOM 5086 C CA . GLU B 1 100 ? 4.203 18.375 25.953 1 92.69 100 GLU B CA 1
ATOM 5087 C C . GLU B 1 100 ? 3.191 19.484 26.203 1 92.69 100 GLU B C 1
ATOM 5089 O O . GLU B 1 100 ? 2.172 19.266 26.859 1 92.69 100 GLU B O 1
ATOM 5094 N N . ASN B 1 101 ? 3.494 20.656 25.594 1 88.12 101 ASN B N 1
ATOM 5095 C CA . ASN B 1 101 ? 2.746 21.859 25.953 1 88.12 101 ASN B CA 1
ATOM 5096 C C . ASN B 1 101 ? 1.459 21.969 25.141 1 88.12 101 ASN B C 1
ATOM 5098 O O . ASN B 1 101 ? 0.492 22.594 25.594 1 88.12 101 ASN B O 1
ATOM 5102 N N . VAL B 1 102 ? 1.468 21.344 24 1 89 102 VAL B N 1
ATOM 5103 C CA . VAL B 1 102 ? 0.344 21.609 23.094 1 89 102 VAL B CA 1
ATOM 5104 C C . VAL B 1 102 ? -0.417 20.312 22.828 1 89 102 VAL B C 1
ATOM 5106 O O . VAL B 1 102 ? -1.611 20.203 23.125 1 89 102 VAL B O 1
ATOM 5109 N N . LEU B 1 103 ? 0.256 19.297 22.406 1 92.94 103 LEU B N 1
ATOM 5110 C CA . LEU B 1 103 ? -0.443 18.125 21.906 1 92.94 103 LEU B CA 1
ATOM 5111 C C . LEU B 1 103 ? -0.953 17.266 23.047 1 92.94 103 LEU B C 1
ATOM 5113 O O . LEU B 1 103 ? -2.131 16.906 23.094 1 92.94 103 LEU B O 1
ATOM 5117 N N . TRP B 1 104 ? -0.069 16.969 24.016 1 95.06 104 TRP B N 1
ATOM 5118 C CA . TRP B 1 104 ? -0.483 16.109 25.125 1 95.06 104 TRP B CA 1
ATOM 5119 C C . TRP B 1 104 ? -1.485 16.828 26.031 1 95.06 104 TRP B C 1
ATOM 5121 O O . TRP B 1 104 ? -2.594 16.328 26.25 1 95.06 104 TRP B O 1
ATOM 5131 N N . LYS B 1 105 ? -1.135 18.016 26.469 1 92.69 105 LYS B N 1
ATOM 5132 C CA . LYS B 1 105 ? -2.012 18.781 27.359 1 92.69 105 LYS B CA 1
ATOM 5133 C C . LYS B 1 105 ? -3.285 19.203 26.625 1 92.69 105 LYS B C 1
ATOM 5135 O O . LYS B 1 105 ? -4.383 19.109 27.188 1 92.69 105 LYS B O 1
ATOM 5140 N N . GLY B 1 106 ? -3.09 19.703 25.438 1 91.5 106 GLY B N 1
ATOM 5141 C CA . GLY B 1 106 ? -4.242 20.109 24.641 1 91.5 106 GLY B CA 1
ATOM 5142 C C . GLY B 1 106 ? -5.172 18.969 24.312 1 91.5 106 GLY B C 1
ATOM 5143 O O . GLY B 1 106 ? -6.395 19.125 24.328 1 91.5 106 GLY B O 1
ATOM 5144 N N . GLY B 1 107 ? -4.582 17.812 23.984 1 94.38 107 GLY B N 1
ATOM 5145 C CA . GLY B 1 107 ? -5.383 16.625 23.688 1 94.38 107 GLY B CA 1
ATOM 5146 C C . GLY B 1 107 ? -6.25 16.188 24.859 1 94.38 107 GLY B C 1
ATOM 5147 O O . GLY B 1 107 ? -7.434 15.891 24.672 1 94.38 107 GLY B O 1
ATOM 5148 N N . LEU B 1 108 ? -5.668 16.172 26.031 1 95.69 108 LEU B N 1
ATOM 5149 C CA . LEU B 1 108 ? -6.414 15.781 27.219 1 95.69 108 LEU B CA 1
ATOM 5150 C C . LEU B 1 108 ? -7.52 16.781 27.516 1 95.69 108 LEU B C 1
ATOM 5152 O O . LEU B 1 108 ? -8.664 16.406 27.781 1 95.69 108 LEU B O 1
ATOM 5156 N N . ALA B 1 109 ? -7.16 18.047 27.438 1 93.62 109 ALA B N 1
ATOM 5157 C CA . ALA B 1 109 ? -8.117 19.094 27.75 1 93.62 109 ALA B CA 1
ATOM 5158 C C . ALA B 1 109 ? -9.289 19.094 26.781 1 93.62 109 ALA B C 1
ATOM 5160 O O . ALA B 1 109 ? -10.445 19.219 27.188 1 93.62 109 ALA B O 1
ATOM 5161 N N . PHE B 1 110 ? -8.992 18.953 25.578 1 93.19 110 PHE B N 1
ATOM 5162 C CA . PHE B 1 110 ? -10.039 18.984 24.562 1 93.19 110 PHE B CA 1
ATOM 5163 C C . PHE B 1 110 ? -10.906 17.734 24.625 1 93.19 110 PHE B C 1
ATOM 5165 O O . PHE B 1 110 ? -12.102 17.781 24.344 1 93.19 110 PHE B O 1
ATOM 5172 N N . THR B 1 111 ? -10.281 16.578 24.906 1 96.44 111 THR B N 1
ATOM 5173 C CA . THR B 1 111 ? -11.047 15.344 25.109 1 96.44 111 THR B CA 1
ATOM 5174 C C . THR B 1 111 ? -12.07 15.516 26.219 1 96.44 111 THR B C 1
ATOM 5176 O O . THR B 1 111 ? -13.234 15.148 26.078 1 96.44 111 THR B O 1
ATOM 5179 N N . GLU B 1 112 ? -11.594 16.109 27.297 1 95.88 112 GLU B N 1
ATOM 5180 C CA . GLU B 1 112 ? -12.5 16.328 28.422 1 95.88 112 GLU B CA 1
ATOM 5181 C C . GLU B 1 112 ? -13.602 17.312 28.047 1 95.88 112 GLU B C 1
ATOM 5183 O O . GLU B 1 112 ? -14.766 17.109 28.406 1 95.88 112 GLU B O 1
ATOM 5188 N N . LEU B 1 113 ? -13.211 18.359 27.359 1 95.19 113 LEU B N 1
ATOM 5189 C CA . LEU B 1 113 ? -14.195 19.328 26.891 1 95.19 113 LEU B CA 1
ATOM 5190 C C . LEU B 1 113 ? -15.266 18.641 26.062 1 95.19 113 LEU B C 1
ATOM 5192 O O . LEU B 1 113 ? -16.469 18.875 26.25 1 95.19 113 LEU B O 1
ATOM 5196 N N . THR B 1 114 ? -14.867 17.766 25.156 1 96.69 114 THR B N 1
ATOM 5197 C CA . THR B 1 114 ? -15.781 17.078 24.25 1 96.69 114 THR B CA 1
ATOM 5198 C C . THR B 1 114 ? -16.734 16.172 25.031 1 96.69 114 THR B C 1
ATOM 5200 O O . THR B 1 114 ? -17.953 16.266 24.891 1 96.69 114 THR B O 1
ATOM 5203 N N . LEU B 1 115 ? -16.188 15.336 25.938 1 97.06 115 LEU B N 1
ATOM 5204 C CA . LEU B 1 115 ? -16.984 14.367 26.688 1 97.06 115 LEU B CA 1
ATOM 5205 C C . LEU B 1 115 ? -17.922 15.062 27.672 1 97.06 115 LEU B C 1
ATOM 5207 O O . LEU B 1 115 ? -18.984 14.539 28 1 97.06 115 LEU B O 1
ATOM 5211 N N . ASN B 1 116 ? -17.516 16.25 28.047 1 95.69 116 ASN B N 1
ATOM 5212 C CA . ASN B 1 116 ? -18.297 16.984 29.031 1 95.69 116 ASN B CA 1
ATOM 5213 C C . ASN B 1 116 ? -19.297 17.938 28.375 1 95.69 116 ASN B C 1
ATOM 5215 O O . ASN B 1 116 ? -20.094 18.578 29.047 1 95.69 116 ASN B O 1
ATOM 5219 N N . SER B 1 117 ? -19.266 18.109 27.125 1 96.69 117 SER B N 1
ATOM 5220 C CA . SER B 1 117 ? -20.156 19.016 26.406 1 96.69 117 SER B CA 1
ATOM 5221 C C . SER B 1 117 ? -21.609 18.547 26.5 1 96.69 117 SER B C 1
ATOM 5223 O O . SER B 1 117 ? -21.875 17.344 26.422 1 96.69 117 SER B O 1
ATOM 5225 N N . THR B 1 118 ? -22.547 19.438 26.609 1 96.5 118 THR B N 1
ATOM 5226 C CA . THR B 1 118 ? -23.953 19.188 26.891 1 96.5 118 THR B CA 1
ATOM 5227 C C . THR B 1 118 ? -24.578 18.312 25.812 1 96.5 118 THR B C 1
ATOM 5229 O O . THR B 1 118 ? -25.188 17.281 26.109 1 96.5 118 THR B O 1
ATOM 5232 N N . GLN B 1 119 ? -24.375 18.672 24.562 1 97.31 119 GLN B N 1
ATOM 5233 C CA . GLN B 1 119 ? -25 17.938 23.484 1 97.31 119 GLN B CA 1
ATOM 5234 C C . GLN B 1 119 ? -24.391 16.547 23.312 1 97.31 119 GLN B C 1
ATOM 5236 O O . GLN B 1 119 ? -25.078 15.594 22.938 1 97.31 119 GLN B O 1
ATOM 5241 N N . ILE B 1 120 ? -23.141 16.422 23.625 1 97.81 120 ILE B N 1
ATOM 5242 C CA . ILE B 1 120 ? -22.469 15.133 23.5 1 97.81 120 ILE B CA 1
ATOM 5243 C C . ILE B 1 120 ? -22.938 14.195 24.609 1 97.81 120 ILE B C 1
ATOM 5245 O O . ILE B 1 120 ? -23.203 13.016 24.344 1 97.81 120 ILE B O 1
ATOM 5249 N N . ARG B 1 121 ? -23.078 14.742 25.812 1 96.81 121 ARG B N 1
ATOM 5250 C CA . ARG B 1 121 ? -23.609 13.938 26.906 1 96.81 121 ARG B CA 1
ATOM 5251 C C . ARG B 1 121 ? -25.016 13.438 26.562 1 96.81 121 ARG B C 1
ATOM 5253 O O . ARG B 1 121 ? -25.344 12.281 26.859 1 96.81 121 ARG B O 1
ATOM 5260 N N . ARG B 1 122 ? -25.75 14.258 25.984 1 96.62 122 ARG B N 1
ATOM 5261 C CA . ARG B 1 122 ? -27.094 13.859 25.578 1 96.62 122 ARG B CA 1
ATOM 5262 C C . ARG B 1 122 ? -27.047 12.742 24.547 1 96.62 122 ARG B C 1
ATOM 5264 O O . ARG B 1 122 ? -27.781 11.75 24.656 1 96.62 122 ARG B O 1
ATOM 5271 N N . LEU B 1 123 ? -26.203 12.914 23.516 1 97.19 123 LEU B N 1
ATOM 5272 C CA . LEU B 1 123 ? -26.047 11.914 22.469 1 97.19 123 LEU B CA 1
ATOM 5273 C C . LEU B 1 123 ? -25.656 10.562 23.078 1 97.19 123 LEU B C 1
ATOM 5275 O O . LEU B 1 123 ? -26.203 9.531 22.688 1 97.19 123 LEU B O 1
ATOM 5279 N N . LEU B 1 124 ? -24.766 10.594 24.047 1 95.94 124 LEU B N 1
ATOM 5280 C CA . LEU B 1 124 ? -24.203 9.367 24.609 1 95.94 124 LEU B CA 1
ATOM 5281 C C . LEU B 1 124 ? -25.234 8.648 25.469 1 95.94 124 LEU B C 1
ATOM 5283 O O . LEU B 1 124 ? -25.078 7.461 25.766 1 95.94 124 LEU B O 1
ATOM 5287 N N . GLN B 1 125 ? -26.297 9.375 25.859 1 94.44 125 GLN B N 1
ATOM 5288 C CA . GLN B 1 125 ? -27.359 8.773 26.672 1 94.44 125 GLN B CA 1
ATOM 5289 C C . GLN B 1 125 ? -28.453 8.188 25.781 1 94.44 125 GLN B C 1
ATOM 5291 O O . GLN B 1 125 ? -29.25 7.367 26.234 1 94.44 125 GLN B O 1
ATOM 5296 N N . GLU B 1 126 ? -28.375 8.586 24.562 1 93.12 126 GLU B N 1
ATOM 5297 C CA . GLU B 1 126 ? -29.375 8.078 23.625 1 93.12 126 GLU B CA 1
ATOM 5298 C C . GLU B 1 126 ? -29.062 6.637 23.219 1 93.12 126 GLU B C 1
ATOM 5300 O O . GLU B 1 126 ? -27.906 6.238 23.172 1 93.12 126 GLU B O 1
ATOM 5305 N N . ASP B 1 127 ? -30.109 5.902 23.016 1 88.56 127 ASP B N 1
ATOM 5306 C CA . ASP B 1 127 ? -29.953 4.539 22.516 1 88.56 127 ASP B CA 1
ATOM 5307 C C . ASP B 1 127 ? -29.938 4.512 20.984 1 88.56 127 ASP B C 1
ATOM 5309 O O . ASP B 1 127 ? -30.969 4.273 20.359 1 88.56 127 ASP B O 1
ATOM 5313 N N . THR B 1 128 ? -28.922 4.812 20.453 1 92.62 128 THR B N 1
ATOM 5314 C CA . THR B 1 128 ? -28.75 4.844 19.016 1 92.62 128 THR B CA 1
ATOM 5315 C C . THR B 1 128 ? -27.828 3.723 18.547 1 92.62 128 THR B C 1
ATOM 5317 O O . THR B 1 128 ? -26.922 3.32 19.281 1 92.62 128 THR B O 1
ATOM 5320 N N . LYS B 1 129 ? -28.172 3.195 17.453 1 96 129 LYS B N 1
ATOM 5321 C CA . LYS B 1 129 ? -27.328 2.172 16.844 1 96 129 LYS B CA 1
ATOM 5322 C C . LYS B 1 129 ? -26.562 2.732 15.648 1 96 129 LYS B C 1
ATOM 5324 O O . LYS B 1 129 ? -27.125 3.48 14.844 1 96 129 LYS B O 1
ATOM 5329 N N . PHE B 1 130 ? -25.312 2.422 15.625 1 98.25 130 PHE B N 1
ATOM 5330 C CA . PHE B 1 130 ? -24.484 2.848 14.508 1 98.25 130 PHE B CA 1
ATOM 5331 C C . PHE B 1 130 ? -23.875 1.644 13.797 1 98.25 130 PHE B C 1
ATOM 5333 O O . PHE B 1 130 ? -23.5 0.659 14.445 1 98.25 130 PHE B O 1
ATOM 5340 N N . ASP B 1 131 ? -23.734 1.765 12.469 1 98.38 131 ASP B N 1
ATOM 5341 C CA . ASP B 1 131 ? -23.125 0.726 11.648 1 98.38 131 ASP B CA 1
ATOM 5342 C C . ASP B 1 131 ? -21.625 0.964 11.492 1 98.38 131 ASP B C 1
ATOM 5344 O O . ASP B 1 131 ? -20.891 0.062 11.094 1 98.38 131 ASP B O 1
ATOM 5348 N N . LEU B 1 132 ? -21.219 2.156 11.82 1 98.75 132 LEU B N 1
ATOM 5349 C CA . LEU B 1 132 ? -19.828 2.572 11.664 1 98.75 132 LEU B CA 1
ATOM 5350 C C . LEU B 1 132 ? -19.516 3.787 12.531 1 98.75 132 LEU B C 1
ATOM 5352 O O . LEU B 1 132 ? -20.359 4.672 12.688 1 98.75 132 LEU B O 1
ATOM 5356 N N . VAL B 1 133 ? -18.344 3.811 13.109 1 98.88 133 VAL B N 1
ATOM 5357 C CA . VAL B 1 133 ? -17.828 4.977 13.812 1 98.88 133 VAL B CA 1
ATOM 5358 C C . VAL B 1 133 ? -16.562 5.477 13.109 1 98.88 133 VAL B C 1
ATOM 5360 O O . VAL B 1 133 ? -15.625 4.703 12.867 1 98.88 133 VAL B O 1
ATOM 5363 N N . ILE B 1 134 ? -16.531 6.723 12.719 1 98.94 134 ILE B N 1
ATOM 5364 C CA . ILE B 1 134 ? -15.359 7.363 12.125 1 98.94 134 ILE B CA 1
ATOM 5365 C C . ILE B 1 134 ? -14.797 8.406 13.086 1 98.94 134 ILE B C 1
ATOM 5367 O O . ILE B 1 134 ? -15.508 9.336 13.477 1 98.94 134 ILE B O 1
ATOM 5371 N N . ASN B 1 135 ? -13.555 8.25 13.43 1 98.75 135 ASN B N 1
ATOM 5372 C CA . ASN B 1 135 ? -12.906 9.172 14.359 1 98.75 135 ASN B CA 1
ATOM 5373 C C . ASN B 1 135 ? -11.734 9.898 13.711 1 98.75 135 ASN B C 1
ATOM 5375 O O . ASN B 1 135 ? -10.984 9.297 12.938 1 98.75 135 ASN B O 1
ATOM 5379 N N . GLU B 1 136 ? -11.633 11.18 13.977 1 98.12 136 GLU B N 1
ATOM 5380 C CA . GLU B 1 136 ? -10.375 11.859 13.688 1 98.12 136 GLU B CA 1
ATOM 5381 C C . GLU B 1 136 ? -9.234 11.273 14.508 1 98.12 136 GLU B C 1
ATOM 5383 O O . GLU B 1 136 ? -9.359 11.094 15.727 1 98.12 136 GLU B O 1
ATOM 5388 N N . GLN B 1 137 ? -8.203 10.805 13.852 1 96.75 137 GLN B N 1
ATOM 5389 C CA . GLN B 1 137 ? -6.977 10.383 14.516 1 96.75 137 GLN B CA 1
ATOM 5390 C C . GLN B 1 137 ? -6.066 11.57 14.805 1 96.75 137 GLN B C 1
ATOM 5392 O O . GLN B 1 137 ? -5.238 11.945 13.969 1 96.75 137 GLN B O 1
ATOM 5397 N N . PHE B 1 138 ? -6.16 11.977 15.977 1 93.62 138 PHE B N 1
ATOM 5398 C CA . PHE B 1 138 ? -5.328 13.062 16.484 1 93.62 138 PHE B CA 1
ATOM 5399 C C . PHE B 1 138 ? -5.035 12.875 17.969 1 93.62 138 PHE B C 1
ATOM 5401 O O . PHE B 1 138 ? -4.609 11.805 18.391 1 93.62 138 PHE B O 1
ATOM 5408 N N . TYR B 1 139 ? -5.184 13.453 18.859 1 95.12 139 TYR B N 1
ATOM 5409 C CA . TYR B 1 139 ? -4.867 13.352 20.266 1 95.12 139 TYR B CA 1
ATOM 5410 C C . TYR B 1 139 ? -6.133 13.375 21.125 1 95.12 139 TYR B C 1
ATOM 5412 O O . TYR B 1 139 ? -6.211 14.109 22.109 1 95.12 139 TYR B O 1
ATOM 5420 N N . GLN B 1 140 ? -7.09 12.547 20.656 1 96.75 140 GLN B N 1
ATOM 5421 C CA . GLN B 1 140 ? -8.344 12.344 21.375 1 96.75 140 GLN B CA 1
ATOM 5422 C C . GLN B 1 140 ? -8.734 10.867 21.391 1 96.75 140 GLN B C 1
ATOM 5424 O O . GLN B 1 140 ? -9.867 10.516 21.047 1 96.75 140 GLN B O 1
ATOM 5429 N N . GLU B 1 141 ? -7.879 10.023 21.844 1 98.12 141 GLU B N 1
ATOM 5430 C CA . GLU B 1 141 ? -8 8.57 21.734 1 98.12 141 GLU B CA 1
ATOM 5431 C C . GLU B 1 141 ? -9.195 8.055 22.531 1 98.12 141 GLU B C 1
ATOM 5433 O O . GLU B 1 141 ? -9.742 6.992 22.219 1 98.12 141 GLU B O 1
ATOM 5438 N N . ALA B 1 142 ? -9.641 8.836 23.547 1 98.62 142 ALA B N 1
ATOM 5439 C CA . ALA B 1 142 ? -10.805 8.422 24.328 1 98.62 142 ALA B CA 1
ATOM 5440 C C . ALA B 1 142 ? -12.023 8.227 23.438 1 98.62 142 ALA B C 1
ATOM 5442 O O . ALA B 1 142 ? -12.875 7.383 23.719 1 98.62 142 ALA B O 1
ATOM 5443 N N . MET B 1 143 ? -12.086 8.961 22.359 1 98.5 143 MET B N 1
ATOM 5444 C CA . MET B 1 143 ? -13.227 8.891 21.453 1 98.5 143 MET B CA 1
ATOM 5445 C C . MET B 1 143 ? -13.289 7.535 20.75 1 98.5 143 MET B C 1
ATOM 5447 O O . MET B 1 143 ? -14.344 7.125 20.266 1 98.5 143 MET B O 1
ATOM 5451 N N . ASN B 1 144 ? -12.164 6.773 20.672 1 98.56 144 ASN B N 1
ATOM 5452 C CA . ASN B 1 144 ? -12.148 5.465 20.031 1 98.56 144 ASN B CA 1
ATOM 5453 C C . ASN B 1 144 ? -13.039 4.469 20.766 1 98.56 144 ASN B C 1
ATOM 5455 O O . ASN B 1 144 ? -13.469 3.469 20.188 1 98.56 144 ASN B O 1
ATOM 5459 N N . VAL B 1 145 ? -13.367 4.75 22.062 1 98.5 145 VAL B N 1
ATOM 5460 C CA . VAL B 1 145 ? -14.172 3.836 22.859 1 98.5 145 VAL B CA 1
ATOM 5461 C C . VAL B 1 145 ? -15.594 3.785 22.328 1 98.5 145 VAL B C 1
ATOM 5463 O O . VAL B 1 145 ? -16.328 2.83 22.594 1 98.5 145 VAL B O 1
ATOM 5466 N N . LEU B 1 146 ? -15.969 4.773 21.547 1 98.44 146 LEU B N 1
ATOM 5467 C CA . LEU B 1 146 ? -17.328 4.832 21 1 98.44 146 LEU B CA 1
ATOM 5468 C C . LEU B 1 146 ? -17.578 3.68 20.031 1 98.44 146 LEU B C 1
ATOM 5470 O O . LEU B 1 146 ? -18.703 3.215 19.891 1 98.44 146 LEU B O 1
ATOM 5474 N N . ALA B 1 147 ? -16.547 3.238 19.359 1 98.44 147 ALA B N 1
ATOM 5475 C CA . ALA B 1 147 ? -16.688 2.047 18.531 1 98.44 147 ALA B CA 1
ATOM 5476 C C . ALA B 1 147 ? -17.094 0.84 19.359 1 98.44 147 ALA B C 1
ATOM 5478 O O . ALA B 1 147 ? -17.891 0.006 18.906 1 98.44 147 ALA B O 1
ATOM 5479 N N . TYR B 1 148 ? -16.5 0.75 20.547 1 98 148 TYR B N 1
ATOM 5480 C CA . TYR B 1 148 ? -16.859 -0.314 21.469 1 98 148 TYR B CA 1
ATOM 5481 C C . TYR B 1 148 ? -18.266 -0.104 22.031 1 98 148 TYR B C 1
ATOM 5483 O O . TYR B 1 148 ? -19.062 -1.034 22.062 1 98 148 TYR B O 1
ATOM 5491 N N . LYS B 1 149 ? -18.562 1.145 22.469 1 97.75 149 LYS B N 1
ATOM 5492 C CA . LYS B 1 149 ? -19.875 1.458 23.031 1 97.75 149 LYS B CA 1
ATOM 5493 C C . LYS B 1 149 ? -21 1.038 22.078 1 97.75 149 LYS B C 1
ATOM 5495 O O . LYS B 1 149 ? -22.016 0.483 22.516 1 97.75 149 LYS B O 1
ATOM 5500 N N . TYR B 1 150 ? -20.797 1.254 20.844 1 97.56 150 TYR B N 1
ATOM 5501 C CA . TYR B 1 150 ? -21.891 1.05 19.875 1 97.56 150 TYR B CA 1
ATOM 5502 C C . TYR B 1 150 ? -21.688 -0.243 19.094 1 97.56 150 TYR B C 1
ATOM 5504 O O . TYR B 1 150 ? -22.422 -0.526 18.156 1 97.56 150 TYR B O 1
ATOM 5512 N N . ASN B 1 151 ? -20.656 -1.016 19.406 1 97.19 151 ASN B N 1
ATOM 5513 C CA . ASN B 1 151 ? -20.359 -2.289 18.766 1 97.19 151 ASN B CA 1
ATOM 5514 C C . ASN B 1 151 ? -20.297 -2.154 17.25 1 97.19 151 ASN B C 1
ATOM 5516 O O . ASN B 1 151 ? -21 -2.875 16.531 1 97.19 151 ASN B O 1
ATOM 5520 N N . ALA B 1 152 ? -19.5 -1.218 16.812 1 98.19 152 ALA B N 1
ATOM 5521 C CA . ALA B 1 152 ? -19.375 -0.912 15.391 1 98.19 152 ALA B CA 1
ATOM 5522 C C . ALA B 1 152 ? -17.906 -0.858 14.969 1 98.19 152 ALA B C 1
ATOM 5524 O O . ALA B 1 152 ? -17.031 -0.548 15.773 1 98.19 152 ALA B O 1
ATOM 5525 N N . PRO B 1 153 ? -17.609 -1.208 13.641 1 98.5 153 PRO B N 1
ATOM 5526 C CA . PRO B 1 153 ? -16.234 -1.012 13.148 1 98.5 153 PRO B CA 1
ATOM 5527 C C . PRO B 1 153 ? -15.789 0.444 13.234 1 98.5 153 PRO B C 1
ATOM 5529 O O . PRO B 1 153 ? -16.625 1.354 13.242 1 98.5 153 PRO B O 1
ATOM 5532 N N . MET B 1 154 ? -14.508 0.614 13.328 1 98.69 154 MET B N 1
ATOM 5533 C CA . MET B 1 154 ? -13.945 1.953 13.5 1 98.69 154 MET B CA 1
ATOM 5534 C C . MET B 1 154 ? -13.07 2.332 12.312 1 98.69 154 MET B C 1
ATOM 5536 O O . MET B 1 154 ? -12.281 1.516 11.828 1 98.69 154 MET B O 1
ATOM 5540 N N . VAL B 1 155 ? -13.25 3.473 11.805 1 98.88 155 VAL B N 1
ATOM 5541 C CA . VAL B 1 155 ? -12.391 4.102 10.805 1 98.88 155 VAL B CA 1
ATOM 5542 C C . VAL B 1 155 ? -11.695 5.32 11.422 1 98.88 155 VAL B C 1
ATOM 5544 O O . VAL B 1 155 ? -12.328 6.102 12.133 1 98.88 155 VAL B O 1
ATOM 5547 N N . LEU B 1 156 ? -10.43 5.426 11.227 1 98.75 156 LEU B N 1
ATOM 5548 C CA . LEU B 1 156 ? -9.664 6.582 11.68 1 98.75 156 LEU B CA 1
ATOM 5549 C C . LEU B 1 156 ? -9.258 7.453 10.492 1 98.75 156 LEU B C 1
ATOM 5551 O O . LEU B 1 156 ? -8.914 6.941 9.43 1 98.75 156 LEU B O 1
ATOM 5555 N N . VAL B 1 157 ? -9.32 8.75 10.664 1 98.69 157 VAL B N 1
ATOM 5556 C CA . VAL B 1 157 ? -8.891 9.695 9.641 1 98.69 157 VAL B CA 1
ATOM 5557 C C . VAL B 1 157 ? -7.855 10.656 10.219 1 98.69 157 VAL B C 1
ATOM 5559 O O . VAL B 1 157 ? -8.133 11.359 11.195 1 98.69 157 VAL B O 1
ATOM 5562 N N . THR B 1 158 ? -6.691 10.68 9.633 1 97.69 158 THR B N 1
ATOM 5563 C CA . THR B 1 158 ? -5.68 11.625 10.102 1 97.69 158 THR B CA 1
ATOM 5564 C C . THR B 1 158 ? -5.859 12.984 9.438 1 97.69 158 THR B C 1
ATOM 5566 O O . THR B 1 158 ? -6.234 13.062 8.266 1 97.69 158 THR B O 1
ATOM 5569 N N . THR B 1 159 ? -5.488 14.023 10.133 1 96.19 159 THR B N 1
ATOM 5570 C CA . THR B 1 159 ? -5.516 15.375 9.586 1 96.19 159 THR B CA 1
ATOM 5571 C C . THR B 1 159 ? -4.098 15.883 9.344 1 96.19 159 THR B C 1
ATOM 5573 O O . THR B 1 159 ? -3.91 17.031 8.922 1 96.19 159 THR B O 1
ATOM 5576 N N . PHE B 1 160 ? -2.975 15.156 9.609 1 92.94 160 PHE B N 1
ATOM 5577 C CA . PHE B 1 160 ? -1.58 15.562 9.484 1 92.94 160 PHE B CA 1
ATOM 5578 C C . PHE B 1 160 ? -0.807 14.586 8.609 1 92.94 160 PHE B C 1
ATOM 5580 O O . PHE B 1 160 ? 0.421 14.656 8.523 1 92.94 160 PHE B O 1
ATOM 5587 N N . GLY B 1 161 ? -1.25 13.633 8.023 1 91.5 161 GLY B N 1
ATOM 5588 C CA . GLY B 1 161 ? -0.589 12.641 7.184 1 91.5 161 GLY B CA 1
ATOM 5589 C C . GLY B 1 161 ? -0.374 11.312 7.879 1 91.5 161 GLY B C 1
ATOM 5590 O O . GLY B 1 161 ? -1.285 10.789 8.523 1 91.5 161 GLY B O 1
ATOM 5591 N N . ASN B 1 162 ? 0.842 10.734 7.73 1 93.5 162 ASN B N 1
ATOM 5592 C CA . ASN B 1 162 ? 1.165 9.453 8.336 1 93.5 162 ASN B CA 1
ATOM 5593 C C . ASN B 1 162 ? 1.198 9.547 9.859 1 93.5 162 ASN B C 1
ATOM 5595 O O . ASN B 1 162 ? 1.658 10.547 10.414 1 93.5 162 ASN B O 1
ATOM 5599 N N . CYS B 1 163 ? 0.711 8.594 10.523 1 96.12 163 CYS B N 1
ATOM 5600 C CA . CYS B 1 163 ? 0.731 8.477 11.977 1 96.12 163 CYS B CA 1
ATOM 5601 C C . CYS B 1 163 ? 1.622 7.324 12.422 1 96.12 163 CYS B C 1
ATOM 5603 O O . CYS B 1 163 ? 1.202 6.168 12.406 1 96.12 163 CYS B O 1
ATOM 5605 N N . MET B 1 164 ? 2.812 7.656 12.898 1 96.75 164 MET B N 1
ATOM 5606 C CA . MET B 1 164 ? 3.791 6.637 13.273 1 96.75 164 MET B CA 1
ATOM 5607 C C . MET B 1 164 ? 3.27 5.781 14.43 1 96.75 164 MET B C 1
ATOM 5609 O O . MET B 1 164 ? 3.502 4.57 14.461 1 96.75 164 MET B O 1
ATOM 5613 N N . ARG B 1 165 ? 2.547 6.375 15.359 1 95.88 165 ARG B N 1
ATOM 5614 C CA . ARG B 1 165 ? 1.97 5.617 16.469 1 95.88 165 ARG B CA 1
ATOM 5615 C C . ARG B 1 165 ? 1.022 4.535 15.953 1 95.88 165 ARG B C 1
ATOM 5617 O O . ARG B 1 165 ? 1.021 3.414 16.453 1 95.88 165 ARG B O 1
ATOM 5624 N N . HIS B 1 166 ? 0.224 4.934 14.977 1 96 166 HIS B N 1
ATOM 5625 C CA . HIS B 1 166 ? -0.685 3.938 14.414 1 96 166 HIS B CA 1
ATOM 5626 C C . HIS B 1 166 ? 0.08 2.85 13.672 1 96 166 HIS B C 1
ATOM 5628 O O . HIS B 1 166 ? -0.317 1.682 13.695 1 96 166 HIS B O 1
ATOM 5634 N N . ASN B 1 167 ? 1.155 3.219 12.938 1 97.69 167 ASN B N 1
ATOM 5635 C CA . ASN B 1 167 ? 1.983 2.207 12.289 1 97.69 167 ASN B CA 1
ATOM 5636 C C . ASN B 1 167 ? 2.494 1.175 13.289 1 97.69 167 ASN B C 1
ATOM 5638 O O . ASN B 1 167 ? 2.482 -0.025 13.008 1 97.69 167 ASN B O 1
ATOM 5642 N N . ILE B 1 168 ? 2.904 1.688 14.414 1 97.44 168 ILE B N 1
ATOM 5643 C CA . ILE B 1 168 ? 3.41 0.789 15.438 1 97.44 168 ILE B CA 1
ATOM 5644 C C . ILE B 1 168 ? 2.295 -0.143 15.906 1 97.44 168 ILE B C 1
ATOM 5646 O O . ILE B 1 168 ? 2.467 -1.363 15.938 1 97.44 168 ILE B O 1
ATOM 5650 N N . VAL B 1 169 ? 1.124 0.455 16.203 1 97 169 VAL B N 1
ATOM 5651 C CA . VAL B 1 169 ? 0.016 -0.287 16.797 1 97 169 VAL B CA 1
ATOM 5652 C C . VAL B 1 169 ? -0.533 -1.291 15.781 1 97 169 VAL B C 1
ATOM 5654 O O . VAL B 1 169 ? -0.855 -2.428 16.141 1 97 169 VAL B O 1
ATOM 5657 N N . ALA B 1 170 ? -0.603 -0.951 14.539 1 96.94 170 ALA B N 1
ATOM 5658 C CA . ALA B 1 170 ? -1.171 -1.785 13.484 1 96.94 170 ALA B CA 1
ATOM 5659 C C . ALA B 1 170 ? -0.12 -2.729 12.906 1 96.94 170 ALA B C 1
ATOM 5661 O O . ALA B 1 170 ? -0.429 -3.564 12.055 1 96.94 170 ALA B O 1
ATOM 5662 N N . ARG B 1 171 ? 1.102 -2.559 13.352 1 97.44 171 ARG B N 1
ATOM 5663 C CA . ARG B 1 171 ? 2.246 -3.326 12.867 1 97.44 171 ARG B CA 1
ATOM 5664 C C . ARG B 1 171 ? 2.449 -3.121 11.375 1 97.44 171 ARG B C 1
ATOM 5666 O O . ARG B 1 171 ? 2.686 -4.082 10.633 1 97.44 171 ARG B O 1
ATOM 5673 N N . ASN B 1 172 ? 2.16 -1.94 10.906 1 97.88 172 ASN B N 1
ATOM 5674 C CA . ASN B 1 172 ? 2.645 -1.489 9.602 1 97.88 172 ASN B CA 1
ATOM 5675 C C . ASN B 1 172 ? 4.148 -1.228 9.625 1 97.88 172 ASN B C 1
ATOM 5677 O O . ASN B 1 172 ? 4.672 -0.67 10.594 1 97.88 172 ASN B O 1
ATOM 5681 N N . PRO B 1 173 ? 4.875 -1.628 8.578 1 97.06 173 PRO B N 1
ATOM 5682 C CA . PRO B 1 173 ? 6.309 -1.327 8.586 1 97.06 173 PRO B CA 1
ATOM 5683 C C . PRO B 1 173 ? 6.602 0.151 8.836 1 97.06 173 PRO B C 1
ATOM 5685 O O . PRO B 1 173 ? 5.949 1.019 8.242 1 97.06 173 PRO B O 1
ATOM 5688 N N . LEU B 1 174 ? 7.562 0.436 9.664 1 97.25 174 LEU B N 1
ATOM 5689 C CA . LEU B 1 174 ? 7.789 1.806 10.109 1 97.25 174 LEU B CA 1
ATOM 5690 C C . LEU B 1 174 ? 8.602 2.588 9.086 1 97.25 174 LEU B C 1
ATOM 5692 O O . LEU B 1 174 ? 8.367 3.781 8.883 1 97.25 174 LEU B O 1
ATOM 5696 N N . GLN B 1 175 ? 9.625 1.92 8.461 1 97.25 175 GLN B N 1
ATOM 5697 C CA . GLN B 1 175 ? 10.438 2.533 7.414 1 97.25 175 GLN B CA 1
ATOM 5698 C C . GLN B 1 175 ? 11.117 3.803 7.918 1 97.25 175 GLN B C 1
ATOM 5700 O O . GLN B 1 175 ? 11.062 4.844 7.262 1 97.25 175 GLN B O 1
ATOM 5705 N N . LEU B 1 176 ? 11.789 3.717 9.031 1 96.88 176 LEU B N 1
ATOM 5706 C CA . LEU B 1 176 ? 12.289 4.867 9.773 1 96.88 176 LEU B CA 1
ATOM 5707 C C . LEU B 1 176 ? 13.438 5.543 9.023 1 96.88 176 LEU B C 1
ATOM 5709 O O . LEU B 1 176 ? 13.797 6.68 9.336 1 96.88 176 LEU B O 1
ATOM 5713 N N . ALA B 1 177 ? 13.984 4.848 8.031 1 97.19 177 ALA B N 1
ATOM 5714 C CA . ALA B 1 177 ? 15.078 5.441 7.27 1 97.19 177 ALA B CA 1
ATOM 5715 C C . ALA B 1 177 ? 14.578 6.594 6.406 1 97.19 177 ALA B C 1
ATOM 5717 O O . ALA B 1 177 ? 15.336 7.512 6.086 1 97.19 177 ALA B O 1
ATOM 5718 N N . THR B 1 178 ? 13.281 6.52 6.062 1 95.88 178 THR B N 1
ATOM 5719 C CA . THR B 1 178 ? 12.828 7.504 5.086 1 95.88 178 THR B CA 1
ATOM 5720 C C . THR B 1 178 ? 11.5 8.117 5.523 1 95.88 178 THR B C 1
ATOM 5722 O O . THR B 1 178 ? 11.102 9.172 5.023 1 95.88 178 THR B O 1
ATOM 5725 N N . VAL B 1 179 ? 10.75 7.477 6.383 1 96.06 179 VAL B N 1
ATOM 5726 C CA . VAL B 1 179 ? 9.461 7.984 6.855 1 96.06 179 VAL B CA 1
ATOM 5727 C C . VAL B 1 179 ? 9.641 8.672 8.203 1 96.06 179 VAL B C 1
ATOM 5729 O O . VAL B 1 179 ? 10.094 8.047 9.172 1 96.06 179 VAL B O 1
ATOM 5732 N N . LEU B 1 180 ? 9.266 9.875 8.25 1 95.19 180 LEU B N 1
ATOM 5733 C CA . LEU B 1 180 ? 9.484 10.68 9.453 1 95.19 180 LEU B CA 1
ATOM 5734 C C . LEU B 1 180 ? 8.266 10.625 10.367 1 95.19 180 LEU B C 1
ATOM 5736 O O . LEU B 1 180 ? 7.133 10.5 9.898 1 95.19 180 LEU B O 1
ATOM 5740 N N . SER B 1 181 ? 8.594 10.688 11.664 1 94.5 181 SER B N 1
ATOM 5741 C CA . SER B 1 181 ? 7.516 10.828 12.641 1 94.5 181 SER B CA 1
ATOM 5742 C C . SER B 1 181 ? 6.727 12.109 12.414 1 94.5 181 SER B C 1
ATOM 5744 O O . SER B 1 181 ? 7.293 13.125 12 1 94.5 181 SER B O 1
ATOM 5746 N N . GLU B 1 182 ? 5.496 11.953 12.828 1 90.69 182 GLU B N 1
ATOM 5747 C CA . GLU B 1 182 ? 4.633 13.109 12.633 1 90.69 182 GLU B CA 1
ATOM 5748 C C . GLU B 1 182 ? 5.098 14.289 13.484 1 90.69 182 GLU B C 1
ATOM 5750 O O . GLU B 1 182 ? 5.578 14.102 14.602 1 90.69 182 GLU B O 1
ATOM 5755 N N . PHE B 1 183 ? 5.195 15.461 13.031 1 92 183 PHE B N 1
ATOM 5756 C CA . PHE B 1 183 ? 5.441 16.734 13.688 1 92 183 PHE B CA 1
ATOM 5757 C C . PHE B 1 183 ? 6.918 16.891 14.039 1 92 183 PHE B C 1
ATOM 5759 O O . PHE B 1 183 ? 7.27 17.672 14.93 1 92 183 PHE B O 1
ATOM 5766 N N . LEU B 1 184 ? 7.781 16.016 13.492 1 94.12 184 LEU B N 1
ATOM 5767 C CA . LEU B 1 184 ? 9.219 16.141 13.711 1 94.12 184 LEU B CA 1
ATOM 5768 C C . LEU B 1 184 ? 9.891 16.828 12.531 1 94.12 184 LEU B C 1
ATOM 5770 O O . LEU B 1 184 ? 10.031 16.234 11.461 1 94.12 184 LEU B O 1
ATOM 5774 N N . PRO B 1 185 ? 10.227 18.062 12.773 1 92.31 185 PRO B N 1
ATOM 5775 C CA . PRO B 1 185 ? 11.016 18.672 11.703 1 92.31 185 PRO B CA 1
ATOM 5776 C C . PRO B 1 185 ? 12.438 18.109 11.617 1 92.31 185 PRO B C 1
ATOM 5778 O O . PRO B 1 185 ? 13.133 18.031 12.641 1 92.31 185 PRO B O 1
ATOM 5781 N N . VAL B 1 186 ? 12.805 17.625 10.492 1 90.19 186 VAL B N 1
ATOM 5782 C CA . VAL B 1 186 ? 14.141 17.078 10.289 1 90.19 186 VAL B CA 1
ATOM 5783 C C . VAL B 1 186 ? 14.773 17.703 9.047 1 90.19 186 VAL B C 1
ATOM 5785 O O . VAL B 1 186 ? 14.195 17.656 7.961 1 90.19 186 VAL B O 1
ATOM 5788 N N . ARG B 1 187 ? 15.945 18.25 9.359 1 87.31 187 ARG B N 1
ATOM 5789 C CA . ARG B 1 187 ? 16.719 18.766 8.242 1 87.31 187 ARG B CA 1
ATOM 5790 C C . ARG B 1 187 ? 17.531 17.656 7.574 1 87.31 187 ARG B C 1
ATOM 5792 O O . ARG B 1 187 ? 18.047 16.766 8.25 1 87.31 187 ARG B O 1
ATOM 5799 N N . ASN B 1 188 ? 17.75 17.516 6.273 1 88.25 188 ASN B N 1
ATOM 5800 C CA . ASN B 1 188 ? 18.5 16.547 5.496 1 88.25 188 ASN B CA 1
ATOM 5801 C C . ASN B 1 188 ? 18.125 15.109 5.855 1 88.25 188 ASN B C 1
ATOM 5803 O O . ASN B 1 188 ? 18.938 14.352 6.355 1 88.25 188 ASN B O 1
ATOM 5807 N N . PRO B 1 189 ? 17.016 14.914 5.473 1 87.25 189 PRO B N 1
ATOM 5808 C CA . PRO B 1 189 ? 16.516 13.594 5.875 1 87.25 189 PRO B CA 1
ATOM 5809 C C . PRO B 1 189 ? 17.359 12.445 5.34 1 87.25 189 PRO B C 1
ATOM 5811 O O . PRO B 1 189 ? 18.094 12.617 4.359 1 87.25 189 PRO B O 1
ATOM 5814 N N . THR B 1 190 ? 17.875 11.539 5.836 1 88.31 190 THR B N 1
ATOM 5815 C CA . THR B 1 190 ? 18.5 10.273 5.477 1 88.31 190 THR B CA 1
ATOM 5816 C C . THR B 1 190 ? 19.922 10.195 6.047 1 88.31 190 THR B C 1
ATOM 5818 O O . THR B 1 190 ? 20.562 9.148 5.961 1 88.31 190 THR B O 1
ATOM 5821 N N . THR B 1 191 ? 20.453 11.461 6.504 1 94.81 191 THR B N 1
ATOM 5822 C CA . THR B 1 191 ? 21.734 11.406 7.191 1 94.81 191 THR B CA 1
ATOM 5823 C C . THR B 1 191 ? 21.641 10.555 8.453 1 94.81 191 THR B C 1
ATOM 5825 O O . THR B 1 191 ? 20.531 10.297 8.945 1 94.81 191 THR B O 1
ATOM 5828 N N . PHE B 1 192 ? 22.812 10.164 8.953 1 96.56 192 PHE B N 1
ATOM 5829 C CA . PHE B 1 192 ? 22.844 9.336 10.148 1 96.56 192 PHE B CA 1
ATOM 5830 C C . PHE B 1 192 ? 22.172 10.039 11.312 1 96.56 192 PHE B C 1
ATOM 5832 O O . PHE B 1 192 ? 21.328 9.453 12 1 96.56 192 PHE B O 1
ATOM 5839 N N . TRP B 1 193 ? 22.422 11.289 11.508 1 96.31 193 TRP B N 1
ATOM 5840 C CA . TRP B 1 193 ? 21.906 12.023 12.656 1 96.31 193 TRP B CA 1
ATOM 5841 C C . TRP B 1 193 ? 20.422 12.281 12.508 1 96.31 193 TRP B C 1
ATOM 5843 O O . TRP B 1 193 ? 19.688 12.289 13.508 1 96.31 193 TRP B O 1
ATOM 5853 N N . ALA B 1 194 ? 19.969 12.508 11.297 1 96.25 194 ALA B N 1
ATOM 5854 C CA . ALA B 1 194 ? 18.547 12.695 11.055 1 96.25 194 ALA B CA 1
ATOM 5855 C C . ALA B 1 194 ? 17.766 11.406 11.328 1 96.25 194 ALA B C 1
ATOM 5857 O O . ALA B 1 194 ? 16.703 11.445 11.953 1 96.25 194 ALA B O 1
ATOM 5858 N N . ARG B 1 195 ? 18.344 10.281 10.859 1 97.25 195 ARG B N 1
ATOM 5859 C CA . ARG B 1 195 ? 17.703 8.984 11.102 1 97.25 195 ARG B CA 1
ATOM 5860 C C . ARG B 1 195 ? 17.703 8.656 12.594 1 97.25 195 ARG B C 1
ATOM 5862 O O . ARG B 1 195 ? 16.719 8.125 13.109 1 97.25 195 ARG B O 1
ATOM 5869 N N . MET B 1 196 ? 18.797 9.023 13.242 1 96.81 196 MET B N 1
ATOM 5870 C CA . MET B 1 196 ? 18.891 8.836 14.688 1 96.81 196 MET B CA 1
ATOM 5871 C C . MET B 1 196 ? 17.828 9.68 15.406 1 96.81 196 MET B C 1
ATOM 5873 O O . MET B 1 196 ? 17.156 9.195 16.312 1 96.81 196 MET B O 1
ATOM 5877 N N . ARG B 1 197 ? 17.703 10.953 15.008 1 96.81 197 ARG B N 1
ATOM 5878 C CA . ARG B 1 197 ? 16.703 11.859 15.586 1 96.81 197 ARG B CA 1
ATOM 5879 C C . ARG B 1 197 ? 15.297 11.328 15.367 1 96.81 197 ARG B C 1
ATOM 5881 O O . ARG B 1 197 ? 14.461 11.383 16.266 1 96.81 197 ARG B O 1
ATOM 5888 N N . ASN B 1 198 ? 15.078 10.836 14.18 1 97.06 198 ASN B N 1
ATOM 5889 C CA . ASN B 1 198 ? 13.781 10.258 13.844 1 97.06 198 ASN B CA 1
ATOM 5890 C C . ASN B 1 198 ? 13.477 9.031 14.711 1 97.06 198 ASN B C 1
ATOM 5892 O O . ASN B 1 198 ? 12.367 8.891 15.219 1 97.06 198 ASN B O 1
ATOM 5896 N N . TRP B 1 199 ? 14.453 8.172 14.852 1 97.19 199 TRP B N 1
ATOM 5897 C CA . TRP B 1 199 ? 14.305 6.98 15.688 1 97.19 199 TRP B CA 1
ATOM 5898 C C . TRP B 1 199 ? 14.016 7.363 17.141 1 97.19 199 TRP B C 1
ATOM 5900 O O . TRP B 1 199 ? 13.086 6.844 17.75 1 97.19 199 TRP B O 1
ATOM 5910 N N . TYR B 1 200 ? 14.828 8.273 17.672 1 97.19 200 TYR B N 1
ATOM 5911 C CA . TYR B 1 200 ? 14.664 8.727 19.047 1 97.19 200 TYR B CA 1
ATOM 5912 C C . TYR B 1 200 ? 13.266 9.281 19.281 1 97.19 200 TYR B C 1
ATOM 5914 O O . TYR B 1 200 ? 12.594 8.898 20.234 1 97.19 200 TYR B O 1
ATOM 5922 N N . PHE B 1 201 ? 12.852 10.219 18.391 1 97.56 201 PHE B N 1
ATOM 5923 C CA . PHE B 1 201 ? 11.57 10.891 18.578 1 97.56 201 PHE B CA 1
ATOM 5924 C C . PHE B 1 201 ? 10.422 9.898 18.484 1 97.56 201 PHE B C 1
ATOM 5926 O O . PHE B 1 201 ? 9.43 10.008 19.203 1 97.56 201 PHE B O 1
ATOM 5933 N N . THR B 1 202 ? 10.555 8.93 17.562 1 97.5 202 THR B N 1
ATOM 5934 C CA . THR B 1 202 ? 9.539 7.891 17.422 1 97.5 202 THR B CA 1
ATOM 5935 C C . THR B 1 202 ? 9.375 7.102 18.719 1 97.5 202 THR B C 1
ATOM 5937 O O . THR B 1 202 ? 8.258 6.863 19.156 1 97.5 202 THR B O 1
ATOM 5940 N N . ILE B 1 203 ? 10.461 6.738 19.312 1 96.81 203 ILE B N 1
ATOM 5941 C CA . ILE B 1 203 ? 10.438 5.977 20.547 1 96.81 203 ILE B CA 1
ATOM 5942 C C . ILE B 1 203 ? 9.891 6.848 21.672 1 96.81 203 ILE B C 1
ATOM 5944 O O . ILE B 1 203 ? 9.039 6.406 22.453 1 96.81 203 ILE B O 1
ATOM 5948 N N . TYR B 1 204 ? 10.383 8.055 21.734 1 97.19 204 TYR B N 1
ATOM 5949 C CA . TYR B 1 204 ? 9.914 9 22.734 1 97.19 204 TYR B CA 1
ATOM 5950 C C . TYR B 1 204 ? 8.398 9.156 22.672 1 97.19 204 TYR B C 1
ATOM 5952 O O . TYR B 1 204 ? 7.715 8.992 23.688 1 97.19 204 TYR B O 1
ATOM 5960 N N . GLU B 1 205 ? 7.938 9.492 21.531 1 97.56 205 GLU B N 1
ATOM 5961 C CA . GLU B 1 205 ? 6.504 9.727 21.375 1 97.56 205 GLU B CA 1
ATOM 5962 C C . GLU B 1 205 ? 5.699 8.477 21.703 1 97.56 205 GLU B C 1
ATOM 5964 O O . GLU B 1 205 ? 4.676 8.555 22.391 1 97.56 205 GLU B O 1
ATOM 5969 N N . TYR B 1 206 ? 6.176 7.332 21.234 1 97.06 206 TYR B N 1
ATOM 5970 C CA . TYR B 1 206 ? 5.453 6.086 21.469 1 97.06 206 TYR B CA 1
ATOM 5971 C C . TYR B 1 206 ? 5.367 5.785 22.969 1 97.06 206 TYR B C 1
ATOM 5973 O O . TYR B 1 206 ? 4.305 5.406 23.469 1 97.06 206 TYR B O 1
ATOM 5981 N N . VAL B 1 207 ? 6.414 5.934 23.641 1 97.5 207 VAL B N 1
ATOM 5982 C CA . VAL B 1 207 ? 6.477 5.59 25.062 1 97.5 207 VAL B CA 1
ATOM 5983 C C . VAL B 1 207 ? 5.566 6.52 25.859 1 97.5 207 VAL B C 1
ATOM 5985 O O . VAL B 1 207 ? 4.781 6.062 26.688 1 97.5 207 VAL B O 1
ATOM 5988 N N . TYR B 1 208 ? 5.656 7.809 25.578 1 97.69 208 TYR B N 1
ATOM 5989 C CA . TYR B 1 208 ? 4.812 8.773 26.281 1 97.69 208 TYR B CA 1
ATOM 5990 C C . TYR B 1 208 ? 3.342 8.539 25.969 1 97.69 208 TYR B C 1
ATOM 5992 O O . TYR B 1 208 ? 2.49 8.594 26.859 1 97.69 208 TYR B O 1
ATOM 6000 N N . TRP B 1 209 ? 3.076 8.273 24.703 1 98 209 TRP B N 1
ATOM 6001 C CA . TRP B 1 209 ? 1.715 8.031 24.234 1 98 209 TRP B CA 1
ATOM 6002 C C . TRP B 1 209 ? 1.135 6.773 24.859 1 98 209 TRP B C 1
ATOM 6004 O O . TRP B 1 209 ? 0.035 6.801 25.422 1 98 209 TRP B O 1
ATOM 6014 N N . ARG B 1 210 ? 1.882 5.641 24.891 1 97.75 210 ARG B N 1
ATOM 6015 C CA . ARG B 1 210 ? 1.418 4.316 25.297 1 97.75 210 ARG B CA 1
ATOM 6016 C C . ARG B 1 210 ? 1.253 4.227 26.812 1 97.75 210 ARG B C 1
ATOM 6018 O O . ARG B 1 210 ? 0.29 3.637 27.297 1 97.75 210 ARG B O 1
ATOM 6025 N N . PHE B 1 211 ? 2.152 4.848 27.562 1 97.56 211 PHE B N 1
ATOM 6026 C CA . PHE B 1 211 ? 2.223 4.492 28.969 1 97.56 211 PHE B CA 1
ATOM 6027 C C . PHE B 1 211 ? 1.759 5.652 29.844 1 97.56 211 PHE B C 1
ATOM 6029 O O . PHE B 1 211 ? 1.54 5.48 31.047 1 97.56 211 PHE B O 1
ATOM 6036 N N . TRP B 1 212 ? 1.635 6.777 29.281 1 98.12 212 TRP B N 1
ATOM 6037 C CA . TRP B 1 212 ? 1.097 7.883 30.062 1 98.12 212 TRP B CA 1
ATOM 6038 C C . TRP B 1 212 ? -0.168 8.445 29.406 1 98.12 212 TRP B C 1
ATOM 6040 O O . TRP B 1 212 ? -1.219 8.516 30.047 1 98.12 212 TRP B O 1
ATOM 6050 N N . PHE B 1 213 ? -0.122 8.914 28.219 1 98.38 213 PHE B N 1
ATOM 6051 C CA . PHE B 1 213 ? -1.205 9.633 27.547 1 98.38 213 PHE B CA 1
ATOM 6052 C C . PHE B 1 213 ? -2.451 8.758 27.453 1 98.38 213 PHE B C 1
ATOM 6054 O O . PHE B 1 213 ? -3.559 9.211 27.75 1 98.38 213 PHE B O 1
ATOM 6061 N N . LEU B 1 214 ? -2.309 7.473 26.938 1 98.5 214 LEU B N 1
ATOM 6062 C CA . LEU B 1 214 ? -3.451 6.57 26.828 1 98.5 214 LEU B CA 1
ATOM 6063 C C . LEU B 1 214 ? -4.059 6.297 28.203 1 98.5 214 LEU B C 1
ATOM 6065 O O . LEU B 1 214 ? -5.277 6.148 28.328 1 98.5 214 LEU B O 1
ATOM 6069 N N . GLU B 1 215 ? -3.246 6.219 29.234 1 98.31 215 GLU B N 1
ATOM 6070 C CA . GLU B 1 215 ? -3.766 6.031 30.578 1 98.31 215 GLU B CA 1
ATOM 6071 C C . GLU B 1 215 ? -4.629 7.219 31 1 98.31 215 GLU B C 1
ATOM 6073 O O . GLU B 1 215 ? -5.695 7.035 31.594 1 98.31 215 GLU B O 1
ATOM 6078 N N . GLU B 1 216 ? -4.105 8.406 30.75 1 98.56 216 GLU B N 1
ATOM 6079 C CA . GLU B 1 216 ? -4.871 9.602 31.078 1 98.56 216 GLU B CA 1
ATOM 6080 C C . GLU B 1 216 ? -6.18 9.656 30.297 1 98.56 216 GLU B C 1
ATOM 6082 O O . GLU B 1 216 ? -7.211 10.07 30.828 1 98.56 216 GLU B O 1
ATOM 6087 N N . GLN B 1 217 ? -6.176 9.273 29.047 1 98.69 217 GLN B N 1
ATOM 6088 C CA . GLN B 1 217 ? -7.379 9.195 28.234 1 98.69 217 GLN B CA 1
ATOM 6089 C C . GLN B 1 217 ? -8.367 8.172 28.781 1 98.69 217 GLN B C 1
ATOM 6091 O O . GLN B 1 217 ? -9.578 8.391 28.75 1 98.69 217 GLN B O 1
ATOM 6096 N N . GLU B 1 218 ? -7.883 7.055 29.219 1 98.56 218 GLU B N 1
ATOM 6097 C CA . GLU B 1 218 ? -8.734 6.008 29.781 1 98.56 218 GLU B CA 1
ATOM 6098 C C . GLU B 1 218 ? -9.398 6.469 31.062 1 98.56 218 GLU B C 1
ATOM 6100 O O . GLU B 1 218 ? -10.539 6.086 31.359 1 98.56 218 GLU B O 1
ATOM 6105 N N . LYS B 1 219 ? -8.688 7.305 31.891 1 98.5 219 LYS B N 1
ATOM 6106 C CA . LYS B 1 219 ? -9.312 7.902 33.062 1 98.5 219 LYS B CA 1
ATOM 6107 C C . LYS B 1 219 ? -10.531 8.734 32.688 1 98.5 219 LYS B C 1
ATOM 6109 O O . LYS B 1 219 ? -11.555 8.711 33.375 1 98.5 219 LYS B O 1
ATOM 6114 N N . LEU B 1 220 ? -10.375 9.5 31.578 1 98.5 220 LEU B N 1
ATOM 6115 C CA . LEU B 1 220 ? -11.5 10.297 31.094 1 98.5 220 LEU B CA 1
ATOM 6116 C C . LEU B 1 220 ? -12.656 9.406 30.656 1 98.5 220 LEU B C 1
ATOM 6118 O O . LEU B 1 220 ? -13.82 9.734 30.891 1 98.5 220 LEU B O 1
ATOM 6122 N N . VAL B 1 221 ? -12.328 8.266 29.984 1 98.44 221 VAL B N 1
ATOM 6123 C CA . VAL B 1 221 ? -13.352 7.305 29.594 1 98.44 221 VAL B CA 1
ATOM 6124 C C . VAL B 1 221 ? -14.109 6.809 30.812 1 98.44 221 VAL B C 1
ATOM 6126 O O . VAL B 1 221 ? -15.344 6.781 30.828 1 98.44 221 VAL B O 1
ATOM 6129 N N . ARG B 1 222 ? -13.398 6.465 31.875 1 98 222 ARG B N 1
ATOM 6130 C CA . ARG B 1 222 ? -14.016 5.973 33.094 1 98 222 ARG B CA 1
ATOM 6131 C C . ARG B 1 222 ? -14.875 7.047 33.75 1 98 222 ARG B C 1
ATOM 6133 O O . ARG B 1 222 ? -15.945 6.754 34.281 1 98 222 ARG B O 1
ATOM 6140 N N . LYS B 1 223 ? -14.422 8.203 33.656 1 98 223 LYS B N 1
ATOM 6141 C CA . LYS B 1 223 ? -15.109 9.32 34.312 1 98 223 LYS B CA 1
ATOM 6142 C C . LYS B 1 223 ? -16.406 9.641 33.594 1 98 223 LYS B C 1
ATOM 6144 O O . LYS B 1 223 ? -17.438 9.875 34.219 1 98 223 LYS B O 1
ATOM 6149 N N . TYR B 1 224 ? -16.406 9.648 32.281 1 97.12 224 TYR B N 1
ATOM 6150 C CA . TYR B 1 224 ? -17.516 10.227 31.531 1 97.12 224 TYR B CA 1
ATOM 6151 C C . TYR B 1 224 ? -18.391 9.133 30.922 1 97.12 224 TYR B C 1
ATOM 6153 O O . TYR B 1 224 ? -19.531 9.398 30.5 1 97.12 224 TYR B O 1
ATOM 6161 N N . LEU B 1 225 ? -17.875 7.926 30.781 1 96.94 225 LEU B N 1
ATOM 6162 C CA . LEU B 1 225 ? -18.625 6.781 30.281 1 96.94 225 LEU B CA 1
ATOM 6163 C C . LEU B 1 225 ? -18.531 5.605 31.25 1 96.94 225 LEU B C 1
ATOM 6165 O O . LEU B 1 225 ? -18.109 4.516 30.859 1 96.94 225 LEU B O 1
ATOM 6169 N N . PRO B 1 226 ? -19.047 5.773 32.438 1 95.25 226 PRO B N 1
ATOM 6170 C CA . PRO B 1 226 ? -18.906 4.742 33.469 1 95.25 226 PRO B CA 1
ATOM 6171 C C . PRO B 1 226 ? -19.75 3.504 33.188 1 95.25 226 PRO B C 1
ATOM 6173 O O . PRO B 1 226 ? -19.469 2.424 33.688 1 95.25 226 PRO B O 1
ATOM 6176 N N . ASP B 1 227 ? -20.703 3.537 32.312 1 94.38 227 ASP B N 1
ATOM 6177 C CA . ASP B 1 227 ? -21.688 2.465 32.125 1 94.38 227 ASP B CA 1
ATOM 6178 C C . ASP B 1 227 ? -21.312 1.559 30.969 1 94.38 227 ASP B C 1
ATOM 6180 O O . ASP B 1 227 ? -22.125 0.743 30.531 1 94.38 227 ASP B O 1
ATOM 6184 N N . LEU B 1 228 ? -20.141 1.671 30.438 1 96.12 228 LEU B N 1
ATOM 6185 C CA . LEU B 1 228 ? -19.719 0.788 29.359 1 96.12 228 LEU B CA 1
ATOM 6186 C C . LEU B 1 228 ? -19.688 -0.666 29.812 1 96.12 228 LEU B C 1
ATOM 6188 O O . LEU B 1 228 ? -19.328 -0.953 30.953 1 96.12 228 LEU B O 1
ATOM 6192 N N . PRO B 1 229 ? -20.078 -1.583 28.922 1 94.06 229 PRO B N 1
ATOM 6193 C CA . PRO B 1 229 ? -19.953 -2.996 29.281 1 94.06 229 PRO B CA 1
ATOM 6194 C C . PRO B 1 229 ? -18.516 -3.4 29.609 1 94.06 229 PRO B C 1
ATOM 6196 O O . PRO B 1 229 ? -17.594 -3.023 28.891 1 94.06 229 PRO B O 1
ATOM 6199 N N . LYS B 1 230 ? -18.422 -4.148 30.703 1 94.56 230 LYS B N 1
ATOM 6200 C CA . LYS B 1 230 ? -17.078 -4.551 31.141 1 94.56 230 LYS B CA 1
ATOM 6201 C C . LYS B 1 230 ? -16.766 -5.977 30.703 1 94.56 230 LYS B C 1
ATOM 6203 O O . LYS B 1 230 ? -17.656 -6.82 30.609 1 94.56 230 LYS B O 1
ATOM 6208 N N . PRO B 1 231 ? -15.523 -6.383 30.438 1 96 231 PRO B N 1
ATOM 6209 C CA . PRO B 1 231 ? -14.336 -5.527 30.547 1 96 231 PRO B CA 1
ATOM 6210 C C . PRO B 1 231 ? -14.172 -4.605 29.328 1 96 231 PRO B C 1
ATOM 6212 O O . PRO B 1 231 ? -14.297 -5.055 28.188 1 96 231 PRO B O 1
ATOM 6215 N N . VAL B 1 232 ? -13.852 -3.32 29.594 1 97.12 232 VAL B N 1
ATOM 6216 C CA . VAL B 1 232 ? -13.617 -2.346 28.531 1 97.12 232 VAL B CA 1
ATOM 6217 C C . VAL B 1 232 ? -12.234 -2.566 27.922 1 97.12 232 VAL B C 1
ATOM 6219 O O . VAL B 1 232 ? -11.234 -2.598 28.641 1 97.12 232 VAL B O 1
ATOM 6222 N N . PRO B 1 233 ? -12.156 -2.771 26.609 1 97.75 233 PRO B N 1
ATOM 6223 C CA . PRO B 1 233 ? -10.828 -2.896 26 1 97.75 233 PRO B CA 1
ATOM 6224 C C . PRO B 1 233 ? -9.969 -1.65 26.188 1 97.75 233 PRO B C 1
ATOM 6226 O O . PRO B 1 233 ? -10.5 -0.545 26.344 1 97.75 233 PRO B O 1
ATOM 6229 N N . SER B 1 234 ? -8.641 -1.873 26.234 1 98.12 234 SER B N 1
ATOM 6230 C CA . SER B 1 234 ? -7.75 -0.715 26.297 1 98.12 234 SER B CA 1
ATOM 6231 C C . SER B 1 234 ? -7.855 0.125 25.031 1 98.12 234 SER B C 1
ATOM 6233 O O . SER B 1 234 ? -8.234 -0.383 23.969 1 98.12 234 SER B O 1
ATOM 6235 N N . LEU B 1 235 ? -7.578 1.384 25.188 1 98.44 235 LEU B N 1
ATOM 6236 C CA . LEU B 1 235 ? -7.566 2.25 24.016 1 98.44 235 LEU B CA 1
ATOM 6237 C C . LEU B 1 235 ? -6.531 1.778 23 1 98.44 235 LEU B C 1
ATOM 6239 O O . LEU B 1 235 ? -6.73 1.92 21.797 1 98.44 235 LEU B O 1
ATOM 6243 N N . TYR B 1 236 ? -5.445 1.21 23.484 1 97.94 236 TYR B N 1
ATOM 6244 C CA . TYR B 1 236 ? -4.434 0.616 22.609 1 97.94 236 TYR B CA 1
ATOM 6245 C C . TYR B 1 236 ? -5.031 -0.501 21.766 1 97.94 236 TYR B C 1
ATOM 6247 O O . TYR B 1 236 ? -4.824 -0.546 20.547 1 97.94 236 TYR B O 1
ATOM 6255 N N . ASP B 1 237 ? -5.789 -1.387 22.422 1 97.38 237 ASP B N 1
ATOM 6256 C CA . ASP B 1 237 ? -6.395 -2.516 21.719 1 97.38 237 ASP B CA 1
ATOM 6257 C C . ASP B 1 237 ? -7.457 -2.041 20.734 1 97.38 237 ASP B C 1
ATOM 6259 O O . ASP B 1 237 ? -7.625 -2.629 19.656 1 97.38 237 ASP B O 1
ATOM 6263 N N . LEU B 1 238 ? -8.141 -1 21.094 1 97.94 238 LEU B N 1
ATOM 6264 C CA . LEU B 1 238 ? -9.156 -0.455 20.203 1 97.94 238 LEU B CA 1
ATOM 6265 C C . LEU B 1 238 ? -8.516 0.103 18.938 1 97.94 238 LEU B C 1
ATOM 6267 O O . LEU B 1 238 ? -9.016 -0.121 17.828 1 97.94 238 LEU B O 1
ATOM 6271 N N . GLN B 1 239 ? -7.469 0.861 19.094 1 97.25 239 GLN B N 1
ATOM 6272 C CA . GLN B 1 239 ? -6.793 1.406 17.922 1 97.25 239 GLN B CA 1
ATOM 6273 C C . GLN B 1 239 ? -6.191 0.293 17.062 1 97.25 239 GLN B C 1
ATOM 6275 O O . GLN B 1 239 ? -6.195 0.376 15.836 1 97.25 239 GLN B O 1
ATOM 6280 N N . LYS B 1 240 ? -5.66 -0.697 17.75 1 96.38 240 LYS B N 1
ATOM 6281 C CA . LYS B 1 240 ? -5.109 -1.874 17.078 1 96.38 240 LYS B CA 1
ATOM 6282 C C . LYS B 1 240 ? -6.152 -2.533 16.188 1 96.38 240 LYS B C 1
ATOM 6284 O O . LYS B 1 240 ? -5.816 -3.07 15.125 1 96.38 240 LYS B O 1
ATOM 6289 N N . ASN B 1 241 ? -7.348 -2.422 16.516 1 95.12 241 ASN B N 1
ATOM 6290 C CA . ASN B 1 241 ?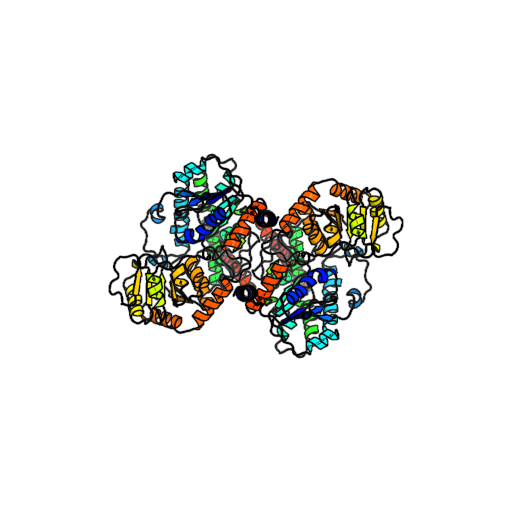 -8.422 -3.131 15.836 1 95.12 241 ASN B CA 1
ATOM 6291 C C . ASN B 1 241 ? -9.148 -2.23 14.836 1 95.12 241 ASN B C 1
ATOM 6293 O O . ASN B 1 241 ? -10.219 -2.582 14.336 1 95.12 241 ASN B O 1
ATOM 6297 N N . ALA B 1 242 ? -8.602 -1.067 14.578 1 98.25 242 ALA B N 1
ATOM 6298 C CA . ALA B 1 242 ? -9.219 -0.194 13.586 1 98.25 242 ALA B CA 1
ATOM 6299 C C . ALA B 1 242 ? -9.336 -0.896 12.234 1 98.25 242 ALA B C 1
ATOM 6301 O O . ALA B 1 242 ? -8.414 -1.594 11.812 1 98.25 242 ALA B O 1
ATOM 6302 N N . SER B 1 243 ? -10.484 -0.712 11.562 1 98.56 243 SER B N 1
ATOM 6303 C CA . SER B 1 243 ? -10.766 -1.365 10.289 1 98.56 243 SER B CA 1
ATOM 6304 C C . SER B 1 243 ? -10.055 -0.662 9.141 1 98.56 243 SER B C 1
ATOM 6306 O O . SER B 1 243 ? -9.719 -1.292 8.141 1 98.56 243 SER B O 1
ATOM 6308 N N . LEU B 1 244 ? -9.914 0.584 9.273 1 98.62 244 LEU B N 1
ATOM 6309 C CA . LEU B 1 244 ? -9.422 1.428 8.188 1 98.62 244 LEU B CA 1
ATOM 6310 C C . LEU B 1 244 ? -8.789 2.701 8.742 1 98.62 244 LEU B C 1
ATOM 6312 O O . LEU B 1 244 ? -9.289 3.279 9.711 1 98.62 244 LEU B O 1
ATOM 6316 N N . ILE B 1 245 ? -7.727 3.057 8.195 1 98.44 245 ILE B N 1
ATOM 6317 C CA . ILE B 1 245 ? -7.133 4.363 8.461 1 98.44 245 ILE B CA 1
ATOM 6318 C C . ILE B 1 245 ? -7.023 5.148 7.152 1 98.44 245 ILE B C 1
ATOM 6320 O O . ILE B 1 245 ? -6.445 4.664 6.176 1 98.44 245 ILE B O 1
ATOM 6324 N N . LEU B 1 246 ? -7.578 6.266 7.137 1 98.69 246 LEU B N 1
ATOM 6325 C CA . LEU B 1 246 ? -7.473 7.203 6.027 1 98.69 246 LEU B CA 1
ATOM 6326 C C . LEU B 1 246 ? -6.43 8.281 6.32 1 98.69 246 LEU B C 1
ATOM 6328 O O . LEU B 1 246 ? -6.582 9.055 7.27 1 98.69 246 LEU B O 1
ATOM 6332 N N . LEU B 1 247 ? -5.402 8.312 5.48 1 98 247 LEU B N 1
ATOM 6333 C CA . LEU B 1 247 ? -4.281 9.211 5.719 1 98 247 LEU B CA 1
ATOM 6334 C C . LEU B 1 247 ? -4.398 10.469 4.859 1 98 247 LEU B C 1
ATOM 6336 O O . LEU B 1 247 ? -4.598 10.375 3.646 1 98 247 LEU B O 1
ATOM 6340 N N . ASN B 1 248 ? -4.238 11.586 5.52 1 97.69 248 ASN B N 1
ATOM 6341 C CA . ASN B 1 248 ? -4.199 12.836 4.777 1 97.69 248 ASN B CA 1
ATOM 6342 C C . ASN B 1 248 ? -2.855 13.039 4.082 1 97.69 248 ASN B C 1
ATOM 6344 O O . ASN B 1 248 ? -2.111 13.969 4.414 1 97.69 248 ASN B O 1
ATOM 6348 N N . GLY B 1 249 ? -2.566 12.273 3.143 1 96.81 249 GLY B N 1
ATOM 6349 C CA . GLY B 1 249 ? -1.361 12.289 2.328 1 96.81 249 GLY B CA 1
ATOM 6350 C C . GLY B 1 249 ? -1.497 11.484 1.049 1 96.81 249 GLY B C 1
ATOM 6351 O O . GLY B 1 249 ? -2.518 10.836 0.825 1 96.81 249 GLY B O 1
ATOM 6352 N N . HIS B 1 250 ? -0.589 11.609 0.207 1 97.62 250 HIS B N 1
ATOM 6353 C CA . HIS B 1 250 ? -0.538 10.859 -1.045 1 97.62 250 HIS B CA 1
ATOM 6354 C C . HIS B 1 250 ? 0.888 10.773 -1.578 1 97.62 250 HIS B C 1
ATOM 6356 O O . HIS B 1 250 ? 1.64 11.75 -1.511 1 97.62 250 HIS B O 1
ATOM 6362 N N . PHE B 1 251 ? 1.212 9.727 -2.199 1 97.25 251 PHE B N 1
ATOM 6363 C CA . PHE B 1 251 ? 2.588 9.461 -2.6 1 97.25 251 PHE B CA 1
ATOM 6364 C C . PHE B 1 251 ? 3.029 10.422 -3.693 1 97.25 251 PHE B C 1
ATOM 6366 O O . PHE B 1 251 ? 4.227 10.578 -3.945 1 97.25 251 PHE B O 1
ATOM 6373 N N . SER B 1 252 ? 2.084 11.078 -4.379 1 95.88 252 SER B N 1
ATOM 6374 C CA . SER B 1 252 ? 2.424 11.984 -5.473 1 95.88 252 SER B CA 1
ATOM 6375 C C . SER B 1 252 ? 3.199 13.195 -4.965 1 95.88 252 SER B C 1
ATOM 6377 O O . SER B 1 252 ? 3.85 13.891 -5.746 1 95.88 252 SER B O 1
ATOM 6379 N N . PHE B 1 253 ? 3.111 13.453 -3.697 1 94.62 253 PHE B N 1
ATOM 6380 C CA . PHE B 1 253 ? 3.859 14.57 -3.135 1 94.62 253 PHE B CA 1
ATOM 6381 C C . PHE B 1 253 ? 4.574 14.156 -1.855 1 94.62 253 PHE B C 1
ATOM 6383 O O . PHE B 1 253 ? 5.715 14.562 -1.615 1 94.62 253 PHE B O 1
ATOM 6390 N N . ASP B 1 254 ? 3.98 13.273 -1.084 1 95.31 254 ASP B N 1
ATOM 6391 C CA . ASP B 1 254 ? 4.598 12.789 0.148 1 95.31 254 ASP B CA 1
ATOM 6392 C C . ASP B 1 254 ? 5.633 11.703 -0.144 1 95.31 254 ASP B C 1
ATOM 6394 O O . ASP B 1 254 ? 5.648 11.133 -1.236 1 95.31 254 ASP B O 1
ATOM 6398 N N . THR B 1 255 ? 6.504 11.5 0.838 1 94.31 255 THR B N 1
ATOM 6399 C CA . THR B 1 255 ? 7.449 10.398 0.721 1 94.31 255 THR B CA 1
ATOM 6400 C C . THR B 1 255 ? 6.711 9.078 0.519 1 94.31 255 THR B C 1
ATOM 6402 O O . THR B 1 255 ? 5.848 8.711 1.319 1 94.31 255 THR B O 1
ATOM 6405 N N . PRO B 1 256 ? 7.051 8.422 -0.594 1 96.88 256 PRO B N 1
ATOM 6406 C CA . PRO B 1 256 ? 6.387 7.133 -0.797 1 96.88 256 PRO B CA 1
ATOM 6407 C C . PRO B 1 256 ? 6.684 6.133 0.318 1 96.88 256 PRO B C 1
ATOM 6409 O O . PRO B 1 256 ? 7.824 6.043 0.786 1 96.88 256 PRO B O 1
ATOM 6412 N N . ALA B 1 257 ? 5.688 5.477 0.771 1 97.12 257 ALA B N 1
ATOM 6413 C CA . ALA B 1 257 ? 5.797 4.508 1.857 1 97.12 257 ALA B CA 1
ATOM 6414 C C . ALA B 1 257 ? 4.938 3.277 1.585 1 97.12 257 ALA B C 1
ATOM 6416 O O . ALA B 1 257 ? 3.973 3.346 0.818 1 97.12 257 ALA B O 1
ATOM 6417 N N . ALA B 1 258 ? 5.359 2.154 2.156 1 98.25 258 ALA B N 1
ATOM 6418 C CA . ALA B 1 258 ? 4.574 0.928 2.066 1 98.25 258 ALA B CA 1
ATOM 6419 C C . ALA B 1 258 ? 3.479 0.9 3.131 1 98.25 258 ALA B C 1
ATOM 6421 O O . ALA B 1 258 ? 3.756 1.082 4.32 1 98.25 258 ALA B O 1
ATOM 6422 N N . TYR B 1 259 ? 2.248 0.685 2.652 1 98.19 259 TYR B N 1
ATOM 6423 C CA . TYR B 1 259 ? 1.121 0.64 3.578 1 98.19 259 TYR B CA 1
ATOM 6424 C C . TYR B 1 259 ? 0.334 -0.655 3.416 1 98.19 259 TYR B C 1
ATOM 6426 O O . TYR B 1 259 ? 0.28 -1.224 2.322 1 98.19 259 TYR B O 1
ATOM 6434 N N . LEU B 1 260 ? -0.196 -1.089 4.539 1 98.25 260 LEU B N 1
ATOM 6435 C CA . LEU B 1 260 ? -1.162 -2.182 4.523 1 98.25 260 LEU B CA 1
ATOM 6436 C C . LEU B 1 260 ? -2.412 -1.792 3.742 1 98.25 260 LEU B C 1
ATOM 6438 O O . LEU B 1 260 ? -2.676 -0.605 3.535 1 98.25 260 LEU B O 1
ATOM 6442 N N . PRO B 1 261 ? -3.203 -2.809 3.322 1 97.75 261 PRO B N 1
ATOM 6443 C CA . PRO B 1 261 ? -4.387 -2.508 2.512 1 97.75 261 PRO B CA 1
ATOM 6444 C C . PRO B 1 261 ? -5.387 -1.61 3.236 1 97.75 261 PRO B C 1
ATOM 6446 O O . PRO B 1 261 ? -6.145 -0.878 2.596 1 97.75 261 PRO B O 1
ATOM 6449 N N . ASN B 1 262 ? -5.398 -1.657 4.574 1 98.25 262 ASN B N 1
ATOM 6450 C CA . ASN B 1 262 ? -6.391 -0.871 5.301 1 98.25 262 ASN B CA 1
ATOM 6451 C C . ASN B 1 262 ? -5.844 0.498 5.691 1 98.25 262 ASN B C 1
ATOM 6453 O O . ASN B 1 262 ? -6.402 1.169 6.562 1 98.25 262 ASN B O 1
ATOM 6457 N N . VAL B 1 263 ? -4.688 0.893 5.188 1 98.25 263 VAL B N 1
ATOM 6458 C CA . VAL B 1 263 ? -4.145 2.244 5.281 1 98.25 263 VAL B CA 1
ATOM 6459 C C . VAL B 1 263 ? -4.211 2.924 3.916 1 98.25 263 VAL B C 1
ATOM 6461 O O . VAL B 1 263 ? -3.451 2.58 3.006 1 98.25 263 VAL B O 1
ATOM 6464 N N . VAL B 1 264 ? -5.113 3.885 3.787 1 98.38 264 VAL B N 1
ATOM 6465 C CA . VAL B 1 264 ? -5.434 4.434 2.475 1 98.38 264 VAL B CA 1
ATOM 6466 C C . VAL B 1 264 ? -5.141 5.934 2.453 1 98.38 264 VAL B C 1
ATOM 6468 O O . VAL B 1 264 ? -5.531 6.66 3.369 1 98.38 264 VAL B O 1
ATOM 6471 N N . GLU B 1 265 ? -4.473 6.34 1.403 1 98.19 265 GLU B N 1
ATOM 6472 C CA . GLU B 1 265 ? -4.117 7.75 1.251 1 98.19 265 GLU B CA 1
ATOM 6473 C C . GLU B 1 265 ? -5.258 8.539 0.618 1 98.19 265 GLU B C 1
ATOM 6475 O O . GLU B 1 265 ? -5.762 8.172 -0.445 1 98.19 265 GLU B O 1
ATOM 6480 N N . ILE B 1 266 ? -5.609 9.656 1.264 1 98.19 266 ILE B N 1
ATOM 6481 C CA . ILE B 1 266 ? -6.711 10.453 0.733 1 98.19 266 ILE B CA 1
ATOM 6482 C C . ILE B 1 266 ? -6.324 11.93 0.716 1 98.19 266 ILE B C 1
ATOM 6484 O O . ILE B 1 266 ? -7.168 12.797 0.921 1 98.19 266 ILE B O 1
ATOM 6488 N N . GLY B 1 267 ? -4.988 12.164 0.55 1 97.5 267 GLY B N 1
ATOM 6489 C CA . GLY B 1 267 ? -4.551 13.547 0.455 1 97.5 267 GLY B CA 1
ATOM 6490 C C . GLY B 1 267 ? -5.316 14.344 -0.581 1 97.5 267 GLY B C 1
ATOM 6491 O O . GLY B 1 267 ? -5.52 13.883 -1.705 1 97.5 267 GLY B O 1
ATOM 6492 N N . GLY B 1 268 ? -5.801 15.586 -0.175 1 96.56 268 GLY B N 1
ATOM 6493 C CA . GLY B 1 268 ? -6.551 16.438 -1.082 1 96.56 268 GLY B CA 1
ATOM 6494 C C . GLY B 1 268 ? -8.047 16.219 -0.998 1 96.56 268 GLY B C 1
ATOM 6495 O O . GLY B 1 268 ? -8.797 16.688 -1.859 1 96.56 268 GLY B O 1
ATOM 6496 N N . VAL B 1 269 ? -8.523 15.562 0.042 1 96.38 269 VAL B N 1
ATOM 6497 C CA . VAL B 1 269 ? -9.938 15.234 0.183 1 96.38 269 VAL B CA 1
ATOM 6498 C C . VAL B 1 269 ? -10.766 16.516 0.255 1 96.38 269 VAL B C 1
ATOM 6500 O O . VAL B 1 269 ? -11.93 16.531 -0.152 1 96.38 269 VAL B O 1
ATOM 6503 N N . HIS B 1 270 ? -10.125 17.625 0.654 1 94.5 270 HIS B N 1
ATOM 6504 C CA . HIS B 1 270 ? -10.82 18.906 0.762 1 94.5 270 HIS B CA 1
ATOM 6505 C C . HIS B 1 270 ? -10.883 19.609 -0.585 1 94.5 270 HIS B C 1
ATOM 6507 O O . HIS B 1 270 ? -11.57 20.625 -0.726 1 94.5 270 HIS B O 1
ATOM 6513 N N . LEU B 1 271 ? -10.125 19.094 -1.609 1 92.31 271 LEU B N 1
ATOM 6514 C CA . LEU B 1 271 ? -10.023 19.75 -2.91 1 92.31 271 LEU B CA 1
ATOM 6515 C C . LEU B 1 271 ? -11.062 19.203 -3.877 1 92.31 271 LEU B C 1
ATOM 6517 O O . LEU B 1 271 ? -10.734 18.422 -4.773 1 92.31 271 LEU B O 1
ATOM 6521 N N . THR B 1 272 ? -12.258 19.141 -3.428 1 72.75 272 THR B N 1
ATOM 6522 C CA . THR B 1 272 ? -13.359 18.703 -4.273 1 72.75 272 THR B CA 1
ATOM 6523 C C . THR B 1 272 ? -13.766 19.797 -5.25 1 72.75 272 THR B C 1
ATOM 6525 O O . THR B 1 272 ? -13.422 20.969 -5.059 1 72.75 272 THR B O 1
ATOM 6528 N N . LYS B 1 273 ? -14.234 19.328 -6.371 1 60.03 273 LYS B N 1
ATOM 6529 C CA . LYS B 1 273 ? -14.688 20.297 -7.375 1 60.03 273 LYS B CA 1
ATOM 6530 C C . LYS B 1 273 ? -15.656 21.312 -6.77 1 60.03 273 LYS B C 1
ATOM 6532 O O . LYS B 1 273 ? -16.672 20.922 -6.184 1 60.03 273 LYS B O 1
ATOM 6537 N N . SER B 1 274 ? -15.086 22.172 -6.012 1 58.09 274 SER B N 1
ATOM 6538 C CA . SER B 1 274 ? -15.992 23.172 -5.469 1 58.09 274 SER B CA 1
ATOM 6539 C C . SER B 1 274 ? -16.469 24.141 -6.551 1 58.09 274 SER B C 1
ATOM 6541 O O . SER B 1 274 ? -15.695 24.516 -7.441 1 58.09 274 SER B O 1
ATOM 6543 N N . ASP B 1 275 ? -17.75 24.234 -6.625 1 57.47 275 ASP B N 1
ATOM 6544 C CA . ASP B 1 275 ? -18.406 25.203 -7.492 1 57.47 275 ASP B CA 1
ATOM 6545 C C . ASP B 1 275 ? -18.281 26.625 -6.941 1 57.47 275 ASP B C 1
ATOM 6547 O O . ASP B 1 275 ? -18.969 27.531 -7.391 1 57.47 275 ASP B O 1
ATOM 6551 N N . THR B 1 276 ? -17.312 26.719 -5.969 1 67.94 276 THR B N 1
ATOM 6552 C CA . THR B 1 276 ? -17.344 28.047 -5.375 1 67.94 276 THR B CA 1
ATOM 6553 C C . THR B 1 276 ? -16.547 29.031 -6.23 1 67.94 276 THR B C 1
ATOM 6555 O O . THR B 1 276 ? -15.516 28.688 -6.805 1 67.94 276 THR B O 1
ATOM 6558 N N . LYS B 1 277 ? -17.219 30.172 -6.441 1 81.19 277 LYS B N 1
ATOM 6559 C CA . LYS B 1 277 ? -16.625 31.266 -7.215 1 81.19 277 LYS B CA 1
ATOM 6560 C C . LYS B 1 277 ? -16.016 32.312 -6.297 1 81.19 277 LYS B C 1
ATOM 6562 O O . LYS B 1 277 ? -16.438 32.469 -5.145 1 81.19 277 LYS B O 1
ATOM 6567 N N . LEU B 1 278 ? -14.906 32.906 -6.703 1 91.12 278 LEU B N 1
ATOM 6568 C CA . LEU B 1 278 ? -14.336 34.062 -6.004 1 91.12 278 LEU B CA 1
ATOM 6569 C C . LEU B 1 278 ? -15.352 35.188 -5.879 1 91.12 278 LEU B C 1
ATOM 6571 O O . LEU B 1 278 ? -16.141 35.406 -6.801 1 91.12 278 LEU B O 1
ATOM 6575 N N . PRO B 1 279 ? -15.32 35.812 -4.688 1 92.25 279 PRO B N 1
ATOM 6576 C CA . PRO B 1 279 ? -16.094 37.062 -4.664 1 92.25 279 PRO B CA 1
ATOM 6577 C C . PRO B 1 279 ? -15.758 38 -5.832 1 92.25 279 PRO B C 1
ATOM 6579 O O . PRO B 1 279 ? -14.602 38.062 -6.262 1 92.25 279 PRO B O 1
ATOM 6582 N N . GLU B 1 280 ? -16.734 38.75 -6.285 1 94.62 280 GLU B N 1
ATOM 6583 C CA . GLU B 1 280 ? -16.609 39.562 -7.496 1 94.62 280 GLU B CA 1
ATOM 6584 C C . GLU B 1 280 ? -15.445 40.531 -7.398 1 94.62 280 GLU B C 1
ATOM 6586 O O . GLU B 1 280 ? -14.719 40.75 -8.375 1 94.62 280 GLU B O 1
ATOM 6591 N N . ASP B 1 281 ? -15.297 41.125 -6.316 1 95.81 281 ASP B N 1
ATOM 6592 C CA . ASP B 1 281 ? -14.234 42.094 -6.145 1 95.81 281 ASP B CA 1
ATOM 6593 C C . ASP B 1 281 ? -12.852 41.438 -6.23 1 95.81 281 ASP B C 1
ATOM 6595 O O . ASP B 1 281 ? -11.953 41.969 -6.895 1 95.81 281 ASP B O 1
ATOM 6599 N N . LEU B 1 282 ? -12.703 40.281 -5.617 1 96.62 282 LEU B N 1
ATOM 6600 C CA . LEU B 1 282 ? -11.43 39.562 -5.664 1 96.62 282 LEU B CA 1
ATOM 6601 C C . LEU B 1 282 ? -11.156 39.031 -7.07 1 96.62 282 LEU B C 1
ATOM 6603 O O . LEU B 1 282 ? -10.008 39 -7.512 1 96.62 282 LEU B O 1
ATOM 6607 N N . GLN B 1 283 ? -12.25 38.594 -7.734 1 96.69 283 GLN B N 1
ATOM 6608 C CA . GLN B 1 283 ? -12.109 38.188 -9.125 1 96.69 283 GLN B CA 1
ATOM 6609 C C . GLN B 1 283 ? -11.555 39.281 -9.992 1 96.69 283 GLN B C 1
ATOM 6611 O O . GLN B 1 283 ? -10.625 39.094 -10.773 1 96.69 283 GLN B O 1
ATOM 6616 N N . LYS B 1 284 ? -12.148 40.469 -9.797 1 97.12 284 LYS B N 1
ATOM 6617 C CA . LYS B 1 284 ? -11.719 41.625 -10.586 1 97.12 284 LYS B CA 1
ATOM 6618 C C . LYS B 1 284 ? -10.266 41.969 -10.281 1 97.12 284 LYS B C 1
ATOM 6620 O O . LYS B 1 284 ? -9.492 42.281 -11.188 1 97.12 284 LYS B O 1
ATOM 6625 N N . ILE B 1 285 ? -9.953 41.906 -9.039 1 97.62 285 ILE B N 1
ATOM 6626 C CA . ILE B 1 285 ? -8.602 42.25 -8.602 1 97.62 285 ILE B CA 1
ATOM 6627 C C . ILE B 1 285 ? -7.598 41.312 -9.25 1 97.62 285 ILE B C 1
ATOM 6629 O O . ILE B 1 285 ? -6.59 41.75 -9.812 1 97.62 285 ILE B O 1
ATOM 6633 N N . LEU B 1 286 ? -7.887 40.062 -9.266 1 98.06 286 LEU B N 1
ATOM 6634 C CA . LEU B 1 286 ? -6.953 39.062 -9.766 1 98.06 286 LEU B CA 1
ATOM 6635 C C . LEU B 1 286 ? -6.93 39.031 -11.289 1 98.06 286 LEU B C 1
ATOM 6637 O O . LEU B 1 286 ? -5.875 38.844 -11.898 1 98.06 286 LEU B O 1
ATOM 6641 N N . ASP B 1 287 ? -8.109 39.312 -11.883 1 97.56 287 ASP B N 1
ATOM 6642 C CA . ASP B 1 287 ? -8.156 39.406 -13.336 1 97.56 287 ASP B CA 1
ATOM 6643 C C . ASP B 1 287 ? -7.273 40.562 -13.828 1 97.56 287 ASP B C 1
ATOM 6645 O O . ASP B 1 287 ? -6.672 40.469 -14.898 1 97.56 287 ASP B O 1
ATOM 6649 N N . ASN B 1 288 ? -7.242 41.594 -13.047 1 97.19 288 ASN B N 1
ATOM 6650 C CA . ASN B 1 288 ? -6.52 42.781 -13.445 1 97.19 288 ASN B CA 1
ATOM 6651 C C . ASN B 1 288 ? -5.055 42.719 -13.031 1 97.19 288 ASN B C 1
ATOM 6653 O O . ASN B 1 288 ? -4.281 43.625 -13.344 1 97.19 288 ASN B O 1
ATOM 6657 N N . ALA B 1 289 ? -4.676 41.656 -12.32 1 97.81 289 ALA B N 1
ATOM 6658 C CA . ALA B 1 289 ? -3.273 41.469 -11.945 1 97.81 289 ALA B CA 1
ATOM 6659 C C . ALA B 1 289 ? -2.457 40.969 -13.125 1 97.81 289 ALA B C 1
ATOM 6661 O O . ALA B 1 289 ? -1.979 39.812 -13.094 1 97.81 289 ALA B O 1
ATOM 6662 N N . LYS B 1 290 ? -2.162 41.781 -14.055 1 95.88 290 LYS B N 1
ATOM 6663 C CA . LYS B 1 290 ? -1.564 41.375 -15.336 1 95.88 290 LYS B CA 1
ATOM 6664 C C . LYS B 1 290 ? -0.127 40.906 -15.141 1 95.88 290 LYS B C 1
ATOM 6666 O O . LYS B 1 290 ? 0.349 40.062 -15.883 1 95.88 290 LYS B O 1
ATOM 6671 N N . ASP B 1 291 ? 0.538 41.531 -14.164 1 96.62 291 ASP B N 1
ATOM 6672 C CA . ASP B 1 291 ? 1.906 41.094 -13.875 1 96.62 291 ASP B CA 1
ATOM 6673 C C . ASP B 1 291 ? 1.927 39.906 -12.914 1 96.62 291 ASP B C 1
ATOM 6675 O O . ASP B 1 291 ? 2.996 39.438 -12.516 1 96.62 291 ASP B O 1
ATOM 6679 N N . GLY B 1 292 ? 0.75 39.5 -12.562 1 97.75 292 GLY B N 1
ATOM 6680 C CA . GLY B 1 292 ? 0.634 38.375 -11.625 1 97.75 292 GLY B CA 1
ATOM 6681 C C . GLY B 1 292 ? 0.287 38.812 -10.219 1 97.75 292 GLY B C 1
ATOM 6682 O O . GLY B 1 292 ? 0.222 40.031 -9.938 1 97.75 292 GLY B O 1
ATOM 6683 N N . ALA B 1 293 ? 0.031 37.812 -9.383 1 98.69 293 ALA B N 1
ATOM 6684 C CA . ALA B 1 293 ? -0.329 38.094 -7.992 1 98.69 293 ALA B CA 1
ATOM 6685 C C . ALA B 1 293 ? 0.483 37.219 -7.035 1 98.69 293 ALA B C 1
ATOM 6687 O O . ALA B 1 293 ? 0.815 36.094 -7.352 1 98.69 293 ALA 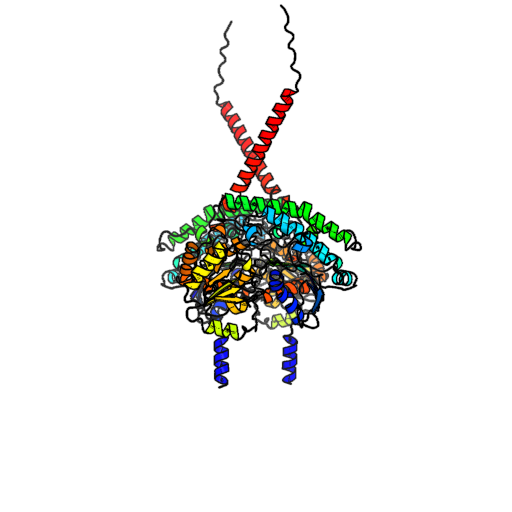B O 1
ATOM 6688 N N . VAL B 1 294 ? 0.844 37.812 -5.93 1 98.81 294 VAL B N 1
ATOM 6689 C CA . VAL B 1 294 ? 1.452 37.094 -4.801 1 98.81 294 VAL B CA 1
ATOM 6690 C C . VAL B 1 294 ? 0.445 37 -3.656 1 98.81 294 VAL B C 1
ATOM 6692 O O . VAL B 1 294 ? -0.177 38 -3.273 1 98.81 294 VAL B O 1
ATOM 6695 N N . TYR B 1 295 ? 0.247 35.812 -3.184 1 98.75 295 TYR B N 1
ATOM 6696 C CA . TYR B 1 295 ? -0.704 35.562 -2.104 1 98.75 295 TYR B CA 1
ATOM 6697 C C . TYR B 1 295 ? 0.015 35.156 -0.826 1 98.75 295 TYR B C 1
ATOM 6699 O O . TYR B 1 295 ? 0.763 34.188 -0.819 1 98.75 295 TYR B O 1
ATOM 6707 N N . MET B 1 296 ? -0.183 35.906 0.24 1 98.5 296 MET B N 1
ATOM 6708 C CA . MET B 1 296 ? 0.437 35.594 1.523 1 98.5 296 MET B CA 1
ATOM 6709 C C . MET B 1 296 ? -0.622 35.312 2.586 1 98.5 296 MET B C 1
ATOM 6711 O O . MET B 1 296 ? -1.479 36.156 2.848 1 98.5 296 MET B O 1
ATOM 6715 N N . ASN B 1 297 ? -0.57 34.156 3.162 1 97.25 297 ASN B N 1
ATOM 6716 C CA . ASN B 1 297 ? -1.49 33.688 4.195 1 97.25 297 ASN B CA 1
ATOM 6717 C C . ASN B 1 297 ? -0.831 32.656 5.117 1 97.25 297 ASN B C 1
ATOM 6719 O O . ASN B 1 297 ? -0.376 31.609 4.664 1 97.25 297 ASN B O 1
ATOM 6723 N N . PHE B 1 298 ? -0.8 32.938 6.406 1 93.62 298 PHE B N 1
ATOM 6724 C CA . PHE B 1 298 ? -0.145 32.031 7.359 1 93.62 298 PHE B CA 1
ATOM 6725 C C . PHE B 1 298 ? -1.167 31.172 8.078 1 93.62 298 PHE B C 1
ATOM 6727 O O . PHE B 1 298 ? -0.917 30.703 9.188 1 93.62 298 PHE B O 1
ATOM 6734 N N . GLY B 1 299 ? -2.359 31.078 7.504 1 86.94 299 GLY B N 1
ATOM 6735 C CA . GLY B 1 299 ? -3.367 30.172 8.047 1 86.94 299 GLY B CA 1
ATOM 6736 C C . GLY B 1 299 ? -4.172 30.781 9.172 1 86.94 299 GLY B C 1
ATOM 6737 O O . GLY B 1 299 ? -4.121 32 9.391 1 86.94 299 GLY B O 1
ATOM 6738 N N . SER B 1 300 ? -4.941 29.953 9.93 1 78.44 300 SER B N 1
ATOM 6739 C CA . SER B 1 300 ? -5.883 30.422 10.938 1 78.44 300 SER B CA 1
ATOM 6740 C C . SER B 1 300 ? -5.199 30.609 12.289 1 78.44 300 SER B C 1
ATOM 6742 O O . SER B 1 300 ? -5.625 31.438 13.094 1 78.44 300 SER B O 1
ATOM 6744 N N . ASN B 1 301 ? -4.109 29.891 12.438 1 80.5 301 ASN B N 1
ATOM 6745 C CA . ASN B 1 301 ? -3.504 29.906 13.766 1 80.5 301 ASN B CA 1
ATOM 6746 C C . ASN B 1 301 ? -2.396 30.953 13.867 1 80.5 301 ASN B C 1
ATOM 6748 O O . ASN B 1 301 ? -2.215 31.578 14.914 1 80.5 301 ASN B O 1
ATOM 6752 N N . VAL B 1 302 ? -1.714 31.141 12.773 1 85.88 302 VAL B N 1
ATOM 6753 C CA . VAL B 1 302 ? -0.649 32.125 12.734 1 85.88 302 VAL B CA 1
ATOM 6754 C C . VAL B 1 302 ? -1.211 33.469 12.25 1 85.88 302 VAL B C 1
ATOM 6756 O O . VAL B 1 302 ? -1.685 33.562 11.117 1 85.88 302 VAL B O 1
ATOM 6759 N N . ARG B 1 303 ? -1.055 34.469 13.102 1 90.69 303 ARG B N 1
ATOM 6760 C CA . ARG B 1 303 ? -1.594 35.781 12.766 1 90.69 303 ARG B CA 1
ATOM 6761 C C . ARG B 1 303 ? -0.497 36.688 12.25 1 90.69 303 ARG B C 1
ATOM 6763 O O . ARG B 1 303 ? 0.445 37 12.977 1 90.69 303 ARG B O 1
ATOM 6770 N N . SER B 1 304 ? -0.718 37.156 11.094 1 94.19 304 SER B N 1
ATOM 6771 C CA . SER B 1 304 ? 0.258 38.031 10.477 1 94.19 304 SER B CA 1
ATOM 6772 C C . SER B 1 304 ? 0.43 39.344 11.281 1 94.19 304 SER B C 1
ATOM 6774 O O . SER B 1 304 ? 1.523 39.906 11.328 1 94.19 304 SER B O 1
ATOM 6776 N N . SER B 1 305 ? -0.605 39.719 11.953 1 93.44 305 SER B N 1
ATOM 6777 C CA . SER B 1 305 ? -0.582 40.969 12.711 1 93.44 305 SER B CA 1
ATOM 6778 C C . SER B 1 305 ? 0.357 40.844 13.914 1 93.44 305 SER B C 1
ATOM 6780 O O . SER B 1 305 ? 0.72 41.875 14.516 1 93.44 305 SER B O 1
ATOM 6782 N N . GLU B 1 306 ? 0.737 39.625 14.195 1 93.69 306 GLU B N 1
ATOM 6783 C CA . GLU B 1 306 ? 1.613 39.406 15.336 1 93.69 306 GLU B CA 1
ATOM 6784 C C . GLU B 1 306 ? 3.076 39.312 14.914 1 93.69 306 GLU B C 1
ATOM 6786 O O . GLU B 1 306 ? 3.963 39.125 15.742 1 93.69 306 GLU B O 1
ATOM 6791 N N . LEU B 1 307 ? 3.363 39.562 13.672 1 94.25 307 LEU B N 1
ATOM 6792 C CA . LEU B 1 307 ? 4.734 39.594 13.172 1 94.25 307 LEU B CA 1
ATOM 6793 C C . LEU B 1 307 ? 5.52 40.719 13.844 1 94.25 307 LEU B C 1
ATOM 6795 O O . LEU B 1 307 ? 5 41.844 14.031 1 94.25 307 LEU B O 1
ATOM 6799 N N . PRO B 1 308 ? 6.73 40.438 14.156 1 94.62 308 PRO B N 1
ATOM 6800 C CA . PRO B 1 308 ? 7.57 41.531 14.617 1 94.62 308 PRO B CA 1
ATOM 6801 C C . PRO B 1 308 ? 7.656 42.688 13.602 1 94.62 308 PRO B C 1
ATOM 6803 O O . PRO B 1 308 ? 7.684 42.438 12.398 1 94.62 308 PRO B O 1
ATOM 6806 N N . GLU B 1 309 ? 7.797 43.844 14.109 1 94.75 309 GLU B N 1
ATOM 6807 C CA . GLU B 1 309 ? 7.777 45.062 13.289 1 94.75 309 GLU B CA 1
ATOM 6808 C C . GLU B 1 309 ? 8.836 45 12.188 1 94.75 309 GLU B C 1
ATOM 6810 O O . GLU B 1 309 ? 8.578 45.375 11.047 1 94.75 309 GLU B O 1
ATOM 6815 N N . GLU B 1 310 ? 10.016 44.531 12.57 1 96 310 GLU B N 1
ATOM 6816 C CA . GLU B 1 310 ? 11.117 44.469 11.617 1 96 310 GLU B CA 1
ATOM 6817 C C . GLU B 1 310 ? 10.789 43.531 10.445 1 96 310 GLU B C 1
ATOM 6819 O O . GLU B 1 310 ? 11.109 43.844 9.297 1 96 310 GLU B O 1
ATOM 6824 N N . LYS B 1 311 ? 10.172 42.469 10.711 1 96.94 311 LYS B N 1
ATOM 6825 C CA . LYS B 1 311 ? 9.836 41.5 9.664 1 96.94 311 LYS B CA 1
ATOM 6826 C C . LYS B 1 311 ? 8.664 42 8.82 1 96.94 311 LYS B C 1
ATOM 6828 O O . LYS B 1 311 ? 8.633 41.781 7.605 1 96.94 311 LYS B O 1
ATOM 6833 N N . ARG B 1 312 ? 7.676 42.594 9.477 1 96.62 312 ARG B N 1
ATOM 6834 C CA . ARG B 1 312 ? 6.562 43.219 8.758 1 96.62 312 ARG B CA 1
ATOM 6835 C C . ARG B 1 312 ? 7.062 44.25 7.773 1 96.62 312 ARG B C 1
ATOM 6837 O O . ARG B 1 312 ? 6.633 44.281 6.617 1 96.62 312 ARG B O 1
ATOM 6844 N N . ARG B 1 313 ? 7.965 45.094 8.266 1 97.12 313 ARG B N 1
ATOM 6845 C CA . ARG B 1 313 ? 8.539 46.125 7.434 1 97.12 313 ARG B CA 1
ATOM 6846 C C . ARG B 1 313 ? 9.289 45.531 6.242 1 97.12 313 ARG B C 1
ATOM 6848 O O . ARG B 1 313 ? 9.219 46.062 5.133 1 97.12 313 ARG B O 1
ATOM 6855 N N . ALA B 1 314 ? 10.008 44.469 6.488 1 97.81 314 ALA B N 1
ATOM 6856 C CA . ALA B 1 314 ? 10.734 43.812 5.41 1 97.81 314 ALA B CA 1
ATOM 6857 C C . ALA B 1 314 ? 9.789 43.344 4.305 1 97.81 314 ALA B C 1
ATOM 6859 O O . ALA B 1 314 ? 10.055 43.562 3.121 1 97.81 314 ALA B O 1
ATOM 6860 N N . PHE B 1 315 ? 8.656 42.719 4.68 1 98.25 315 PHE B N 1
ATOM 6861 C CA . PHE B 1 315 ? 7.672 42.281 3.703 1 98.25 315 PHE B CA 1
ATOM 6862 C C . PHE B 1 315 ? 7.102 43.438 2.928 1 98.25 315 PHE B C 1
ATOM 6864 O O . PHE B 1 315 ? 7.043 43.438 1.696 1 98.25 315 PHE B O 1
ATOM 6871 N N . LEU B 1 316 ? 6.758 44.531 3.654 1 98.19 316 LEU B N 1
ATOM 6872 C CA . LEU B 1 316 ? 6.129 45.688 3.041 1 98.19 316 LEU B CA 1
ATOM 6873 C C . LEU B 1 316 ? 7.082 46.375 2.064 1 98.19 316 LEU B C 1
ATOM 6875 O O . LEU B 1 316 ? 6.668 46.812 0.985 1 98.19 316 LEU B O 1
ATOM 6879 N N . ASN B 1 317 ? 8.328 46.469 2.479 1 98.31 317 ASN B N 1
ATOM 6880 C CA . ASN B 1 317 ? 9.328 47.094 1.615 1 98.31 317 ASN B CA 1
ATOM 6881 C C . ASN B 1 317 ? 9.5 46.312 0.312 1 98.31 317 ASN B C 1
ATOM 6883 O O . ASN B 1 317 ? 9.648 46.906 -0.756 1 98.31 317 ASN B O 1
ATOM 6887 N N . VAL B 1 318 ? 9.5 45.031 0.42 1 98.62 318 VAL B N 1
ATOM 6888 C CA . VAL B 1 318 ? 9.664 44.188 -0.765 1 98.62 318 VAL B CA 1
ATOM 6889 C C . VAL B 1 318 ? 8.414 44.281 -1.635 1 98.62 318 VAL B C 1
ATOM 6891 O O . VAL B 1 318 ? 8.508 44.406 -2.857 1 98.62 318 VAL B O 1
ATOM 6894 N N . PHE B 1 319 ? 7.219 44.25 -1.032 1 98.56 319 PHE B N 1
ATOM 6895 C CA . PHE B 1 319 ? 5.961 44.312 -1.771 1 98.56 319 PHE B CA 1
ATOM 6896 C C . PHE B 1 319 ? 5.824 45.625 -2.529 1 98.56 319 PHE B C 1
ATOM 6898 O O . PHE B 1 319 ? 5.316 45.625 -3.652 1 98.56 319 PHE B O 1
ATOM 6905 N N . ARG B 1 320 ? 6.305 46.656 -1.945 1 97.88 320 ARG B N 1
ATOM 6906 C CA . ARG B 1 320 ? 6.207 48 -2.525 1 97.88 320 ARG B CA 1
ATOM 6907 C C . ARG B 1 320 ? 6.938 48.062 -3.861 1 97.88 320 ARG B C 1
ATOM 6909 O O . ARG B 1 320 ? 6.551 48.812 -4.746 1 97.88 320 ARG B O 1
ATOM 6916 N N . LYS B 1 321 ? 7.906 47.25 -4.031 1 97.5 321 LYS B N 1
ATOM 6917 C CA . LYS B 1 321 ? 8.758 47.281 -5.215 1 97.5 321 LYS B CA 1
ATOM 6918 C C . LYS B 1 321 ? 8.234 46.375 -6.305 1 97.5 321 LYS B C 1
ATOM 6920 O O . LYS B 1 321 ? 8.742 46.375 -7.426 1 97.5 321 LYS B O 1
ATOM 6925 N N . LEU B 1 322 ? 7.156 45.656 -6.031 1 97.69 322 LEU B N 1
ATOM 6926 C CA . LEU B 1 322 ? 6.645 44.656 -6.973 1 97.69 322 LEU B CA 1
ATOM 6927 C C . LEU B 1 322 ? 5.656 45.312 -7.945 1 97.69 322 LEU B C 1
ATOM 6929 O O . LEU B 1 322 ? 4.883 46.188 -7.566 1 97.69 322 LEU B O 1
ATOM 6933 N N . LYS B 1 323 ? 5.699 44.844 -9.141 1 97 323 LYS B N 1
ATOM 6934 C CA . LYS B 1 323 ? 4.641 45.156 -10.102 1 97 323 LYS B CA 1
ATOM 6935 C C . LYS B 1 323 ? 3.406 44.281 -9.859 1 97 323 LYS B C 1
ATOM 6937 O O . LYS B 1 323 ? 2.299 44.656 -10.258 1 97 323 LYS B O 1
ATOM 6942 N N . GLN B 1 324 ? 3.613 43.156 -9.25 1 98.12 324 GLN B N 1
ATOM 6943 C CA . GLN B 1 324 ? 2.543 42.219 -8.953 1 98.12 324 GLN B CA 1
ATOM 6944 C C . GLN B 1 324 ? 1.583 42.781 -7.91 1 98.12 324 GLN B C 1
ATOM 6946 O O . GLN B 1 324 ? 1.984 43.562 -7.051 1 98.12 324 GLN B O 1
ATOM 6951 N N . THR B 1 325 ? 0.366 42.344 -8.023 1 98.56 325 THR B N 1
ATOM 6952 C CA . THR B 1 325 ? -0.594 42.562 -6.945 1 98.56 325 THR B CA 1
ATOM 6953 C C . THR B 1 325 ? -0.342 41.594 -5.793 1 98.56 325 THR B C 1
ATOM 6955 O O . THR B 1 325 ? -0.051 40.438 -6.016 1 98.56 325 THR B O 1
ATOM 6958 N N . VAL B 1 326 ? -0.405 42.156 -4.59 1 98.62 326 VAL B N 1
ATOM 6959 C CA . VAL B 1 326 ? -0.172 41.281 -3.428 1 98.62 326 VAL B CA 1
ATOM 6960 C C . VAL B 1 326 ? -1.45 41.188 -2.6 1 98.62 326 VAL B C 1
ATOM 6962 O O . VAL B 1 326 ? -2.092 42.188 -2.307 1 98.62 326 VAL B O 1
ATOM 6965 N N . LEU B 1 327 ? -1.886 40 -2.32 1 98.56 327 LEU B N 1
ATOM 6966 C CA . LEU B 1 327 ? -2.941 39.719 -1.353 1 98.56 327 LEU B CA 1
ATOM 6967 C C . LEU B 1 327 ? -2.359 39.156 -0.06 1 98.56 327 LEU B C 1
ATOM 6969 O O . LEU B 1 327 ? -1.564 38.219 -0.09 1 98.56 327 LEU B O 1
ATOM 6973 N N . TRP B 1 328 ? -2.705 39.75 1.069 1 98.19 328 TRP B N 1
ATOM 6974 C CA . TRP B 1 328 ? -2.162 39.344 2.361 1 98.19 328 TRP B CA 1
ATOM 6975 C C . TRP B 1 328 ? -3.264 39.25 3.412 1 98.19 328 TRP B C 1
ATOM 6977 O O . TRP B 1 328 ? -3.932 40.25 3.699 1 98.19 328 TRP B O 1
ATOM 6987 N N . LYS B 1 329 ? -3.514 38.062 3.945 1 96.94 329 LYS B N 1
ATOM 6988 C CA . LYS B 1 329 ? -4.438 37.938 5.07 1 96.94 329 LYS B CA 1
ATOM 6989 C C . LYS B 1 329 ? -3.9 38.688 6.297 1 96.94 329 LYS B C 1
ATOM 6991 O O . LYS B 1 329 ? -2.809 38.375 6.781 1 96.94 329 LYS B O 1
ATOM 6996 N N . TRP B 1 330 ? -4.633 39.625 6.766 1 95.25 330 TRP B N 1
ATOM 6997 C CA . TRP B 1 330 ? -4.246 40.5 7.863 1 95.25 330 TRP B CA 1
ATOM 6998 C C . TRP B 1 330 ? -5.383 40.656 8.875 1 95.25 330 TRP B C 1
ATOM 7000 O O . TRP B 1 330 ? -6.48 41.094 8.523 1 95.25 330 TRP B O 1
ATOM 7010 N N . GLU B 1 331 ? -5.105 40.312 10.133 1 92.5 331 GLU B N 1
ATOM 7011 C CA . GLU B 1 331 ? -6.176 40.156 11.117 1 92.5 331 GLU B CA 1
ATOM 7012 C C . GLU B 1 331 ? -6.57 41.5 11.727 1 92.5 331 GLU B C 1
ATOM 7014 O O . GLU B 1 331 ? -7.688 41.656 12.234 1 92.5 331 GLU B O 1
ATOM 7019 N N . ASP B 1 332 ? -5.727 42.5 11.648 1 91.94 332 ASP B N 1
ATOM 7020 C CA . ASP B 1 332 ? -6.02 43.781 12.25 1 91.94 332 ASP B CA 1
ATOM 7021 C C . ASP B 1 332 ? -6.73 44.719 11.258 1 91.94 332 ASP B C 1
ATOM 7023 O O . ASP B 1 332 ? -6.742 44.438 10.055 1 91.94 332 ASP B O 1
ATOM 7027 N N . ASP B 1 333 ? -7.266 45.781 11.75 1 90 333 ASP B N 1
ATOM 7028 C CA . ASP B 1 333 ? -8.039 46.719 10.93 1 90 333 ASP B CA 1
ATOM 7029 C C . ASP B 1 333 ? -7.117 47.625 10.117 1 90 333 ASP B C 1
ATOM 7031 O O . ASP B 1 333 ? -7.488 48.094 9.031 1 90 333 ASP B O 1
ATOM 7035 N N . ASN B 1 334 ? -5.996 47.844 10.68 1 88.5 334 ASN B N 1
ATOM 7036 C CA . ASN B 1 334 ? -5.102 48.781 10.023 1 88.5 334 ASN B CA 1
ATOM 7037 C C . ASN B 1 334 ? -3.711 48.188 9.82 1 88.5 334 ASN B C 1
ATOM 7039 O O . ASN B 1 334 ? -3.217 47.438 10.664 1 88.5 334 ASN B O 1
ATOM 7043 N N . LEU B 1 335 ? -3.238 48.406 8.648 1 94 335 LEU B N 1
ATOM 7044 C CA . LEU B 1 335 ? -1.843 48.094 8.336 1 94 335 LEU B CA 1
ATOM 7045 C C . LEU B 1 335 ? -1.103 49.375 7.918 1 94 335 LEU B C 1
ATOM 7047 O O . LEU B 1 335 ? -1.316 49.875 6.82 1 94 335 LEU B O 1
ATOM 7051 N N . GLU B 1 336 ? -0.272 49.781 8.789 1 91.19 336 GLU B N 1
ATOM 7052 C CA . GLU B 1 336 ? 0.452 51.031 8.547 1 91.19 336 GLU B CA 1
ATOM 7053 C C . GLU B 1 336 ? 1.405 50.906 7.359 1 91.19 336 GLU B C 1
ATOM 7055 O O . GLU B 1 336 ? 2.039 49.844 7.188 1 91.19 336 GLU B O 1
ATOM 7060 N N . ASN B 1 337 ? 1.547 51.969 6.52 1 93.31 337 ASN B N 1
ATOM 7061 C CA . ASN B 1 337 ? 2.488 52.062 5.406 1 93.31 337 ASN B CA 1
ATOM 7062 C C . ASN B 1 337 ? 2.211 51.031 4.336 1 93.31 337 ASN B C 1
ATOM 7064 O O . ASN B 1 337 ? 3.143 50.469 3.752 1 93.31 337 ASN B O 1
ATOM 7068 N N . LYS B 1 338 ? 0.994 50.688 4.273 1 95.62 338 LYS B N 1
ATOM 7069 C CA . LYS B 1 338 ? 0.572 49.719 3.279 1 95.62 338 LYS B CA 1
ATOM 7070 C C . LYS B 1 338 ? 0.797 50.219 1.863 1 95.62 338 LYS B C 1
ATOM 7072 O O . LYS B 1 338 ? 0.323 51.312 1.51 1 95.62 338 LYS B O 1
ATOM 7077 N N . PRO B 1 339 ? 1.533 49.562 1.021 1 96.88 339 PRO B N 1
ATOM 7078 C CA . PRO B 1 339 ? 1.712 50 -0.361 1 96.88 339 PRO B CA 1
ATOM 7079 C C . PRO B 1 339 ? 0.435 49.875 -1.19 1 96.88 339 PRO B C 1
ATOM 7081 O O . PRO B 1 339 ? -0.48 49.156 -0.818 1 96.88 339 PRO B O 1
ATOM 7084 N N . ASP B 1 340 ? 0.331 50.469 -2.385 1 95.81 340 ASP B N 1
ATOM 7085 C CA . ASP B 1 340 ? -0.869 50.562 -3.211 1 95.81 340 ASP B CA 1
ATOM 7086 C C . ASP B 1 340 ? -1.226 49.219 -3.834 1 95.81 340 ASP B C 1
ATOM 7088 O O . ASP B 1 340 ? -2.4 48.938 -4.074 1 95.81 340 ASP B O 1
ATOM 7092 N N . ASN B 1 341 ? -0.22 48.469 -4.047 1 97.69 341 ASN B N 1
ATOM 7093 C CA . ASN B 1 341 ? -0.466 47.188 -4.738 1 97.69 341 ASN B CA 1
ATOM 7094 C C . ASN B 1 341 ? -0.808 46.094 -3.76 1 97.69 341 ASN B C 1
ATOM 7096 O O . ASN B 1 341 ? -0.912 44.906 -4.152 1 97.69 341 ASN B O 1
ATOM 7100 N N . LEU B 1 342 ? -0.915 46.406 -2.459 1 98.19 342 LEU B N 1
ATOM 7101 C CA . LEU B 1 342 ? -1.199 45.406 -1.428 1 98.19 342 LEU B CA 1
ATOM 7102 C C . LEU B 1 342 ? -2.658 45.469 -0.988 1 98.19 342 LEU B C 1
ATOM 7104 O O . LEU B 1 342 ? -3.135 46.531 -0.589 1 98.19 342 LEU B O 1
ATOM 7108 N N . ILE B 1 343 ? -3.328 44.344 -1.104 1 97 343 ILE B N 1
ATOM 7109 C CA . ILE B 1 343 ? -4.695 44.219 -0.616 1 97 343 ILE B CA 1
ATOM 7110 C C . ILE B 1 343 ? -4.703 43.312 0.623 1 97 343 ILE B C 1
ATOM 7112 O O . ILE B 1 343 ? -4.18 42.188 0.596 1 97 343 ILE B O 1
ATOM 7116 N N . VAL B 1 344 ? -5.312 43.781 1.749 1 96.81 344 VAL B N 1
ATOM 7117 C CA . VAL B 1 344 ? -5.375 43 2.982 1 96.81 344 VAL B CA 1
ATOM 7118 C C . VAL B 1 344 ? -6.836 42.75 3.361 1 96.81 344 VAL B C 1
ATOM 7120 O O . VAL B 1 344 ? -7.695 43.594 3.125 1 96.81 344 VAL B O 1
ATOM 7123 N N . ARG B 1 345 ? -7.039 41.562 3.857 1 95.12 345 ARG B N 1
ATOM 7124 C CA . ARG B 1 345 ? -8.336 41.188 4.414 1 95.12 345 ARG B CA 1
ATOM 7125 C C . ARG B 1 345 ? -8.188 40.25 5.605 1 95.12 345 ARG B C 1
ATOM 7127 O O . ARG B 1 345 ? -7.18 39.562 5.719 1 95.12 345 ARG B O 1
ATOM 7134 N N . LYS B 1 346 ? -9.203 40.312 6.453 1 93.81 346 LYS B N 1
ATOM 7135 C CA . LYS B 1 346 ? -9.188 39.469 7.633 1 93.81 346 LYS B CA 1
ATOM 7136 C C . LYS B 1 346 ? -9.391 38 7.246 1 93.81 346 LYS B C 1
ATOM 7138 O O . LYS B 1 346 ? -8.922 37.094 7.945 1 93.81 346 LYS B O 1
ATOM 7143 N N . TRP B 1 347 ? -10.133 37.844 6.191 1 91.25 347 TRP B N 1
ATOM 7144 C CA . TRP B 1 347 ? -10.359 36.5 5.648 1 91.25 347 TRP B CA 1
ATOM 7145 C C . TRP B 1 347 ? -10.281 36.531 4.125 1 91.25 347 TRP B C 1
ATOM 7147 O O . TRP B 1 347 ? -10.766 37.469 3.48 1 91.25 347 TRP B O 1
ATOM 7157 N N . LEU B 1 348 ? -9.617 35.531 3.555 1 94.44 348 LEU B N 1
ATOM 7158 C CA . LEU B 1 348 ? -9.477 35.344 2.113 1 94.44 348 LEU B CA 1
ATOM 7159 C C . LEU B 1 348 ? -9.781 33.906 1.714 1 94.44 348 LEU B C 1
ATOM 7161 O O . LEU B 1 348 ? -9.344 32.969 2.379 1 94.44 348 LEU B O 1
ATOM 7165 N N . PRO B 1 349 ? -10.625 33.688 0.685 1 92.88 349 PRO B N 1
ATOM 7166 C CA . PRO B 1 349 ? -10.891 32.344 0.195 1 92.88 349 PRO B CA 1
ATOM 7167 C C . PRO B 1 349 ? -9.688 31.719 -0.51 1 92.88 349 PRO B C 1
ATOM 7169 O O . PRO B 1 349 ? -9.617 31.719 -1.741 1 92.88 349 PRO B O 1
ATOM 7172 N N . GLN B 1 350 ? -8.836 31.125 0.224 1 93.75 350 GLN B N 1
ATOM 7173 C CA . GLN B 1 350 ? -7.52 30.688 -0.218 1 93.75 350 GLN B CA 1
ATOM 7174 C C . GLN B 1 350 ? -7.633 29.734 -1.408 1 93.75 350 GLN B C 1
ATOM 7176 O O . GLN B 1 350 ? -6.93 29.906 -2.408 1 93.75 350 GLN B O 1
ATOM 7181 N N . LYS B 1 351 ? -8.484 28.703 -1.287 1 90.81 351 LYS B N 1
ATOM 7182 C CA . LYS B 1 351 ? -8.625 27.703 -2.342 1 90.81 351 LYS B CA 1
ATOM 7183 C C . LYS B 1 351 ? -8.969 28.359 -3.678 1 90.81 351 LYS B C 1
ATOM 7185 O O . LYS B 1 351 ? -8.375 28.031 -4.707 1 90.81 351 LYS B O 1
ATOM 7190 N N . GLU B 1 352 ? -9.891 29.328 -3.648 1 92.88 352 GLU B N 1
ATOM 7191 C CA . GLU B 1 352 ? -10.336 30.016 -4.855 1 92.88 352 GLU B CA 1
ATOM 7192 C C . GLU B 1 352 ? -9.266 30.969 -5.375 1 92.88 352 GLU B C 1
ATOM 7194 O O . GLU B 1 352 ? -9.078 31.094 -6.586 1 92.88 352 GLU B O 1
ATOM 7199 N N . ILE B 1 353 ? -8.602 31.594 -4.461 1 96.31 353 ILE B N 1
ATOM 7200 C CA . ILE B 1 353 ? -7.535 32.5 -4.867 1 96.31 353 ILE B CA 1
ATOM 7201 C C . ILE B 1 353 ? -6.43 31.719 -5.57 1 96.31 353 ILE B C 1
ATOM 7203 O O . ILE B 1 353 ? -5.988 32.094 -6.66 1 96.31 353 ILE B O 1
ATOM 7207 N N . LEU B 1 354 ? -6.047 30.594 -5.02 1 96.25 354 LEU B N 1
ATOM 7208 C CA . LEU B 1 354 ? -4.953 29.797 -5.566 1 96.25 354 LEU B CA 1
ATOM 7209 C C . LEU B 1 354 ? -5.344 29.188 -6.906 1 96.25 354 LEU B C 1
ATOM 7211 O O . LEU B 1 354 ? -4.473 28.797 -7.695 1 96.25 354 LEU B O 1
ATOM 7215 N N . SER B 1 355 ? -6.629 29.078 -7.164 1 93.75 355 SER B N 1
ATOM 7216 C CA . SER B 1 355 ? -7.09 28.484 -8.414 1 93.75 355 SER B CA 1
ATOM 7217 C C . SER B 1 355 ? -7.012 29.5 -9.562 1 93.75 355 SER B C 1
ATOM 7219 O O . SER B 1 355 ? -7.125 29.125 -10.734 1 93.75 355 SER B O 1
ATOM 7221 N N . HIS B 1 356 ? -6.852 30.781 -9.258 1 96 356 HIS B N 1
ATOM 7222 C CA . HIS B 1 356 ? -6.805 31.797 -10.297 1 96 356 HIS B CA 1
ATOM 7223 C C . HIS B 1 356 ? -5.504 31.719 -11.094 1 96 356 HIS B C 1
ATOM 7225 O O . HIS B 1 356 ? -4.426 31.609 -10.508 1 96 356 HIS B O 1
ATOM 7231 N N . PRO B 1 357 ? -5.531 31.828 -12.367 1 95.44 357 PRO B N 1
ATOM 7232 C CA . PRO B 1 357 ? -4.348 31.609 -13.203 1 95.44 357 PRO B CA 1
ATOM 7233 C C . PRO B 1 357 ? -3.283 32.688 -13.008 1 95.44 357 PRO B C 1
ATOM 7235 O O . PRO B 1 357 ? -2.113 32.469 -13.328 1 95.44 357 PRO B O 1
ATOM 7238 N N . ASN B 1 358 ? -3.658 33.844 -12.43 1 97.75 358 ASN B N 1
ATOM 7239 C CA . ASN B 1 358 ? -2.699 34.938 -12.297 1 97.75 358 ASN B CA 1
ATOM 7240 C C . ASN B 1 358 ? -1.919 34.844 -10.992 1 97.75 358 ASN B C 1
ATOM 7242 O O . ASN B 1 358 ? -0.979 35.625 -10.766 1 97.75 358 ASN B O 1
ATOM 7246 N N . VAL B 1 359 ? -2.262 33.938 -10.102 1 98.25 359 VAL B N 1
ATOM 7247 C CA . VAL B 1 359 ? -1.49 33.75 -8.883 1 98.25 359 VAL B CA 1
ATOM 7248 C C . VAL B 1 359 ? -0.166 33.062 -9.195 1 98.25 359 VAL B C 1
ATOM 7250 O O . VAL B 1 359 ? -0.15 31.969 -9.766 1 98.25 359 VAL B O 1
ATOM 7253 N N . ARG B 1 360 ? 0.922 33.719 -8.742 1 98.12 360 ARG B N 1
ATOM 7254 C CA . ARG B 1 360 ? 2.242 33.25 -9.164 1 98.12 360 ARG B CA 1
ATOM 7255 C C . ARG B 1 360 ? 3.002 32.625 -7.996 1 98.12 360 ARG B C 1
ATOM 7257 O O . ARG B 1 360 ? 3.854 31.766 -8.195 1 98.12 360 ARG B O 1
ATOM 7264 N N . VAL B 1 361 ? 2.75 33.125 -6.836 1 98.75 361 VAL B N 1
ATOM 7265 C CA . VAL B 1 361 ? 3.477 32.656 -5.664 1 98.75 361 VAL B CA 1
ATOM 7266 C C . VAL B 1 361 ? 2.545 32.625 -4.453 1 98.75 361 VAL B C 1
ATOM 7268 O O . VAL B 1 361 ? 1.734 33.531 -4.27 1 98.75 361 VAL B O 1
ATOM 7271 N N . PHE B 1 362 ? 2.59 31.594 -3.689 1 98.81 362 PHE B N 1
ATOM 7272 C CA . PHE B 1 362 ? 1.91 31.453 -2.408 1 98.81 362 PHE B CA 1
ATOM 7273 C C . PHE B 1 362 ? 2.906 31.5 -1.257 1 98.81 362 PHE B C 1
ATOM 7275 O O . PHE B 1 362 ? 3.783 30.641 -1.149 1 98.81 362 PHE B O 1
ATOM 7282 N N . ILE B 1 363 ? 2.857 32.5 -0.461 1 98.75 363 ILE B N 1
ATOM 7283 C CA . ILE B 1 363 ? 3.674 32.594 0.743 1 98.75 363 ILE B CA 1
ATOM 7284 C C . ILE B 1 363 ? 2.891 32.094 1.946 1 98.75 363 ILE B C 1
ATOM 7286 O O . ILE B 1 363 ? 1.841 32.625 2.295 1 98.75 363 ILE B O 1
ATOM 7290 N N . SER B 1 364 ? 3.363 31 2.547 1 97.44 364 SER B N 1
ATOM 7291 C CA . SER B 1 364 ? 2.6 30.328 3.592 1 97.44 364 SER B CA 1
ATOM 7292 C C . SER B 1 364 ? 3.52 29.781 4.68 1 97.44 364 SER B C 1
ATOM 7294 O O . SER B 1 364 ? 4.742 29.797 4.535 1 97.44 364 SER B O 1
ATOM 7296 N N . HIS B 1 365 ? 2.945 29.359 5.77 1 96.81 365 HIS B N 1
ATOM 7297 C CA . HIS B 1 365 ? 3.736 28.75 6.832 1 96.81 365 HIS B CA 1
ATOM 7298 C C . HIS B 1 365 ? 3.955 27.266 6.562 1 96.81 365 HIS B C 1
ATOM 7300 O O . HIS B 1 365 ? 4.602 26.562 7.355 1 96.81 365 HIS B O 1
ATOM 7306 N N . GLY B 1 366 ? 3.354 26.734 5.5 1 96.19 366 GLY B N 1
ATOM 7307 C CA . GLY B 1 366 ? 3.633 25.359 5.098 1 96.19 366 GLY B CA 1
ATOM 7308 C C . GLY B 1 366 ? 2.717 24.344 5.754 1 96.19 366 GLY B C 1
ATOM 7309 O O . GLY B 1 366 ? 3.084 23.172 5.91 1 96.19 366 GLY B O 1
ATOM 7310 N N . GLY B 1 367 ? 1.514 24.781 6.164 1 95.5 367 GLY B N 1
ATOM 7311 C CA . GLY B 1 367 ? 0.528 23.812 6.617 1 95.5 367 GLY B CA 1
ATOM 7312 C C . GLY B 1 367 ? 0.154 22.797 5.551 1 95.5 367 GLY B C 1
ATOM 7313 O O . GLY B 1 367 ? 0.217 23.094 4.355 1 95.5 367 GLY B O 1
ATOM 7314 N N . LEU B 1 368 ? -0.269 21.641 5.953 1 95.44 368 LEU B N 1
ATOM 7315 C CA . LEU B 1 368 ? -0.522 20.547 5.027 1 95.44 368 LEU B CA 1
ATOM 7316 C C . LEU B 1 368 ? -1.651 20.891 4.062 1 95.44 368 LEU B C 1
ATOM 7318 O O . LEU B 1 368 ? -1.521 20.703 2.852 1 95.44 368 LEU B O 1
ATOM 7322 N N . ILE B 1 369 ? -2.756 21.453 4.527 1 94.81 369 ILE B N 1
ATOM 7323 C CA . ILE B 1 369 ? -3.93 21.75 3.713 1 94.81 369 ILE B CA 1
ATOM 7324 C C . ILE B 1 369 ? -3.592 22.828 2.688 1 94.81 369 ILE B C 1
ATOM 7326 O O . ILE B 1 369 ? -3.906 22.688 1.503 1 94.81 369 ILE B O 1
ATOM 7330 N N . GLY B 1 370 ? -2.955 23.906 3.172 1 95.5 370 GLY B N 1
ATOM 7331 C CA . GLY B 1 370 ? -2.543 24.953 2.26 1 95.5 370 GLY B CA 1
ATOM 7332 C C . GLY B 1 370 ? -1.54 24.484 1.222 1 95.5 370 GLY B C 1
ATOM 7333 O O . GLY B 1 370 ? -1.608 24.891 0.059 1 95.5 370 GLY B O 1
ATOM 7334 N N . THR B 1 371 ? -0.62 23.672 1.64 1 97 371 THR B N 1
ATOM 7335 C CA . THR B 1 371 ? 0.369 23.125 0.718 1 97 371 THR B CA 1
ATOM 7336 C C . THR B 1 371 ? -0.301 22.25 -0.343 1 97 371 THR B C 1
ATOM 7338 O O . THR B 1 371 ? 0.042 22.328 -1.524 1 97 371 THR B O 1
ATOM 7341 N N . GLN B 1 372 ? -1.262 21.453 0.054 1 97.12 372 GLN B N 1
ATOM 7342 C CA . GLN B 1 372 ? -1.995 20.609 -0.894 1 97.12 372 GLN B CA 1
ATOM 7343 C C . GLN B 1 372 ? -2.785 21.469 -1.88 1 97.12 372 GLN B C 1
ATOM 7345 O O . GLN B 1 372 ? -2.91 21.125 -3.055 1 97.12 372 GLN B O 1
ATOM 7350 N N . GLU B 1 373 ? -3.324 22.609 -1.391 1 96.38 373 GLU B N 1
ATOM 7351 C CA . GLU B 1 373 ? -4.031 23.516 -2.279 1 96.38 373 GLU B CA 1
ATOM 7352 C C . GLU B 1 373 ? -3.086 24.109 -3.322 1 96.38 373 GLU B C 1
ATOM 7354 O O . GLU B 1 373 ? -3.439 24.219 -4.5 1 96.38 373 GLU B O 1
ATOM 7359 N N . ALA B 1 374 ? -1.931 24.484 -2.85 1 97.5 374 ALA B N 1
ATOM 7360 C CA . ALA B 1 374 ? -0.927 25.016 -3.771 1 97.5 374 ALA B CA 1
ATOM 7361 C C . ALA B 1 374 ? -0.544 23.969 -4.816 1 97.5 374 ALA B C 1
ATOM 7363 O O . ALA B 1 374 ? -0.453 24.281 -6.008 1 97.5 374 ALA B O 1
ATOM 7364 N N . ILE B 1 375 ? -0.365 22.734 -4.402 1 97.62 375 ILE B N 1
ATOM 7365 C CA . ILE B 1 375 ? -0.014 21.625 -5.297 1 97.62 375 ILE B CA 1
ATOM 7366 C C . ILE B 1 375 ? -1.143 21.406 -6.301 1 97.62 375 ILE B C 1
ATOM 7368 O O . ILE B 1 375 ? -0.902 21.312 -7.508 1 97.62 375 ILE B O 1
ATOM 7372 N N . TYR B 1 376 ? -2.314 21.312 -5.793 1 96.69 376 TYR B N 1
ATOM 7373 C CA . TYR B 1 376 ? -3.479 21.031 -6.621 1 96.69 376 TYR B CA 1
ATOM 7374 C C . TYR B 1 376 ? -3.623 22.047 -7.738 1 96.69 376 TYR B C 1
ATOM 7376 O O . TYR B 1 376 ? -3.986 21.703 -8.867 1 96.69 376 TYR B O 1
ATOM 7384 N N . HIS B 1 377 ? -3.281 23.281 -7.449 1 96.19 377 HIS B N 1
ATOM 7385 C CA . HIS B 1 377 ? -3.498 24.344 -8.414 1 96.19 377 HIS B CA 1
ATOM 7386 C C . HIS B 1 377 ? -2.197 24.734 -9.117 1 96.19 377 HIS B C 1
ATOM 7388 O O . HIS B 1 377 ? -2.18 25.641 -9.945 1 96.19 377 HIS B O 1
ATOM 7394 N N . GLY B 1 378 ? -1.079 24.062 -8.797 1 97.5 378 GLY B N 1
ATOM 7395 C CA . GLY B 1 378 ? 0.19 24.266 -9.477 1 97.5 378 GLY B CA 1
ATOM 7396 C C . GLY B 1 378 ? 0.811 25.625 -9.188 1 97.5 378 GLY B C 1
ATOM 7397 O O . GLY B 1 378 ? 1.285 26.297 -10.102 1 97.5 378 GLY B O 1
ATOM 7398 N N . VAL B 1 379 ? 0.782 26.031 -7.914 1 98.5 379 VAL B N 1
ATOM 7399 C CA . VAL B 1 379 ? 1.316 27.344 -7.531 1 98.5 379 VAL B CA 1
ATOM 7400 C C . VAL B 1 379 ? 2.605 27.156 -6.734 1 98.5 379 VAL B C 1
ATOM 7402 O O . VAL B 1 379 ? 2.631 26.422 -5.746 1 98.5 379 VAL B O 1
ATOM 7405 N N . PRO B 1 380 ? 3.707 27.812 -7.094 1 98.75 380 PRO B N 1
ATOM 7406 C CA . PRO B 1 380 ? 4.941 27.766 -6.305 1 98.75 380 PRO B CA 1
ATOM 7407 C C . PRO B 1 380 ? 4.762 28.312 -4.895 1 98.75 380 PRO B C 1
ATOM 7409 O O . PRO B 1 380 ? 3.9 29.172 -4.664 1 98.75 380 PRO B O 1
ATOM 7412 N N . ILE B 1 381 ? 5.68 27.891 -3.971 1 98.69 381 ILE B N 1
ATOM 7413 C CA . ILE B 1 381 ? 5.504 28.25 -2.566 1 98.69 381 ILE B CA 1
ATOM 7414 C C . ILE B 1 381 ? 6.801 28.844 -2.023 1 98.69 381 ILE B C 1
ATOM 7416 O O . ILE B 1 381 ? 7.891 28.375 -2.338 1 98.69 381 ILE B O 1
ATOM 7420 N N . ILE B 1 382 ? 6.699 29.938 -1.375 1 98.81 382 ILE B N 1
ATOM 7421 C CA . ILE B 1 382 ? 7.699 30.359 -0.4 1 98.81 382 ILE B CA 1
ATOM 7422 C C . ILE B 1 382 ? 7.184 30.094 1.014 1 98.81 382 ILE B C 1
ATOM 7424 O O . ILE B 1 382 ? 6.199 30.688 1.446 1 98.81 382 ILE B O 1
ATOM 7428 N N . GLY B 1 383 ? 7.82 29.188 1.664 1 98.38 383 GLY B N 1
ATOM 7429 C CA . GLY B 1 383 ? 7.32 28.719 2.947 1 98.38 383 GLY B CA 1
ATOM 7430 C C . GLY B 1 383 ? 8.125 29.234 4.125 1 98.38 383 GLY B C 1
ATOM 7431 O O . GLY B 1 383 ? 9.352 29.266 4.078 1 98.38 383 GLY B O 1
ATOM 7432 N N . ILE B 1 384 ? 7.445 29.641 5.148 1 98 384 ILE B N 1
ATOM 7433 C CA . ILE B 1 384 ? 8.023 30.078 6.418 1 98 384 ILE B CA 1
ATOM 7434 C C . ILE B 1 384 ? 7.512 29.172 7.543 1 98 384 ILE B C 1
ATOM 7436 O O . ILE B 1 384 ? 6.539 29.516 8.219 1 98 384 ILE B O 1
ATOM 7440 N N . PRO B 1 385 ? 8.203 28.047 7.777 1 96.56 385 PRO B N 1
ATOM 7441 C CA . PRO B 1 385 ? 7.707 27.125 8.797 1 96.56 385 PRO B CA 1
ATOM 7442 C C . PRO B 1 385 ? 7.863 27.672 10.219 1 96.56 385 PRO B C 1
ATOM 7444 O O . PRO B 1 385 ? 8.867 28.328 10.523 1 96.56 385 PRO B O 1
ATOM 7447 N N . ILE B 1 386 ? 6.867 27.422 10.992 1 94.56 386 ILE B N 1
ATOM 7448 C CA . ILE B 1 386 ? 6.859 27.938 12.359 1 94.56 386 ILE B CA 1
ATOM 7449 C C . ILE B 1 386 ? 6.91 26.781 13.352 1 94.56 386 ILE B C 1
ATOM 7451 O O . ILE B 1 386 ? 7.695 26.797 14.305 1 94.56 386 ILE B O 1
ATOM 7455 N N . TYR B 1 387 ? 6.082 25.734 13.164 1 90.25 387 TYR B N 1
ATOM 7456 C CA . TYR B 1 387 ? 6.062 24.609 14.109 1 90.25 387 TYR B CA 1
ATOM 7457 C C . TYR B 1 387 ? 5.555 23.344 13.438 1 90.25 387 TYR B C 1
ATOM 7459 O O . TYR B 1 387 ? 5.086 23.375 12.297 1 90.25 387 TYR B O 1
ATOM 7467 N N . ALA B 1 388 ? 5.699 22.188 14.055 1 91.19 388 ALA B N 1
ATOM 7468 C CA . ALA B 1 388 ? 5.086 20.891 13.75 1 91.19 388 ALA B CA 1
ATOM 7469 C C . ALA B 1 388 ? 5.551 20.375 12.398 1 91.19 388 ALA B C 1
ATOM 7471 O O . ALA B 1 388 ? 6.754 20.281 12.141 1 91.19 388 ALA B O 1
ATOM 7472 N N . ASP B 1 389 ? 4.566 20.062 11.508 1 91.94 389 ASP B N 1
ATOM 7473 C CA . ASP B 1 389 ? 4.883 19.344 10.273 1 91.94 389 ASP B CA 1
ATOM 7474 C C . ASP B 1 389 ? 5.215 20.328 9.148 1 91.94 389 ASP B C 1
ATOM 7476 O O . ASP B 1 389 ? 5.566 19.922 8.039 1 91.94 389 ASP B O 1
ATOM 7480 N N . GLN B 1 390 ? 5.195 21.609 9.406 1 95.75 390 GLN B N 1
ATOM 7481 C CA . GLN B 1 390 ? 5.293 22.641 8.383 1 95.75 390 GLN B CA 1
ATOM 7482 C C . GLN B 1 390 ? 6.625 22.562 7.645 1 95.75 390 GLN B C 1
ATOM 7484 O O . GLN B 1 390 ? 6.66 22.609 6.414 1 95.75 390 GLN B O 1
ATOM 7489 N N . TYR B 1 391 ? 7.648 22.391 8.43 1 95.75 391 TYR B N 1
ATOM 7490 C CA . TYR B 1 391 ? 8.969 22.328 7.805 1 95.75 391 TYR B CA 1
ATOM 7491 C C . TYR B 1 391 ? 9.062 21.156 6.844 1 95.75 391 TYR B C 1
ATOM 7493 O O . TYR B 1 391 ? 9.578 21.297 5.734 1 95.75 391 TYR B O 1
ATOM 7501 N N . ASN B 1 392 ? 8.578 20 7.254 1 94.81 392 ASN B N 1
ATOM 7502 C CA . ASN B 1 392 ? 8.656 18.812 6.418 1 94.81 392 ASN B CA 1
ATOM 7503 C C . ASN B 1 392 ? 7.855 18.969 5.129 1 94.81 392 ASN B C 1
ATOM 7505 O O . ASN B 1 392 ? 8.289 18.516 4.066 1 94.81 392 ASN B O 1
ATOM 7509 N N . ASN B 1 393 ? 6.695 19.562 5.203 1 96.12 393 ASN B N 1
ATOM 7510 C CA . ASN B 1 393 ? 5.895 19.828 4.016 1 96.12 393 ASN B CA 1
ATOM 7511 C C . ASN B 1 393 ? 6.645 20.719 3.02 1 96.12 393 ASN B C 1
ATOM 7513 O O . ASN B 1 393 ? 6.66 20.438 1.82 1 96.12 393 ASN B O 1
ATOM 7517 N N . LEU B 1 394 ? 7.281 21.734 3.586 1 97.38 394 LEU B N 1
ATOM 7518 C CA . LEU B 1 394 ? 7.98 22.703 2.742 1 97.38 394 LEU B CA 1
ATOM 7519 C C . LEU B 1 394 ? 9.266 22.109 2.186 1 97.38 394 LEU B C 1
ATOM 7521 O O . LEU B 1 394 ? 9.68 22.438 1.072 1 97.38 394 LEU B O 1
ATOM 7525 N N . LEU B 1 395 ? 9.852 21.25 2.984 1 96.12 395 LEU B N 1
ATOM 7526 C CA . LEU B 1 395 ? 11.039 20.562 2.5 1 96.12 395 LEU B CA 1
ATOM 7527 C C . LEU B 1 395 ? 10.719 19.719 1.268 1 96.12 395 LEU B C 1
ATOM 7529 O O . LEU B 1 395 ? 11.531 19.625 0.344 1 96.12 395 LEU B O 1
ATOM 7533 N N . GLN B 1 396 ? 9.594 19.094 1.237 1 94.75 396 GLN B N 1
ATOM 7534 C CA . GLN B 1 396 ? 9.156 18.344 0.068 1 94.75 396 GLN B CA 1
ATOM 7535 C C . GLN B 1 396 ? 8.969 19.25 -1.138 1 94.75 396 GLN B C 1
ATOM 7537 O O . GLN B 1 396 ? 9.367 18.922 -2.252 1 94.75 396 GLN B O 1
ATOM 7542 N N . ALA B 1 397 ? 8.359 20.406 -0.87 1 97.19 397 ALA B N 1
ATOM 7543 C CA . ALA B 1 397 ? 8.164 21.375 -1.942 1 97.19 397 ALA B CA 1
ATOM 7544 C C . ALA B 1 397 ? 9.5 21.812 -2.537 1 97.19 397 ALA B C 1
ATOM 7546 O O . ALA B 1 397 ? 9.633 21.906 -3.758 1 97.19 397 ALA B O 1
ATOM 7547 N N . GLU B 1 398 ? 10.398 22.047 -1.67 1 97.31 398 GLU B N 1
ATOM 7548 C CA . GLU B 1 398 ? 11.719 22.453 -2.123 1 97.31 398 GLU B CA 1
ATOM 7549 C C . GLU B 1 398 ? 12.422 21.328 -2.869 1 97.31 398 GLU B C 1
ATOM 7551 O O . GLU B 1 398 ? 13.055 21.562 -3.9 1 97.31 398 GLU B O 1
ATOM 7556 N N . SER B 1 399 ? 12.266 20.141 -2.4 1 94.94 399 SER B N 1
ATOM 7557 C CA . SER B 1 399 ? 12.906 18.984 -3.014 1 94.94 399 SER B CA 1
ATOM 7558 C C . SER B 1 399 ? 12.375 18.75 -4.422 1 94.94 399 SER B C 1
ATOM 7560 O O . SER B 1 399 ? 13.117 18.312 -5.305 1 94.94 399 SER B O 1
ATOM 7562 N N . TYR B 1 400 ? 11.117 19.031 -4.641 1 96.19 400 TYR B N 1
ATOM 7563 C CA . TYR B 1 400 ? 10.516 18.797 -5.953 1 96.19 400 TYR B CA 1
ATOM 7564 C C . TYR B 1 400 ? 10.703 20.016 -6.852 1 96.19 400 TYR B C 1
ATOM 7566 O O . TYR B 1 400 ? 10.359 19.984 -8.039 1 96.19 400 TYR B O 1
ATOM 7574 N N . GLY B 1 401 ? 11.164 21.109 -6.289 1 97.38 401 GLY B N 1
ATOM 7575 C CA . GLY B 1 401 ? 11.609 22.234 -7.094 1 97.38 401 GLY B CA 1
ATOM 7576 C C . GLY B 1 401 ? 10.555 23.312 -7.273 1 97.38 401 GLY B C 1
ATOM 7577 O O . GLY B 1 401 ? 10.719 24.219 -8.086 1 97.38 401 GLY B O 1
ATOM 7578 N N . PHE B 1 402 ? 9.461 23.219 -6.473 1 97.44 402 PHE B N 1
ATOM 7579 C CA . PHE B 1 402 ? 8.445 24.25 -6.68 1 97.44 402 PHE B CA 1
ATOM 7580 C C . PHE B 1 402 ? 8.305 25.125 -5.445 1 97.44 402 PHE B C 1
ATOM 7582 O O . PHE B 1 402 ? 7.344 25.891 -5.328 1 97.44 402 PHE B O 1
ATOM 7589 N N . GLY B 1 403 ? 9.227 25.031 -4.516 1 97.75 403 GLY B N 1
ATOM 7590 C CA . GLY B 1 403 ? 9.164 25.859 -3.328 1 97.75 403 GLY B CA 1
ATOM 7591 C C . GLY B 1 403 ? 10.531 26.203 -2.76 1 97.75 403 GLY B C 1
ATOM 7592 O O . GLY B 1 403 ? 11.539 25.625 -3.172 1 97.75 403 GLY B O 1
ATOM 7593 N N . LYS B 1 404 ? 10.531 27.188 -1.92 1 98.19 404 LYS B N 1
ATOM 7594 C CA . LYS B 1 404 ? 11.703 27.609 -1.152 1 98.19 404 LYS B CA 1
ATOM 7595 C C . LYS B 1 404 ? 11.336 27.891 0.302 1 98.19 404 LYS B C 1
ATOM 7597 O O . LYS B 1 404 ? 10.242 28.375 0.59 1 98.19 404 LYS B O 1
ATOM 7602 N N . ILE B 1 405 ? 12.273 27.578 1.154 1 98.25 405 ILE B N 1
ATOM 7603 C CA . ILE B 1 405 ? 12.039 27.797 2.578 1 98.25 405 ILE B CA 1
ATOM 7604 C C . ILE B 1 405 ? 12.742 29.078 3.031 1 98.25 405 ILE B C 1
ATOM 7606 O O . ILE B 1 405 ? 13.953 29.234 2.818 1 98.25 405 ILE B O 1
ATOM 7610 N N . LEU B 1 406 ? 12.008 29.984 3.539 1 98.31 406 LEU B N 1
ATOM 7611 C CA . LEU B 1 406 ? 12.523 31.156 4.246 1 98.31 406 LEU B CA 1
ATOM 7612 C C . LEU B 1 406 ? 12.398 30.969 5.758 1 98.31 406 LEU B C 1
ATOM 7614 O O . LEU B 1 406 ? 11.312 31.109 6.32 1 98.31 406 LEU B O 1
ATOM 7618 N N . GLU B 1 407 ? 13.539 30.703 6.375 1 96.81 407 GLU B N 1
ATOM 7619 C CA . GLU B 1 407 ? 13.516 30.516 7.824 1 96.81 407 GLU B CA 1
ATOM 7620 C C . GLU B 1 407 ? 13.07 31.797 8.531 1 96.81 407 GLU B C 1
ATOM 7622 O O . GLU B 1 407 ? 13.438 32.906 8.133 1 96.81 407 GLU B O 1
ATOM 7627 N N . TYR B 1 408 ? 12.367 31.609 9.555 1 96.88 408 TYR B N 1
ATOM 7628 C CA . TYR B 1 408 ? 11.789 32.719 10.297 1 96.88 408 TYR B CA 1
ATOM 7629 C C . TYR B 1 408 ? 12.859 33.719 10.719 1 96.88 408 TYR B C 1
ATOM 7631 O O . TYR B 1 408 ? 12.68 34.938 10.57 1 96.88 408 TYR B O 1
ATOM 7639 N N . HIS B 1 409 ? 13.977 33.281 11.109 1 96.56 409 HIS B N 1
ATOM 7640 C CA . HIS B 1 409 ? 15.031 34.125 11.641 1 96.56 409 HIS B CA 1
ATOM 7641 C C . HIS B 1 409 ? 15.805 34.812 10.523 1 96.56 409 HIS B C 1
ATOM 7643 O O . HIS B 1 409 ? 16.547 35.75 10.766 1 96.56 409 HIS B O 1
ATOM 7649 N N . ASP B 1 410 ? 15.578 34.344 9.32 1 97.31 410 ASP B N 1
ATOM 7650 C CA . ASP B 1 410 ? 16.312 34.906 8.188 1 97.31 410 ASP B CA 1
ATOM 7651 C C . ASP B 1 410 ? 15.477 35.938 7.449 1 97.31 410 ASP B C 1
ATOM 7653 O O . ASP B 1 410 ? 15.93 36.5 6.457 1 97.31 410 ASP B O 1
ATOM 7657 N N . ILE B 1 411 ? 14.312 36.25 7.938 1 97.81 411 ILE B N 1
ATOM 7658 C CA . ILE B 1 411 ? 13.43 37.219 7.27 1 97.81 411 ILE B CA 1
ATOM 7659 C C . ILE B 1 411 ? 14.016 38.625 7.371 1 97.81 411 ILE B C 1
ATOM 7661 O O . ILE B 1 411 ? 14.172 39.156 8.469 1 97.81 411 ILE B O 1
ATOM 7665 N N . ASN B 1 412 ? 14.367 39.125 6.352 1 98.12 412 ASN B N 1
ATOM 7666 C CA . ASN B 1 412 ? 14.719 40.531 6.141 1 98.12 412 ASN B CA 1
ATOM 7667 C C . ASN B 1 412 ? 14.484 40.938 4.695 1 98.12 412 ASN B C 1
ATOM 7669 O O . ASN B 1 412 ? 14.141 40.125 3.85 1 98.12 412 ASN B O 1
ATOM 7673 N N . GLU B 1 413 ? 14.625 42.219 4.48 1 98.19 413 GLU B N 1
ATOM 7674 C CA . GLU B 1 413 ? 14.281 42.781 3.172 1 98.19 413 GLU B CA 1
ATOM 7675 C C . GLU B 1 413 ? 15.109 42.125 2.066 1 98.19 413 GLU B C 1
ATOM 7677 O O . GLU B 1 413 ? 14.57 41.75 1.022 1 98.19 413 GLU B O 1
ATOM 7682 N N . ALA B 1 414 ? 16.375 41.875 2.266 1 98.25 414 ALA B N 1
ATOM 7683 C CA . ALA B 1 414 ? 17.281 41.344 1.249 1 98.25 414 ALA B CA 1
ATOM 7684 C C . ALA B 1 414 ? 16.969 39.875 0.936 1 98.25 414 ALA B C 1
ATOM 7686 O O . ALA B 1 414 ? 16.812 39.5 -0.23 1 98.25 414 ALA B O 1
ATOM 7687 N N . THR B 1 415 ? 16.891 39.062 1.948 1 98.31 415 THR B N 1
ATOM 7688 C CA . THR B 1 415 ? 16.656 37.656 1.76 1 98.31 415 THR B CA 1
ATOM 7689 C C . THR B 1 415 ? 15.297 37.375 1.133 1 98.31 415 THR B C 1
ATOM 7691 O O . THR B 1 415 ? 15.164 36.562 0.233 1 98.31 415 THR B O 1
ATOM 7694 N N . PHE B 1 416 ? 14.359 38.125 1.647 1 98.44 416 PHE B N 1
ATOM 7695 C CA . PHE B 1 416 ? 13.016 37.938 1.118 1 98.44 416 PHE B CA 1
ATOM 7696 C C . PHE B 1 416 ? 12.922 38.438 -0.32 1 98.44 416 PHE B C 1
ATOM 7698 O O . PHE B 1 416 ? 12.32 37.781 -1.172 1 98.44 416 PHE B O 1
ATOM 7705 N N . SER B 1 417 ? 13.492 39.562 -0.55 1 98.38 417 SER B N 1
ATOM 7706 C CA . SER B 1 417 ? 13.484 40.125 -1.899 1 98.38 417 SER B CA 1
ATOM 7707 C C . SER B 1 417 ? 14.125 39.156 -2.896 1 98.38 417 SER B C 1
ATOM 7709 O O . SER B 1 417 ? 13.562 38.875 -3.959 1 98.38 417 SER B O 1
ATOM 7711 N N . ASP B 1 418 ? 15.258 38.625 -2.541 1 98.31 418 ASP B N 1
ATOM 7712 C CA . ASP B 1 418 ? 15.992 37.719 -3.412 1 98.31 418 ASP B CA 1
ATOM 7713 C C . ASP B 1 418 ? 15.172 36.469 -3.691 1 98.31 418 ASP B C 1
ATOM 7715 O O . ASP B 1 418 ? 15.078 36.031 -4.836 1 98.31 418 ASP B O 1
ATOM 7719 N N . MET B 1 419 ? 14.594 35.938 -2.668 1 98.25 419 MET B N 1
ATOM 7720 C CA . MET B 1 419 ? 13.836 34.688 -2.793 1 98.25 419 MET B CA 1
ATOM 7721 C C . MET B 1 419 ? 12.578 34.906 -3.631 1 98.25 419 MET B C 1
ATOM 7723 O O . MET B 1 419 ? 12.273 34.094 -4.508 1 98.25 419 MET B O 1
ATOM 7727 N N . LEU B 1 420 ? 11.836 35.969 -3.314 1 98.62 420 LEU B N 1
ATOM 7728 C CA . LEU B 1 420 ? 10.609 36.25 -4.051 1 98.62 420 LEU B CA 1
ATOM 7729 C C . LEU B 1 420 ? 10.906 36.531 -5.52 1 98.62 420 LEU B C 1
ATOM 7731 O O . LEU B 1 420 ? 10.195 36.031 -6.402 1 98.62 420 LEU B O 1
ATOM 7735 N N . HIS B 1 421 ? 11.945 37.281 -5.797 1 98 421 HIS B N 1
ATOM 7736 C CA . HIS B 1 421 ? 12.352 37.562 -7.168 1 98 421 HIS B CA 1
ATOM 7737 C C . HIS B 1 421 ? 12.703 36.281 -7.918 1 98 421 HIS B C 1
ATOM 7739 O O . HIS B 1 421 ? 12.32 36.125 -9.078 1 98 421 HIS B O 1
ATOM 7745 N N . GLU B 1 422 ? 13.406 35.406 -7.262 1 98.19 422 GLU B N 1
ATOM 7746 C CA . GLU B 1 422 ? 13.797 34.156 -7.883 1 98.19 422 GLU B CA 1
ATOM 7747 C C . GLU B 1 422 ? 12.57 33.312 -8.266 1 98.19 422 GLU B C 1
ATOM 7749 O O . GLU B 1 422 ? 12.461 32.875 -9.406 1 98.19 422 GLU B O 1
ATOM 7754 N N . VAL B 1 423 ? 11.648 33.156 -7.348 1 98.38 423 VAL B N 1
ATOM 7755 C CA . VAL B 1 423 ? 10.492 32.281 -7.578 1 98.38 423 VAL B CA 1
ATOM 7756 C C . VAL B 1 423 ? 9.586 32.938 -8.641 1 98.38 423 VAL B C 1
ATOM 7758 O O . VAL B 1 423 ? 8.977 32.219 -9.445 1 98.38 423 VAL B O 1
ATOM 7761 N N . LEU B 1 424 ? 9.562 34.281 -8.719 1 97.88 424 LEU B N 1
ATOM 7762 C CA . LEU B 1 424 ? 8.703 35 -9.664 1 97.88 424 LEU B CA 1
ATOM 7763 C C . LEU B 1 424 ? 9.289 34.938 -11.07 1 97.88 424 LEU B C 1
ATOM 7765 O O . LEU B 1 424 ? 8.547 34.938 -12.055 1 97.88 424 LEU B O 1
ATOM 7769 N N . THR B 1 425 ? 10.609 34.844 -11.172 1 97.06 425 THR B N 1
ATOM 7770 C CA . THR B 1 425 ? 11.227 35.031 -12.484 1 97.06 425 THR B CA 1
ATOM 7771 C C . THR B 1 425 ? 11.719 33.719 -13.055 1 97.06 425 THR B C 1
ATOM 7773 O O . THR B 1 425 ? 11.797 33.562 -14.273 1 97.06 425 THR B O 1
ATOM 7776 N N . ASN B 1 426 ? 12.156 32.812 -12.203 1 97.81 426 ASN B N 1
ATOM 7777 C CA . ASN B 1 426 ? 12.602 31.5 -12.672 1 97.81 426 ASN B CA 1
ATOM 7778 C C . ASN B 1 426 ? 11.422 30.594 -12.992 1 97.81 426 ASN B C 1
ATOM 7780 O O . ASN B 1 426 ? 10.781 30.047 -12.094 1 97.81 426 ASN B O 1
ATOM 7784 N N . GLU B 1 427 ? 11.227 30.312 -14.188 1 96.88 427 GLU B N 1
ATOM 7785 C CA . GLU B 1 427 ? 10.062 29.594 -14.688 1 96.88 427 GLU B CA 1
ATOM 7786 C C . GLU B 1 427 ? 10.062 28.141 -14.211 1 96.88 427 GLU B C 1
ATOM 7788 O O . GLU B 1 427 ? 9.023 27.484 -14.219 1 96.88 427 GLU B O 1
ATOM 7793 N N . SER B 1 428 ? 11.195 27.672 -13.781 1 98.19 428 SER B N 1
ATOM 7794 C CA . SER B 1 428 ? 11.305 26.281 -13.367 1 98.19 428 SER B CA 1
ATOM 7795 C C . SER B 1 428 ? 10.367 25.984 -12.195 1 98.19 428 SER B C 1
ATOM 7797 O O . SER B 1 428 ? 9.828 24.875 -12.094 1 98.19 428 SER B O 1
ATOM 7799 N N . TYR B 1 429 ? 10.148 26.969 -11.32 1 98.38 429 TYR B N 1
ATOM 7800 C CA . TYR B 1 429 ? 9.266 26.75 -10.18 1 98.38 429 TYR B CA 1
ATOM 7801 C C . TYR B 1 429 ? 7.828 26.516 -10.633 1 98.38 429 TYR B C 1
ATOM 7803 O O . TYR B 1 429 ? 7.156 25.609 -10.133 1 98.38 429 TYR B O 1
ATOM 7811 N N . ARG B 1 430 ? 7.41 27.281 -11.547 1 97.75 430 ARG B N 1
ATOM 7812 C CA . ARG B 1 430 ? 6.051 27.156 -12.062 1 97.75 430 ARG B CA 1
ATOM 7813 C C . ARG B 1 430 ? 5.887 25.844 -12.828 1 97.75 430 ARG B C 1
ATOM 7815 O O . ARG B 1 430 ? 4.859 25.172 -12.703 1 97.75 430 ARG B O 1
ATOM 7822 N N . VAL B 1 431 ? 6.863 25.516 -13.625 1 98 431 VAL B N 1
ATOM 7823 C CA . VAL B 1 431 ? 6.832 24.297 -14.414 1 98 431 VAL B CA 1
ATOM 7824 C C . VAL B 1 431 ? 6.738 23.078 -13.484 1 98 431 VAL B C 1
ATOM 7826 O O . VAL B 1 431 ? 5.91 22.203 -13.695 1 98 431 VAL B O 1
ATOM 7829 N N . LYS B 1 432 ? 7.523 23.062 -12.43 1 98.06 432 LYS B N 1
ATOM 7830 C CA . LYS B 1 432 ? 7.531 21.953 -11.484 1 98.06 432 LYS B CA 1
ATOM 7831 C C . LYS B 1 432 ? 6.23 21.906 -10.688 1 98.06 432 LYS B C 1
ATOM 7833 O O . LYS B 1 432 ? 5.723 20.828 -10.375 1 98.06 432 LYS B O 1
ATOM 7838 N N . ALA B 1 433 ? 5.703 23.062 -10.336 1 98.38 433 ALA B N 1
ATOM 7839 C CA . ALA B 1 433 ? 4.426 23.109 -9.633 1 98.38 433 ALA B CA 1
ATOM 7840 C C . ALA B 1 433 ? 3.314 22.5 -10.477 1 98.38 433 ALA B C 1
ATOM 7842 O O . ALA B 1 433 ? 2.488 21.734 -9.969 1 98.38 433 ALA B O 1
ATOM 7843 N N . LYS B 1 434 ? 3.307 22.812 -11.719 1 97.75 434 LYS B N 1
ATOM 7844 C CA . LYS B 1 434 ? 2.289 22.281 -12.617 1 97.75 434 LYS B CA 1
ATOM 7845 C C . LYS B 1 434 ? 2.455 20.766 -12.805 1 97.75 434 LYS B C 1
ATOM 7847 O O . LYS B 1 434 ? 1.467 20.031 -12.891 1 97.75 434 LYS B O 1
ATOM 7852 N N . GLU B 1 435 ? 3.686 20.375 -12.914 1 96.81 435 GLU B N 1
ATOM 7853 C CA . GLU B 1 435 ? 3.961 18.953 -13 1 96.81 435 GLU B CA 1
ATOM 7854 C C . GLU B 1 435 ? 3.414 18.203 -11.781 1 96.81 435 GLU B C 1
ATOM 7856 O O . GLU B 1 435 ? 2.795 17.156 -11.914 1 96.81 435 GLU B O 1
ATOM 7861 N N . LEU B 1 436 ? 3.631 18.781 -10.602 1 97.31 436 LEU B N 1
ATOM 7862 C CA . LEU B 1 436 ? 3.148 18.156 -9.375 1 97.31 436 LEU B CA 1
ATOM 7863 C C . LEU B 1 436 ? 1.625 18.172 -9.32 1 97.31 436 LEU B C 1
ATOM 7865 O O . LEU B 1 436 ? 1.009 17.25 -8.781 1 97.31 436 LEU B O 1
ATOM 7869 N N . SER B 1 437 ? 1.063 19.266 -9.781 1 97 437 SER B N 1
ATOM 7870 C CA . SER B 1 437 ? -0.392 19.359 -9.836 1 97 437 SER B CA 1
ATOM 7871 C C . SER B 1 437 ? -0.984 18.234 -10.688 1 97 437 SER B C 1
ATOM 7873 O O . SER B 1 437 ? -1.935 17.562 -10.266 1 97 437 SER B O 1
ATOM 7875 N N . THR B 1 438 ? -0.414 17.984 -11.828 1 96.62 438 THR B N 1
ATOM 7876 C CA . THR B 1 438 ? -0.867 16.938 -12.727 1 96.62 438 THR B CA 1
ATOM 7877 C C . THR B 1 438 ? -0.735 15.57 -12.062 1 96.62 438 THR B C 1
ATOM 7879 O O . THR B 1 438 ? -1.662 14.758 -12.117 1 96.62 438 THR B O 1
ATOM 7882 N N . ARG B 1 439 ? 0.36 15.359 -11.477 1 95.88 439 ARG B N 1
ATOM 7883 C CA . ARG B 1 439 ? 0.629 14.109 -10.781 1 95.88 439 ARG B CA 1
ATOM 7884 C C . ARG B 1 439 ? -0.364 13.891 -9.641 1 95.88 439 ARG B C 1
ATOM 7886 O O . ARG B 1 439 ? -0.859 12.781 -9.445 1 95.88 439 ARG B O 1
ATOM 7893 N N . PHE B 1 440 ? -0.607 14.961 -8.898 1 96.69 440 PHE B N 1
ATOM 7894 C CA . PHE B 1 440 ? -1.476 14.914 -7.727 1 96.69 440 PHE B CA 1
ATOM 7895 C C . PHE B 1 440 ? -2.904 14.562 -8.125 1 96.69 440 PHE B C 1
ATOM 7897 O O . PHE B 1 440 ? -3.609 13.875 -7.391 1 96.69 440 PHE B O 1
ATOM 7904 N N . LYS B 1 441 ? -3.299 14.953 -9.281 1 95.88 441 LYS B N 1
ATOM 7905 C CA . LYS B 1 441 ? -4.664 14.758 -9.758 1 95.88 441 LYS B CA 1
ATOM 7906 C C . LYS B 1 441 ? -4.797 13.445 -10.531 1 95.88 441 LYS B C 1
ATOM 7908 O O . LYS B 1 441 ? -5.91 12.977 -10.773 1 95.88 441 LYS B O 1
ATOM 7913 N N . ASP B 1 442 ? -3.637 12.867 -10.898 1 96.75 442 ASP B N 1
ATOM 7914 C CA . ASP B 1 442 ? -3.635 11.625 -11.664 1 96.75 442 ASP B CA 1
ATOM 7915 C C . ASP B 1 442 ? -3.836 10.414 -10.758 1 96.75 442 ASP B C 1
ATOM 7917 O O . ASP B 1 442 ? -2.867 9.789 -10.32 1 96.75 442 ASP B O 1
ATOM 7921 N N . ARG B 1 443 ? -5.027 10.062 -10.5 1 95.38 443 ARG B N 1
ATOM 7922 C CA . ARG B 1 443 ? -5.418 8.984 -9.602 1 95.38 443 ARG B CA 1
ATOM 7923 C C . ARG B 1 443 ? -6.629 8.227 -10.141 1 95.38 443 ARG B C 1
ATOM 7925 O O . ARG B 1 443 ? -7.414 8.781 -10.922 1 95.38 443 ARG B O 1
ATOM 7932 N N . PRO B 1 444 ? -6.754 6.926 -9.773 1 95.19 444 PRO B N 1
ATOM 7933 C CA . PRO B 1 444 ? -7.922 6.18 -10.242 1 95.19 444 PRO B CA 1
ATOM 7934 C C . PRO B 1 444 ? -9.242 6.824 -9.828 1 95.19 444 PRO B C 1
ATOM 7936 O O . PRO B 1 444 ? -10.203 6.828 -10.609 1 95.19 444 PRO B O 1
ATOM 7939 N N . MET B 1 445 ? -9.289 7.273 -8.586 1 95.56 445 MET B N 1
ATOM 7940 C CA . MET B 1 445 ? -10.391 8.023 -8 1 95.56 445 MET B CA 1
ATOM 7941 C C . MET B 1 445 ? -9.883 9.258 -7.266 1 95.56 445 MET B C 1
ATOM 7943 O O . MET B 1 445 ? -8.812 9.227 -6.652 1 95.56 445 MET B O 1
ATOM 7947 N N . ASP B 1 446 ? -10.664 10.328 -7.395 1 95.06 446 ASP B N 1
ATOM 7948 C CA . ASP B 1 446 ? -10.211 11.484 -6.621 1 95.06 446 ASP B CA 1
ATOM 7949 C C . ASP B 1 446 ? -10.219 11.18 -5.125 1 95.06 446 ASP B C 1
ATOM 7951 O O . ASP B 1 446 ? -10.695 10.117 -4.707 1 95.06 446 ASP B O 1
ATOM 7955 N N . ALA B 1 447 ? -9.688 12 -4.344 1 97.25 447 ALA B N 1
ATOM 7956 C CA . ALA B 1 447 ? -9.438 11.734 -2.93 1 97.25 447 ALA B CA 1
ATOM 7957 C C . ALA B 1 447 ? -10.734 11.469 -2.182 1 97.25 447 ALA B C 1
ATOM 7959 O O . ALA B 1 447 ? -10.82 10.539 -1.381 1 97.25 447 ALA B O 1
ATOM 7960 N N . LEU B 1 448 ? -11.75 12.289 -2.414 1 97.5 448 LEU B N 1
ATOM 7961 C CA . LEU B 1 448 ? -13.023 12.125 -1.708 1 97.5 448 LEU B CA 1
ATOM 7962 C C . LEU B 1 448 ? -13.703 10.82 -2.113 1 97.5 448 LEU B C 1
ATOM 7964 O O . LEU B 1 448 ? -14.211 10.086 -1.259 1 97.5 448 LEU B O 1
ATOM 7968 N N . GLU B 1 449 ? -13.719 10.531 -3.414 1 97.25 449 GLU B N 1
ATOM 7969 C CA . GLU B 1 449 ? -14.289 9.273 -3.885 1 97.25 449 GLU B CA 1
ATOM 7970 C C . GLU B 1 449 ? -13.539 8.078 -3.305 1 97.25 449 GLU B C 1
ATOM 7972 O O . GLU B 1 449 ? -14.148 7.043 -3.006 1 97.25 449 GLU B O 1
ATOM 7977 N N . THR B 1 450 ? -12.242 8.211 -3.215 1 98.19 450 THR B N 1
ATOM 7978 C CA . THR B 1 450 ? -11.445 7.16 -2.596 1 98.19 450 THR B CA 1
ATOM 7979 C C . THR B 1 450 ? -11.883 6.93 -1.151 1 98.19 450 THR B C 1
ATOM 7981 O O . THR B 1 450 ? -12.086 5.789 -0.733 1 98.19 450 THR B O 1
ATOM 7984 N N . ALA B 1 451 ? -12.031 8 -0.407 1 98.56 451 ALA B N 1
ATOM 7985 C CA . ALA B 1 451 ? -12.508 7.883 0.971 1 98.56 451 ALA B CA 1
ATOM 7986 C C . ALA B 1 451 ? -13.867 7.203 1.029 1 98.56 451 ALA B C 1
ATOM 7988 O O . ALA B 1 451 ? -14.086 6.293 1.834 1 98.56 451 ALA B O 1
ATOM 7989 N N . MET B 1 452 ? -14.789 7.645 0.124 1 98.25 452 MET B N 1
ATOM 7990 C CA . MET B 1 452 ? -16.141 7.094 0.112 1 98.25 452 MET B CA 1
ATOM 7991 C C . MET B 1 452 ? -16.109 5.598 -0.178 1 98.25 452 MET B C 1
ATOM 7993 O O . MET B 1 452 ? -16.766 4.816 0.511 1 98.25 452 MET B O 1
ATOM 7997 N N . PHE B 1 453 ? -15.359 5.207 -1.164 1 98.44 453 PHE B N 1
ATOM 7998 C CA . PHE B 1 453 ? -15.32 3.799 -1.54 1 98.44 453 PHE B CA 1
ATOM 7999 C C . PHE B 1 453 ? -14.891 2.936 -0.361 1 98.44 453 PHE B C 1
ATOM 8001 O O . PHE B 1 453 ? -15.539 1.933 -0.05 1 98.44 453 PHE B O 1
ATOM 8008 N N . TRP B 1 454 ? -13.836 3.301 0.297 1 98.69 454 TRP B N 1
ATOM 8009 C CA . TRP B 1 454 ? -13.25 2.43 1.312 1 98.69 454 TRP B CA 1
ATOM 8010 C C . TRP B 1 454 ? -14.062 2.479 2.604 1 98.69 454 TRP B C 1
ATOM 8012 O O . TRP B 1 454 ? -14.148 1.481 3.324 1 98.69 454 TRP B O 1
ATOM 8022 N N . ILE B 1 455 ? -14.633 3.682 2.943 1 98.81 455 ILE B N 1
ATOM 8023 C CA . ILE B 1 455 ? -15.547 3.734 4.082 1 98.81 455 ILE B CA 1
ATOM 8024 C C . ILE B 1 455 ? -16.719 2.789 3.848 1 98.81 455 ILE B C 1
ATOM 8026 O O . ILE B 1 455 ? -17.047 1.971 4.711 1 98.81 455 ILE B O 1
ATOM 8030 N N . GLU B 1 456 ? -17.328 2.883 2.707 1 98.5 456 GLU B N 1
ATOM 8031 C CA . GLU B 1 456 ? -18.453 2.014 2.369 1 98.5 456 GLU B CA 1
ATOM 8032 C C . GLU B 1 456 ? -18 0.557 2.266 1 98.5 456 GLU B C 1
ATOM 8034 O O . GLU B 1 456 ? -18.781 -0.354 2.568 1 98.5 456 GLU B O 1
ATOM 8039 N N . TYR B 1 457 ? -16.766 0.324 1.809 1 98.19 457 TYR B N 1
ATOM 8040 C CA . TYR B 1 457 ? -16.188 -1.016 1.782 1 98.19 457 TYR B CA 1
ATOM 8041 C C . TYR B 1 457 ? -16.219 -1.65 3.168 1 98.19 457 TYR B C 1
ATOM 8043 O O . TYR B 1 457 ? -16.562 -2.824 3.311 1 98.19 457 TYR B O 1
ATOM 8051 N N . VAL B 1 458 ? -15.828 -0.881 4.207 1 98.38 458 VAL B N 1
ATOM 8052 C CA . VAL B 1 458 ? -15.828 -1.362 5.586 1 98.38 458 VAL B CA 1
ATOM 8053 C C . VAL B 1 458 ? -17.266 -1.701 6.008 1 98.38 458 VAL B C 1
ATOM 8055 O O . VAL B 1 458 ? -17.484 -2.709 6.68 1 98.38 458 VAL B O 1
ATOM 8058 N N . ILE B 1 459 ? -18.219 -0.855 5.574 1 97.75 459 ILE B N 1
ATOM 8059 C CA . ILE B 1 459 ? -19.609 -1.076 5.926 1 97.75 459 ILE B CA 1
ATOM 8060 C C . ILE B 1 459 ? -20.109 -2.352 5.258 1 97.75 459 ILE B C 1
ATOM 8062 O O . ILE B 1 459 ? -20.609 -3.26 5.934 1 97.75 459 ILE B O 1
ATOM 8066 N N . ARG B 1 460 ? -19.906 -2.498 3.959 1 95.25 460 ARG B N 1
ATOM 8067 C CA . ARG B 1 460 ? -20.5 -3.598 3.209 1 95.25 460 ARG B CA 1
ATOM 8068 C C . ARG B 1 460 ? -19.781 -4.914 3.506 1 95.25 460 ARG B C 1
ATOM 8070 O O . ARG B 1 460 ? -20.359 -5.988 3.322 1 95.25 460 ARG B O 1
ATOM 8077 N N . ASN B 1 461 ? -18.531 -4.824 3.982 1 96.12 461 ASN B N 1
ATOM 8078 C CA . ASN B 1 461 ? -17.781 -6.031 4.312 1 96.12 461 ASN B CA 1
ATOM 8079 C C . ASN B 1 461 ? -17.656 -6.219 5.82 1 96.12 461 ASN B C 1
ATOM 8081 O O . ASN B 1 461 ? -16.734 -6.891 6.293 1 96.12 461 ASN B O 1
ATOM 8085 N N . LYS B 1 462 ? -18.5 -5.559 6.613 1 94.56 462 LYS B N 1
ATOM 8086 C CA . LYS B 1 462 ? -18.688 -5.773 8.047 1 94.56 462 LYS B CA 1
ATOM 8087 C C . LYS B 1 462 ? -17.359 -5.629 8.797 1 94.56 462 LYS B C 1
ATOM 8089 O O . LYS B 1 462 ? -16.984 -6.516 9.562 1 94.56 462 LYS B O 1
ATOM 8094 N N . GLY B 1 463 ? -16.656 -4.602 8.508 1 97.19 463 GLY B N 1
ATOM 8095 C CA . GLY B 1 463 ? -15.438 -4.281 9.219 1 97.19 463 GLY B CA 1
ATOM 8096 C C . GLY B 1 463 ? -14.18 -4.641 8.445 1 97.19 463 GLY B C 1
ATOM 8097 O O . GLY B 1 463 ? -13.094 -4.152 8.758 1 97.19 463 GLY B O 1
ATOM 8098 N N . ALA B 1 464 ? -14.305 -5.609 7.457 1 97.12 464 ALA B N 1
ATOM 8099 C CA . ALA B 1 464 ? -13.219 -6.008 6.562 1 97.12 464 ALA B CA 1
ATOM 8100 C C . ALA B 1 464 ? -11.969 -6.395 7.355 1 97.12 464 ALA B C 1
ATOM 8102 O O . ALA B 1 464 ? -10.875 -5.902 7.078 1 97.12 464 ALA B O 1
ATOM 8103 N N . HIS B 1 465 ? -12.039 -7.301 8.32 1 95.75 465 HIS B N 1
ATOM 8104 C CA . HIS B 1 465 ? -10.961 -7.648 9.234 1 95.75 465 HIS B CA 1
ATOM 8105 C C . HIS B 1 465 ? -9.789 -8.281 8.5 1 95.75 465 HIS B C 1
ATOM 8107 O O . HIS B 1 465 ? -8.648 -8.227 8.969 1 95.75 465 HIS B O 1
ATOM 8113 N N . TYR B 1 466 ? -10.055 -8.836 7.281 1 95.5 466 TYR B N 1
ATOM 8114 C CA . TYR B 1 466 ? -9.055 -9.555 6.504 1 95.5 466 TYR B CA 1
ATOM 8115 C C . TYR B 1 466 ? -8.031 -8.602 5.914 1 95.5 466 TYR B C 1
ATOM 8117 O O . TYR B 1 466 ? -6.984 -9.023 5.418 1 95.5 466 TYR B O 1
ATOM 8125 N N . MET B 1 467 ? -8.258 -7.258 6.016 1 97.31 467 MET B N 1
ATOM 8126 C CA . MET B 1 467 ? -7.32 -6.27 5.5 1 97.31 467 MET B CA 1
ATOM 8127 C C . MET B 1 467 ? -6.195 -6.016 6.496 1 97.31 467 MET B C 1
ATOM 8129 O O . MET B 1 467 ? -5.164 -5.441 6.141 1 97.31 467 MET B O 1
ATOM 8133 N N . LYS B 1 468 ? -6.438 -6.367 7.754 1 97.06 468 LYS B N 1
ATOM 8134 C CA . LYS B 1 468 ? -5.496 -6.051 8.828 1 97.06 468 LYS B CA 1
ATOM 8135 C C . LYS B 1 468 ? -4.277 -6.969 8.773 1 97.06 468 LYS B C 1
ATOM 8137 O O . LYS B 1 468 ? -4.328 -8.039 8.172 1 97.06 468 LYS B O 1
ATOM 8142 N N . ASN B 1 469 ? -3.201 -6.559 9.367 1 95.75 469 ASN B N 1
ATOM 8143 C CA . ASN B 1 469 ? -1.965 -7.332 9.43 1 95.75 469 ASN B CA 1
ATOM 8144 C C . ASN B 1 469 ? -2.131 -8.586 10.289 1 95.75 469 ASN B C 1
ATOM 8146 O O . ASN B 1 469 ? -2.4 -8.492 11.484 1 95.75 469 ASN B O 1
ATOM 8150 N N . PRO B 1 470 ? -1.923 -9.727 9.727 1 94.56 470 PRO B N 1
ATOM 8151 C CA . PRO B 1 470 ? -2.029 -10.938 10.547 1 94.56 470 PRO B CA 1
ATOM 8152 C C . PRO B 1 470 ? -0.99 -10.992 11.664 1 94.56 470 PRO B C 1
ATOM 8154 O O . PRO B 1 470 ? -1.162 -11.727 12.633 1 94.56 470 PRO B O 1
ATOM 8157 N N . ALA B 1 471 ? 0.016 -10.188 11.555 1 96.19 471 ALA B N 1
ATOM 8158 C CA . ALA B 1 471 ? 1.058 -10.141 12.578 1 96.19 471 ALA B CA 1
ATOM 8159 C C . ALA B 1 471 ? 0.5 -9.633 13.906 1 96.19 471 ALA B C 1
ATOM 8161 O O . ALA B 1 471 ? 1.139 -9.773 14.945 1 96.19 471 ALA B O 1
ATOM 8162 N N . LEU B 1 472 ? -0.668 -9.07 13.875 1 96.5 472 LEU B N 1
ATOM 8163 C CA . LEU B 1 472 ? -1.306 -8.578 15.094 1 96.5 472 LEU B CA 1
ATOM 8164 C C . LEU B 1 472 ? -1.562 -9.727 16.078 1 96.5 472 LEU B C 1
ATOM 8166 O O . LEU B 1 472 ? -1.687 -9.5 17.281 1 96.5 472 LEU B O 1
ATOM 8170 N N . ASP B 1 473 ? -1.621 -10.938 15.547 1 94.12 473 ASP B N 1
ATOM 8171 C CA . ASP B 1 473 ? -1.881 -12.102 16.391 1 94.12 473 ASP B CA 1
ATOM 8172 C C . ASP B 1 473 ? -0.582 -12.68 16.938 1 94.12 473 ASP B C 1
ATOM 8174 O O . ASP B 1 473 ? -0.602 -13.656 17.703 1 94.12 473 ASP B O 1
ATOM 8178 N N . LEU B 1 474 ? 0.507 -12.109 16.609 1 96.69 474 LEU B N 1
ATOM 8179 C CA . LEU B 1 474 ? 1.812 -12.578 17.047 1 96.69 474 LEU B CA 1
ATOM 8180 C C . LEU B 1 474 ? 2.338 -11.711 18.188 1 96.69 474 LEU B C 1
ATOM 8182 O O . LEU B 1 474 ? 1.953 -10.547 18.328 1 96.69 474 LEU B O 1
ATOM 8186 N N . SER B 1 475 ? 3.199 -12.328 19 1 95.88 475 SER B N 1
ATOM 8187 C CA . SER B 1 475 ? 3.928 -11.523 19.969 1 95.88 475 SER B CA 1
ATOM 8188 C C . SER B 1 475 ? 4.867 -10.539 19.281 1 95.88 475 SER B C 1
ATOM 8190 O O . SER B 1 475 ? 5.18 -10.695 18.094 1 95.88 475 SER B O 1
ATOM 8192 N N . TRP B 1 476 ? 5.23 -9.562 20 1 93.25 476 TRP B N 1
ATOM 8193 C CA . TRP B 1 476 ? 6.152 -8.578 19.453 1 93.25 476 TRP B CA 1
ATOM 8194 C C . TRP B 1 476 ? 7.457 -9.234 19.016 1 93.25 476 TRP B C 1
ATOM 8196 O O . TRP B 1 476 ? 8.023 -8.883 17.984 1 93.25 476 TRP B O 1
ATOM 8206 N N . PHE B 1 477 ? 7.945 -10.258 19.703 1 94 477 PHE B N 1
ATOM 8207 C CA . PHE B 1 477 ? 9.172 -10.977 19.391 1 94 477 PHE B CA 1
ATOM 8208 C C . PHE B 1 477 ? 9.039 -11.75 18.094 1 94 477 PHE B C 1
ATOM 8210 O O . PHE B 1 477 ? 9.969 -11.766 17.281 1 94 477 PHE B O 1
ATOM 8217 N N . ALA B 1 478 ? 7.875 -12.297 17.938 1 96.38 478 ALA B N 1
ATOM 8218 C CA . ALA B 1 478 ? 7.652 -13.117 16.75 1 96.38 478 ALA B CA 1
ATOM 8219 C C . ALA B 1 478 ? 7.484 -12.242 15.508 1 96.38 478 ALA B C 1
ATOM 8221 O O . ALA B 1 478 ? 8.078 -12.523 14.461 1 96.38 478 ALA B O 1
ATOM 8222 N N . TYR B 1 479 ? 6.738 -11.141 15.703 1 95.5 479 TYR B N 1
ATOM 8223 C CA . TYR B 1 479 ? 6.43 -10.312 14.539 1 95.5 479 TYR B CA 1
ATOM 8224 C C . TYR B 1 479 ? 7.676 -9.586 14.047 1 95.5 479 TYR B C 1
ATOM 8226 O O . TYR B 1 479 ? 7.84 -9.383 12.836 1 95.5 479 TYR B O 1
ATOM 8234 N N . THR B 1 480 ? 8.641 -9.273 14.922 1 94.69 480 THR B N 1
ATOM 8235 C CA . THR B 1 480 ? 9.859 -8.578 14.547 1 94.69 480 THR B CA 1
ATOM 8236 C C . THR B 1 480 ? 10.945 -9.57 14.141 1 94.69 480 THR B C 1
ATOM 8238 O O . THR B 1 480 ? 12.039 -9.172 13.719 1 94.69 480 THR B O 1
ATOM 8241 N N . MET B 1 481 ? 10.734 -10.859 14.281 1 96.56 481 MET B N 1
ATOM 8242 C CA . MET B 1 481 ? 11.641 -11.938 13.914 1 96.56 481 MET B CA 1
ATOM 8243 C C . MET B 1 481 ? 12.859 -11.969 14.836 1 96.56 481 MET B C 1
ATOM 8245 O O . MET B 1 481 ? 13.875 -12.586 14.508 1 96.56 481 MET B O 1
ATOM 8249 N N . ILE B 1 482 ? 12.805 -11.266 15.938 1 95.12 482 ILE B N 1
ATOM 8250 C CA . ILE B 1 482 ? 13.953 -11.164 16.828 1 95.12 482 ILE B CA 1
ATOM 8251 C C . ILE B 1 482 ? 14.289 -12.547 17.391 1 95.12 482 ILE B C 1
ATOM 8253 O O . ILE B 1 482 ? 15.461 -12.875 17.578 1 95.12 482 ILE B O 1
ATOM 8257 N N . ASP B 1 483 ? 13.219 -13.344 17.688 1 96.69 483 ASP B N 1
ATOM 8258 C CA . ASP B 1 483 ? 13.461 -14.695 18.172 1 96.69 483 ASP B CA 1
ATOM 8259 C C . ASP B 1 483 ? 14.242 -15.508 17.141 1 96.69 483 ASP B C 1
ATOM 8261 O O . ASP B 1 483 ? 15.203 -16.203 17.484 1 96.69 483 ASP B O 1
ATOM 8265 N N . VAL B 1 484 ? 13.922 -15.352 15.82 1 97.38 484 VAL B N 1
ATOM 8266 C CA . VAL B 1 484 ? 14.594 -16.062 14.742 1 97.38 484 VAL B CA 1
ATOM 8267 C C . VAL B 1 484 ? 16.031 -15.547 14.594 1 97.38 484 VAL B C 1
ATOM 8269 O O . VAL B 1 484 ? 16.969 -16.328 14.523 1 97.38 484 VAL B O 1
ATOM 8272 N N . TYR B 1 485 ? 16.219 -14.25 14.625 1 95.56 485 TYR B N 1
ATOM 8273 C CA . TYR B 1 485 ? 17.547 -13.656 14.484 1 95.56 485 TYR B CA 1
ATOM 8274 C C . TYR B 1 485 ? 18.453 -14.055 15.641 1 95.56 485 TYR B C 1
ATOM 8276 O O . TYR B 1 485 ? 19.641 -14.359 15.445 1 95.56 485 TYR B O 1
ATOM 8284 N N . ALA B 1 486 ? 17.922 -14 16.812 1 95.31 486 ALA B N 1
ATOM 8285 C CA . ALA B 1 486 ? 18.688 -14.375 18 1 95.31 486 ALA B CA 1
ATOM 8286 C C . ALA B 1 486 ? 19.141 -15.828 17.906 1 95.31 486 ALA B C 1
ATOM 8288 O O . ALA B 1 486 ? 20.281 -16.156 18.234 1 95.31 486 ALA B O 1
ATOM 8289 N N . PHE B 1 487 ? 18.203 -16.672 17.531 1 96.75 487 PHE B N 1
ATOM 8290 C CA . PHE B 1 487 ? 18.516 -18.094 17.391 1 96.75 487 PHE B CA 1
ATOM 8291 C C . PHE B 1 487 ? 19.641 -18.297 16.375 1 96.75 487 PHE B C 1
ATOM 8293 O O . PHE B 1 487 ? 20.594 -19.031 16.641 1 96.75 487 PHE B O 1
ATOM 8300 N N . VAL B 1 488 ? 19.547 -17.656 15.234 1 96.19 488 VAL B N 1
ATOM 8301 C CA . VAL B 1 488 ? 20.562 -17.766 14.188 1 96.19 488 VAL B CA 1
ATOM 8302 C C . VAL B 1 488 ? 21.906 -17.234 14.703 1 96.19 488 VAL B C 1
ATOM 8304 O O . VAL B 1 488 ? 22.953 -17.812 14.438 1 96.19 488 VAL B O 1
ATOM 8307 N N . LEU B 1 489 ? 21.844 -16.109 15.414 1 94.44 489 LEU B N 1
ATOM 8308 C CA . LEU B 1 489 ? 23.062 -15.523 15.969 1 94.44 489 LEU B CA 1
ATOM 8309 C C . LEU B 1 489 ? 23.734 -16.5 16.938 1 94.44 489 LEU B C 1
ATOM 8311 O O . LEU B 1 489 ? 24.953 -16.656 16.906 1 94.44 489 LEU B O 1
ATOM 8315 N N . ILE B 1 490 ? 22.969 -17.125 17.781 1 95.88 490 ILE B N 1
ATOM 8316 C CA . ILE B 1 490 ? 23.5 -18.094 18.75 1 95.88 490 ILE B CA 1
ATOM 8317 C C . ILE B 1 490 ? 24.141 -19.25 18 1 95.88 490 ILE B C 1
ATOM 8319 O O . ILE B 1 490 ? 25.219 -19.719 18.391 1 95.88 490 ILE B O 1
ATOM 8323 N N . LEU B 1 491 ? 23.469 -19.672 16.969 1 95.56 491 LEU B N 1
ATOM 8324 C CA . LEU B 1 491 ? 24.016 -20.766 16.156 1 95.56 491 LEU B CA 1
ATOM 8325 C C . LEU B 1 491 ? 25.328 -20.375 15.516 1 95.56 491 LEU B C 1
ATOM 8327 O O . LEU B 1 491 ? 26.281 -21.156 15.484 1 95.56 491 LEU B O 1
ATOM 8331 N N . VAL B 1 492 ? 25.359 -19.188 15.016 1 95 492 VAL B N 1
ATOM 8332 C CA . VAL B 1 492 ? 26.562 -18.703 14.344 1 95 492 VAL B CA 1
ATOM 8333 C C . VAL B 1 492 ? 27.688 -18.547 15.367 1 95 492 VAL B C 1
ATOM 8335 O O . VAL B 1 492 ? 28.812 -19 15.141 1 95 492 VAL B O 1
ATOM 8338 N N . LEU B 1 493 ? 27.453 -17.938 16.453 1 94.88 493 LEU B N 1
ATOM 8339 C CA . LEU B 1 493 ? 28.453 -17.75 17.484 1 94.88 493 LEU B CA 1
ATOM 8340 C C . LEU B 1 493 ? 28.906 -19.078 18.062 1 94.88 493 LEU B C 1
ATOM 8342 O O . LEU B 1 493 ? 30.094 -19.266 18.359 1 94.88 493 LEU B O 1
ATOM 8346 N N . GLY B 1 494 ? 27.984 -19.938 18.297 1 95.56 494 GLY B N 1
ATOM 8347 C CA . GLY B 1 494 ? 28.328 -21.281 18.75 1 95.56 494 GLY B CA 1
ATOM 8348 C C . GLY B 1 494 ? 29.234 -22.016 17.781 1 95.56 494 GLY B C 1
ATOM 8349 O O . GLY B 1 494 ? 30.219 -22.641 18.203 1 95.56 494 GLY B O 1
ATOM 8350 N N . SER B 1 495 ? 28.938 -21.938 16.547 1 95.88 495 SER B N 1
ATOM 8351 C CA . SER B 1 495 ? 29.766 -22.562 15.516 1 95.88 495 SER B CA 1
ATOM 8352 C C . SER B 1 495 ? 31.156 -21.953 15.477 1 95.88 495 SER B C 1
ATOM 8354 O O . SER B 1 495 ? 32.156 -22.672 15.352 1 95.88 495 SER B O 1
ATOM 8356 N N . LEU B 1 496 ? 31.188 -20.688 15.547 1 95.31 496 LEU B N 1
ATOM 8357 C CA . LEU B 1 496 ? 32.469 -20.016 15.57 1 95.31 496 LEU B CA 1
ATOM 8358 C C . LEU B 1 496 ? 33.281 -20.422 16.797 1 95.31 496 LEU B C 1
ATOM 8360 O O . LEU B 1 496 ? 34.5 -20.609 16.703 1 95.31 496 LEU B O 1
ATOM 8364 N N . TYR B 1 497 ? 32.625 -20.5 17.891 1 95.06 497 TYR B N 1
ATOM 8365 C CA . TYR B 1 497 ? 33.281 -20.938 19.125 1 95.06 497 TYR B CA 1
ATOM 8366 C C . TYR B 1 497 ? 33.875 -22.344 18.953 1 95.06 497 TYR B C 1
ATOM 8368 O O . TYR B 1 497 ? 35.031 -22.578 19.344 1 95.06 497 TYR B O 1
ATOM 8376 N N . VAL B 1 498 ? 33.156 -23.203 18.391 1 95.81 498 VAL B N 1
ATOM 8377 C CA . VAL B 1 498 ? 33.594 -24.578 18.172 1 95.81 498 VAL B CA 1
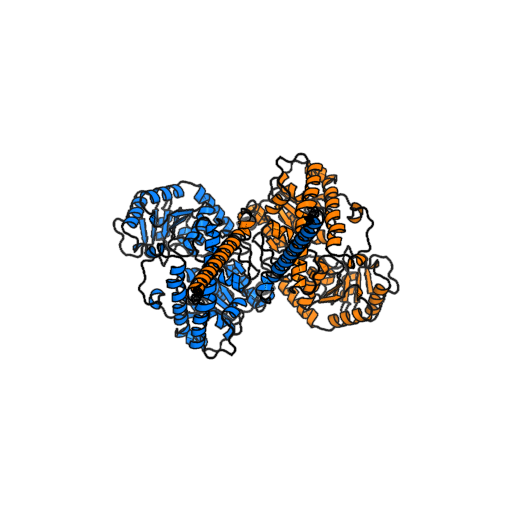ATOM 8378 C C . VAL B 1 498 ? 34.781 -24.594 17.203 1 95.81 498 VAL B C 1
ATOM 8380 O O . VAL B 1 498 ? 35.75 -25.312 17.438 1 95.81 498 VAL B O 1
ATOM 8383 N N . ILE B 1 499 ? 34.656 -23.828 16.219 1 95.75 499 ILE B N 1
ATOM 8384 C CA . ILE B 1 499 ? 35.719 -23.75 15.219 1 95.75 499 ILE B CA 1
ATOM 8385 C C . ILE B 1 499 ? 37 -23.234 15.875 1 95.75 499 ILE B C 1
ATOM 8387 O O . ILE B 1 499 ? 38.062 -23.781 15.641 1 95.75 499 ILE B O 1
ATOM 8391 N N . THR B 1 500 ? 36.906 -22.25 16.625 1 95 500 THR B N 1
ATOM 8392 C CA . THR B 1 500 ? 38.062 -21.688 17.312 1 95 500 THR B CA 1
ATOM 8393 C C . THR B 1 500 ? 38.656 -22.703 18.281 1 95 500 THR B C 1
ATOM 8395 O O . THR B 1 500 ? 39.875 -22.797 18.391 1 95 500 THR B O 1
ATOM 8398 N N . LYS B 1 501 ? 37.844 -23.406 18.938 1 94.19 501 LYS B N 1
ATOM 8399 C CA . LYS B 1 501 ? 38.312 -24.438 19.859 1 94.19 501 LYS B CA 1
ATOM 8400 C C . LYS B 1 501 ? 39.031 -25.562 19.125 1 94.19 501 LYS B C 1
ATOM 8402 O O . LYS B 1 501 ? 40.062 -26.062 19.594 1 94.19 501 LYS B O 1
ATOM 8407 N N . ILE B 1 502 ? 38.531 -25.891 18.031 1 95 502 ILE B N 1
ATOM 8408 C CA . ILE B 1 502 ? 39.156 -26.922 17.219 1 95 502 ILE B CA 1
ATOM 8409 C C . ILE B 1 502 ? 40.5 -26.453 16.703 1 95 502 ILE B C 1
ATOM 8411 O O . ILE B 1 502 ? 41.5 -27.188 16.75 1 95 502 ILE B O 1
ATOM 8415 N N . PHE B 1 503 ? 40.469 -25.328 16.328 1 94 503 PHE B N 1
ATOM 8416 C CA . PHE B 1 503 ? 41.719 -24.75 15.836 1 94 503 PHE B CA 1
ATOM 8417 C C . PHE B 1 503 ? 42.781 -24.688 16.953 1 94 503 PHE B C 1
ATOM 8419 O O . PHE B 1 503 ? 43.938 -24.953 16.719 1 94 503 PHE B O 1
ATOM 8426 N N . LYS B 1 504 ? 42.375 -24.281 18.062 1 93.44 504 LYS B N 1
ATOM 8427 C CA . LYS B 1 504 ? 43.281 -24.234 19.203 1 93.44 504 LYS B CA 1
ATOM 8428 C C . LYS B 1 504 ? 43.781 -25.641 19.562 1 93.44 504 LYS B C 1
ATOM 8430 O O . LYS B 1 504 ? 44.969 -25.812 19.906 1 93.44 504 LYS B O 1
ATOM 8435 N N . LEU B 1 505 ? 42.875 -26.516 19.484 1 93.06 505 LEU B N 1
ATOM 8436 C CA . LEU B 1 505 ? 43.25 -27.906 19.75 1 93.06 505 LEU B CA 1
ATOM 8437 C C . LEU B 1 505 ? 44.25 -28.406 18.719 1 93.06 505 LEU B C 1
ATOM 8439 O O . LEU B 1 505 ? 45.25 -29.047 19.078 1 93.06 505 LEU B O 1
ATOM 8443 N N . ILE B 1 506 ? 44.156 -28.078 17.531 1 93.88 506 ILE B N 1
ATOM 8444 C CA . ILE B 1 506 ? 45.031 -28.5 16.453 1 93.88 506 ILE B CA 1
ATOM 8445 C C . ILE B 1 506 ? 46.375 -27.797 16.594 1 93.88 506 ILE B C 1
ATOM 8447 O O . ILE B 1 506 ? 47.438 -28.422 16.438 1 93.88 506 ILE B O 1
ATOM 8451 N N . SER B 1 507 ? 46.312 -26.578 16.922 1 92.75 507 SER B N 1
ATOM 8452 C CA . SER B 1 507 ? 47.562 -25.812 17.094 1 92.75 507 SER B CA 1
ATOM 8453 C C . SER B 1 507 ? 48.375 -26.328 18.281 1 92.75 507 SER B C 1
ATOM 8455 O O . SER B 1 507 ? 49.594 -26.344 18.234 1 92.75 507 SER B O 1
ATOM 8457 N N . SER B 1 508 ? 47.719 -26.766 19.297 1 91.19 508 SER B N 1
ATOM 8458 C CA . SER B 1 508 ? 48.375 -27.297 20.484 1 91.19 508 SER B CA 1
ATOM 8459 C C . SER B 1 508 ? 49.062 -28.625 20.188 1 91.19 508 SER B C 1
ATOM 8461 O O . SER B 1 508 ? 50.062 -28.984 20.828 1 91.19 508 SER B O 1
ATOM 8463 N N . LEU B 1 509 ? 48.594 -29.266 19.219 1 88.88 509 LEU B N 1
ATOM 8464 C CA . LEU B 1 509 ? 49.188 -30.547 18.828 1 88.88 509 LEU B CA 1
ATOM 8465 C C . LEU B 1 509 ? 50.5 -30.359 18.078 1 88.88 509 LEU B C 1
ATOM 8467 O O . LEU B 1 509 ? 51.344 -31.234 18.078 1 88.88 509 LEU B O 1
ATOM 8471 N N . PHE B 1 510 ? 50.719 -29.203 17.547 1 87.69 510 PHE B N 1
ATOM 8472 C CA . PHE B 1 510 ? 51.938 -28.938 16.75 1 87.69 510 PHE B CA 1
ATOM 8473 C C . PHE B 1 510 ? 52.938 -28.109 17.547 1 87.69 510 PHE B C 1
ATOM 8475 O O . PHE B 1 510 ? 54 -27.75 17.047 1 87.69 510 PHE B O 1
ATOM 8482 N N . GLU B 1 511 ? 52.625 -27.688 18.688 1 79.38 511 GLU B N 1
ATOM 8483 C CA . GLU B 1 511 ? 53.625 -27.031 19.531 1 79.38 511 GLU B CA 1
ATOM 8484 C C . GLU B 1 511 ? 54.656 -28.031 20.031 1 79.38 511 GLU B C 1
ATOM 8486 O O . GLU B 1 511 ? 54.312 -29.141 20.469 1 79.38 511 GLU B O 1
ATOM 8491 N N . PRO B 1 512 ? 55.969 -27.922 19.656 1 70.25 512 PRO B N 1
ATOM 8492 C CA . PRO B 1 512 ? 57 -28.828 20.141 1 70.25 512 PRO B CA 1
ATOM 8493 C C . PRO B 1 512 ? 56.969 -29.031 21.656 1 70.25 512 PRO B C 1
ATOM 8495 O O . PRO B 1 512 ? 56.719 -28.094 22.391 1 70.25 512 PRO B O 1
ATOM 8498 N N . LYS B 1 513 ? 56.844 -30.25 22.031 1 62.88 513 LYS B N 1
ATOM 8499 C CA . LYS B 1 513 ? 56.969 -30.594 23.453 1 62.88 513 LYS B CA 1
ATOM 8500 C C . LYS B 1 513 ? 58.281 -30.078 24.016 1 62.88 513 LYS B C 1
ATOM 8502 O O . LYS B 1 513 ? 59.344 -30.359 23.484 1 62.88 513 LYS B O 1
ATOM 8507 N N . SER B 1 514 ? 58.25 -29 24.547 1 54.31 514 SER B N 1
ATOM 8508 C CA . SER B 1 514 ? 59.469 -28.625 25.25 1 54.31 514 SER B CA 1
ATOM 8509 C C . SER B 1 514 ? 59.969 -29.734 26.172 1 54.31 514 SER B C 1
ATOM 8511 O O . SER B 1 514 ? 59.188 -30.25 26.969 1 54.31 514 SER B O 1
ATOM 8513 N N . THR B 1 515 ? 60.969 -30.422 25.672 1 47.53 515 THR B N 1
ATOM 8514 C CA . THR B 1 515 ? 61.781 -31.25 26.547 1 47.53 515 THR B CA 1
ATOM 8515 C C . THR B 1 515 ? 62.219 -30.469 27.781 1 47.53 515 THR B C 1
ATOM 8517 O O . THR B 1 515 ? 62.938 -29.484 27.656 1 47.53 515 THR B O 1
ATOM 8520 N N . LYS B 1 516 ? 61.469 -30.469 28.734 1 49.12 516 LYS B N 1
ATOM 8521 C CA . LYS B 1 516 ? 62.062 -30.125 30.031 1 49.12 516 LYS B CA 1
ATOM 8522 C C . LYS B 1 516 ? 63.312 -30.953 30.312 1 49.12 516 LYS B C 1
ATOM 8524 O O . LYS B 1 516 ? 63.25 -32.188 30.281 1 49.12 516 LYS B O 1
ATOM 8529 N N . LYS B 1 517 ? 64.5 -30.25 30.281 1 49.06 517 LYS B N 1
ATOM 8530 C CA . LYS B 1 517 ? 65.75 -30.766 30.859 1 49.06 517 LYS B CA 1
ATOM 8531 C C . LYS B 1 517 ? 65.5 -31.219 32.281 1 49.06 517 LYS B C 1
ATOM 8533 O O . LYS B 1 517 ? 65.125 -30.438 33.156 1 49.06 517 LYS B O 1
ATOM 8538 N N . GLN B 1 518 ? 65.375 -32.438 32.531 1 42.72 518 GLN B N 1
ATOM 8539 C CA . GLN B 1 518 ? 65.688 -32.969 33.844 1 42.72 518 GLN B CA 1
ATOM 8540 C C . GLN B 1 518 ? 67.125 -32.719 34.219 1 42.72 518 GLN B C 1
ATOM 8542 O O . GLN B 1 518 ? 68 -33.156 33.5 1 42.72 518 GLN B O 1
ATOM 8547 N N . LYS B 1 519 ? 67.375 -31.609 34.938 1 38.62 519 LYS B N 1
ATOM 8548 C CA . LYS B 1 519 ? 68.562 -31.594 35.75 1 38.62 519 LYS B CA 1
ATOM 8549 C C . LYS B 1 519 ? 68.688 -32.812 36.656 1 38.62 519 LYS B C 1
ATOM 8551 O O . LYS B 1 519 ? 67.75 -33.062 37.469 1 38.62 519 LYS B O 1
ATOM 8556 N N . LYS B 1 520 ? 69.375 -33.75 36.156 1 38.34 520 LYS B N 1
ATOM 8557 C CA . LYS B 1 520 ? 70 -34.781 36.969 1 38.34 520 LYS B CA 1
ATOM 8558 C C . LYS B 1 520 ? 70.812 -34.156 38.125 1 38.34 520 LYS B C 1
ATOM 8560 O O . LYS B 1 520 ? 71.688 -33.375 37.906 1 38.34 520 LYS B O 1
ATOM 8565 N N . HIS B 1 521 ? 70.062 -33.844 39.312 1 31.2 521 HIS B N 1
ATOM 8566 C CA . HIS B 1 521 ? 70.875 -34.031 40.531 1 31.2 521 HIS B CA 1
ATOM 8567 C C . HIS B 1 521 ? 71.062 -35.531 40.812 1 31.2 521 HIS B C 1
ATOM 8569 O O . HIS B 1 521 ? 70.125 -36.344 40.594 1 31.2 521 HIS B O 1
#

Sequence (1042 aa):
MDALKIILSFLALFQCCESANILYVVPFTSKSHYIMLKPIGLELARRGHNVTVITGHRVENPPPNYHQYMVDEKEIWDVIGGSRPNVFQMVEISAEKFHENVLWKGGLAFTELTLNSTQIRRLLQEDTKFDLVINEQFYQEAMNVLAYKYNAPMVLVTTFGNCMRHNIVARNPLQLATVLSEFLPVRNPTTFWARMRNWYFTIYEYVYWRFWFLEEQEKLVRKYLPDLPKPVPSLYDLQKNASLILLNGHFSFDTPAAYLPNVVEIGGVHLTKSDTKLPEDLQKILDNAKDGAVYMNFGSNVRSSELPEEKRRAFLNVFRKLKQTVLWKWEDDNLENKPDNLIVRKWLPQKEILSHPNVRVFISHGGLIGTQEAIYHGVPIIGIPIYADQYNNLLQAESYGFGKILEYHDINEATFSDMLHEVLTNESYRVKAKELSTRFKDRPMDALETAMFWIEYVIRNKGAHYMKNPALDLSWFAYTMIDVYAFVLILVLGSLYVITKIFKLISSLFEPKSTKKQKKHMDALKIILSFLALFQCCESANILYVVPFTSKSHYIMLKPIGLELARRGHNVTVITGHRVENPPPNYHQYMVDEKEIWDVIGGSRPNVFQMVEISAEKFHENVLWKGGLAFTELTLNSTQIRRLLQEDTKFDLVINEQFYQEAMNVLAYKYNAPMVLVTTFGNCMRHNIVARNPLQLATVLSEFLPVRNPTTFWARMRNWYFTIYEYVYWRFWFLEEQEKLVRKYLPDLPKPVPSLYDLQKNASLILLNGHFSFDTPAAYLPNVVEIGGVHLTKSDTKLPEDLQKILDNAKDGAVYMNFGSNVRSSELPEEKRRAFLNVFRKLKQTVLWKWEDDNLENKPDNLIVRKWLPQKEILSHPNVRVFISHGGLIGTQEAIYHGVPIIGIPIYADQYNNLLQAESYGFGKILEYHDINEATFSDMLHEVLTNESYRVKAKELSTRFKDRPMDALETAMFWIEYVIRNKGAHYMKNPALDLSWFAYTMIDVYAFVLILVLGSLYVITKIFKLISSLFEPKSTKKQKKH

Radius of gyration: 33.39 Å; Cα contacts (8 Å, |Δi|>4): 1753; chains: 2; bounding box: 113×101×101 Å

pLDDT: mean 92.58, std 11.81, range [29.86, 98.94]

Solvent-accessible surface area (backbone atoms only — not comparable to full-atom values): 55432 Å² total; per-residue (Å²): 116,64,69,55,48,49,51,48,49,54,53,61,67,44,69,73,62,75,64,42,36,32,37,38,43,46,53,67,67,52,60,71,52,40,54,48,50,48,50,57,57,54,50,45,21,75,68,54,21,38,28,40,30,36,22,47,70,84,74,82,83,58,58,89,44,45,44,80,35,52,33,65,92,68,55,64,40,59,60,64,74,41,71,78,68,69,50,73,61,40,53,76,52,49,56,67,54,42,38,55,68,43,46,54,46,36,18,54,37,50,41,50,47,42,61,65,12,69,48,41,44,51,56,72,69,48,93,67,77,36,60,30,27,36,33,53,51,70,56,42,65,48,63,56,51,52,21,62,73,44,70,23,42,31,34,35,34,30,77,81,18,69,53,54,66,55,28,60,58,43,64,37,72,69,57,56,42,72,47,72,39,64,40,54,64,62,73,65,73,60,39,71,67,35,31,41,49,35,52,51,51,46,51,52,51,42,51,47,40,65,71,44,50,48,52,56,30,48,50,52,38,51,70,70,49,69,80,59,72,79,85,69,75,52,66,67,57,50,60,41,61,45,37,31,35,37,23,40,30,43,48,66,71,40,78,39,58,46,39,34,72,33,49,41,67,26,37,55,34,55,69,51,92,62,88,70,72,62,57,67,68,58,43,52,53,48,70,65,20,81,75,16,26,36,39,36,45,51,64,92,78,36,57,58,70,69,49,53,65,70,45,49,49,19,53,46,58,42,53,57,72,45,82,32,32,32,40,34,49,29,71,55,96,72,67,82,84,64,43,89,51,54,47,73,33,69,72,71,66,58,69,51,52,49,60,38,87,36,46,52,36,37,35,28,30,23,46,68,69,62,46,46,44,29,34,64,48,24,32,16,35,44,20,36,42,38,58,48,51,9,45,48,52,34,49,44,33,34,73,63,44,19,28,43,78,47,52,67,89,59,58,34,45,65,57,46,40,52,51,52,50,45,57,73,65,42,62,61,20,45,53,34,12,38,52,40,14,52,47,62,67,65,54,99,54,58,28,50,57,45,50,50,51,53,56,48,44,30,55,80,49,75,26,37,69,65,35,48,46,71,53,72,80,42,53,73,50,54,45,70,38,47,60,52,50,50,52,52,49,51,53,50,52,51,47,50,50,49,50,52,51,49,48,51,53,55,51,59,70,68,50,74,74,73,75,75,76,73,75,79,124,116,64,67,55,47,49,52,49,49,55,54,61,69,43,68,72,61,75,64,42,36,32,39,37,42,47,53,66,66,52,62,73,51,40,56,46,50,49,50,58,58,52,51,44,23,74,68,55,21,38,29,40,31,37,21,46,69,86,74,82,85,57,58,92,44,46,44,81,34,52,33,63,92,66,55,63,38,59,60,63,73,43,72,77,68,70,51,74,61,40,54,75,51,50,59,66,54,43,38,54,68,42,46,53,46,34,19,53,38,48,41,52,47,41,61,64,11,68,48,41,45,51,56,73,69,47,93,67,78,38,59,30,28,37,33,55,51,69,56,43,65,48,63,59,49,52,22,63,74,44,69,24,42,32,34,33,33,28,77,80,18,70,52,53,64,54,27,62,59,45,63,36,73,68,57,56,41,72,45,72,41,66,40,54,65,61,74,66,75,62,41,71,67,35,31,41,49,37,50,50,50,46,52,51,50,44,50,48,41,65,70,44,49,48,51,55,32,49,51,51,38,51,69,72,49,68,82,57,72,80,84,70,76,51,65,68,57,50,61,42,61,45,37,32,36,37,23,40,31,42,50,66,70,40,78,38,57,47,37,35,70,33,49,40,67,27,38,55,32,55,70,52,93,62,89,71,71,62,57,69,68,60,43,50,53,48,69,66,21,79,75,18,25,38,38,35,44,50,65,91,77,36,57,59,69,70,50,54,66,70,46,50,48,18,53,46,59,42,52,58,73,46,83,33,34,33,41,35,48,29,72,56,94,71,68,84,85,64,43,90,52,54,46,72,32,71,70,71,67,57,72,50,53,48,60,37,88,37,46,52,36,38,35,28,29,23,47,69,69,62,45,46,46,29,34,63,48,24,34,15,34,42,22,35,41,38,57,48,50,10,44,48,50,34,49,44,33,35,72,64,44,18,28,42,78,47,54,67,90,59,58,33,45,65,54,48,40,52,52,53,50,46,58,72,66,42,61,61,19,45,54,34,12,39,51,41,14,52,48,61,67,66,56,99,53,58,28,49,59,45,50,50,52,53,55,50,45,31,54,78,48,74,27,38,70,65,34,48,46,71,52,72,80,42,53,75,49,53,47,70,38,49,60,52,51,51,50,52,48,50,50,51,52,50,50,49,51,51,51,52,51,50,50,51,53,53,53,59,69,68,52,77,74,75,77,74,78,74,78,81,126

Foldseek 3Di:
DVVVVVVVVVVVVLPPLPAFAEEEEEAAAAPLLCLLRVLQQQVSVVNPHQYEYEYQDDDDPGRPSYHYQHQPDDDLQVQLPHDQDQLLVLLPPALVRCCVSPQLSSLLSSLLSSLPGPSNLVVLPDDDAGQEYEYEPGSNLLSLLVCVQRVYAYEYEYSQFDAQLLCVLLVPDNPLQADAHFFHFADPRNDPVRSVVRVVVSVVVNCCCPPPSQVSSVVSCCVRVVPRDPPRDRSSVSSNLHLAYEGQDDVLQDPDDDDFPRYHYQHCLSVPPDPDAFDPVLVVLQVPQPLFEEEEDAGDSNAPQSDDPQLLVLVQVLCQPDSGAYEYEHCDPDDPPHHPSYDYDVDDPLLNNLQRPRHAEYEYQQGRNSLSSLLQNQHAYEHEHRGICRNVNQVSLVVLPQYDYDYPVNRGNVVVNVRVVCSSPPCSNSVSSVVSNVSQCPDPDHSSVSSVVVSSVCSVVRSNSVSGDPCSVPDPCVSVCVVVVVVVVCVVVVVVVVVVVVVVVVVVVPPPPPPPDPPPD/DVVVVVVVVVVVVLPCLPAFAEEEEEAAAAPLLCLLRVLQQQVSVVNPHQYEYEYQDDDDPGRPSYHYQHQPDDDLQVQLPHDQDQLLVLLPPALVRCCVSPQLSSLLSSLLSSLVGPRNLVVLPDDDAGQEYEYEPGSNLLVLLVCVQRVYAYEYEYSQFDAQLLCVLLVPDNPLQADAHFFHDADPRNDPVRSVVRVVVSVVVNCCCPPPSQVSSVVSCCVRVVPRDPPRDGSSVSSNLHLAYEGQDDVLQDPDDDDFPRYHYQHCLSVPPDPDAFDPVLVVLQVPQPLFEEEEDAGDSNAPQSDDPQLLVLVQVLCQPDSGAYEYEHCDPDDPPHHPSYDYDVDDPLLNNLLRPRHAEYEYQQGRNSLSSLLQNQHAYEHEHRGICRNVNQVSLVVLPQYHYDYPVNRGNVVVNVRVVCSSPPCSNSVSSVVSNVSQCPDPDHSSVSSVVVSSVCSVVRSNSVSGDPCSPPDPCVSVCVVVVVVVVCVVVVVVVVVVVVVVVVVVVPPPDPPDPPPDD

InterPro domains:
  IPR002213 UDP-glucuronosyl/UDP-glucosyltransferase [PF00201] (126-507)
  IPR002213 UDP-glucuronosyl/UDP-glucosyltransferase [cd03784] (20-457)
  IPR035595 UDP-glycosyltransferase family, conserved site [PS00375] (347-390)
  IPR050271 UDP-glycosyltransferase [PTHR48043] (30-492)

Secondary structure (DSSP, 8-state):
-HHHHHHHHHHHSS------EEEEEE----HHHHHHHHHHHHHHHHTT-EEEEEESSPPSS--TTEEEEEPP---HHHHTTSPPP-GGGGGGS-HHHHIIIIIIHHHHHHHHHHHH-HHHHHHHHS----SEEEEEESS-GGGGHHHHHTT--EEEEESSS--HHHHHHHT----TTTPPPTT---SSTTSHHHHHHHHHHHHHHHHHIIIIIHHHHHHHHHHH-TTSPSSPPPHHHHHHT-SEEEES--TTTSPP--B-TTEEE-TTTT-----PPPPHHHHHHHHT-TT-EEEEE-TTTS-GGGS-HHHHHHHHHHHHT-SSEEEEE--SS--TT--TTEEEES---HHHHHHSTTEEEEEE---HHHHHHHHHHT--EEE---STTHHHHHHHHHHHTSEEE--GGG-SHHHHHHHHHHHHH-HHHHHHHHHHHHHHH-SSS-HHHHHHHHHHHHHHTTT-GGGS-GGGGS-HHHHTTHHHHHHHHHHHHHHHHHHHHHHHHHHHHHS----------/-HHHHHHHHHHHSS------EEEEEE----HHHHHHHHHHHHHHHHTT-EEEEEESSPPSS--TTEEEEEPP---HHHHTTSPPP-GGGGGGS-HHHHIIIIIIHHHHHHHHHHHH-HHHHHHHHS----SEEEEEESS-GGGGHHHHHTT--EEEEESSS--HHHHHHHT----TTTPPPTT---SSTTSHHHHHHHHHHHHHHHHHIIIIIHHHHHHHHHHH-TTSPSSPPPHHHHHHT-SEEEES--TTTSPP--B-TTEEE-TTTT-----PPPPHHHHHHHHT-TT-EEEEE-TTTS-GGGS-HHHHHHHHHHHHT-SSEEEEE--SS--TT--TTEEEES---HHHHHHSTTEEEEEE---HHHHHHHHHHT--EEE---STTHHHHHHHHHHHTSEEE--GGG-SHHHHHHHHHHHHH-HHHHHHHHHHHHHHH-SSS-HHHHHHHHHHHHHHTTT-GGGS-GGGGS-HHHHTTHHHHHHHHHHHHHHHHHHHHHHHHHHHHSS----------

Nearest PDB structures (foldseek):
  7yf5-assembly1_B  TM=9.362E-01  e=8.024E-14  Homo sapiens
  2o6l-assembly1_A  TM=9.313E-01  e=7.604E-14  Homo sapiens
  7yf5-assembly1_A  TM=9.191E-01  e=4.946E-14  Homo sapiens
  2o6l-assembly1_B  TM=9.300E-01  e=8.935E-14  Homo sapiens
  7cjx-assembly2_B  TM=8.892E-01  e=1.246E-12  Homo sapiens